Protein AF-0000000084882180 (afdb_homodimer)

Solvent-accessible surface area (backbone atoms only — not comparable to full-atom values): 40878 Å² total; per-residue (Å²): 129,84,77,68,55,60,63,58,51,41,51,53,44,45,50,49,40,44,63,58,40,70,76,53,54,57,49,53,38,50,53,47,47,51,51,44,50,51,38,44,57,66,53,40,53,73,63,55,48,52,50,49,23,41,44,26,39,43,52,49,28,50,51,39,34,31,45,75,58,40,49,36,44,56,32,59,72,39,94,56,69,41,38,28,62,58,49,13,67,74,51,63,30,36,31,69,51,45,40,55,54,48,48,36,35,29,41,72,64,45,28,38,68,80,46,79,56,20,34,31,55,32,79,59,19,55,52,50,42,33,66,47,42,38,19,34,37,45,36,43,48,70,48,52,42,40,16,34,71,29,36,36,61,44,38,58,75,56,54,30,49,76,58,69,36,48,51,65,35,26,31,20,66,46,68,73,45,66,50,33,51,68,61,46,31,68,78,32,55,69,60,38,51,19,44,61,42,25,58,67,73,65,63,68,63,63,46,72,74,78,66,52,63,56,72,70,58,48,69,77,40,80,46,81,45,67,87,40,35,38,36,36,32,45,54,38,68,85,31,62,66,59,50,49,50,41,68,78,41,70,79,60,60,38,37,40,37,33,24,17,45,56,77,54,45,70,68,45,72,76,83,41,73,94,71,40,39,77,38,67,44,58,61,90,41,76,46,83,70,62,48,25,38,30,43,33,35,50,72,48,62,36,59,39,48,70,68,55,38,28,54,32,46,36,24,48,53,73,20,47,41,95,75,28,33,38,36,39,37,38,53,40,38,51,66,65,86,38,50,45,67,43,41,48,51,24,47,50,30,27,30,45,42,17,19,38,59,43,31,54,65,52,47,53,52,48,37,46,75,34,44,31,42,76,78,45,74,48,70,46,28,50,71,52,28,34,24,37,38,34,28,38,62,58,82,74,75,74,81,120,127,83,77,69,55,58,64,58,52,40,51,53,45,44,51,51,40,42,63,59,40,69,77,51,53,59,48,53,39,51,52,48,48,51,51,44,51,49,39,42,58,65,52,40,52,73,64,56,49,51,49,48,24,40,45,26,38,42,52,48,28,50,49,38,35,32,44,74,61,40,48,37,44,56,34,57,73,39,92,56,70,41,37,28,62,58,49,14,67,75,52,63,33,36,31,67,51,44,40,56,52,49,46,35,36,29,42,70,63,48,28,37,70,78,46,78,56,21,33,31,56,32,80,60,18,55,52,49,42,35,68,48,43,38,18,33,36,45,37,42,47,70,46,51,42,40,16,34,71,28,35,36,62,43,37,58,74,54,54,30,51,77,58,66,36,48,52,66,34,26,32,20,65,46,66,73,45,66,51,32,52,68,59,46,32,68,76,33,54,69,62,39,50,19,44,60,42,23,57,67,73,64,63,68,63,63,46,71,74,77,67,52,63,58,72,70,58,48,69,77,40,79,46,80,45,68,86,39,35,39,34,35,32,46,55,36,70,85,31,63,67,59,51,49,49,43,69,77,41,70,78,60,58,38,39,41,35,33,22,18,46,55,76,54,45,70,68,46,73,76,83,42,73,93,71,41,39,78,39,66,42,57,60,89,41,76,47,84,72,61,50,26,38,30,42,32,35,51,72,48,62,38,59,41,48,70,69,57,38,28,51,31,46,38,24,47,53,72,20,46,42,95,77,29,34,40,36,40,38,37,54,42,37,49,66,63,86,36,50,47,67,44,40,47,52,24,48,50,29,28,30,47,44,18,19,39,59,43,31,53,66,52,47,54,53,47,36,46,74,34,45,32,42,76,78,46,74,48,70,46,29,50,71,51,27,34,23,36,37,34,29,37,62,57,83,74,74,73,83,118

InterPro domains:
  IPR001077 O-methyltransferase, C-terminal domain [PF00891] (168-373)
  IPR012967 Caffeic acid 3-O-methyltransferase-like, dimerisation domain [PF08100] (54-114)
  IPR016461 O-methyltransferase-like [PIRSF005739] (48-379)
  IPR016461 O-methyltransferase-like [PS51683] (51-393)
  IPR029063 S-adenosyl-L-methionine-dependent methyltransferase superfamily [G3DSA:3.40.50.150] (137-394)
  IPR029063 S-adenosyl-L-methionine-dependent methyltransferase superfamily [SSF53335] (139-387)
  IPR036388 Winged helix-like DNA-binding domain superfamily [G3DSA:1.10.10.10] (37-126)
  IPR036390 Winged helix DNA-binding domain superfamily [SSF46785] (43-125)

Organism: Fusarium pseudograminearum (strain CS3096) (NCBI:txid1028729)

Foldseek 3Di:
DPPPDPVVVVVVVVVVVVVVQPDDDQFVNLVSVVVVVVVVVVVDDPVSVVVVVVVVLVLLVLLLVCQVQLVLVVQAPDPAWDALVRSCVVSVHDSVVVLVSVVSCCVVPQWPDPDDRTTHGDPNSVVSNDPLVNLVSCQCNVQVVLLVVQQVVQCVVVVNDALADQQRASRCRSVVGSDGLVVVCVVVVVNVVSVVSNVVVPDFPFDQVVWPPLVVLCVPPPQPPLAAAAEEEAQCQQCPVVVVVCVVPVPRHHAAEYEDAPVRLVVHDPPDPSRYHYDYDDLLDADPRAAHQEYEYEPPCQLHDLVRSLSSLLSVQVRHDPSHKYKYWYFAAEPPDGRPVLVSVQVSSCSRRSGGHYHPVRVCVSQVSSQKDWDDWAFTGPDRRTIITIIHGDPPPPPD/DPPPDPVVVVVVVVVVVCVVQPDDDQFVNLVSVVVVVVVVVVVDDPVRVVVVVVVVLVLLVLLLVCQVQLVLVVQAPDPAWDALVRSCVVSVHDSVVVLVSVVSCCVVPQWPDPDDRTTHGDPNSVVSNDPLVNLVSCQCNVQVVLLVVQQVVQCVVVVNDALAAQQRASRCRSVVGSDGLVVVCVVVVVNVVSVVSNVVVPDFPFDQVVFPPLVVLCVPPPQPPLAAAAEEEAQCQQCPVVVVVCVVPVPRHHAAEYEDAPVRLVVHDPPDPSRYHYDYDDLLDADPRAAHQEYEYEPPCQLHDLVSLLSSLLSVQVRHDPSHKYKYWYFAAEPPDGRPVLVSVQVSSCSRRSGGHYHPVRVCVSQVSSQKDWDDWAFTGPDRRTTITIIHGDPPPPPD

Structure (mmCIF, N/CA/C/O backbone):
data_AF-0000000084882180-model_v1
#
loop_
_entity.id
_entity.type
_entity.pdbx_description
1 polymer 'Uncharacterized protein'
#
loop_
_atom_site.group_PDB
_atom_site.id
_atom_site.type_symbol
_atom_site.label_atom_id
_atom_site.label_alt_id
_atom_site.label_comp_id
_atom_site.label_asym_id
_atom_site.label_entity_id
_atom_site.label_seq_id
_atom_site.pdbx_PDB_ins_code
_atom_site.Cartn_x
_atom_site.Cartn_y
_atom_site.Cartn_z
_atom_site.occupancy
_atom_site.B_iso_or_equiv
_atom_site.auth_seq_id
_atom_site.auth_comp_id
_atom_site.auth_asym_id
_atom_site.auth_atom_id
_atom_site.pdbx_PDB_model_num
ATOM 1 N N . MET A 1 1 ? 12.195 -1.178 42 1 37.56 1 MET A N 1
ATOM 2 C CA . MET A 1 1 ? 12.75 -1.414 40.688 1 37.56 1 MET A CA 1
ATOM 3 C C . MET A 1 1 ? 12.008 -0.606 39.625 1 37.56 1 MET A C 1
ATOM 5 O O . MET A 1 1 ? 10.789 -0.744 39.469 1 37.56 1 MET A O 1
ATOM 9 N N . THR A 1 2 ? 12.336 0.528 39.312 1 50.03 2 THR A N 1
ATOM 10 C CA . THR A 1 2 ? 11.656 1.565 38.531 1 50.03 2 THR A CA 1
ATOM 11 C C . THR A 1 2 ? 11.117 1 37.219 1 50.03 2 THR A C 1
ATOM 13 O O . THR A 1 2 ? 11.867 0.424 36.438 1 50.03 2 THR A O 1
ATOM 16 N N . GLN A 1 3 ? 9.867 0.664 37.188 1 65.38 3 GLN A N 1
ATOM 17 C CA . GLN A 1 3 ? 9.164 0.003 36.094 1 65.38 3 GLN A CA 1
ATOM 18 C C . GLN A 1 3 ? 9.461 0.683 34.75 1 65.38 3 GLN A C 1
ATOM 20 O O . GLN A 1 3 ? 9.25 1.888 34.594 1 65.38 3 GLN A O 1
ATOM 25 N N . GLN A 1 4 ? 10.375 0.162 33.969 1 78.88 4 GLN A N 1
ATOM 26 C CA . GLN A 1 4 ? 10.727 0.638 32.656 1 78.88 4 GLN A CA 1
ATOM 27 C C . GLN A 1 4 ? 9.477 1.021 31.844 1 78.88 4 GLN A C 1
ATOM 29 O O . GLN A 1 4 ? 8.438 0.365 31.953 1 78.88 4 GLN A O 1
ATOM 34 N N . ALA A 1 5 ? 9.578 2.225 31.25 1 88.75 5 ALA A N 1
ATOM 35 C CA . ALA A 1 5 ? 8.492 2.666 30.375 1 88.75 5 ALA A CA 1
ATOM 36 C C . ALA A 1 5 ? 8.102 1.574 29.391 1 88.75 5 ALA A C 1
ATOM 38 O O . ALA A 1 5 ? 8.961 0.844 28.891 1 88.75 5 ALA A O 1
ATOM 39 N N . PRO A 1 6 ? 6.859 1.292 29.203 1 91.19 6 PRO A N 1
ATOM 40 C CA . PRO A 1 6 ? 6.383 0.249 28.297 1 91.19 6 PRO A CA 1
ATOM 41 C C . PRO A 1 6 ? 7.094 0.278 26.953 1 91.19 6 PRO A C 1
ATOM 43 O O . PRO A 1 6 ? 7.395 -0.775 26.375 1 91.19 6 PRO A O 1
ATOM 46 N N . THR A 1 7 ? 7.43 1.405 26.422 1 93.31 7 THR A N 1
ATOM 47 C CA . THR A 1 7 ? 8.078 1.52 25.125 1 93.31 7 THR A CA 1
ATOM 48 C C . THR A 1 7 ? 9.477 0.907 25.172 1 93.31 7 THR A C 1
ATOM 50 O O . THR A 1 7 ? 9.898 0.245 24.219 1 93.31 7 THR A O 1
ATOM 53 N N . MET A 1 8 ? 10.164 1.087 26.266 1 93.5 8 MET A N 1
ATOM 54 C CA . MET A 1 8 ? 11.5 0.517 26.406 1 93.5 8 MET A CA 1
ATOM 55 C C . MET A 1 8 ? 11.43 -1.001 26.531 1 93.5 8 MET A C 1
ATOM 57 O O . MET A 1 8 ? 12.281 -1.713 26 1 93.5 8 MET A O 1
ATOM 61 N N . GLN A 1 9 ? 10.469 -1.462 27.281 1 94.81 9 GLN A N 1
ATOM 62 C CA . GLN A 1 9 ? 10.258 -2.9 27.406 1 94.81 9 GLN A CA 1
ATOM 63 C C . GLN A 1 9 ? 9.977 -3.537 26.047 1 94.81 9 GLN A C 1
ATOM 65 O O . GLN A 1 9 ? 10.539 -4.586 25.719 1 94.81 9 GLN A O 1
ATOM 70 N N . ILE A 1 10 ? 9.156 -2.889 25.312 1 96.06 10 ILE A N 1
ATOM 71 C CA . ILE A 1 10 ? 8.781 -3.395 24 1 96.06 10 ILE A CA 1
ATOM 72 C C . ILE A 1 10 ? 10 -3.387 23.078 1 96.06 10 ILE A C 1
ATOM 74 O O . ILE A 1 10 ? 10.234 -4.344 22.328 1 96.06 10 ILE A O 1
ATOM 78 N N . ASP A 1 11 ? 10.805 -2.357 23.172 1 95.75 11 ASP A N 1
ATOM 79 C CA . ASP A 1 11 ? 12.023 -2.299 22.359 1 95.75 11 ASP A CA 1
ATOM 80 C C . ASP A 1 11 ? 12.945 -3.471 22.672 1 95.75 11 ASP A C 1
ATOM 82 O O . ASP A 1 11 ? 13.562 -4.043 21.781 1 95.75 11 ASP A O 1
ATOM 86 N N . ASN A 1 12 ? 13.016 -3.775 23.922 1 96.31 12 ASN A N 1
ATOM 87 C CA . ASN A 1 12 ? 13.852 -4.898 24.328 1 96.31 12 ASN A CA 1
ATOM 88 C C . ASN A 1 12 ? 13.312 -6.223 23.797 1 96.31 12 ASN A C 1
ATOM 90 O O . ASN A 1 12 ? 14.078 -7.086 23.359 1 96.31 12 ASN A O 1
ATOM 94 N N . LEU A 1 13 ? 12.047 -6.383 23.875 1 96.62 13 LEU A N 1
ATOM 95 C CA . LEU A 1 13 ? 11.406 -7.582 23.359 1 96.62 13 LEU A CA 1
ATOM 96 C C . LEU A 1 13 ? 11.633 -7.703 21.844 1 96.62 13 LEU A C 1
ATOM 98 O O . LEU A 1 13 ? 11.969 -8.781 21.359 1 96.62 13 LEU A O 1
ATOM 102 N N . LEU A 1 14 ? 11.523 -6.582 21.156 1 96.94 14 LEU A N 1
ATOM 103 C CA . LEU A 1 14 ? 11.648 -6.605 19.703 1 96.94 14 LEU A CA 1
ATOM 104 C C . LEU A 1 14 ? 13.102 -6.801 19.281 1 96.94 14 LEU A C 1
ATOM 106 O O . LEU A 1 14 ? 13.383 -7.363 18.219 1 96.94 14 LEU A O 1
ATOM 110 N N . ALA A 1 15 ? 14.039 -6.391 20.172 1 96.56 15 ALA A N 1
ATOM 111 C CA . ALA A 1 15 ? 15.445 -6.703 19.922 1 96.56 15 ALA A CA 1
ATOM 112 C C . ALA A 1 15 ? 15.68 -8.211 19.922 1 96.56 15 ALA A C 1
ATOM 114 O O . ALA A 1 15 ? 16.469 -8.727 19.125 1 96.56 15 ALA A O 1
ATOM 115 N N . GLN A 1 16 ? 15 -8.875 20.766 1 96.25 16 GLN A N 1
ATOM 116 C CA . GLN A 1 16 ? 15.094 -10.336 20.812 1 96.25 16 GLN A CA 1
ATOM 117 C C . GLN A 1 16 ? 14.461 -10.969 19.578 1 96.25 16 GLN A C 1
ATOM 119 O O . GLN A 1 16 ? 14.977 -11.945 19.047 1 96.25 16 GLN A O 1
ATOM 124 N N . VAL A 1 17 ? 13.344 -10.391 19.172 1 96.38 17 VAL A N 1
ATOM 125 C CA . VAL A 1 17 ? 12.68 -10.867 17.969 1 96.38 17 VAL A CA 1
ATOM 126 C C . VAL A 1 17 ? 13.633 -10.75 16.781 1 96.38 17 VAL A C 1
ATOM 128 O O . VAL A 1 17 ? 13.75 -11.688 15.977 1 96.38 17 VAL A O 1
ATOM 131 N N . LYS A 1 18 ? 14.312 -9.594 16.688 1 95.62 18 LYS A N 1
ATOM 132 C CA . LYS A 1 18 ? 15.258 -9.383 15.594 1 95.62 18 LYS A CA 1
ATOM 133 C C . LYS A 1 18 ? 16.391 -10.398 15.641 1 95.62 18 LYS A C 1
ATOM 135 O O . LYS A 1 18 ? 16.781 -10.953 14.617 1 95.62 18 LYS A O 1
ATOM 140 N N . ALA A 1 19 ? 16.875 -10.727 16.828 1 95.12 19 ALA A N 1
ATOM 141 C CA . ALA A 1 19 ? 17.969 -11.68 16.984 1 95.12 19 ALA A CA 1
ATOM 142 C C . ALA A 1 19 ? 17.531 -13.086 16.594 1 95.12 19 ALA A C 1
ATOM 144 O O . ALA A 1 19 ? 18.25 -13.789 15.875 1 95.12 19 ALA A O 1
ATOM 145 N N . LEU A 1 20 ? 16.359 -13.477 16.969 1 93.5 20 LEU A N 1
ATOM 146 C CA . LEU A 1 20 ? 15.836 -14.805 16.672 1 93.5 20 LEU A CA 1
ATOM 147 C C . LEU A 1 20 ? 15.461 -14.922 15.203 1 93.5 20 LEU A C 1
ATOM 149 O O . LEU A 1 20 ? 15.508 -16.016 14.625 1 93.5 20 LEU A O 1
ATOM 153 N N . GLY A 1 21 ? 15.109 -13.766 14.609 1 92.06 21 GLY A N 1
ATOM 154 C CA . GLY A 1 21 ? 14.602 -13.75 13.242 1 92.06 21 GLY A CA 1
ATOM 155 C C . GLY A 1 21 ? 15.703 -13.758 12.203 1 92.06 21 GLY A C 1
ATOM 156 O O . GLY A 1 21 ? 15.438 -13.93 11.008 1 92.06 21 GLY A O 1
ATOM 157 N N . SER A 1 22 ? 16.984 -13.594 12.586 1 87.5 22 SER A N 1
ATOM 158 C CA . SER A 1 22 ? 18.078 -13.398 11.648 1 87.5 22 SER A CA 1
ATOM 159 C C . SER A 1 22 ? 18.438 -14.703 10.93 1 87.5 22 SER A C 1
ATOM 161 O O . SER A 1 22 ? 19.047 -14.68 9.859 1 87.5 22 SER A O 1
ATOM 163 N N . SER A 1 23 ? 17.984 -15.883 11.344 1 85.5 23 SER A N 1
ATOM 164 C CA . SER A 1 23 ? 18.406 -17.125 10.703 1 85.5 23 SER A CA 1
ATOM 165 C C . SER A 1 23 ? 17.219 -18.047 10.461 1 85.5 23 SER A C 1
ATOM 167 O O . SER A 1 23 ? 17.344 -19.266 10.586 1 85.5 23 SER A O 1
ATOM 169 N N . LEU A 1 24 ? 16.156 -17.422 10.031 1 90 24 LEU A N 1
ATOM 170 C CA . LEU A 1 24 ? 14.961 -18.234 9.789 1 90 24 LEU A CA 1
ATOM 171 C C . LEU A 1 24 ? 14.914 -18.703 8.336 1 90 24 LEU A C 1
ATOM 173 O O . LEU A 1 24 ? 15.352 -18 7.434 1 90 24 LEU A O 1
ATOM 177 N N . ASN A 1 25 ? 14.438 -19.922 8.219 1 88.25 25 ASN A N 1
ATOM 178 C CA . ASN A 1 25 ? 14.109 -20.344 6.855 1 88.25 25 ASN A CA 1
ATOM 179 C C . ASN A 1 25 ? 12.867 -19.625 6.332 1 88.25 25 ASN A C 1
ATOM 181 O O . ASN A 1 25 ? 12.195 -18.922 7.078 1 88.25 25 ASN A O 1
ATOM 185 N N . ALA A 1 26 ? 12.516 -19.812 5.102 1 86.38 26 ALA A N 1
ATOM 186 C CA . ALA A 1 26 ? 11.469 -19.062 4.426 1 86.38 26 ALA A CA 1
ATOM 187 C C . ALA A 1 26 ? 10.109 -19.297 5.09 1 86.38 26 ALA A C 1
ATOM 189 O O . ALA A 1 26 ? 9.336 -18.359 5.273 1 86.38 26 ALA A O 1
ATOM 190 N N . ALA A 1 27 ? 9.836 -20.516 5.461 1 88.25 27 ALA A N 1
ATOM 191 C CA . ALA A 1 27 ? 8.562 -20.859 6.082 1 88.25 27 ALA A CA 1
ATOM 192 C C . ALA A 1 27 ? 8.398 -20.156 7.426 1 88.25 27 ALA A C 1
ATOM 194 O O . ALA A 1 27 ? 7.352 -19.562 7.703 1 88.25 27 ALA A O 1
ATOM 195 N N . ASP A 1 28 ? 9.438 -20.234 8.219 1 92.94 28 ASP A N 1
ATOM 196 C CA . ASP A 1 28 ? 9.414 -19.625 9.547 1 92.94 28 ASP A CA 1
ATOM 197 C C . ASP A 1 28 ? 9.391 -18.094 9.453 1 92.94 28 ASP A C 1
ATOM 199 O O . ASP A 1 28 ? 8.734 -17.438 10.258 1 92.94 28 ASP A O 1
ATOM 203 N N . ARG A 1 29 ? 10.109 -17.609 8.5 1 92.88 29 ARG A N 1
ATOM 204 C CA . ARG A 1 29 ? 10.133 -16.156 8.273 1 92.88 29 ARG A CA 1
ATOM 205 C C . ARG A 1 29 ? 8.742 -15.633 7.969 1 92.88 29 ARG A C 1
ATOM 207 O O . ARG A 1 29 ? 8.328 -14.602 8.508 1 92.88 29 ARG A O 1
ATOM 214 N N . ALA A 1 30 ? 8.031 -16.344 7.156 1 91.94 30 ALA A N 1
ATOM 215 C CA . ALA A 1 30 ? 6.672 -15.922 6.809 1 91.94 30 ALA A CA 1
ATOM 216 C C . ALA A 1 30 ? 5.766 -15.93 8.039 1 91.94 30 ALA A C 1
ATOM 218 O O . ALA A 1 30 ? 4.918 -15.047 8.195 1 91.94 30 ALA A O 1
ATOM 219 N N . LYS A 1 31 ? 5.953 -16.938 8.875 1 93.56 31 LYS A N 1
ATOM 220 C CA . LYS A 1 31 ? 5.176 -17.016 10.109 1 93.56 31 LYS A CA 1
ATOM 221 C C . LYS A 1 31 ? 5.473 -15.82 11.016 1 93.56 31 LYS A C 1
ATOM 223 O O . LYS A 1 31 ? 4.559 -15.242 11.609 1 93.56 31 LYS A O 1
ATOM 228 N N . VAL A 1 32 ? 6.742 -15.531 11.109 1 95.81 32 VAL A N 1
ATOM 229 C CA . VAL A 1 32 ? 7.168 -14.43 11.961 1 95.81 32 VAL A CA 1
ATOM 230 C C . VAL A 1 32 ? 6.664 -13.102 11.391 1 95.81 32 VAL A C 1
ATOM 232 O O . VAL A 1 32 ? 6.227 -12.227 12.141 1 95.81 32 VAL A O 1
ATOM 235 N N . GLN A 1 33 ? 6.73 -12.945 10.047 1 96.19 33 GLN A N 1
ATOM 236 C CA . GLN A 1 33 ? 6.18 -11.758 9.406 1 96.19 33 GLN A CA 1
ATOM 237 C C . GLN A 1 33 ? 4.711 -11.57 9.758 1 96.19 33 GLN A C 1
ATOM 239 O O . GLN A 1 33 ? 4.289 -10.469 10.125 1 96.19 33 GLN A O 1
ATOM 244 N N . LYS A 1 34 ? 3.957 -12.625 9.664 1 95.44 34 LYS A N 1
ATOM 245 C CA . LYS A 1 34 ? 2.537 -12.578 10 1 95.44 34 LYS A CA 1
ATOM 246 C C . LYS A 1 34 ? 2.33 -12.18 11.461 1 95.44 34 LYS A C 1
ATOM 248 O O . LYS A 1 34 ? 1.466 -11.359 11.766 1 95.44 34 LYS A O 1
ATOM 253 N N . SER A 1 35 ? 3.141 -12.75 12.367 1 96.19 35 SER A N 1
ATOM 254 C CA . SER A 1 35 ? 3.02 -12.461 13.789 1 96.19 35 SER A CA 1
ATOM 255 C C . SER A 1 35 ? 3.336 -11 14.086 1 96.19 35 SER A C 1
ATOM 257 O O . SER A 1 35 ? 2.682 -10.375 14.922 1 96.19 35 SER A O 1
ATOM 259 N N . LEU A 1 36 ? 4.328 -10.484 13.438 1 97.69 36 LEU A N 1
ATOM 260 C CA . LEU A 1 36 ? 4.707 -9.086 13.617 1 97.69 36 LEU A CA 1
ATOM 261 C C . LEU A 1 36 ? 3.609 -8.156 13.109 1 97.69 36 LEU A C 1
ATOM 263 O O . LEU A 1 36 ? 3.283 -7.164 13.758 1 97.69 36 LEU A O 1
ATOM 267 N N . LEU A 1 37 ? 3.049 -8.516 11.992 1 96.88 37 LEU A N 1
ATOM 268 C CA . LEU A 1 37 ? 1.972 -7.707 11.438 1 96.88 37 LEU A CA 1
ATOM 269 C C . LEU A 1 37 ? 0.725 -7.785 12.312 1 96.88 37 LEU A C 1
ATOM 271 O O . LEU A 1 37 ? -0.006 -6.801 12.445 1 96.88 37 LEU A O 1
ATOM 275 N N . ASP A 1 38 ? 0.496 -8.945 12.875 1 95.31 38 ASP A N 1
ATOM 276 C CA . ASP A 1 38 ? -0.609 -9.094 13.812 1 95.31 38 ASP A CA 1
ATOM 277 C C . ASP A 1 38 ? -0.411 -8.203 15.039 1 95.31 38 ASP A C 1
ATOM 279 O O . ASP A 1 38 ? -1.359 -7.582 15.523 1 95.31 38 ASP A O 1
ATOM 283 N N . ALA A 1 39 ? 0.806 -8.211 15.57 1 96.75 39 ALA A N 1
ATOM 284 C CA . ALA A 1 39 ? 1.121 -7.348 16.703 1 96.75 39 ALA A CA 1
ATOM 285 C C . ALA A 1 39 ? 0.937 -5.875 16.344 1 96.75 39 ALA A C 1
ATOM 287 O O . ALA A 1 39 ? 0.427 -5.09 17.156 1 96.75 39 ALA A O 1
ATOM 288 N N . LEU A 1 40 ? 1.366 -5.488 15.188 1 96.94 40 LEU A N 1
ATOM 289 C CA . LEU A 1 40 ? 1.206 -4.121 14.711 1 96.94 40 LEU A CA 1
ATOM 290 C C . LEU A 1 40 ? -0.268 -3.736 14.648 1 96.94 40 LEU A C 1
ATOM 292 O O . LEU A 1 40 ? -0.658 -2.666 15.117 1 96.94 40 LEU A O 1
ATOM 296 N N . SER A 1 41 ? -1.071 -4.617 14.078 1 94.19 41 SER A N 1
ATOM 297 C CA . SER A 1 41 ? -2.504 -4.375 13.953 1 94.19 41 SER A CA 1
ATOM 298 C C . SER A 1 41 ? -3.16 -4.223 15.32 1 94.19 41 SER A C 1
ATOM 300 O O . SER A 1 41 ? -4.137 -3.486 15.469 1 94.19 41 SER A O 1
ATOM 302 N N . HIS A 1 42 ? -2.631 -4.922 16.281 1 93.38 42 HIS A N 1
ATOM 303 C CA . HIS A 1 42 ? -3.172 -4.875 17.625 1 93.38 42 HIS A CA 1
ATOM 304 C C . HIS A 1 42 ? -2.941 -3.512 18.266 1 93.38 42 HIS A C 1
ATOM 306 O O . HIS A 1 42 ? -3.74 -3.066 19.094 1 93.38 42 HIS A O 1
ATOM 312 N N . VAL A 1 43 ? -1.87 -2.881 17.891 1 93.81 43 VAL A N 1
ATOM 313 C CA . VAL A 1 43 ? -1.511 -1.618 18.516 1 93.81 43 VAL A CA 1
ATOM 314 C C . VAL A 1 43 ? -2.111 -0.455 17.734 1 93.81 43 VAL A C 1
ATOM 316 O O . VAL A 1 43 ? -2.35 0.62 18.297 1 93.81 43 VAL A O 1
ATOM 319 N N . GLU A 1 44 ? -2.473 -0.617 16.531 1 93.44 44 GLU A N 1
ATOM 320 C CA . GLU A 1 44 ? -3 0.429 15.664 1 93.44 44 GLU A CA 1
ATOM 321 C C . GLU A 1 44 ? -4.5 0.625 15.883 1 93.44 44 GLU A C 1
ATOM 323 O O . GLU A 1 44 ? -5.227 -0.338 16.141 1 93.44 44 GLU A O 1
ATOM 328 N N . THR A 1 45 ? -4.977 1.891 15.805 1 90.56 45 THR A N 1
ATOM 329 C CA . THR A 1 45 ? -6.402 2.094 15.594 1 90.56 45 THR A CA 1
ATOM 330 C C . THR A 1 45 ? -6.805 1.659 14.188 1 90.56 45 THR A C 1
ATOM 332 O O . THR A 1 45 ? -5.957 1.538 13.305 1 90.56 45 THR A O 1
ATOM 335 N N . PRO A 1 46 ? -8.094 1.399 13.961 1 92.06 46 PRO A N 1
ATOM 336 C CA . PRO A 1 46 ? -8.539 0.975 12.625 1 92.06 46 PRO A CA 1
ATOM 337 C C . PRO A 1 46 ? -8.18 1.98 11.539 1 92.06 46 PRO A C 1
ATOM 339 O O . PRO A 1 46 ? -7.762 1.588 10.445 1 92.06 46 PRO A O 1
ATOM 342 N N . TYR A 1 47 ? -8.227 3.221 11.812 1 91.31 47 TYR A N 1
ATOM 343 C CA . TYR A 1 47 ? -7.902 4.207 10.789 1 91.31 47 TYR A CA 1
ATOM 344 C C . TYR A 1 47 ? -6.398 4.27 10.555 1 91.31 47 TYR A C 1
ATOM 346 O O . TYR A 1 47 ? -5.949 4.465 9.422 1 91.31 47 TYR A O 1
ATOM 354 N N . GLU A 1 48 ? -5.613 4.156 11.656 1 92.25 48 GLU A N 1
ATOM 355 C CA . GLU A 1 48 ? -4.164 4.094 11.5 1 92.25 48 GLU A CA 1
ATOM 356 C C . GLU A 1 48 ? -3.756 2.922 10.609 1 92.25 48 GLU A C 1
ATOM 358 O O . GLU A 1 48 ? -2.805 3.027 9.836 1 92.25 48 GLU A O 1
ATOM 363 N N . HIS A 1 49 ? -4.484 1.854 10.766 1 95.44 49 HIS A N 1
ATOM 364 C CA . HIS A 1 49 ? -4.234 0.688 9.922 1 95.44 49 HIS A CA 1
ATOM 365 C C . HIS A 1 49 ? -4.422 1.021 8.445 1 95.44 49 HIS A C 1
ATOM 367 O O . HIS A 1 49 ? -3.557 0.713 7.625 1 95.44 49 HIS A O 1
ATOM 373 N N . MET A 1 50 ? -5.512 1.657 8.078 1 96.19 50 MET A N 1
ATOM 374 C CA . MET A 1 50 ? -5.793 2.008 6.688 1 96.19 50 MET A CA 1
ATOM 375 C C . MET A 1 50 ? -4.812 3.062 6.184 1 96.19 50 MET A C 1
ATOM 377 O O . MET A 1 50 ? -4.402 3.029 5.023 1 96.19 50 MET A O 1
ATOM 381 N N . LEU A 1 51 ? -4.477 3.982 7.078 1 95.44 51 LEU A N 1
ATOM 382 C CA . LEU A 1 51 ? -3.498 5.004 6.715 1 95.44 51 LEU A CA 1
ATOM 383 C C . LEU A 1 51 ? -2.152 4.371 6.371 1 95.44 51 LEU A C 1
ATOM 385 O O . LEU A 1 51 ? -1.472 4.812 5.441 1 95.44 51 LEU A O 1
ATOM 389 N N . ARG A 1 52 ? -1.785 3.373 7.121 1 96.88 52 ARG A N 1
ATOM 390 C CA . ARG A 1 52 ? -0.542 2.662 6.844 1 96.88 52 ARG A CA 1
ATOM 391 C C . ARG A 1 52 ? -0.615 1.941 5.5 1 96.88 52 ARG A C 1
ATOM 393 O O . ARG A 1 52 ? 0.357 1.93 4.742 1 96.88 52 ARG A O 1
ATOM 400 N N . LEU A 1 53 ? -1.774 1.31 5.195 1 98.31 53 LEU A N 1
ATOM 401 C CA . LEU A 1 53 ? -1.936 0.657 3.9 1 98.31 53 LEU A CA 1
ATOM 402 C C . LEU A 1 53 ? -1.737 1.653 2.764 1 98.31 53 LEU A C 1
ATOM 404 O O . LEU A 1 53 ? -0.988 1.385 1.821 1 98.31 53 LEU A O 1
ATOM 408 N N . SER A 1 54 ? -2.361 2.789 2.875 1 98.5 54 SER A N 1
ATOM 409 C CA . SER A 1 54 ? -2.219 3.836 1.868 1 98.5 54 SER A CA 1
ATOM 410 C C . SER A 1 54 ? -0.783 4.344 1.801 1 98.5 54 SER A C 1
ATOM 412 O O . SER A 1 54 ? -0.242 4.551 0.711 1 98.5 54 SER A O 1
ATOM 414 N N . GLY A 1 55 ? -0.2 4.543 2.965 1 98.44 55 GLY A N 1
ATOM 415 C CA . GLY A 1 55 ? 1.168 5.031 3.041 1 98.44 55 GLY A CA 1
ATOM 416 C C . GLY A 1 55 ? 2.17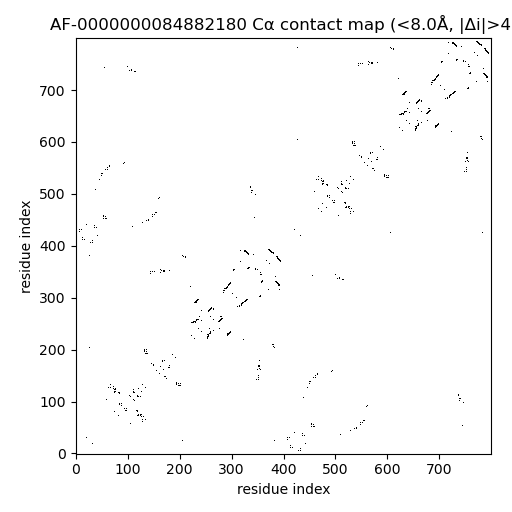6 4.082 2.418 1 98.44 55 GLY A C 1
ATOM 417 O O . GLY A 1 55 ? 3.225 4.516 1.937 1 98.44 55 GLY A O 1
ATOM 418 N N . SER A 1 56 ? 1.888 2.832 2.445 1 98.56 56 SER A N 1
ATOM 419 C CA . SER A 1 56 ? 2.771 1.85 1.825 1 98.56 56 SER A CA 1
ATOM 420 C C . SER A 1 56 ? 2.84 2.043 0.314 1 98.56 56 SER A C 1
ATOM 422 O O . SER A 1 56 ? 3.895 1.849 -0.294 1 98.56 56 SER A O 1
ATOM 424 N N . HIS A 1 57 ? 1.711 2.383 -0.301 1 98.75 57 HIS A N 1
ATOM 425 C CA . HIS A 1 57 ? 1.701 2.705 -1.723 1 98.75 57 HIS A CA 1
ATOM 426 C C . HIS A 1 57 ? 2.557 3.934 -2.014 1 98.75 57 HIS A C 1
ATOM 428 O O . HIS A 1 57 ? 3.273 3.973 -3.018 1 98.75 57 HIS A O 1
ATOM 434 N N . LEU A 1 58 ? 2.514 4.902 -1.126 1 98.88 58 LEU A N 1
ATOM 435 C CA . LEU A 1 58 ? 3.336 6.102 -1.251 1 98.88 58 LEU A CA 1
ATOM 436 C C . LEU A 1 58 ? 4.816 5.758 -1.143 1 98.88 58 LEU A C 1
ATOM 438 O O . LEU A 1 58 ? 5.641 6.301 -1.883 1 98.88 58 LEU A O 1
ATOM 442 N N . GLN A 1 59 ? 5.168 4.918 -0.186 1 98.75 59 GLN A N 1
ATOM 443 C CA . GLN A 1 59 ? 6.559 4.508 -0.035 1 98.75 59 GLN A CA 1
ATOM 444 C C . GLN A 1 59 ? 7.078 3.85 -1.31 1 98.75 59 GLN A C 1
ATOM 446 O O . GLN A 1 59 ? 8.195 4.137 -1.753 1 98.75 59 GLN A O 1
ATOM 451 N N . LEU A 1 60 ? 6.23 2.98 -1.899 1 98.81 60 LEU A N 1
ATOM 452 C CA . LEU A 1 60 ? 6.637 2.324 -3.139 1 98.81 60 LEU A CA 1
ATOM 453 C C . LEU A 1 60 ? 6.766 3.336 -4.273 1 98.81 60 LEU A C 1
ATOM 455 O O . LEU A 1 60 ? 7.648 3.211 -5.121 1 98.81 60 LEU A O 1
ATOM 459 N N . ALA A 1 61 ? 5.902 4.355 -4.328 1 98.88 61 ALA A N 1
ATOM 460 C CA . ALA A 1 61 ? 6 5.434 -5.309 1 98.88 61 ALA A CA 1
ATOM 461 C C . ALA A 1 61 ? 7.332 6.168 -5.188 1 98.88 61 ALA A C 1
ATOM 463 O O . ALA A 1 61 ? 7.969 6.48 -6.195 1 98.88 61 ALA A O 1
ATOM 464 N N . CYS A 1 62 ? 7.738 6.402 -3.959 1 98.81 62 CYS A N 1
ATOM 465 C CA . CYS A 1 62 ? 8.984 7.125 -3.727 1 98.81 62 CYS A CA 1
ATOM 466 C C . CYS A 1 62 ? 10.188 6.258 -4.059 1 98.81 62 CYS A C 1
ATOM 468 O O . CYS A 1 62 ? 11.211 6.758 -4.527 1 98.81 62 CYS A O 1
ATOM 470 N N . ILE A 1 63 ? 10.086 4.945 -3.799 1 98.75 63 ILE A N 1
ATOM 471 C CA . ILE A 1 63 ? 11.133 4.02 -4.203 1 98.75 63 ILE A CA 1
ATOM 472 C C . ILE A 1 63 ? 11.281 4.035 -5.723 1 98.75 63 ILE A C 1
ATOM 474 O O . ILE A 1 63 ? 12.391 4.125 -6.246 1 98.75 63 ILE A O 1
ATOM 478 N N . ARG A 1 64 ? 10.125 3.945 -6.43 1 98.44 64 ARG A N 1
ATOM 479 C CA . ARG A 1 64 ? 10.102 3.969 -7.891 1 98.44 64 ARG A CA 1
ATOM 480 C C . ARG A 1 64 ? 10.711 5.258 -8.43 1 98.44 64 ARG A C 1
ATOM 482 O O . ARG A 1 64 ? 11.555 5.227 -9.328 1 98.44 64 ARG A O 1
ATOM 489 N N . PHE A 1 65 ? 10.383 6.383 -7.875 1 98.62 65 PHE A N 1
ATOM 490 C CA . PHE A 1 65 ? 10.93 7.676 -8.273 1 98.62 65 PHE A CA 1
ATOM 491 C C . PHE A 1 65 ? 12.43 7.734 -8 1 98.62 65 PHE A C 1
ATOM 493 O O . PHE A 1 65 ? 13.203 8.164 -8.859 1 98.62 65 PHE A O 1
ATOM 500 N N . GLY A 1 66 ? 12.844 7.316 -6.762 1 98.44 66 GLY A N 1
ATOM 501 C CA . GLY A 1 66 ? 14.25 7.293 -6.418 1 98.44 66 GLY A CA 1
ATOM 502 C C . GLY A 1 66 ? 15.086 6.457 -7.371 1 98.44 66 GLY A C 1
ATOM 503 O O . GLY A 1 66 ? 16.203 6.844 -7.738 1 98.44 66 GLY A O 1
ATOM 504 N N . ALA A 1 67 ? 14.547 5.301 -7.707 1 97.38 67 ALA A N 1
ATOM 505 C CA . ALA A 1 67 ? 15.227 4.445 -8.672 1 97.38 67 ALA A CA 1
ATOM 506 C C . ALA A 1 67 ? 15.383 5.152 -10.016 1 97.38 67 ALA A C 1
ATOM 508 O O . ALA A 1 67 ? 16.453 5.098 -10.633 1 97.38 67 ALA A O 1
ATOM 509 N N . ASP A 1 68 ? 14.352 5.848 -10.492 1 96.94 68 ASP A N 1
ATOM 510 C CA . ASP A 1 68 ? 14.344 6.52 -11.789 1 96.94 68 ASP A CA 1
ATOM 511 C C . ASP A 1 68 ? 15.438 7.578 -11.875 1 96.94 68 ASP A C 1
ATOM 513 O O . ASP A 1 68 ? 16.062 7.746 -12.922 1 96.94 68 ASP A O 1
ATOM 517 N N . ILE A 1 69 ? 15.695 8.266 -10.758 1 97.56 69 ILE A N 1
ATOM 518 C CA . ILE A 1 69 ? 16.609 9.398 -10.852 1 97.56 69 ILE A CA 1
ATOM 519 C C . ILE A 1 69 ? 18 8.984 -10.375 1 97.56 69 ILE A C 1
ATOM 521 O O . ILE A 1 69 ? 18.922 9.805 -10.344 1 97.56 69 ILE A O 1
ATOM 525 N N . GLY A 1 70 ? 18.141 7.707 -9.922 1 97.88 70 GLY A N 1
ATOM 526 C CA . GLY A 1 70 ? 19.438 7.203 -9.492 1 97.88 70 GLY A CA 1
ATOM 527 C C . GLY A 1 70 ? 19.781 7.574 -8.062 1 97.88 70 GLY A C 1
ATOM 528 O O . GLY A 1 70 ? 20.953 7.645 -7.691 1 97.88 70 GLY A O 1
ATOM 529 N N . LEU A 1 71 ? 18.766 7.828 -7.246 1 98.62 71 LEU A N 1
ATOM 530 C CA . LEU A 1 71 ? 18.938 8.297 -5.875 1 98.62 71 LEU A CA 1
ATOM 531 C C . LEU A 1 71 ? 19.703 7.266 -5.039 1 98.62 71 LEU A C 1
ATOM 533 O O . LEU A 1 71 ? 20.641 7.605 -4.332 1 98.62 71 LEU A O 1
ATOM 537 N N . PHE A 1 72 ? 19.312 6.012 -5.09 1 98.62 72 PHE A N 1
ATOM 538 C CA . PHE A 1 72 ? 19.891 4.965 -4.254 1 98.62 72 PHE A CA 1
ATOM 539 C C . PHE A 1 72 ? 21.312 4.66 -4.676 1 98.62 72 PHE A C 1
ATOM 541 O O . PHE A 1 72 ? 22.188 4.422 -3.832 1 98.62 72 PHE A O 1
ATOM 548 N N . LYS A 1 73 ? 21.562 4.645 -5.977 1 98.25 73 LYS A N 1
ATOM 549 C CA . LYS A 1 73 ? 22.922 4.477 -6.465 1 98.25 73 LYS A CA 1
ATOM 550 C C . LYS A 1 73 ? 23.844 5.586 -5.938 1 98.25 73 LYS A C 1
ATOM 552 O O . LYS A 1 73 ? 24.969 5.316 -5.508 1 98.25 73 LYS A O 1
ATOM 557 N N . ALA A 1 74 ? 23.359 6.824 -6 1 98.5 74 ALA A N 1
ATOM 558 C CA . ALA A 1 74 ? 24.141 7.957 -5.516 1 98.5 74 ALA A CA 1
ATOM 559 C C . ALA A 1 74 ? 24.484 7.793 -4.039 1 98.5 74 ALA A C 1
ATOM 561 O O . ALA A 1 74 ? 25.625 8.062 -3.625 1 98.5 74 ALA A O 1
ATOM 562 N N . LEU A 1 75 ? 23.547 7.352 -3.211 1 98.5 75 LEU A N 1
ATOM 563 C CA . LEU A 1 75 ? 23.75 7.191 -1.775 1 98.5 75 LEU A CA 1
ATOM 564 C C . LEU A 1 75 ? 24.766 6.086 -1.488 1 98.5 75 LEU A C 1
ATOM 566 O O . LEU A 1 75 ? 25.609 6.223 -0.601 1 98.5 75 LEU A O 1
ATOM 570 N N . VAL A 1 76 ? 24.703 4.992 -2.238 1 97.5 76 VAL A N 1
ATOM 571 C CA . VAL A 1 76 ? 25.531 3.822 -1.965 1 97.5 76 VAL A CA 1
ATOM 572 C C . VAL A 1 76 ? 26.953 4.074 -2.455 1 97.5 76 VAL A C 1
ATOM 574 O O . VAL A 1 76 ? 27.922 3.598 -1.849 1 97.5 76 VAL A O 1
ATOM 577 N N . GLU A 1 77 ? 27.109 4.832 -3.48 1 97 77 GLU A N 1
ATOM 578 C CA . GLU A 1 77 ? 28.422 5.102 -4.059 1 97 77 GLU A CA 1
ATOM 579 C C . GLU A 1 77 ? 29.234 6.043 -3.172 1 97 77 GLU A C 1
ATOM 581 O O . GLU A 1 77 ? 30.453 6.074 -3.254 1 97 77 GLU A O 1
ATOM 586 N N . SER A 1 78 ? 28.547 6.785 -2.389 1 96.56 78 SER A N 1
ATOM 587 C CA . SER A 1 78 ? 29.25 7.738 -1.539 1 96.56 78 SER A CA 1
ATOM 588 C C . SER A 1 78 ? 29.656 7.102 -0.213 1 96.56 78 SER A C 1
ATOM 590 O O . SER A 1 78 ? 28.859 6.426 0.43 1 96.56 78 SER A O 1
ATOM 592 N N . GLN A 1 79 ? 30.859 7.34 0.231 1 93.88 79 GLN A N 1
ATOM 593 C CA . GLN A 1 79 ? 31.344 6.848 1.516 1 93.88 79 GLN A CA 1
ATOM 594 C C . GLN A 1 79 ? 30.875 7.746 2.66 1 93.88 79 GLN A C 1
ATOM 596 O O . GLN A 1 79 ? 30.828 7.312 3.814 1 93.88 79 GLN A O 1
ATOM 601 N N . GLU A 1 80 ? 30.562 8.93 2.311 1 97.25 80 GLU A N 1
ATOM 602 C CA . GLU A 1 80 ? 30.109 9.906 3.297 1 97.25 80 GLU A CA 1
ATOM 603 C C . GLU A 1 80 ? 28.641 10.242 3.088 1 97.25 80 GLU A C 1
ATOM 605 O O . GLU A 1 80 ? 28.125 10.133 1.975 1 97.25 80 GLU A O 1
ATOM 610 N N . PRO A 1 81 ? 27.969 10.641 4.164 1 98.38 81 PRO A N 1
ATOM 611 C CA . PRO A 1 81 ? 26.594 11.125 3.994 1 98.38 81 PRO A CA 1
ATOM 612 C C . PRO A 1 81 ? 26.516 12.297 3.018 1 98.38 81 PRO A C 1
ATOM 614 O O . PRO A 1 81 ? 27.453 13.086 2.906 1 98.38 81 PRO A O 1
ATOM 617 N N . LEU A 1 82 ? 25.422 12.391 2.328 1 98.69 82 LEU A N 1
ATOM 618 C CA . LEU A 1 82 ? 25.219 13.43 1.325 1 98.69 82 LEU A CA 1
ATOM 619 C C . LEU A 1 82 ? 24.078 14.375 1.739 1 98.69 82 LEU A C 1
ATOM 621 O O . LEU A 1 82 ? 23.062 13.93 2.273 1 98.69 82 LEU A O 1
ATOM 625 N N . THR A 1 83 ? 24.266 15.633 1.501 1 98.5 83 THR A N 1
ATOM 626 C CA . THR A 1 83 ? 23.203 16.609 1.724 1 98.5 83 THR A CA 1
ATOM 627 C C . THR A 1 83 ? 22.219 16.609 0.556 1 98.5 83 THR A C 1
ATOM 629 O O . THR A 1 83 ? 22.562 16.188 -0.552 1 98.5 83 THR A O 1
ATOM 632 N N . CYS A 1 84 ? 21.047 17.109 0.831 1 97.88 84 CYS A N 1
ATOM 633 C CA . CYS A 1 84 ? 20.047 17.25 -0.232 1 97.88 84 CYS A CA 1
ATOM 634 C C . CYS A 1 84 ? 20.562 18.156 -1.336 1 97.88 84 CYS A C 1
ATOM 636 O O . CYS A 1 84 ? 20.266 17.953 -2.514 1 97.88 84 CYS A O 1
ATOM 638 N N . SER A 1 85 ? 21.281 19.188 -0.947 1 97.81 85 SER A N 1
ATOM 639 C CA . SER A 1 85 ? 21.859 20.109 -1.928 1 97.81 85 SER A CA 1
ATOM 640 C C . SER A 1 85 ? 22.828 19.391 -2.857 1 97.81 85 SER A C 1
ATOM 642 O O . SER A 1 85 ? 22.75 19.531 -4.078 1 97.81 85 SER A O 1
ATOM 644 N N . HIS A 1 86 ? 23.75 18.609 -2.303 1 98.12 86 HIS A N 1
ATOM 645 C CA . HIS A 1 86 ? 24.703 17.859 -3.1 1 98.12 86 HIS A CA 1
ATOM 646 C C . HIS A 1 86 ? 24.016 16.844 -3.992 1 98.12 86 HIS A C 1
ATOM 648 O O . HIS A 1 86 ? 24.359 16.703 -5.168 1 98.12 86 HIS A O 1
ATOM 654 N N . LEU A 1 87 ? 23.062 16.141 -3.447 1 98.25 87 LEU A N 1
ATOM 655 C CA . LEU A 1 87 ? 22.297 15.164 -4.219 1 98.25 87 LEU A CA 1
ATOM 656 C C . LEU A 1 87 ? 21.547 15.836 -5.367 1 98.25 87 LEU A C 1
ATOM 658 O O . LEU A 1 87 ? 21.453 15.281 -6.461 1 98.25 87 LEU A O 1
ATOM 662 N N . GLY A 1 88 ? 20.984 17.031 -5.043 1 97.88 88 GLY A N 1
ATOM 663 C CA . GLY A 1 88 ? 20.281 17.781 -6.082 1 97.88 88 GLY A CA 1
ATOM 664 C C . GLY A 1 88 ? 21.172 18.109 -7.27 1 97.88 88 GLY A C 1
ATOM 665 O O . GLY A 1 88 ? 20.75 17.969 -8.422 1 97.88 88 GLY A O 1
ATOM 666 N N . GLU A 1 89 ? 22.359 18.547 -7.023 1 97.5 89 GLU A N 1
ATOM 667 C CA . GLU A 1 89 ? 23.328 18.875 -8.078 1 97.5 89 GLU A CA 1
ATOM 668 C C . GLU A 1 89 ? 23.703 17.625 -8.875 1 97.5 89 GLU A C 1
ATOM 670 O O . GLU A 1 89 ? 23.75 17.656 -10.109 1 97.5 89 GLU A O 1
ATOM 675 N N . LYS A 1 90 ? 23.938 16.578 -8.188 1 97.19 90 LYS A N 1
ATOM 676 C CA . LYS A 1 90 ? 24.391 15.328 -8.812 1 97.19 90 LYS A CA 1
ATOM 677 C C . LYS A 1 90 ? 23.297 14.719 -9.68 1 97.19 90 LYS A C 1
ATOM 679 O O . LYS A 1 90 ? 23.578 14.148 -10.734 1 97.19 90 LYS A O 1
ATOM 684 N N . LEU A 1 91 ? 22.031 14.812 -9.234 1 97.69 91 LEU A N 1
ATOM 685 C CA . LEU A 1 91 ? 20.938 14.102 -9.867 1 97.69 91 LEU A CA 1
ATOM 686 C C . LEU A 1 91 ? 20.094 15.039 -10.719 1 97.69 91 LEU A C 1
ATOM 688 O O . LEU A 1 91 ? 19.109 14.625 -11.328 1 97.69 91 LEU A O 1
ATOM 692 N N . ASP A 1 92 ? 20.453 16.359 -10.75 1 96.81 92 ASP A N 1
ATOM 693 C CA . ASP A 1 92 ? 19.672 17.391 -11.438 1 96.81 92 ASP A CA 1
ATOM 694 C C . ASP A 1 92 ? 18.219 17.391 -10.961 1 96.81 92 ASP A C 1
ATOM 696 O O . ASP A 1 92 ? 17.297 17.266 -11.766 1 96.81 92 ASP A O 1
ATOM 700 N N . ALA A 1 93 ? 18.062 17.422 -9.656 1 97.19 93 ALA A N 1
ATOM 701 C CA . ALA A 1 93 ? 16.766 17.422 -8.992 1 97.19 93 ALA A CA 1
ATOM 702 C C . ALA A 1 93 ? 16.688 18.5 -7.926 1 97.19 93 ALA A C 1
ATOM 704 O O . ALA A 1 93 ? 17.703 18.859 -7.32 1 97.19 93 ALA A O 1
ATOM 705 N N . ASN A 1 94 ? 15.523 19.016 -7.727 1 97 94 ASN A N 1
ATOM 706 C CA . ASN A 1 94 ? 15.312 20.047 -6.715 1 97 94 ASN A CA 1
ATOM 707 C C . ASN A 1 94 ? 15.633 19.531 -5.312 1 97 94 ASN A C 1
ATOM 709 O O . ASN A 1 94 ? 15.102 18.5 -4.891 1 97 94 ASN A O 1
ATOM 713 N N . ALA A 1 95 ? 16.469 20.25 -4.574 1 96.88 95 ALA A N 1
ATOM 714 C CA . ALA A 1 95 ? 16.938 19.844 -3.256 1 96.88 95 ALA A CA 1
ATOM 715 C C . ALA A 1 95 ? 15.789 19.75 -2.262 1 96.88 95 ALA A C 1
ATOM 717 O O . ALA A 1 95 ? 15.781 18.906 -1.374 1 96.88 95 ALA A O 1
ATOM 718 N N . ASN A 1 96 ? 14.82 20.641 -2.363 1 95.12 96 ASN A N 1
ATOM 719 C CA . ASN A 1 96 ? 13.672 20.625 -1.463 1 95.12 96 ASN A CA 1
ATOM 720 C C . ASN A 1 96 ? 12.82 19.391 -1.667 1 95.12 96 ASN A C 1
ATOM 722 O O . ASN A 1 96 ? 12.359 18.781 -0.698 1 95.12 96 ASN A O 1
ATOM 726 N N . LEU A 1 97 ? 12.586 19.094 -2.906 1 97.12 97 LEU A N 1
ATOM 727 C CA . LEU A 1 97 ? 11.844 17.891 -3.229 1 97.12 97 LEU A CA 1
ATOM 728 C C . LEU A 1 97 ? 12.57 16.656 -2.703 1 97.12 97 LEU A C 1
ATOM 730 O O . LEU A 1 97 ? 11.945 15.773 -2.098 1 97.12 97 LEU A O 1
ATOM 734 N N . LEU A 1 98 ? 13.898 16.578 -2.928 1 98.19 98 LEU A N 1
ATOM 735 C CA . LEU A 1 98 ? 14.688 15.453 -2.453 1 98.19 98 LEU A CA 1
ATOM 736 C C . LEU A 1 98 ? 14.625 15.344 -0.935 1 98.19 98 LEU A C 1
ATOM 738 O O . LEU A 1 98 ? 14.586 14.242 -0.389 1 98.19 98 LEU A O 1
ATOM 742 N N . GLY A 1 99 ? 14.641 16.5 -0.264 1 97.88 99 GLY A N 1
ATOM 743 C CA . GLY A 1 99 ? 14.508 16.484 1.184 1 97.88 99 GLY A CA 1
ATOM 744 C C . GLY A 1 99 ? 13.227 15.82 1.66 1 97.88 99 GLY A C 1
ATOM 745 O O . GLY A 1 99 ? 13.234 15.062 2.635 1 97.88 99 GLY A O 1
ATOM 746 N N . ARG A 1 100 ? 12.102 16.109 1.008 1 98 100 ARG A N 1
ATOM 747 C CA . ARG A 1 100 ? 10.812 15.516 1.357 1 98 100 ARG A CA 1
ATOM 748 C C . ARG A 1 100 ? 10.805 14.016 1.089 1 98 100 ARG A C 1
ATOM 750 O O . ARG A 1 100 ? 10.336 13.234 1.921 1 98 100 ARG A O 1
ATOM 757 N N . VAL A 1 101 ? 11.367 13.562 -0.057 1 98.62 101 VAL A N 1
ATOM 758 C CA . VAL A 1 101 ? 11.445 12.156 -0.429 1 98.62 101 VAL A CA 1
ATOM 759 C C . VAL A 1 101 ? 12.328 11.406 0.563 1 98.62 101 VAL A C 1
ATOM 761 O O . VAL A 1 101 ? 11.938 10.359 1.083 1 98.62 101 VAL A O 1
ATOM 764 N N . LEU A 1 102 ? 13.484 11.992 0.878 1 98.75 102 LEU A N 1
ATOM 765 C CA . LEU A 1 102 ? 14.469 11.328 1.729 1 98.75 102 LEU A CA 1
ATOM 766 C C . LEU A 1 102 ? 13.984 11.266 3.174 1 98.75 102 LEU A C 1
ATOM 768 O O . LEU A 1 102 ? 14.258 10.297 3.883 1 98.75 102 LEU A O 1
ATOM 772 N N . ARG A 1 103 ? 13.266 12.297 3.639 1 98.38 103 ARG A N 1
ATOM 773 C CA . ARG A 1 103 ? 12.695 12.258 4.98 1 98.38 103 ARG A CA 1
ATOM 774 C C . ARG A 1 103 ? 11.68 11.133 5.109 1 98.38 103 ARG A C 1
ATOM 776 O O . ARG A 1 103 ? 11.641 10.43 6.125 1 98.38 103 ARG A O 1
ATOM 783 N N . LEU A 1 104 ? 10.812 10.992 4.074 1 98.5 104 LEU A N 1
ATOM 784 C CA . LEU A 1 104 ? 9.859 9.883 4.086 1 98.5 104 LEU A CA 1
ATOM 785 C C . LEU A 1 104 ? 10.586 8.547 4.09 1 98.5 104 LEU A C 1
ATOM 787 O O . LEU A 1 104 ? 10.25 7.656 4.879 1 98.5 104 LEU A O 1
ATOM 791 N N . LEU A 1 105 ? 11.609 8.383 3.211 1 98.62 105 LEU A N 1
ATOM 792 C CA . LEU A 1 105 ? 12.352 7.129 3.104 1 98.62 105 LEU A CA 1
ATOM 793 C C . LEU A 1 105 ? 13.102 6.828 4.395 1 98.62 105 LEU A C 1
ATOM 795 O O . LEU A 1 105 ? 13.188 5.672 4.812 1 98.62 105 LEU A O 1
ATOM 799 N N . ALA A 1 106 ? 13.641 7.863 5.035 1 98.31 106 ALA A N 1
ATOM 800 C CA . ALA A 1 106 ? 14.336 7.688 6.305 1 98.31 106 ALA A CA 1
ATOM 801 C C . ALA A 1 106 ? 13.375 7.277 7.414 1 98.31 106 ALA A C 1
ATOM 803 O O . ALA A 1 106 ? 13.695 6.43 8.25 1 98.31 106 ALA A O 1
ATOM 804 N N . SER A 1 107 ? 12.203 7.883 7.402 1 97.19 107 SER A N 1
ATOM 805 C CA . SER A 1 107 ? 11.195 7.555 8.414 1 97.19 107 SER A CA 1
ATOM 806 C C . SER A 1 107 ? 10.758 6.098 8.305 1 97.19 107 SER A C 1
ATOM 808 O O . SER A 1 107 ? 10.344 5.496 9.289 1 97.19 107 SER A O 1
ATOM 810 N N . ALA A 1 108 ? 10.906 5.508 7.117 1 96.56 108 ALA A N 1
ATOM 811 C CA . ALA A 1 108 ? 10.508 4.129 6.863 1 96.56 108 ALA A CA 1
ATOM 812 C C . ALA A 1 108 ? 11.711 3.189 6.934 1 96.56 108 ALA A C 1
ATOM 814 O O . ALA A 1 108 ? 11.586 1.99 6.672 1 96.56 108 ALA A O 1
ATOM 815 N N . GLY A 1 109 ? 12.875 3.682 7.164 1 96.25 109 GLY A N 1
ATOM 816 C CA . GLY A 1 109 ? 14.062 2.867 7.383 1 96.25 109 GLY A CA 1
ATOM 817 C C . GLY A 1 109 ? 14.758 2.465 6.094 1 96.25 109 GLY A C 1
ATOM 818 O O . GLY A 1 109 ? 15.539 1.514 6.078 1 96.25 109 GLY A O 1
ATOM 819 N N . LEU A 1 110 ? 14.508 3.178 5.004 1 97.81 110 LEU A N 1
ATOM 820 C CA . LEU A 1 110 ? 15.055 2.791 3.707 1 97.81 110 LEU A CA 1
ATOM 821 C C . LEU A 1 110 ? 16.359 3.525 3.426 1 97.81 110 LEU A C 1
ATOM 823 O O . LEU A 1 110 ? 17.141 3.117 2.557 1 97.81 110 LEU A O 1
ATOM 827 N N . VAL A 1 111 ? 16.547 4.668 4.059 1 98.31 111 VAL A N 1
ATOM 828 C CA . VAL A 1 111 ? 17.812 5.402 4.129 1 98.31 111 VAL A CA 1
ATOM 829 C C . VAL A 1 111 ? 18.031 5.906 5.555 1 98.31 111 VAL A C 1
ATOM 831 O O . VAL A 1 111 ? 17.172 5.738 6.422 1 98.31 111 VAL A O 1
ATOM 834 N N . LYS A 1 112 ? 19.156 6.449 5.82 1 97.88 112 LYS A N 1
ATOM 835 C CA . LYS A 1 112 ? 19.469 6.945 7.156 1 97.88 112 LYS A CA 1
ATOM 836 C C . LYS A 1 112 ? 19.734 8.445 7.137 1 97.88 112 LYS A C 1
ATOM 838 O O . LYS A 1 112 ? 20.547 8.93 6.34 1 97.88 112 LYS A O 1
ATOM 843 N N . GLN A 1 113 ? 19 9.18 7.887 1 98.31 113 GLN A N 1
ATOM 844 C CA . GLN A 1 113 ? 19.297 10.594 8.102 1 98.31 113 GLN A CA 1
ATOM 845 C C . GLN A 1 113 ? 20.375 10.781 9.164 1 98.31 113 GLN A C 1
ATOM 847 O O . GLN A 1 113 ? 20.234 10.273 10.281 1 98.31 113 GLN A O 1
ATOM 852 N N . THR A 1 114 ? 21.438 11.477 8.844 1 98.12 114 THR A N 1
ATOM 853 C CA . THR A 1 114 ? 22.562 11.602 9.758 1 98.12 114 THR A CA 1
ATOM 854 C C . THR A 1 114 ? 22.672 13.031 10.289 1 98.12 114 THR A C 1
ATOM 856 O O . THR A 1 114 ? 23.484 13.305 11.164 1 98.12 114 THR A O 1
ATOM 859 N N . GLY A 1 115 ? 21.906 13.891 9.789 1 97.12 115 GLY A N 1
ATOM 860 C CA . GLY A 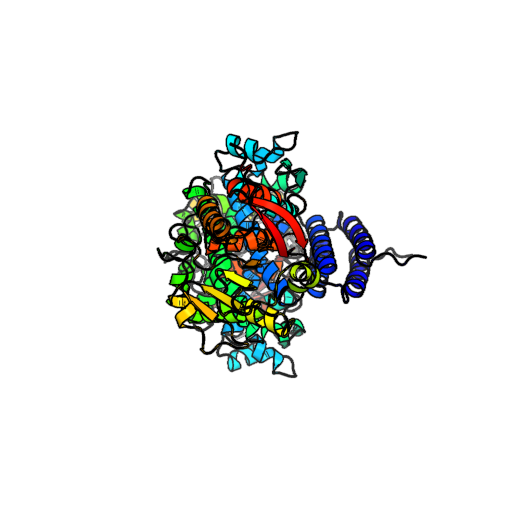1 115 ? 21.875 15.289 10.172 1 97.12 115 GLY A CA 1
ATOM 861 C C . GLY A 1 115 ? 20.828 16.094 9.398 1 97.12 115 GLY A C 1
ATOM 862 O O . GLY A 1 115 ? 20 15.516 8.703 1 97.12 115 GLY A O 1
ATOM 863 N N . LEU A 1 116 ? 20.859 17.344 9.57 1 95.94 116 LEU A N 1
ATOM 864 C CA . LEU A 1 116 ? 19.922 18.203 8.852 1 95.94 116 LEU A CA 1
ATOM 865 C C . LEU A 1 116 ? 20.094 18.031 7.344 1 95.94 116 LEU A C 1
ATOM 867 O O . LEU A 1 116 ? 21.172 18.297 6.797 1 95.94 116 LEU A O 1
ATOM 871 N N . ASP A 1 117 ? 19.094 17.562 6.691 1 96.94 117 ASP A N 1
ATOM 872 C CA . ASP A 1 117 ? 19.031 17.375 5.246 1 96.94 117 ASP A CA 1
ATOM 873 C C . ASP A 1 117 ? 20.203 16.547 4.742 1 96.94 117 ASP A C 1
ATOM 875 O O . ASP A 1 117 ? 20.734 16.797 3.656 1 96.94 117 ASP A O 1
ATOM 879 N N . THR A 1 118 ? 20.703 15.648 5.562 1 98.56 118 THR A N 1
ATOM 880 C CA . THR A 1 118 ? 21.875 14.828 5.246 1 98.56 118 THR A CA 1
ATOM 881 C C . THR A 1 118 ? 21.562 13.352 5.41 1 98.56 118 THR A C 1
ATOM 883 O O . THR A 1 118 ? 21.031 12.93 6.449 1 98.56 118 THR A O 1
ATOM 886 N N . PHE A 1 119 ? 21.891 12.609 4.395 1 98.69 119 PHE A N 1
ATOM 887 C CA . PHE A 1 119 ? 21.422 11.227 4.359 1 98.69 119 PHE A CA 1
ATOM 888 C C . PHE A 1 119 ? 22.516 10.305 3.844 1 98.69 119 PHE A C 1
ATOM 890 O O . PHE A 1 119 ? 23.422 10.734 3.121 1 98.69 119 PHE A O 1
ATOM 897 N N . THR A 1 120 ? 22.469 9.07 4.254 1 98.5 120 THR A N 1
ATOM 898 C CA . THR A 1 120 ? 23.312 7.988 3.75 1 98.5 120 THR A CA 1
ATOM 899 C C . THR A 1 120 ? 22.5 6.719 3.537 1 98.5 120 THR A C 1
ATOM 901 O O . THR A 1 120 ? 21.297 6.691 3.811 1 98.5 120 THR A O 1
ATOM 904 N N . GLY A 1 121 ? 23.141 5.707 2.922 1 97.12 121 GLY A N 1
ATOM 905 C CA . GLY A 1 121 ? 22.453 4.461 2.66 1 97.12 121 GLY A CA 1
ATOM 906 C C . GLY A 1 121 ? 22.359 3.561 3.879 1 97.12 121 GLY A C 1
ATOM 907 O O . GLY A 1 121 ? 23.203 3.625 4.77 1 97.12 121 GLY A O 1
ATOM 908 N N . GLU A 1 122 ? 21.234 2.814 3.975 1 94.44 122 GLU A N 1
ATOM 909 C CA . GLU A 1 122 ? 21.078 1.661 4.855 1 94.44 122 GLU A CA 1
ATOM 910 C C . GLU A 1 122 ? 21.359 0.358 4.113 1 94.44 122 GLU A C 1
ATOM 912 O O . GLU A 1 122 ? 21.609 0.366 2.904 1 94.44 122 GLU A O 1
ATOM 917 N N . LYS A 1 123 ? 21.391 -0.758 4.836 1 92.88 123 LYS A N 1
ATOM 918 C CA . LYS A 1 123 ? 21.594 -2.053 4.199 1 92.88 123 LYS A CA 1
ATOM 919 C C . LYS A 1 123 ? 20.625 -2.258 3.037 1 92.88 123 LYS A C 1
ATOM 921 O O . LYS A 1 123 ? 21.031 -2.672 1.949 1 92.88 123 LYS A O 1
ATOM 926 N N . ILE A 1 124 ? 19.438 -1.941 3.199 1 95.56 124 ILE A N 1
ATOM 927 C CA . ILE A 1 124 ? 18.422 -2.158 2.178 1 95.56 124 ILE A CA 1
ATOM 928 C C . ILE A 1 124 ? 18.656 -1.212 1.003 1 95.56 124 ILE A C 1
ATOM 930 O O . ILE A 1 124 ? 18.266 -1.505 -0.128 1 95.56 124 ILE A O 1
ATOM 934 N N . THR A 1 125 ? 19.297 -0.015 1.266 1 97.62 125 THR A N 1
ATOM 935 C CA . THR A 1 125 ? 19.578 0.926 0.188 1 97.62 125 THR A CA 1
ATOM 936 C C . THR A 1 125 ? 20.5 0.291 -0.855 1 97.62 125 THR A C 1
ATOM 938 O O . THR A 1 125 ? 20.375 0.574 -2.049 1 97.62 125 THR A O 1
ATOM 941 N N . GLN A 1 126 ? 21.391 -0.558 -0.402 1 96 126 GLN A N 1
ATOM 942 C CA . GLN A 1 126 ? 22.281 -1.271 -1.312 1 96 126 GLN A CA 1
ATOM 943 C C . GLN A 1 126 ? 21.5 -2.152 -2.275 1 96 126 GLN A C 1
ATOM 945 O O . GLN A 1 126 ? 21.797 -2.195 -3.471 1 96 126 GLN A O 1
ATOM 950 N N . ASP A 1 127 ? 20.516 -2.793 -1.749 1 94.94 127 ASP A N 1
ATOM 951 C CA . ASP A 1 127 ? 19.672 -3.639 -2.584 1 94.94 127 ASP A CA 1
ATOM 952 C C . ASP A 1 127 ? 18.828 -2.801 -3.551 1 94.94 127 ASP A C 1
ATOM 954 O O . ASP A 1 127 ? 18.688 -3.158 -4.723 1 94.94 127 ASP A O 1
ATOM 958 N N . LEU A 1 128 ? 18.312 -1.664 -3.076 1 96.94 128 LEU A N 1
ATOM 959 C CA . LEU A 1 128 ? 17.453 -0.806 -3.893 1 96.94 128 LEU A CA 1
ATOM 960 C C . LEU A 1 128 ? 18.234 -0.214 -5.059 1 96.94 128 LEU A C 1
ATOM 962 O O . LEU A 1 128 ? 17.656 0.173 -6.074 1 96.94 128 LEU A O 1
ATOM 966 N N . ALA A 1 129 ? 19.578 -0.143 -4.906 1 97.25 129 ALA A N 1
ATOM 967 C CA . ALA A 1 129 ? 20.438 0.423 -5.945 1 97.25 129 ALA A CA 1
ATOM 968 C C . ALA A 1 129 ? 20.672 -0.583 -7.066 1 97.25 129 ALA A C 1
ATOM 970 O O . ALA A 1 129 ? 21.125 -0.215 -8.156 1 97.25 129 ALA A O 1
ATOM 971 N N . ALA A 1 130 ? 20.375 -1.84 -6.797 1 94.38 130 ALA A N 1
ATOM 972 C CA . ALA A 1 130 ? 20.609 -2.885 -7.789 1 94.38 130 ALA A CA 1
ATOM 973 C C . ALA A 1 130 ? 19.547 -2.854 -8.883 1 94.38 130 ALA A C 1
ATOM 975 O O . ALA A 1 130 ? 18.375 -2.572 -8.609 1 94.38 130 ALA A O 1
ATOM 976 N N . GLN A 1 131 ? 19.891 -3.225 -10.062 1 92.44 131 GLN A N 1
ATOM 977 C CA . GLN A 1 131 ? 19.016 -3.205 -11.234 1 92.44 131 GLN A CA 1
ATOM 978 C C . GLN A 1 131 ? 17.781 -4.094 -11.016 1 92.44 131 GLN A C 1
ATOM 980 O O . GLN A 1 131 ? 16.672 -3.74 -11.422 1 92.44 131 GLN A O 1
ATOM 985 N N . ALA A 1 132 ? 18.016 -5.223 -10.438 1 91.81 132 ALA A N 1
ATOM 986 C CA . ALA A 1 132 ? 16.922 -6.164 -10.234 1 91.81 132 ALA A CA 1
ATOM 987 C C . ALA A 1 132 ? 15.82 -5.551 -9.359 1 91.81 132 ALA A C 1
ATOM 989 O O . ALA A 1 132 ? 14.633 -5.754 -9.609 1 91.81 132 ALA A O 1
ATOM 990 N N . MET A 1 133 ? 16.234 -4.832 -8.367 1 94.44 133 MET A N 1
ATOM 991 C CA . MET A 1 133 ? 15.25 -4.215 -7.473 1 94.44 133 MET A CA 1
ATOM 992 C C . MET A 1 133 ? 14.57 -3.029 -8.141 1 94.44 133 MET A C 1
ATOM 994 O O . MET A 1 133 ? 13.391 -2.764 -7.898 1 94.44 133 MET A O 1
ATOM 998 N N . GLU A 1 134 ? 15.32 -2.277 -8.938 1 95.44 134 GLU A N 1
ATOM 999 C CA . GLU A 1 134 ? 14.695 -1.233 -9.75 1 95.44 134 GLU A CA 1
ATOM 1000 C C . GLU A 1 134 ? 13.602 -1.807 -10.641 1 95.44 134 GLU A C 1
ATOM 1002 O O . GLU A 1 134 ? 12.5 -1.25 -10.719 1 95.44 134 GLU A O 1
ATOM 1007 N N . SER A 1 135 ? 13.914 -2.896 -11.297 1 95.44 135 SER A N 1
ATOM 1008 C CA . SER A 1 135 ? 12.93 -3.57 -12.141 1 95.44 135 SER A CA 1
ATOM 1009 C C . SER A 1 135 ? 11.734 -4.051 -11.328 1 95.44 135 SER A C 1
ATOM 1011 O O . SER A 1 135 ? 10.594 -3.963 -11.781 1 95.44 135 SER A O 1
ATOM 1013 N N . GLY A 1 136 ? 12.031 -4.555 -10.125 1 95.5 136 GLY A N 1
ATOM 1014 C CA . GLY A 1 136 ? 10.961 -4.961 -9.227 1 95.5 136 GLY A CA 1
ATOM 1015 C C . GLY A 1 136 ? 10.031 -3.818 -8.844 1 95.5 136 GLY A C 1
ATOM 1016 O O . GLY A 1 136 ? 8.812 -3.986 -8.805 1 95.5 136 GLY A O 1
ATOM 1017 N N . ALA A 1 137 ? 10.633 -2.664 -8.57 1 97.06 137 ALA A N 1
ATOM 1018 C CA . ALA A 1 137 ? 9.828 -1.492 -8.227 1 97.06 137 ALA A CA 1
ATOM 1019 C C . ALA A 1 137 ? 8.898 -1.109 -9.375 1 97.06 137 ALA A C 1
ATOM 1021 O O . ALA A 1 137 ? 7.734 -0.781 -9.156 1 97.06 137 ALA A O 1
ATOM 1022 N N . HIS A 1 138 ? 9.375 -1.183 -10.594 1 96.88 138 HIS A N 1
ATOM 1023 C CA . HIS A 1 138 ? 8.578 -0.847 -11.766 1 96.88 138 HIS A CA 1
ATOM 1024 C C . HIS A 1 138 ? 7.465 -1.868 -11.984 1 96.88 138 HIS A C 1
ATOM 1026 O O . HIS A 1 138 ? 6.328 -1.499 -12.289 1 96.88 138 HIS A O 1
ATOM 1032 N N . LEU A 1 139 ? 7.785 -3.098 -11.82 1 96.06 139 LEU A N 1
ATOM 1033 C CA . LEU A 1 139 ? 6.777 -4.141 -11.977 1 96.06 139 LEU A CA 1
ATOM 1034 C C . LEU A 1 139 ? 5.656 -3.977 -10.961 1 96.06 139 LEU A C 1
ATOM 1036 O O . LEU A 1 139 ? 4.477 -3.934 -11.328 1 96.06 139 LEU A O 1
ATOM 1040 N N . LEU A 1 140 ? 6.066 -3.916 -9.68 1 97.31 140 LEU A N 1
ATOM 1041 C CA . LEU A 1 140 ? 5.098 -3.873 -8.594 1 97.31 140 LEU A CA 1
ATOM 1042 C C . LEU A 1 140 ? 4.266 -2.596 -8.656 1 97.31 140 LEU A C 1
ATOM 1044 O O . LEU A 1 140 ? 3.053 -2.629 -8.438 1 97.31 140 LEU A O 1
ATOM 1048 N N . PHE A 1 141 ? 4.871 -1.481 -9.016 1 98.38 141 PHE A N 1
ATOM 1049 C CA . PHE A 1 141 ? 4.195 -0.19 -8.984 1 98.38 141 PHE A CA 1
ATOM 1050 C C . PHE A 1 141 ? 3.449 0.059 -10.289 1 98.38 141 PHE A C 1
ATOM 1052 O O . PHE A 1 141 ? 2.256 0.373 -10.281 1 98.38 141 PHE A O 1
ATOM 1059 N N . ASP A 1 142 ? 4.09 -0.082 -11.445 1 97.56 142 ASP A N 1
ATOM 1060 C CA . ASP A 1 142 ? 3.576 0.379 -12.734 1 97.56 142 ASP A CA 1
ATOM 1061 C C . ASP A 1 142 ? 2.576 -0.617 -13.312 1 97.56 142 ASP A C 1
ATOM 1063 O O . ASP A 1 142 ? 1.724 -0.247 -14.125 1 97.56 142 ASP A O 1
ATOM 1067 N N . ILE A 1 143 ? 2.699 -1.845 -12.906 1 96.81 143 ILE A N 1
ATOM 1068 C CA . ILE A 1 143 ? 1.752 -2.822 -13.43 1 96.81 143 ILE A CA 1
ATOM 1069 C C . ILE A 1 143 ? 0.789 -3.252 -12.328 1 96.81 143 ILE A C 1
ATOM 1071 O O . ILE A 1 143 ? -0.399 -2.924 -12.367 1 96.81 143 ILE A O 1
ATOM 1075 N N . HIS A 1 144 ? 1.339 -3.863 -11.266 1 97.88 144 HIS A N 1
ATOM 1076 C CA . HIS A 1 144 ? 0.467 -4.477 -10.266 1 97.88 144 HIS A CA 1
ATOM 1077 C C . HIS A 1 144 ? -0.363 -3.422 -9.539 1 97.88 144 HIS A C 1
ATOM 1079 O O . HIS A 1 144 ? -1.593 -3.506 -9.508 1 97.88 144 HIS A O 1
ATOM 1085 N N . ASN A 1 145 ? 0.276 -2.385 -8.977 1 98.75 145 ASN A N 1
ATOM 1086 C CA . ASN A 1 145 ? -0.485 -1.394 -8.227 1 98.75 145 ASN A CA 1
ATOM 1087 C C . ASN A 1 145 ? -1.436 -0.612 -9.125 1 98.75 145 ASN A C 1
ATOM 1089 O O . ASN A 1 145 ? -2.516 -0.207 -8.695 1 98.75 145 ASN A O 1
ATOM 1093 N N . ARG A 1 146 ? -1.027 -0.405 -10.367 1 98.44 146 ARG A N 1
ATOM 1094 C CA . ARG A 1 146 ? -1.934 0.23 -11.32 1 98.44 146 ARG A CA 1
ATOM 1095 C C . ARG A 1 146 ? -3.189 -0.611 -11.523 1 98.44 146 ARG A C 1
ATOM 1097 O O . ARG A 1 146 ? -4.297 -0.076 -11.594 1 98.44 146 ARG A O 1
ATOM 1104 N N . THR A 1 147 ? -3.039 -1.903 -11.648 1 98.69 147 THR A N 1
ATOM 1105 C CA . THR A 1 147 ? -4.195 -2.781 -11.789 1 98.69 147 THR A CA 1
ATOM 1106 C C . THR A 1 147 ? -5.016 -2.812 -10.508 1 98.69 147 THR A C 1
ATOM 1108 O O . THR A 1 147 ? -6.246 -2.881 -10.547 1 98.69 147 THR A O 1
ATOM 1111 N N . TYR A 1 148 ? -4.375 -2.797 -9.305 1 98.81 148 TYR A N 1
ATOM 1112 C CA . TYR A 1 148 ? -5.094 -2.758 -8.039 1 98.81 148 TYR A CA 1
ATOM 1113 C C . TYR A 1 148 ? -5.949 -1.499 -7.938 1 98.81 148 TYR A C 1
ATOM 1115 O O . TYR A 1 148 ? -7.039 -1.527 -7.363 1 98.81 148 TYR A O 1
ATOM 1123 N N . GLN A 1 149 ? -5.414 -0.408 -8.477 1 98.69 149 GLN A N 1
ATOM 1124 C CA . GLN A 1 149 ? -6.137 0.858 -8.43 1 98.69 149 GLN A CA 1
ATOM 1125 C C . GLN A 1 149 ? -7.438 0.778 -9.219 1 98.69 149 GLN A C 1
ATOM 1127 O O . GLN A 1 149 ? -8.422 1.435 -8.875 1 98.69 149 GLN A O 1
ATOM 1132 N N . ALA A 1 150 ? -7.508 -0.069 -10.242 1 98.56 150 ALA A N 1
ATOM 1133 C CA . ALA A 1 150 ? -8.688 -0.205 -11.094 1 98.56 150 ALA A CA 1
ATOM 1134 C C . ALA A 1 150 ? -9.617 -1.294 -10.562 1 98.56 150 ALA A C 1
ATOM 1136 O O . ALA A 1 150 ? -10.789 -1.368 -10.961 1 98.56 150 ALA A O 1
ATOM 1137 N N . LEU A 1 151 ? -9.164 -2.105 -9.656 1 98.69 151 LEU A N 1
ATOM 1138 C CA . LEU A 1 151 ? -9.773 -3.369 -9.266 1 98.69 151 LEU A CA 1
ATOM 1139 C C . LEU A 1 151 ? -11.172 -3.145 -8.688 1 98.69 151 LEU A C 1
ATOM 1141 O O . LEU A 1 151 ? -12.148 -3.725 -9.172 1 98.69 151 LEU A O 1
ATOM 1145 N N . PRO A 1 152 ? -11.352 -2.246 -7.664 1 98.31 152 PRO A N 1
ATOM 1146 C CA . PRO A 1 152 ? -12.68 -2.133 -7.055 1 98.31 152 PRO A CA 1
ATOM 1147 C C . PRO A 1 152 ? -13.742 -1.649 -8.039 1 98.31 152 PRO A C 1
ATOM 1149 O O . PRO A 1 152 ? -14.844 -2.201 -8.078 1 98.31 152 PRO A O 1
ATOM 1152 N N . ASP A 1 153 ? -13.391 -0.616 -8.844 1 97.94 153 ASP A N 1
ATOM 1153 C CA . ASP A 1 153 ? -14.359 -0.097 -9.805 1 97.94 153 ASP A CA 1
ATOM 1154 C C . ASP A 1 153 ? -14.711 -1.15 -10.852 1 97.94 153 ASP A C 1
ATOM 1156 O O . ASP A 1 153 ? -15.875 -1.284 -11.234 1 97.94 153 ASP A O 1
ATOM 1160 N N . TYR A 1 154 ? -13.711 -1.881 -11.359 1 98.38 154 TYR A N 1
ATOM 1161 C CA . TYR A 1 154 ? -13.984 -2.938 -12.32 1 98.38 154 TYR A CA 1
ATOM 1162 C C . TYR A 1 154 ? -14.938 -3.973 -11.75 1 98.38 154 TYR A C 1
ATOM 1164 O O . TYR A 1 154 ? -15.914 -4.363 -12.406 1 98.38 154 TYR A O 1
ATOM 1172 N N . LEU A 1 155 ? -14.641 -4.445 -10.516 1 98 155 LEU A N 1
ATOM 1173 C CA . LEU A 1 155 ? -15.453 -5.496 -9.906 1 98 155 LEU A CA 1
ATOM 1174 C C . LEU A 1 155 ? -16.891 -5.02 -9.695 1 98 155 LEU A C 1
ATOM 1176 O O . LEU A 1 155 ? -17.828 -5.781 -9.906 1 98 155 LEU A O 1
ATOM 1180 N N . CYS A 1 156 ? -17.062 -3.762 -9.289 1 96.5 156 CYS A N 1
ATOM 1181 C CA . CYS A 1 156 ? -18.406 -3.221 -9.086 1 96.5 156 CYS A CA 1
ATOM 1182 C C . CYS A 1 156 ? -19.125 -3.059 -10.422 1 96.5 156 CYS A C 1
ATOM 1184 O O . CYS A 1 156 ? -20.297 -3.428 -10.547 1 96.5 156 CYS A O 1
ATOM 1186 N N . GLU A 1 157 ? -18.438 -2.533 -11.414 1 96 157 GLU A N 1
ATOM 1187 C CA . GLU A 1 157 ? -19.031 -2.311 -12.727 1 96 157 GLU A CA 1
ATOM 1188 C C . GLU A 1 157 ? -19.391 -3.631 -13.398 1 96 157 GLU A C 1
ATOM 1190 O O . GLU A 1 157 ? -20.359 -3.707 -14.148 1 96 157 GLU A O 1
ATOM 1195 N N . ASN A 1 158 ? -18.609 -4.645 -13.125 1 94.31 158 ASN A N 1
ATOM 1196 C CA . ASN A 1 158 ? -18.844 -5.965 -13.695 1 94.31 158 ASN A CA 1
ATOM 1197 C C . ASN A 1 158 ? -19.797 -6.793 -12.82 1 94.31 158 ASN A C 1
ATOM 1199 O O . ASN A 1 158 ? -19.828 -8.016 -12.938 1 94.31 158 ASN A O 1
ATOM 1203 N N . LYS A 1 159 ? -20.484 -6.145 -11.875 1 91.94 159 LYS A N 1
ATOM 1204 C CA . LYS A 1 159 ? -21.516 -6.715 -11.008 1 91.94 159 LYS A CA 1
ATOM 1205 C C . LYS A 1 159 ? -20.969 -7.879 -10.188 1 91.94 159 LYS A C 1
ATOM 1207 O O . LYS A 1 159 ? -21.641 -8.883 -9.992 1 91.94 159 LYS A O 1
ATOM 1212 N N . SER A 1 160 ? -19.688 -7.801 -9.891 1 91.56 160 SER A N 1
ATOM 1213 C CA . SER A 1 160 ? -19.016 -8.75 -9.016 1 91.56 160 SER A CA 1
ATOM 1214 C C . SER A 1 160 ? -19.031 -10.156 -9.594 1 91.56 160 SER A C 1
ATOM 1216 O O . SER A 1 160 ? -19.156 -11.133 -8.852 1 91.56 160 SER A O 1
ATOM 1218 N N . LYS A 1 161 ? -19 -10.203 -10.914 1 90.44 161 LYS A N 1
ATOM 1219 C CA . LYS A 1 161 ? -18.859 -11.484 -11.602 1 90.44 161 LYS A CA 1
ATOM 1220 C C . LYS A 1 161 ? -17.406 -11.938 -11.625 1 90.44 161 LYS A C 1
ATOM 1222 O O . LYS A 1 161 ? -16.5 -11.188 -11.234 1 90.44 161 LYS A O 1
ATOM 1227 N N . ASP A 1 162 ? -17.188 -13.141 -12 1 90.88 162 ASP A N 1
ATOM 1228 C CA . ASP A 1 162 ? -15.828 -13.664 -12.141 1 90.88 162 ASP A CA 1
ATOM 1229 C C . ASP A 1 162 ? -15.055 -12.883 -13.203 1 90.88 162 ASP A C 1
ATOM 1231 O O . ASP A 1 162 ? -15.633 -12.445 -14.203 1 90.88 162 ASP A O 1
ATOM 1235 N N . VAL A 1 163 ? -13.828 -12.695 -12.977 1 94.12 163 VAL A N 1
ATOM 1236 C CA . VAL A 1 163 ? -12.914 -12.117 -13.953 1 94.12 163 VAL A CA 1
ATOM 1237 C C . VAL A 1 163 ? -12.266 -13.219 -14.773 1 94.12 163 VAL A C 1
ATOM 1239 O O . VAL A 1 163 ? -11.305 -13.852 -14.328 1 94.12 163 VAL A O 1
ATOM 1242 N N . ASP A 1 164 ? -12.742 -13.445 -16 1 92.69 164 ASP A N 1
ATOM 1243 C CA . ASP A 1 164 ? -12.297 -14.648 -16.703 1 92.69 164 ASP A CA 1
ATOM 1244 C C . ASP A 1 164 ? -11.984 -14.344 -18.172 1 92.69 164 ASP A C 1
ATOM 1246 O O . ASP A 1 164 ? -11.82 -15.258 -18.969 1 92.69 164 ASP A O 1
ATOM 1250 N N . ASN A 1 165 ? -12.023 -13.039 -18.531 1 93.75 165 ASN A N 1
ATOM 1251 C CA . ASN A 1 165 ? -11.719 -12.625 -19.891 1 93.75 165 ASN A CA 1
ATOM 1252 C C . ASN A 1 165 ? -10.43 -11.805 -19.953 1 93.75 165 ASN A C 1
ATOM 1254 O O . ASN A 1 165 ? -10.391 -10.68 -19.453 1 93.75 165 ASN A O 1
ATOM 1258 N N . MET A 1 166 ? -9.406 -12.312 -20.609 1 92.69 166 MET A N 1
ATOM 1259 C CA . MET A 1 166 ? -8.086 -11.695 -20.641 1 92.69 166 MET A CA 1
ATOM 1260 C C . MET A 1 166 ? -8.094 -10.422 -21.469 1 92.69 166 MET A C 1
ATOM 1262 O O . MET A 1 166 ? -7.152 -9.625 -21.406 1 92.69 166 MET A O 1
ATOM 1266 N N . HIS A 1 167 ? -9.18 -10.18 -22.25 1 95.19 167 HIS A N 1
ATOM 1267 C CA . HIS A 1 167 ? -9.266 -8.992 -23.094 1 95.19 167 HIS A CA 1
ATOM 1268 C C . HIS A 1 167 ? -10.312 -8.016 -22.562 1 95.19 167 HIS A C 1
ATOM 1270 O O . HIS A 1 167 ? -10.578 -6.988 -23.188 1 95.19 167 HIS A O 1
ATOM 1276 N N . ASP A 1 168 ? -10.914 -8.406 -21.516 1 95.88 168 ASP A N 1
ATOM 1277 C CA . ASP A 1 168 ? -11.875 -7.555 -20.828 1 95.88 168 ASP A CA 1
ATOM 1278 C C . ASP A 1 168 ? -11.836 -7.785 -19.312 1 95.88 168 ASP A C 1
ATOM 1280 O O . ASP A 1 168 ? -12.727 -8.43 -18.75 1 95.88 168 ASP A O 1
ATOM 1284 N N . GLY A 1 169 ? -10.82 -7.324 -18.672 1 97.38 169 GLY A N 1
ATOM 1285 C CA . GLY A 1 169 ? -10.602 -7.504 -17.25 1 97.38 169 GLY A CA 1
ATOM 1286 C C . GLY A 1 169 ? -10.047 -6.266 -16.578 1 97.38 169 GLY A C 1
ATOM 1287 O O . GLY A 1 169 ? -10.195 -5.152 -17.078 1 97.38 169 GLY A O 1
ATOM 1288 N N . ILE A 1 170 ? -9.523 -6.422 -15.414 1 98.5 170 ILE A N 1
ATOM 1289 C CA . ILE A 1 170 ? -9.008 -5.352 -14.57 1 98.5 170 ILE A CA 1
ATOM 1290 C C . ILE A 1 170 ? -7.824 -4.68 -15.266 1 98.5 170 ILE A C 1
ATOM 1292 O O . ILE A 1 170 ? -7.691 -3.453 -15.234 1 98.5 170 ILE A O 1
ATOM 1296 N N . PHE A 1 171 ? -6.98 -5.477 -15.891 1 98.25 171 PHE A N 1
ATOM 1297 C CA . PHE A 1 171 ? -5.828 -4.945 -16.609 1 98.25 171 PHE A CA 1
ATOM 1298 C C . PHE A 1 171 ? -6.27 -3.965 -17.688 1 98.25 171 PHE A C 1
ATOM 1300 O O . PHE A 1 171 ? -5.699 -2.881 -17.812 1 98.25 171 PHE A O 1
ATOM 1307 N N . GLN A 1 172 ? -7.273 -4.34 -18.5 1 98.38 172 GLN A N 1
ATOM 1308 C CA . GLN A 1 172 ? -7.766 -3.516 -19.594 1 98.38 172 GLN A CA 1
ATOM 1309 C C . GLN A 1 172 ? -8.328 -2.195 -19.094 1 98.38 172 GLN A C 1
ATOM 1311 O O . GLN A 1 172 ? -8.094 -1.141 -19.688 1 98.38 172 GLN A O 1
ATOM 1316 N N . LYS A 1 173 ? -8.992 -2.268 -18.047 1 98.12 173 LYS A N 1
ATOM 1317 C CA . LYS A 1 173 ? -9.492 -1.034 -17.438 1 98.12 173 LYS A CA 1
ATOM 1318 C C . LYS A 1 173 ? -8.344 -0.158 -16.953 1 98.12 173 LYS A C 1
ATOM 1320 O O . LYS A 1 173 ? -8.359 1.06 -17.141 1 98.12 173 LYS A O 1
ATOM 1325 N N . ALA A 1 174 ? -7.406 -0.728 -16.281 1 98.31 174 ALA A N 1
ATOM 1326 C CA . ALA A 1 174 ? -6.281 -0.008 -15.688 1 98.31 174 ALA A CA 1
ATOM 1327 C C . ALA A 1 174 ? -5.445 0.683 -16.75 1 98.31 174 ALA A C 1
ATOM 1329 O O . ALA A 1 174 ? -4.938 1.786 -16.547 1 98.31 174 ALA A O 1
ATOM 1330 N N . PHE A 1 175 ? -5.293 0.068 -17.891 1 97.69 175 PHE A N 1
ATOM 1331 C CA . PHE A 1 175 ? -4.336 0.548 -18.875 1 97.69 175 PHE A CA 1
ATOM 1332 C C . PHE A 1 175 ? -5.055 1.161 -20.062 1 97.69 175 PHE A C 1
ATOM 1334 O O . PHE A 1 175 ? -4.414 1.7 -20.969 1 97.69 175 PHE A O 1
ATOM 1341 N N . GLY A 1 176 ? -6.379 1.13 -20.109 1 97.25 176 GLY A N 1
ATOM 1342 C CA . GLY A 1 176 ? -7.133 1.682 -21.234 1 97.25 176 GLY A CA 1
ATOM 1343 C C . GLY A 1 176 ? -6.809 1.019 -22.547 1 97.25 176 GLY A C 1
ATOM 1344 O O . GLY A 1 176 ? -6.512 1.699 -23.531 1 97.25 176 GLY A O 1
ATOM 1345 N N . THR A 1 177 ? -6.824 -0.328 -22.562 1 97.5 177 THR A N 1
ATOM 1346 C CA . THR A 1 177 ? -6.465 -1.102 -23.75 1 97.5 177 THR A CA 1
ATOM 1347 C C . THR A 1 177 ? -7.375 -2.316 -23.891 1 97.5 177 THR A C 1
ATOM 1349 O O . THR A 1 177 ? -8.07 -2.697 -22.953 1 97.5 177 THR A O 1
ATOM 1352 N N . ASP A 1 178 ? -7.445 -2.85 -25.094 1 96.25 178 ASP A N 1
ATOM 1353 C CA . ASP A 1 178 ? -8.18 -4.09 -25.312 1 96.25 178 ASP A CA 1
ATOM 1354 C C . ASP A 1 178 ? -7.227 -5.273 -25.469 1 96.25 178 ASP A C 1
ATOM 1356 O O . ASP A 1 178 ? -7.664 -6.406 -25.672 1 96.25 178 ASP A O 1
ATOM 1360 N N . LEU A 1 179 ? -5.969 -4.973 -25.328 1 95.75 179 LEU A N 1
ATOM 1361 C CA . LEU A 1 179 ? -4.953 -6.016 -25.453 1 95.75 179 LEU A CA 1
ATOM 1362 C C . LEU A 1 179 ? -4.859 -6.832 -24.172 1 95.75 179 LEU A C 1
ATOM 1364 O O . LEU A 1 179 ? -5.121 -6.316 -23.078 1 95.75 179 LEU A O 1
ATOM 1368 N N . SER A 1 180 ? -4.48 -8.109 -24.359 1 94.56 180 SER A N 1
ATOM 1369 C CA . SER A 1 180 ? -4.086 -8.875 -23.188 1 94.56 180 SER A CA 1
ATOM 1370 C C . SER A 1 180 ? -2.814 -8.305 -22.562 1 94.56 180 SER A C 1
ATOM 1372 O O . SER A 1 180 ? -2.07 -7.57 -23.219 1 94.56 180 SER A O 1
ATOM 1374 N N . CYS A 1 181 ? -2.6 -8.625 -21.328 1 94.44 181 CYS A N 1
ATOM 1375 C CA . CYS A 1 181 ? -1.383 -8.188 -20.641 1 94.44 181 CYS A CA 1
ATOM 1376 C C . CYS A 1 181 ? -0.144 -8.586 -21.438 1 94.44 181 CYS A C 1
ATOM 1378 O O . CYS A 1 181 ? 0.781 -7.789 -21.594 1 94.44 181 CYS A O 1
ATOM 1380 N N . TYR A 1 182 ? -0.146 -9.781 -21.984 1 88.75 182 TYR A N 1
ATOM 1381 C CA . TYR A 1 182 ? 0.993 -10.281 -22.75 1 88.75 182 TYR A CA 1
ATOM 1382 C C . TYR A 1 182 ? 1.211 -9.445 -24.016 1 88.75 182 TYR A C 1
ATOM 1384 O O . TYR A 1 182 ? 2.336 -9.039 -24.312 1 88.75 182 TYR A O 1
ATOM 1392 N N . GLU A 1 183 ? 0.131 -9.234 -24.719 1 91 183 GLU A N 1
ATOM 1393 C CA . GLU A 1 183 ? 0.215 -8.422 -25.938 1 91 183 GLU A CA 1
ATOM 1394 C C . GLU A 1 183 ? 0.678 -7.008 -25.609 1 91 183 GLU A C 1
ATOM 1396 O O . GLU A 1 183 ? 1.477 -6.43 -26.344 1 91 183 GLU A O 1
ATOM 1401 N N . TYR A 1 184 ? 0.156 -6.488 -24.547 1 95 184 TYR A N 1
ATOM 1402 C CA . TYR A 1 184 ? 0.505 -5.133 -24.141 1 95 184 TYR A CA 1
ATOM 1403 C C . TYR A 1 184 ? 1.997 -5.02 -23.859 1 95 184 TYR A C 1
ATOM 1405 O O . TYR A 1 184 ? 2.639 -4.039 -24.25 1 95 184 TYR A O 1
ATOM 1413 N N . LEU A 1 185 ? 2.553 -6.02 -23.172 1 91.88 185 LEU A N 1
ATOM 1414 C CA . LEU A 1 185 ? 3.957 -6 -22.781 1 91.88 185 LEU A CA 1
ATOM 1415 C C . LEU A 1 185 ? 4.863 -6.098 -24 1 91.88 185 LEU A C 1
ATOM 1417 O O . LEU A 1 185 ? 5.953 -5.527 -24.016 1 91.88 185 LEU A O 1
ATOM 1421 N N . VAL A 1 186 ? 4.391 -6.777 -25.047 1 87.5 186 VAL A N 1
ATOM 1422 C CA . VAL A 1 186 ? 5.145 -6.859 -26.281 1 87.5 186 VAL A CA 1
ATOM 1423 C C . VAL A 1 186 ? 5.285 -5.469 -26.891 1 87.5 186 VAL A C 1
ATOM 1425 O O . VAL A 1 186 ? 6.336 -5.129 -27.438 1 87.5 186 VAL A O 1
ATOM 1428 N N . HIS A 1 187 ? 4.27 -4.672 -26.781 1 92.56 187 HIS A N 1
ATOM 1429 C CA . HIS A 1 187 ? 4.277 -3.324 -27.328 1 92.56 187 HIS A CA 1
ATOM 1430 C C . HIS A 1 187 ? 4.957 -2.34 -26.391 1 92.56 187 HIS A C 1
ATOM 1432 O O . HIS A 1 187 ? 5.156 -1.174 -26.734 1 92.56 187 HIS A O 1
ATOM 1438 N N . ASN A 1 188 ? 5.301 -2.775 -25.234 1 94.25 188 ASN A N 1
ATOM 1439 C CA . ASN A 1 188 ? 5.977 -1.966 -24.219 1 94.25 188 ASN A CA 1
ATOM 1440 C C . ASN A 1 188 ? 7.219 -2.666 -23.672 1 94.25 188 ASN A C 1
ATOM 1442 O O . ASN A 1 188 ? 7.254 -3.059 -22.516 1 94.25 188 ASN A O 1
ATOM 1446 N N . PRO A 1 189 ? 8.25 -2.689 -24.422 1 90.88 189 PRO A N 1
ATOM 1447 C CA . PRO A 1 189 ? 9.422 -3.516 -24.125 1 90.88 189 PRO A CA 1
ATOM 1448 C C . PRO A 1 189 ? 10.102 -3.127 -22.812 1 90.88 189 PRO A C 1
ATOM 1450 O O . PRO A 1 189 ? 10.672 -3.984 -22.141 1 90.88 189 PRO A O 1
ATOM 1453 N N . LYS A 1 190 ? 10.055 -1.871 -22.5 1 91.31 190 LYS A N 1
ATOM 1454 C CA . LYS A 1 190 ? 10.641 -1.464 -21.234 1 91.31 190 LYS A CA 1
ATOM 1455 C C . LYS A 1 190 ? 9.953 -2.164 -20.062 1 91.31 190 LYS A C 1
ATOM 1457 O O . LYS A 1 190 ? 10.625 -2.691 -19.172 1 91.31 190 LYS A O 1
ATOM 1462 N N . LEU A 1 191 ? 8.672 -2.16 -20.094 1 91.81 191 LEU A N 1
ATOM 1463 C CA . LEU A 1 191 ? 7.898 -2.822 -19.047 1 91.81 191 LEU A CA 1
ATOM 1464 C C . LEU A 1 191 ? 8.141 -4.328 -19.062 1 91.81 191 LEU A C 1
ATOM 1466 O O . LEU A 1 191 ? 8.234 -4.957 -18 1 91.81 191 LEU A O 1
ATOM 1470 N N . GLN A 1 192 ? 8.211 -4.871 -20.203 1 89.44 192 GLN A N 1
ATOM 1471 C CA . GLN A 1 192 ? 8.516 -6.293 -20.344 1 89.44 192 GLN A CA 1
ATOM 1472 C C . GLN A 1 192 ? 9.883 -6.621 -19.734 1 89.44 192 GLN A C 1
ATOM 1474 O O . GLN A 1 192 ? 10.047 -7.66 -19.094 1 89.44 192 GLN A O 1
ATOM 1479 N N . GLY A 1 193 ? 10.836 -5.754 -20 1 88.12 193 GLY A N 1
ATOM 1480 C CA . GLY A 1 193 ? 12.164 -5.922 -19.438 1 88.12 193 GLY A CA 1
ATOM 1481 C C . GLY A 1 193 ? 12.172 -5.922 -17.922 1 88.12 193 GLY A C 1
ATOM 1482 O O . GLY A 1 193 ? 12.867 -6.727 -17.297 1 88.12 193 GLY A O 1
ATOM 1483 N N . PHE A 1 194 ? 11.336 -5.074 -17.312 1 89.5 194 PHE A N 1
ATOM 1484 C CA . PHE A 1 194 ? 11.234 -5.031 -15.859 1 89.5 194 PHE A CA 1
ATOM 1485 C C . PHE A 1 194 ? 10.68 -6.344 -15.32 1 89.5 194 PHE A C 1
ATOM 1487 O O . PHE A 1 194 ? 11.164 -6.859 -14.312 1 89.5 194 PHE A O 1
ATOM 1494 N N . MET A 1 195 ? 9.688 -6.809 -15.969 1 86.06 195 MET A N 1
ATOM 1495 C CA . MET A 1 195 ? 9.086 -8.062 -15.531 1 86.06 195 MET A CA 1
ATOM 1496 C C . MET A 1 195 ? 10.094 -9.203 -15.578 1 86.06 195 MET A C 1
ATOM 1498 O O . MET A 1 195 ? 10.203 -9.984 -14.625 1 86.06 195 MET A O 1
ATOM 1502 N N . GLN A 1 196 ? 10.836 -9.305 -16.625 1 80.75 196 GLN A N 1
ATOM 1503 C CA . GLN A 1 196 ? 11.836 -10.359 -16.797 1 80.75 196 GLN A CA 1
ATOM 1504 C C . GLN A 1 196 ? 12.914 -10.281 -15.719 1 80.75 196 GLN A C 1
ATOM 1506 O O . GLN A 1 196 ? 13.305 -11.297 -15.156 1 80.75 196 GLN A O 1
ATOM 1511 N N . ASP A 1 197 ? 13.32 -9.07 -15.414 1 83.44 197 ASP A N 1
ATOM 1512 C CA . ASP A 1 197 ? 14.344 -8.867 -14.391 1 83.44 197 ASP A CA 1
ATOM 1513 C C . ASP A 1 197 ? 13.82 -9.219 -13 1 83.44 197 ASP A C 1
ATOM 1515 O O . ASP A 1 197 ? 14.531 -9.812 -12.195 1 83.44 197 ASP A O 1
ATOM 1519 N N . ALA A 1 198 ? 12.57 -8.859 -12.82 1 80.44 198 ALA A N 1
ATOM 1520 C CA . ALA A 1 198 ? 11.961 -9.039 -11.5 1 80.44 198 ALA A CA 1
ATOM 1521 C C . ALA A 1 198 ? 11.734 -10.516 -11.203 1 80.44 198 ALA A C 1
ATOM 1523 O O . ALA A 1 198 ? 11.758 -10.93 -10.039 1 80.44 198 ALA A O 1
ATOM 1524 N N . MET A 1 199 ? 11.445 -11.273 -12.164 1 75.31 199 MET A N 1
ATOM 1525 C CA . MET A 1 199 ? 11.203 -12.703 -11.984 1 75.31 199 MET A CA 1
ATOM 1526 C C . MET A 1 199 ? 12.445 -13.391 -11.414 1 75.31 199 MET A C 1
ATOM 1528 O O . MET A 1 199 ? 12.336 -14.438 -10.773 1 75.31 199 MET A O 1
ATOM 1532 N N . LYS A 1 200 ? 13.578 -12.719 -11.562 1 72.44 200 LYS A N 1
ATOM 1533 C CA . LYS A 1 200 ? 14.812 -13.258 -11.008 1 72.44 200 LYS A CA 1
ATOM 1534 C C . LYS A 1 200 ? 14.859 -13.078 -9.492 1 72.44 200 LYS A C 1
ATOM 1536 O O . LYS A 1 200 ? 15.594 -13.789 -8.797 1 72.44 200 LYS A O 1
ATOM 1541 N N . LEU A 1 201 ? 14.109 -12.125 -8.992 1 74.56 201 LEU A N 1
ATOM 1542 C CA . LEU A 1 201 ? 14.117 -11.789 -7.574 1 74.56 201 LEU A CA 1
ATOM 1543 C C . LEU A 1 201 ? 13.242 -12.758 -6.781 1 74.56 201 LEU A C 1
ATOM 1545 O O . LEU A 1 201 ? 13.445 -12.938 -5.578 1 74.56 201 LEU A O 1
ATOM 1549 N N . ASN A 1 202 ? 12.25 -13.25 -7.438 1 63.28 202 ASN A N 1
ATOM 1550 C CA . ASN A 1 202 ? 11.258 -14.062 -6.742 1 63.28 202 ASN A CA 1
ATOM 1551 C C . ASN A 1 202 ? 11.516 -15.555 -6.922 1 63.28 202 ASN A C 1
ATOM 1553 O O . ASN A 1 202 ? 10.594 -16.328 -7.207 1 63.28 202 ASN A O 1
ATOM 1557 N N . GLN A 1 203 ? 12.711 -15.859 -6.664 1 62.53 203 GLN A N 1
ATOM 1558 C CA . GLN A 1 203 ? 12.922 -17.297 -6.82 1 62.53 203 GLN A CA 1
ATOM 1559 C C . GLN A 1 203 ? 12.547 -18.047 -5.551 1 62.53 203 GLN A C 1
ATOM 1561 O O . GLN A 1 203 ? 13.109 -17.812 -4.484 1 62.53 203 GLN A O 1
ATOM 1566 N N . ALA A 1 204 ? 11.383 -18.672 -5.699 1 62.38 204 ALA A N 1
ATOM 1567 C CA . ALA A 1 204 ? 10.953 -19.516 -4.59 1 62.38 204 ALA A CA 1
ATOM 1568 C C . ALA A 1 204 ? 12.023 -20.547 -4.23 1 62.38 204 ALA A C 1
ATOM 1570 O O . ALA A 1 204 ? 12.719 -21.047 -5.109 1 62.38 204 ALA A O 1
ATOM 1571 N N . GLU A 1 205 ? 12.086 -20.641 -2.969 1 71.38 205 GLU A N 1
ATOM 1572 C CA . GLU A 1 205 ? 12.93 -21.734 -2.484 1 71.38 205 GLU A CA 1
ATOM 1573 C C . GLU A 1 205 ? 12.289 -23.094 -2.742 1 71.38 205 GLU A C 1
ATOM 1575 O O . GLU A 1 205 ? 11.062 -23.234 -2.658 1 71.38 205 GLU A O 1
ATOM 1580 N N . GLY A 1 206 ? 12.922 -23.922 -3.461 1 82.25 206 GLY A N 1
ATOM 1581 C CA . GLY A 1 206 ? 12.445 -25.281 -3.678 1 82.25 206 GLY A CA 1
ATOM 1582 C C . GLY A 1 206 ? 12.648 -25.766 -5.102 1 82.25 206 GLY A C 1
ATOM 1583 O O . GLY A 1 206 ? 12.961 -24.969 -5.992 1 82.25 206 GLY A O 1
ATOM 1584 N N . ASP A 1 207 ? 12.57 -27.031 -5.211 1 91 207 ASP A N 1
ATOM 1585 C CA . ASP A 1 207 ? 12.758 -27.734 -6.484 1 91 207 ASP A CA 1
ATOM 1586 C C . ASP A 1 207 ? 11.727 -28.844 -6.656 1 91 207 ASP A C 1
ATOM 1588 O O . ASP A 1 207 ? 11.688 -29.797 -5.871 1 91 207 ASP A O 1
ATOM 1592 N N . TRP A 1 208 ? 10.93 -28.641 -7.699 1 94.69 208 TRP A N 1
ATOM 1593 C CA . TRP A 1 208 ? 9.891 -29.641 -7.926 1 94.69 208 TRP A CA 1
ATOM 1594 C C . TRP A 1 208 ? 10.5 -31.031 -8.117 1 94.69 208 TRP A C 1
ATOM 1596 O O . TRP A 1 208 ? 9.891 -32.031 -7.773 1 94.69 208 TRP A O 1
ATOM 1606 N N . LEU A 1 209 ? 11.703 -31.109 -8.609 1 95.62 209 LEU A N 1
ATOM 1607 C CA . LEU A 1 209 ? 12.367 -32.375 -8.844 1 95.62 209 LEU A CA 1
ATOM 1608 C C . LEU A 1 209 ? 12.781 -33.031 -7.531 1 95.62 209 LEU A C 1
ATOM 1610 O O . LEU A 1 209 ? 13.086 -34.219 -7.492 1 95.62 209 LEU A O 1
ATOM 1614 N N . SER A 1 210 ? 12.82 -32.219 -6.5 1 94.38 210 SER A N 1
ATOM 1615 C CA . SER A 1 210 ? 13.188 -32.781 -5.199 1 94.38 210 SER A CA 1
ATOM 1616 C C . SER A 1 210 ? 12.055 -33.625 -4.625 1 94.38 210 SER A C 1
ATOM 1618 O O . SER A 1 210 ? 12.281 -34.438 -3.74 1 94.38 210 SER A O 1
ATOM 1620 N N . VAL A 1 211 ? 10.836 -33.438 -5.145 1 95.81 211 VAL A N 1
ATOM 1621 C CA . VAL A 1 211 ? 9.719 -34.125 -4.523 1 95.81 211 VAL A CA 1
ATOM 1622 C C . VAL A 1 211 ? 9.117 -35.125 -5.508 1 95.81 211 VAL A C 1
ATOM 1624 O O . VAL A 1 211 ? 8.422 -36.062 -5.105 1 95.81 211 VAL A O 1
ATOM 1627 N N . LEU A 1 212 ? 9.289 -34.938 -6.809 1 95 212 LEU A N 1
ATOM 1628 C CA . LEU A 1 212 ? 8.82 -35.938 -7.773 1 95 212 LEU A CA 1
ATOM 1629 C C . LEU A 1 212 ? 9.539 -37.25 -7.582 1 95 212 LEU A C 1
ATOM 1631 O O . LEU A 1 212 ? 10.766 -37.312 -7.602 1 95 212 LEU A O 1
ATOM 1635 N N . PRO A 1 213 ? 8.828 -38.344 -7.395 1 92.56 213 PRO A N 1
ATOM 1636 C CA . PRO A 1 213 ? 9.477 -39.656 -7.223 1 92.56 213 PRO A CA 1
ATOM 1637 C C . PRO A 1 213 ? 9.969 -40.25 -8.547 1 92.56 213 PRO A C 1
ATOM 1639 O O . PRO A 1 213 ? 9.547 -41.344 -8.93 1 92.56 213 PRO A O 1
ATOM 1642 N N . MET A 1 214 ? 10.906 -39.594 -9.141 1 91.12 214 MET A N 1
ATOM 1643 C CA . MET A 1 214 ? 11.383 -39.938 -10.477 1 91.12 214 MET A CA 1
ATOM 1644 C C . MET A 1 214 ? 11.938 -41.344 -10.523 1 91.12 214 MET A C 1
ATOM 1646 O O . MET A 1 214 ? 11.562 -42.156 -11.391 1 91.12 214 MET A O 1
ATOM 1650 N N . GLU A 1 215 ? 12.812 -41.688 -9.617 1 87.25 215 GLU A N 1
ATOM 1651 C CA . GLU A 1 215 ? 13.484 -42.969 -9.617 1 87.25 215 GLU A CA 1
ATOM 1652 C C . GLU A 1 215 ? 12.477 -44.125 -9.492 1 87.25 215 GLU A C 1
ATOM 1654 O O . GLU A 1 215 ? 12.586 -45.125 -10.18 1 87.25 215 GLU A O 1
ATOM 1659 N N . ASP A 1 216 ? 11.531 -43.906 -8.641 1 89.38 216 ASP A N 1
ATOM 1660 C CA . ASP A 1 216 ? 10.516 -44.938 -8.43 1 89.38 216 ASP A CA 1
ATOM 1661 C C . ASP A 1 216 ? 9.625 -45.094 -9.664 1 89.38 216 ASP A C 1
ATOM 1663 O O . ASP A 1 216 ? 9.219 -46.188 -10.016 1 89.38 216 ASP A O 1
ATOM 1667 N N . GLU A 1 217 ? 9.406 -44.031 -10.305 1 89.25 217 GLU A N 1
ATOM 1668 C CA . GLU A 1 217 ? 8.461 -44 -11.414 1 89.25 217 GLU A CA 1
ATOM 1669 C C . GLU A 1 217 ? 9.078 -44.625 -12.672 1 89.25 217 GLU A C 1
ATOM 1671 O O . GLU A 1 217 ? 8.375 -45.219 -13.484 1 89.25 217 GLU A O 1
ATOM 1676 N N . ILE A 1 218 ? 10.359 -44.5 -12.797 1 85.69 218 ILE A N 1
ATOM 1677 C CA . ILE A 1 218 ? 10.969 -44.938 -14.047 1 85.69 218 ILE A CA 1
ATOM 1678 C C . ILE A 1 218 ? 11.398 -46.406 -13.922 1 85.69 218 ILE A C 1
ATOM 1680 O O . ILE A 1 218 ? 11.781 -47.031 -14.906 1 85.69 218 ILE A O 1
ATOM 1684 N N . LYS A 1 219 ? 11.414 -46.875 -12.703 1 80.94 219 LYS A N 1
ATOM 1685 C CA . LYS A 1 219 ? 11.773 -48.281 -12.523 1 80.94 219 LYS A CA 1
ATOM 1686 C C . LYS A 1 219 ? 10.867 -49.188 -13.352 1 80.94 219 LYS A C 1
ATOM 1688 O O . LYS A 1 219 ? 11.328 -50.188 -13.922 1 80.94 219 LYS A O 1
ATOM 1693 N N . ARG A 1 220 ? 9.68 -48.844 -13.461 1 71.38 220 ARG A N 1
ATOM 1694 C CA . ARG A 1 220 ? 8.703 -49.688 -14.133 1 71.38 220 ARG A CA 1
ATOM 1695 C C . ARG A 1 220 ? 8.547 -49.312 -15.602 1 71.38 220 ARG A C 1
ATOM 1697 O O . ARG A 1 220 ? 7.883 -50 -16.375 1 71.38 220 ARG A O 1
ATOM 1704 N N . TRP A 1 221 ? 9.164 -48.281 -15.852 1 74.25 221 TRP A N 1
ATOM 1705 C CA . TRP A 1 221 ? 9.008 -47.719 -17.188 1 74.25 221 TRP A CA 1
ATOM 1706 C C . TRP A 1 221 ? 10.023 -48.312 -18.156 1 74.25 221 TRP A C 1
ATOM 1708 O O . TRP A 1 221 ? 11.172 -48.562 -17.781 1 74.25 221 TRP A O 1
ATOM 1718 N N . GLN A 1 222 ? 9.523 -49.031 -19.156 1 67.38 222 GLN A N 1
ATOM 1719 C CA . GLN A 1 222 ? 10.43 -49.625 -20.141 1 67.38 222 GLN A CA 1
ATOM 1720 C C . GLN A 1 222 ? 11.305 -48.562 -20.781 1 67.38 222 GLN A C 1
ATOM 1722 O O . GLN A 1 222 ? 11.102 -48.188 -21.938 1 67.38 222 GLN A O 1
ATOM 1727 N N . ALA A 1 223 ? 12.242 -48.125 -20.078 1 62.31 223 ALA A N 1
ATOM 1728 C CA . ALA A 1 223 ? 13.078 -46.969 -20.359 1 62.31 223 ALA A CA 1
ATOM 1729 C C . ALA A 1 223 ? 14.055 -47.25 -21.5 1 62.31 223 ALA A C 1
ATOM 1731 O O . ALA A 1 223 ? 14.641 -46.312 -22.062 1 62.31 223 ALA A O 1
ATOM 1732 N N . SER A 1 224 ? 14.078 -48.469 -21.906 1 65.56 224 SER A N 1
ATOM 1733 C CA . SER A 1 224 ? 15.18 -48.781 -22.797 1 65.56 224 SER A CA 1
ATOM 1734 C C . SER A 1 224 ? 14.812 -48.5 -24.25 1 65.56 224 SER A C 1
ATOM 1736 O O . SER A 1 224 ? 15.68 -48.438 -25.125 1 65.56 224 SER A O 1
ATOM 1738 N N . ASP A 1 225 ? 13.562 -48.156 -24.438 1 75.38 225 ASP A N 1
ATOM 1739 C CA . ASP A 1 225 ? 13.172 -47.781 -25.797 1 75.38 225 ASP A CA 1
ATOM 1740 C C . ASP A 1 225 ? 13.453 -46.312 -26.062 1 75.38 225 ASP A C 1
ATOM 1742 O O . ASP A 1 225 ? 12.766 -45.438 -25.531 1 75.38 225 ASP A O 1
ATOM 1746 N N . PRO A 1 226 ? 14.508 -46.031 -26.844 1 74.94 226 PRO A N 1
ATOM 1747 C CA . PRO A 1 226 ? 14.953 -44.656 -27.047 1 74.94 226 PRO A CA 1
ATOM 1748 C C . PRO A 1 226 ? 13.906 -43.812 -27.75 1 74.94 226 PRO A C 1
ATOM 1750 O O . PRO A 1 226 ? 14.016 -42.562 -27.75 1 74.94 226 PRO A O 1
ATOM 1753 N N . ASP A 1 227 ? 12.93 -44.469 -28.297 1 83.44 227 ASP A N 1
ATOM 1754 C CA . ASP A 1 227 ? 11.922 -43.719 -29.047 1 83.44 227 ASP A CA 1
ATOM 1755 C C . ASP A 1 227 ? 10.805 -43.219 -28.125 1 83.44 227 ASP A C 1
ATOM 1757 O O . ASP A 1 227 ? 10.008 -42.344 -28.516 1 83.44 227 ASP A O 1
ATOM 1761 N N . ARG A 1 228 ? 10.883 -43.656 -26.875 1 90.88 228 ARG A N 1
ATOM 1762 C CA . ARG A 1 228 ? 9.82 -43.281 -25.938 1 90.88 228 ARG A CA 1
ATOM 1763 C C . ARG A 1 228 ? 10.078 -41.906 -25.359 1 90.88 228 ARG A C 1
ATOM 1765 O O . ARG A 1 228 ? 11.234 -41.5 -25.172 1 90.88 228 ARG A O 1
ATOM 1772 N N . VAL A 1 229 ? 9 -41.281 -25.141 1 95.56 229 VAL A N 1
ATOM 1773 C CA . VAL A 1 229 ? 9.102 -39.938 -24.578 1 95.56 229 VAL A CA 1
ATOM 1774 C C . VAL A 1 229 ? 8.992 -40 -23.062 1 95.56 229 VAL A C 1
ATOM 1776 O O . VAL A 1 229 ? 8.008 -40.5 -22.531 1 95.56 229 VAL A O 1
ATOM 1779 N N . LEU A 1 230 ? 10.031 -39.531 -22.422 1 95.19 230 LEU A N 1
ATOM 1780 C CA . LEU A 1 230 ? 10.078 -39.5 -20.953 1 95.19 230 LEU A CA 1
ATOM 1781 C C . LEU A 1 230 ? 9.234 -38.344 -20.406 1 95.19 230 LEU A C 1
ATOM 1783 O O . LEU A 1 230 ? 8.484 -38.531 -19.438 1 95.19 230 LEU A O 1
ATOM 1787 N N . PHE A 1 231 ? 9.391 -37.219 -21 1 97 231 PHE A N 1
ATOM 1788 C CA . PHE A 1 231 ? 8.898 -36 -20.406 1 97 231 PHE A CA 1
ATOM 1789 C C . PHE A 1 231 ? 8.398 -35.031 -21.484 1 97 231 PHE A C 1
ATOM 1791 O O . PHE A 1 231 ? 9.117 -34.719 -22.438 1 97 231 PHE A O 1
ATOM 1798 N N . VAL A 1 232 ? 7.176 -34.625 -21.375 1 98.5 232 VAL A N 1
ATOM 1799 C CA . VAL A 1 232 ? 6.594 -33.562 -22.203 1 98.5 232 VAL A CA 1
ATOM 1800 C C . VAL A 1 232 ? 6.25 -32.344 -21.344 1 98.5 232 VAL A C 1
ATOM 1802 O O . VAL A 1 232 ? 5.355 -32.406 -20.5 1 98.5 232 VAL A O 1
ATOM 1805 N N . ASP A 1 233 ? 6.941 -31.266 -21.5 1 98.69 233 ASP A N 1
ATOM 1806 C CA . ASP A 1 233 ? 6.664 -30 -20.812 1 98.69 233 ASP A CA 1
ATOM 1807 C C . ASP A 1 233 ? 5.723 -29.125 -21.641 1 98.69 233 ASP A C 1
ATOM 1809 O O . ASP A 1 233 ? 6.156 -28.453 -22.578 1 98.69 233 ASP A O 1
ATOM 1813 N N . ILE A 1 234 ? 4.465 -29.141 -21.281 1 98.31 234 ILE A N 1
ATOM 1814 C CA . ILE A 1 234 ? 3.436 -28.422 -22.016 1 98.31 234 ILE A CA 1
ATOM 1815 C C . ILE A 1 234 ? 3.365 -26.984 -21.531 1 98.31 234 ILE A C 1
ATOM 1817 O O . ILE A 1 234 ? 3.082 -26.719 -20.359 1 98.31 234 ILE A O 1
ATOM 1821 N N . GLY A 1 235 ? 3.51 -26.031 -22.438 1 96.56 235 GLY A N 1
ATOM 1822 C CA . GLY A 1 235 ? 3.586 -24.625 -22.062 1 96.56 235 GLY A CA 1
ATOM 1823 C C . GLY A 1 235 ? 4.863 -24.281 -21.312 1 96.56 235 GLY A C 1
ATOM 1824 O O . GLY A 1 235 ? 4.84 -23.531 -20.344 1 96.56 235 GLY A O 1
ATOM 1825 N N . GLY A 1 236 ? 5.98 -24.812 -21.781 1 95.94 236 GLY A N 1
ATOM 1826 C CA . GLY A 1 236 ? 7.211 -24.797 -21 1 95.94 236 GLY A CA 1
ATOM 1827 C C . GLY A 1 236 ? 8.062 -23.562 -21.281 1 95.94 236 GLY A C 1
ATOM 1828 O O . GLY A 1 236 ? 9.133 -23.406 -20.688 1 95.94 236 GLY A O 1
ATOM 1829 N N . GLY A 1 237 ? 7.633 -22.703 -22.172 1 93 237 GLY A N 1
ATOM 1830 C CA . GLY A 1 237 ? 8.352 -21.484 -22.469 1 93 237 GLY A CA 1
ATOM 1831 C C . GLY A 1 237 ? 9.734 -21.719 -23.047 1 93 237 GLY A C 1
ATOM 1832 O O . GLY A 1 237 ? 9.875 -22.422 -24.047 1 93 237 GLY A O 1
ATOM 1833 N N . MET A 1 238 ? 10.766 -21.297 -22.328 1 91.12 238 MET A N 1
ATOM 1834 C CA . MET A 1 238 ? 12.133 -21.391 -22.828 1 91.12 238 MET A CA 1
ATOM 1835 C C . MET A 1 238 ? 12.758 -22.734 -22.469 1 91.12 238 MET A C 1
ATOM 1837 O O . MET A 1 238 ? 13.93 -22.984 -22.766 1 91.12 238 MET A O 1
ATOM 1841 N N . GLY A 1 239 ? 12.023 -23.516 -21.828 1 95.81 239 GLY A N 1
ATOM 1842 C CA . GLY A 1 239 ? 12.453 -24.891 -21.594 1 95.81 239 GLY A CA 1
ATOM 1843 C C . GLY A 1 239 ? 13.305 -25.047 -20.344 1 95.81 239 GLY A C 1
ATOM 1844 O O . GLY A 1 239 ? 14.039 -26.031 -20.219 1 95.81 239 GLY A O 1
ATOM 1845 N N . HIS A 1 240 ? 13.188 -24.141 -19.406 1 92.5 240 HIS A N 1
ATOM 1846 C CA . HIS A 1 240 ? 14.023 -24.156 -18.203 1 92.5 240 HIS A CA 1
ATOM 1847 C C . HIS A 1 240 ? 13.812 -25.438 -17.406 1 92.5 240 HIS A C 1
ATOM 1849 O O . HIS A 1 240 ? 14.766 -25.984 -16.844 1 92.5 240 HIS A O 1
ATOM 1855 N N . GLN A 1 241 ? 12.555 -25.938 -17.344 1 96 241 GLN A N 1
ATOM 1856 C CA . GLN A 1 241 ? 12.273 -27.125 -16.547 1 96 241 GLN A CA 1
ATOM 1857 C C . GLN A 1 241 ? 12.789 -28.391 -17.25 1 96 241 GLN A C 1
ATOM 1859 O O . GLN A 1 241 ? 13.219 -29.328 -16.594 1 96 241 GLN A O 1
ATOM 1864 N N . CYS A 1 242 ? 12.742 -28.406 -18.594 1 97.44 242 CYS A N 1
ATOM 1865 C CA . CYS A 1 242 ? 13.352 -29.484 -19.344 1 97.44 242 CYS A CA 1
ATOM 1866 C C . CYS A 1 242 ? 14.852 -29.562 -19.094 1 97.44 242 CYS A C 1
ATOM 1868 O O . CYS A 1 242 ? 15.398 -30.641 -18.859 1 97.44 242 CYS A O 1
ATOM 1870 N N . ILE A 1 243 ? 15.438 -28.406 -19.188 1 96.69 243 ILE A N 1
ATOM 1871 C CA . ILE A 1 243 ? 16.875 -28.312 -18.984 1 96.69 243 ILE A CA 1
ATOM 1872 C C . ILE A 1 243 ? 17.234 -28.766 -17.578 1 96.69 243 ILE A C 1
ATOM 1874 O O . ILE A 1 243 ? 18.188 -29.516 -17.375 1 96.69 243 ILE A O 1
ATOM 1878 N N . ARG A 1 244 ? 16.438 -28.344 -16.609 1 95.19 244 ARG A N 1
ATOM 1879 C CA . ARG A 1 244 ? 16.656 -28.734 -15.219 1 95.19 244 ARG A CA 1
ATOM 1880 C C . ARG A 1 244 ? 16.531 -30.234 -15.039 1 95.19 244 ARG A C 1
ATOM 1882 O O . ARG A 1 244 ? 17.344 -30.859 -14.344 1 95.19 244 ARG A O 1
ATOM 1889 N N . LEU A 1 245 ? 15.516 -30.844 -15.609 1 96.81 245 LEU A N 1
ATOM 1890 C CA . LEU A 1 245 ? 15.297 -32.281 -15.516 1 96.81 245 LEU A CA 1
ATOM 1891 C C . LEU A 1 245 ? 16.5 -33.031 -16.062 1 96.81 245 LEU A C 1
ATOM 1893 O O . LEU A 1 245 ? 17.016 -33.969 -15.414 1 96.81 245 LEU A O 1
ATOM 1897 N N . ARG A 1 246 ? 16.922 -32.688 -17.266 1 96.56 246 ARG A N 1
ATOM 1898 C CA . ARG A 1 246 ? 18.047 -33.375 -17.891 1 96.56 246 ARG A CA 1
ATOM 1899 C C . ARG A 1 246 ? 19.328 -33.125 -17.125 1 96.56 246 ARG A C 1
ATOM 1901 O O . ARG A 1 246 ? 20.203 -34 -17.047 1 96.56 246 ARG A O 1
ATOM 1908 N N . GLY A 1 247 ? 19.484 -31.922 -16.641 1 95.38 247 GLY A N 1
ATOM 1909 C CA . GLY A 1 247 ? 20.641 -31.641 -15.797 1 95.38 247 GLY A CA 1
ATOM 1910 C C . GLY A 1 247 ? 20.719 -32.531 -14.578 1 95.38 247 GLY A C 1
ATOM 1911 O O . GLY A 1 247 ? 21.797 -33 -14.211 1 95.38 247 GLY A O 1
ATOM 1912 N N . LYS A 1 248 ? 19.625 -32.781 -13.93 1 94.56 248 LYS A N 1
ATOM 1913 C CA . LYS A 1 248 ? 19.578 -33.594 -12.719 1 94.56 248 LYS A CA 1
ATOM 1914 C C . LYS A 1 248 ? 19.656 -35.094 -13.062 1 94.56 248 LYS A C 1
ATOM 1916 O O . LYS A 1 248 ? 20.234 -35.875 -12.312 1 94.56 248 LYS A O 1
ATOM 1921 N N . TYR A 1 249 ? 19.031 -35.438 -14.234 1 92.81 249 TYR A N 1
ATOM 1922 C CA . TYR A 1 249 ? 18.969 -36.844 -14.641 1 92.81 249 TYR A CA 1
ATOM 1923 C C . TYR A 1 249 ? 19.5 -37.031 -16.062 1 92.81 249 TYR A C 1
ATOM 1925 O O . TYR A 1 249 ? 18.766 -37.438 -16.953 1 92.81 249 TYR A O 1
ATOM 1933 N N . PRO A 1 250 ? 20.734 -36.906 -16.203 1 91.56 250 PRO A N 1
ATOM 1934 C CA . PRO A 1 250 ? 21.297 -36.969 -17.547 1 91.56 250 PRO A CA 1
ATOM 1935 C C . PRO A 1 250 ? 21.234 -38.375 -18.141 1 91.56 250 PRO A C 1
ATOM 1937 O O . PRO A 1 250 ? 21.188 -38.562 -19.359 1 91.56 250 PRO A O 1
ATOM 1940 N N . ASP A 1 251 ? 21.156 -39.344 -17.281 1 87.81 251 ASP A N 1
ATOM 1941 C CA . ASP A 1 251 ? 21.344 -40.719 -17.75 1 87.81 251 ASP A CA 1
ATOM 1942 C C . ASP A 1 251 ? 20 -41.438 -17.891 1 87.81 251 ASP A C 1
ATOM 1944 O O . ASP A 1 251 ? 19.938 -42.562 -18.375 1 87.81 251 ASP A O 1
ATOM 1948 N N . ILE A 1 252 ? 18.922 -40.781 -17.562 1 89.12 252 ILE A N 1
ATOM 1949 C CA . ILE A 1 252 ? 17.609 -41.406 -17.75 1 89.12 252 ILE A CA 1
ATOM 1950 C C . ILE A 1 252 ? 17.234 -41.375 -19.234 1 89.12 252 ILE A C 1
ATOM 1952 O O . ILE A 1 252 ? 17.203 -40.312 -19.844 1 89.12 252 ILE A O 1
ATOM 1956 N N . PRO A 1 253 ? 17.047 -42.625 -19.75 1 88.56 253 PRO A N 1
ATOM 1957 C CA . PRO A 1 253 ? 16.734 -42.656 -21.188 1 88.56 253 PRO A CA 1
ATOM 1958 C C . PRO A 1 253 ? 15.359 -42.062 -21.484 1 88.56 253 PRO A C 1
ATOM 1960 O O . PRO A 1 253 ? 14.492 -42 -20.609 1 88.56 253 PRO A O 1
ATOM 1963 N N . GLY A 1 254 ? 15.164 -41.688 -22.812 1 92.19 254 GLY A N 1
ATOM 1964 C CA . GLY A 1 254 ? 13.891 -41.188 -23.281 1 92.19 254 GLY A CA 1
ATOM 1965 C C . GLY A 1 254 ? 13.969 -39.75 -23.766 1 92.19 254 GLY A C 1
ATOM 1966 O O . GLY A 1 254 ? 14.75 -38.938 -23.234 1 92.19 254 GLY A O 1
ATOM 1967 N N . ARG A 1 255 ? 13.117 -39.438 -24.641 1 95.12 255 ARG A N 1
ATOM 1968 C CA . ARG A 1 255 ? 13.062 -38.125 -25.25 1 95.12 255 ARG A CA 1
ATOM 1969 C C . ARG A 1 255 ? 12.422 -37.094 -24.297 1 95.12 255 ARG A C 1
ATOM 1971 O O . ARG A 1 255 ? 11.5 -37.438 -23.562 1 95.12 255 ARG A O 1
ATOM 1978 N N . VAL A 1 256 ? 12.922 -35.906 -24.297 1 97 256 VAL A N 1
ATOM 1979 C CA . VAL A 1 256 ? 12.352 -34.781 -23.578 1 97 256 VAL A CA 1
ATOM 1980 C C . VAL A 1 256 ? 11.836 -33.719 -24.578 1 97 256 VAL A C 1
ATOM 1982 O O . VAL A 1 256 ? 12.594 -33.219 -25.391 1 97 256 VAL A O 1
ATOM 1985 N N . VAL A 1 257 ? 10.555 -33.469 -24.5 1 98.06 257 VAL A N 1
ATOM 1986 C CA . VAL A 1 257 ? 9.898 -32.625 -25.484 1 98.06 257 VAL A CA 1
ATOM 1987 C C . VAL A 1 257 ? 9.367 -31.359 -24.781 1 98.06 257 VAL A C 1
ATOM 1989 O O . VAL A 1 257 ? 8.688 -31.453 -23.766 1 98.06 257 VAL A O 1
ATOM 1992 N N . LEU A 1 258 ? 9.711 -30.203 -25.297 1 98.56 258 LEU A N 1
ATOM 1993 C CA . LEU A 1 258 ? 9.188 -28.906 -24.875 1 98.56 258 LEU A CA 1
ATOM 1994 C C . LEU A 1 258 ? 8.109 -28.422 -25.828 1 98.56 258 LEU A C 1
ATOM 1996 O O . LEU A 1 258 ? 8.352 -28.281 -27.016 1 98.56 258 LEU A O 1
ATOM 2000 N N . GLN A 1 259 ? 6.953 -28.188 -25.281 1 98.44 259 GLN A N 1
ATOM 2001 C CA . GLN A 1 259 ? 5.852 -27.688 -26.109 1 98.44 259 GLN A CA 1
ATOM 2002 C C . GLN A 1 259 ? 5.426 -26.297 -25.672 1 98.44 259 GLN A C 1
ATOM 2004 O O . GLN A 1 259 ? 5.332 -26 -24.484 1 98.44 259 GLN A O 1
ATOM 2009 N N . ASP A 1 260 ? 5.223 -25.422 -26.578 1 97 260 ASP A N 1
ATOM 2010 C CA . ASP A 1 260 ? 4.629 -24.094 -26.391 1 97 260 ASP A CA 1
ATOM 2011 C C . ASP A 1 260 ? 4.039 -23.562 -27.703 1 97 260 ASP A C 1
ATOM 2013 O O . ASP A 1 260 ? 4.121 -24.219 -28.734 1 97 260 ASP A O 1
ATOM 2017 N N . MET A 1 261 ? 3.365 -22.422 -27.578 1 94.25 261 MET A N 1
ATOM 2018 C CA . MET A 1 261 ? 2.818 -21.797 -28.766 1 94.25 261 MET A CA 1
ATOM 2019 C C . MET A 1 261 ? 3.914 -21.531 -29.797 1 94.25 261 MET A C 1
ATOM 2021 O O . MET A 1 261 ? 5.074 -21.312 -29.438 1 94.25 261 MET A O 1
ATOM 2025 N N . PRO A 1 262 ? 3.525 -21.469 -31.109 1 94.5 262 PRO A N 1
ATOM 2026 C CA . PRO A 1 262 ? 4.516 -21.297 -32.156 1 94.5 262 PRO A CA 1
ATOM 2027 C C . PRO A 1 262 ? 5.379 -20.047 -31.969 1 94.5 262 PRO A C 1
ATOM 2029 O O . PRO A 1 262 ? 6.602 -20.109 -32.125 1 94.5 262 PRO A O 1
ATOM 2032 N N . ILE A 1 263 ? 4.859 -18.984 -31.578 1 89.31 263 ILE A N 1
ATOM 2033 C CA . ILE A 1 263 ? 5.578 -17.719 -31.438 1 89.31 263 ILE A CA 1
ATOM 2034 C C . ILE A 1 263 ? 6.652 -17.875 -30.359 1 89.31 263 ILE A C 1
ATOM 2036 O O . ILE A 1 263 ? 7.734 -17.281 -30.469 1 89.31 263 ILE A O 1
ATOM 2040 N N . THR A 1 264 ? 6.363 -18.625 -29.359 1 90.88 264 THR A N 1
ATOM 2041 C CA . THR A 1 264 ? 7.32 -18.844 -28.281 1 90.88 264 THR A CA 1
ATOM 2042 C C . THR A 1 264 ? 8.43 -19.797 -28.734 1 90.88 264 THR A C 1
ATOM 2044 O O . THR A 1 264 ? 9.609 -19.531 -28.5 1 90.88 264 THR A O 1
ATOM 2047 N N . VAL A 1 265 ? 8.07 -20.875 -29.344 1 95.12 265 VAL A N 1
ATOM 2048 C CA . VAL A 1 265 ? 9.016 -21.891 -29.797 1 95.12 265 VAL A CA 1
ATOM 2049 C C . VAL A 1 265 ? 10.016 -21.281 -30.781 1 95.12 265 VAL A C 1
ATOM 2051 O O . VAL A 1 265 ? 11.195 -21.641 -30.781 1 95.12 265 VAL A O 1
ATOM 2054 N N . GLU A 1 266 ? 9.523 -20.312 -31.609 1 93.88 266 GLU A N 1
ATOM 2055 C CA . GLU A 1 266 ? 10.375 -19.656 -32.594 1 93.88 266 GLU A CA 1
ATOM 2056 C C . GLU A 1 266 ? 11.477 -18.844 -31.922 1 93.88 266 GLU A C 1
ATOM 2058 O O . GLU A 1 266 ? 12.547 -18.641 -32.5 1 93.88 266 GLU A O 1
ATOM 2063 N N . ARG A 1 267 ? 11.289 -18.484 -30.75 1 89.19 267 ARG A N 1
ATOM 2064 C CA . ARG A 1 267 ? 12.234 -17.625 -30.047 1 89.19 267 ARG A CA 1
ATOM 2065 C C . ARG A 1 267 ? 13.289 -18.453 -29.328 1 89.19 267 ARG A C 1
ATOM 2067 O O . ARG A 1 267 ? 14.312 -17.906 -28.891 1 89.19 267 ARG A O 1
ATOM 2074 N N . ILE A 1 268 ? 13.086 -19.734 -29.219 1 93.62 268 ILE A N 1
ATOM 2075 C CA . ILE A 1 268 ? 14.008 -20.609 -28.5 1 93.62 268 ILE A CA 1
ATOM 2076 C C . ILE A 1 268 ? 15.258 -20.859 -29.344 1 93.62 268 ILE A C 1
ATOM 2078 O O . ILE A 1 268 ? 15.164 -21.297 -30.484 1 93.62 268 ILE A O 1
ATOM 2082 N N . PRO A 1 269 ? 16.391 -20.516 -28.797 1 92.44 269 PRO A N 1
ATOM 2083 C CA . PRO A 1 269 ? 17.609 -20.859 -29.531 1 92.44 269 PRO A CA 1
ATOM 2084 C C . PRO A 1 269 ? 17.75 -22.359 -29.766 1 92.44 269 PRO A C 1
ATOM 2086 O O . PRO A 1 269 ? 17.531 -23.156 -28.859 1 92.44 269 PRO A O 1
ATOM 2089 N N . LYS A 1 270 ? 18.062 -22.656 -31 1 91.06 270 LYS A N 1
ATOM 2090 C CA . LYS A 1 270 ? 18.25 -24.047 -31.359 1 91.06 270 LYS A CA 1
ATOM 2091 C C . LYS A 1 270 ? 19.688 -24.344 -31.766 1 91.06 270 LYS A C 1
ATOM 2093 O O . LYS A 1 270 ? 20.344 -23.484 -32.375 1 91.06 270 LYS A O 1
ATOM 2098 N N . PRO A 1 271 ? 20.266 -25.594 -31.703 1 94.19 271 PRO A N 1
ATOM 2099 C CA . PRO A 1 271 ? 19.625 -26.688 -30.984 1 94.19 271 PRO A CA 1
ATOM 2100 C C . PRO A 1 271 ? 19.562 -26.453 -29.469 1 94.19 271 PRO A C 1
ATOM 2102 O O . PRO A 1 271 ? 20.422 -25.766 -28.922 1 94.19 271 PRO A O 1
ATOM 2105 N N . MET A 1 272 ? 18.594 -27.031 -28.797 1 96.56 272 MET A N 1
ATOM 2106 C CA . MET A 1 272 ? 18.484 -26.938 -27.344 1 96.56 272 MET A CA 1
ATOM 2107 C C . MET A 1 272 ? 19.484 -27.859 -26.656 1 96.56 272 MET A C 1
ATOM 2109 O O . MET A 1 272 ? 19.906 -28.859 -27.234 1 96.56 272 MET A O 1
ATOM 2113 N N . PRO A 1 273 ? 19.844 -27.484 -25.484 1 95.56 273 PRO A N 1
ATOM 2114 C CA . PRO A 1 273 ? 20.766 -28.359 -24.766 1 95.56 273 PRO A CA 1
ATOM 2115 C C . PRO A 1 273 ? 20.172 -29.734 -24.453 1 95.56 273 PRO A C 1
ATOM 2117 O O . PRO A 1 273 ? 18.938 -29.859 -24.328 1 95.56 273 PRO A O 1
ATOM 2120 N N . HIS A 1 274 ? 21.031 -30.797 -24.375 1 94.44 274 HIS A N 1
ATOM 2121 C CA . HIS A 1 274 ? 20.703 -32.125 -23.922 1 94.44 274 HIS A CA 1
ATOM 2122 C C . HIS A 1 274 ? 19.75 -32.844 -24.875 1 94.44 274 HIS A C 1
ATOM 2124 O O . HIS A 1 274 ? 18.984 -33.719 -24.469 1 94.44 274 HIS A O 1
ATOM 2130 N N . GLY A 1 275 ? 19.703 -32.312 -26.094 1 94 275 GLY A N 1
ATOM 2131 C CA . GLY A 1 275 ? 18.859 -32.969 -27.078 1 94 275 GLY A CA 1
ATOM 2132 C C . GLY A 1 275 ? 17.375 -32.75 -26.859 1 94 275 GLY A C 1
ATOM 2133 O O . GLY A 1 275 ? 16.547 -33.438 -27.406 1 94 275 GLY A O 1
ATOM 2134 N N . ILE A 1 276 ? 16.969 -31.719 -26.078 1 97.62 276 ILE A N 1
ATOM 2135 C CA . ILE A 1 276 ? 15.586 -31.359 -25.844 1 97.62 276 ILE A CA 1
ATOM 2136 C C . ILE A 1 276 ? 14.922 -30.938 -27.156 1 97.62 276 ILE A C 1
ATOM 2138 O O . ILE A 1 276 ? 15.523 -30.219 -27.953 1 97.62 276 ILE A O 1
ATOM 2142 N N . GLU A 1 277 ? 13.758 -31.438 -27.406 1 97.38 277 GLU A N 1
ATOM 2143 C CA . GLU A 1 277 ? 13.039 -31.156 -28.641 1 97.38 277 GLU A CA 1
ATOM 2144 C C . GLU A 1 277 ? 11.945 -30.109 -28.422 1 97.38 277 GLU A C 1
ATOM 2146 O O . GLU A 1 277 ? 10.961 -30.359 -27.719 1 97.38 277 GLU A O 1
ATOM 2151 N N . ALA A 1 278 ? 12.125 -28.984 -29.031 1 98 278 ALA A N 1
ATOM 2152 C CA . ALA A 1 278 ? 11.086 -27.953 -28.984 1 98 278 ALA A CA 1
ATOM 2153 C C . ALA A 1 278 ? 10.055 -28.172 -30.094 1 98 278 ALA A C 1
ATOM 2155 O O . ALA A 1 278 ? 10.406 -28.359 -31.25 1 98 278 ALA A O 1
ATOM 2156 N N . MET A 1 279 ? 8.844 -28.125 -29.688 1 97.44 279 MET A N 1
ATOM 2157 C CA . MET A 1 279 ? 7.75 -28.422 -30.609 1 97.44 279 MET A CA 1
ATOM 2158 C C . MET A 1 279 ? 6.609 -27.422 -30.453 1 97.44 279 MET A C 1
ATOM 2160 O O . MET A 1 279 ? 6.129 -27.203 -29.344 1 97.44 279 MET A O 1
ATOM 2164 N N . PRO A 1 280 ? 6.172 -26.719 -31.562 1 97.81 280 PRO A N 1
ATOM 2165 C CA . PRO A 1 280 ? 4.965 -25.891 -31.453 1 97.81 280 PRO A CA 1
ATOM 2166 C C . PRO A 1 280 ? 3.717 -26.719 -31.125 1 97.81 280 PRO A C 1
ATOM 2168 O O . PRO A 1 280 ? 3.5 -27.766 -31.734 1 97.81 280 PRO A O 1
ATOM 2171 N N . TYR A 1 281 ? 2.965 -26.266 -30.141 1 97.56 281 TYR A N 1
ATOM 2172 C CA . TYR A 1 281 ? 1.754 -26.969 -29.734 1 97.56 281 TYR A CA 1
ATOM 2173 C C . TYR A 1 281 ? 0.784 -26.016 -29.031 1 97.56 281 TYR A C 1
ATOM 2175 O O . TYR A 1 281 ? 1.193 -25.188 -28.219 1 97.56 281 TYR A O 1
ATOM 2183 N N . ASN A 1 282 ? -0.444 -26.062 -29.5 1 95.06 282 ASN A N 1
ATOM 2184 C CA . ASN A 1 282 ? -1.578 -25.406 -28.844 1 95.06 282 ASN A CA 1
ATOM 2185 C C . ASN A 1 282 ? -2.424 -26.406 -28.062 1 95.06 282 ASN A C 1
ATOM 2187 O O . ASN A 1 282 ? -2.99 -27.328 -28.625 1 95.06 282 ASN A O 1
ATOM 2191 N N . PHE A 1 283 ? -2.574 -26.172 -26.781 1 93.06 283 PHE A N 1
ATOM 2192 C CA . PHE A 1 283 ? -3.174 -27.188 -25.922 1 93.06 283 PHE A CA 1
ATOM 2193 C C . PHE A 1 283 ? -4.668 -27.312 -26.188 1 93.06 283 PHE A C 1
ATOM 2195 O O . PHE A 1 283 ? -5.328 -28.203 -25.656 1 93.06 283 PHE A O 1
ATOM 2202 N N . GLU A 1 284 ? -5.246 -26.469 -27 1 92.25 284 GLU A N 1
ATOM 2203 C CA . GLU A 1 284 ? -6.633 -26.625 -27.438 1 92.25 284 GLU A CA 1
ATOM 2204 C C . GLU A 1 284 ? -6.773 -27.719 -28.469 1 92.25 284 GLU A C 1
ATOM 2206 O O . GLU A 1 284 ? -7.883 -28.188 -28.75 1 92.25 284 GLU A O 1
ATOM 2211 N N . GLU A 1 285 ? -5.707 -28.094 -29 1 96.5 285 GLU A N 1
ATOM 2212 C CA . GLU A 1 285 ? -5.664 -29.188 -29.984 1 96.5 285 GLU A CA 1
ATOM 2213 C C . GLU A 1 285 ? -5.293 -30.516 -29.328 1 96.5 285 GLU A C 1
ATOM 2215 O O . GLU A 1 285 ? -4.73 -30.531 -28.234 1 96.5 285 GLU A O 1
ATOM 2220 N N . PRO A 1 286 ? -5.605 -31.594 -30.031 1 97.75 286 PRO A N 1
ATOM 2221 C CA . PRO A 1 286 ? -5.211 -32.875 -29.469 1 97.75 286 PRO A CA 1
ATOM 2222 C C . PRO A 1 286 ? -3.705 -33 -29.234 1 97.75 286 PRO A C 1
ATOM 2224 O O . PRO A 1 286 ? -2.912 -32.5 -30.047 1 97.75 286 PRO A O 1
ATOM 2227 N N . GLN A 1 287 ? -3.312 -33.562 -28.125 1 98.38 287 GLN A N 1
ATOM 2228 C CA . GLN A 1 287 ? -1.911 -33.75 -27.766 1 98.38 287 GLN A CA 1
ATOM 2229 C C . GLN A 1 287 ? -1.23 -34.719 -28.719 1 98.38 287 GLN A C 1
ATOM 2231 O O . GLN A 1 287 ? -1.616 -35.906 -28.797 1 98.38 287 GLN A O 1
ATOM 2236 N N . PRO A 1 288 ? -0.214 -34.25 -29.438 1 97.94 288 PRO A N 1
ATOM 2237 C CA . PRO A 1 288 ? 0.396 -35.094 -30.484 1 97.94 288 PRO A CA 1
ATOM 2238 C C . PRO A 1 288 ? 1.342 -36.156 -29.906 1 97.94 288 PRO A C 1
ATOM 2240 O O . PRO A 1 288 ? 1.606 -37.156 -30.562 1 97.94 288 PRO A O 1
ATOM 2243 N N . ILE A 1 289 ? 1.967 -35.906 -28.797 1 97.75 289 ILE A N 1
ATOM 2244 C CA . ILE A 1 289 ? 2.889 -36.875 -28.203 1 97.75 289 ILE A CA 1
ATOM 2245 C C . ILE A 1 289 ? 2.109 -37.906 -27.375 1 97.75 289 ILE A C 1
ATOM 2247 O O . ILE A 1 289 ? 1.52 -37.562 -26.344 1 97.75 289 ILE A O 1
ATOM 2251 N N . LYS A 1 290 ? 2.223 -39.125 -27.828 1 96.06 290 LYS A N 1
ATOM 2252 C CA . LYS A 1 290 ? 1.439 -40.188 -27.188 1 96.06 290 LYS A CA 1
ATOM 2253 C C . LYS A 1 290 ? 2.297 -41 -26.234 1 96.06 290 LYS A C 1
ATOM 2255 O O . LYS A 1 290 ? 3.498 -41.156 -26.453 1 96.06 290 LYS A O 1
ATOM 2260 N N . ASN A 1 291 ? 1.695 -41.375 -25.078 1 94.75 291 ASN A N 1
ATOM 2261 C CA . ASN A 1 291 ? 2.207 -42.375 -24.141 1 94.75 291 ASN A CA 1
ATOM 2262 C C . ASN A 1 291 ? 3.527 -41.938 -23.516 1 94.75 291 ASN A C 1
ATOM 2264 O O . ASN A 1 291 ? 4.422 -42.75 -23.297 1 94.75 291 ASN A O 1
ATOM 2268 N N . ALA A 1 292 ? 3.701 -40.656 -23.359 1 95.94 292 ALA A N 1
ATOM 2269 C CA . ALA A 1 292 ? 4.855 -40.188 -22.594 1 95.94 292 ALA A CA 1
ATOM 2270 C C . ALA A 1 292 ? 4.754 -40.625 -21.125 1 95.94 292 ALA A C 1
ATOM 2272 O O . ALA A 1 292 ? 3.66 -40.906 -20.641 1 95.94 292 ALA A O 1
ATOM 2273 N N . LYS A 1 293 ? 5.879 -40.719 -20.438 1 95.69 293 LYS A N 1
ATOM 2274 C CA . LYS A 1 293 ? 5.859 -41.094 -19.031 1 95.69 293 LYS A CA 1
ATOM 2275 C C . LYS A 1 293 ? 5.27 -39.969 -18.188 1 95.69 293 LYS A C 1
ATOM 2277 O O . LYS A 1 293 ? 4.434 -40.219 -17.312 1 95.69 293 LYS A O 1
ATOM 2282 N N . PHE A 1 294 ? 5.738 -38.719 -18.406 1 97.12 294 PHE A N 1
ATOM 2283 C CA . PHE A 1 294 ? 5.242 -37.562 -17.672 1 97.12 294 PHE A CA 1
ATOM 2284 C C . PHE A 1 294 ? 4.715 -36.5 -18.641 1 97.12 294 PHE A C 1
ATOM 2286 O O . PHE A 1 294 ? 5.418 -36.094 -19.562 1 97.12 294 PHE A O 1
ATOM 2293 N N . TYR A 1 295 ? 3.504 -36.094 -18.5 1 98.44 295 TYR A N 1
ATOM 2294 C CA . TYR A 1 295 ? 2.98 -34.844 -19.031 1 98.44 295 TYR A CA 1
ATOM 2295 C C . TYR A 1 295 ? 2.977 -33.781 -17.969 1 98.44 295 TYR A C 1
ATOM 2297 O O . TYR A 1 295 ? 2.281 -33.875 -16.953 1 98.44 295 TYR A O 1
ATOM 2305 N N . TYR A 1 296 ? 3.73 -32.719 -18.203 1 98.44 296 TYR A N 1
ATOM 2306 C CA . TYR A 1 296 ? 4.047 -31.734 -17.188 1 98.44 296 TYR A CA 1
ATOM 2307 C C . TYR A 1 296 ? 3.549 -30.359 -17.594 1 98.44 296 TYR A C 1
ATOM 2309 O O . TYR A 1 296 ? 3.709 -29.953 -18.75 1 98.44 296 TYR A O 1
ATOM 2317 N N . THR A 1 297 ? 2.85 -29.703 -16.734 1 98 297 THR A N 1
ATOM 2318 C CA . THR A 1 297 ? 2.512 -28.297 -16.891 1 98 297 THR A CA 1
ATOM 2319 C C . THR A 1 297 ? 2.873 -27.5 -15.641 1 98 297 THR A C 1
ATOM 2321 O O . THR A 1 297 ? 2.631 -27.969 -14.516 1 98 297 THR A O 1
ATOM 2324 N N . ARG A 1 298 ? 3.525 -26.391 -15.836 1 96.5 298 ARG A N 1
ATOM 2325 C CA . ARG A 1 298 ? 3.9 -25.531 -14.711 1 96.5 298 ARG A CA 1
ATOM 2326 C C . ARG A 1 298 ? 3.377 -24.109 -14.914 1 96.5 298 ARG A C 1
ATOM 2328 O O . ARG A 1 298 ? 3.729 -23.453 -15.883 1 96.5 298 ARG A O 1
ATOM 2335 N N . ASN A 1 299 ? 2.498 -23.703 -13.992 1 93.56 299 ASN A N 1
ATOM 2336 C CA . ASN A 1 299 ? 1.982 -22.328 -14.008 1 93.56 299 ASN A CA 1
ATOM 2337 C C . ASN A 1 299 ? 1.338 -22 -15.352 1 93.56 299 ASN A C 1
ATOM 2339 O O . ASN A 1 299 ? 1.588 -20.938 -15.914 1 93.56 299 ASN A O 1
ATOM 2343 N N . VAL A 1 300 ? 0.653 -22.922 -15.914 1 95.19 300 VAL A N 1
ATOM 2344 C CA . VAL A 1 300 ? -0.054 -22.75 -17.188 1 95.19 300 VAL A CA 1
ATOM 2345 C C . VAL A 1 300 ? -1.555 -22.641 -16.922 1 95.19 300 VAL A C 1
ATOM 2347 O O . VAL A 1 300 ? -2.203 -21.688 -17.375 1 95.19 300 VAL A O 1
ATOM 2350 N N . LEU A 1 301 ? -2.072 -23.547 -16.094 1 96.5 301 LEU A N 1
ATOM 2351 C CA . LEU A 1 301 ? -3.514 -23.672 -15.914 1 96.5 301 LEU A CA 1
ATOM 2352 C C . LEU A 1 301 ? -4.059 -22.516 -15.086 1 96.5 301 LEU A C 1
ATOM 2354 O O . LEU A 1 301 ? -5.262 -22.25 -15.109 1 96.5 301 LEU A O 1
ATOM 2358 N N . HIS A 1 302 ? -3.176 -21.781 -14.367 1 94.44 302 HIS A N 1
ATOM 2359 C CA . HIS A 1 302 ? -3.611 -20.641 -13.57 1 94.44 302 HIS A CA 1
ATOM 2360 C C . HIS A 1 302 ? -4.098 -19.5 -14.461 1 94.44 302 HIS A C 1
ATOM 2362 O O . HIS A 1 302 ? -4.801 -18.609 -14 1 94.44 302 HIS A O 1
ATOM 2368 N N . GLY A 1 303 ? -3.736 -19.547 -15.758 1 93 303 GLY A N 1
ATOM 2369 C CA . GLY A 1 303 ? -4.129 -18.5 -16.688 1 93 303 GLY A CA 1
ATOM 2370 C C . GLY A 1 303 ? -5.344 -18.875 -17.516 1 93 303 GLY A C 1
ATOM 2371 O O . GLY A 1 303 ? -5.758 -18.109 -18.391 1 93 303 GLY A O 1
ATOM 2372 N N . LEU A 1 304 ? -5.945 -20.031 -17.234 1 93.5 304 LEU A N 1
ATOM 2373 C CA . LEU A 1 304 ? -7.07 -20.547 -18.016 1 93.5 304 LEU A CA 1
ATOM 2374 C C . LEU A 1 304 ? -8.336 -20.609 -17.172 1 93.5 304 LEU A C 1
ATOM 2376 O O . LEU A 1 304 ? -8.266 -20.781 -15.953 1 93.5 304 LEU A O 1
ATOM 2380 N N . THR A 1 305 ? -9.453 -20.422 -17.844 1 91.94 305 THR A N 1
ATOM 2381 C CA . THR A 1 305 ? -10.727 -20.703 -17.188 1 91.94 305 THR A CA 1
ATOM 2382 C C . THR A 1 305 ? -10.844 -22.188 -16.844 1 91.94 305 THR A C 1
ATOM 2384 O O . THR A 1 305 ? -10.062 -23 -17.328 1 91.94 305 THR A O 1
ATOM 2387 N N . ASP A 1 306 ? -11.789 -22.469 -16 1 94 306 ASP A N 1
ATOM 2388 C CA . ASP A 1 306 ? -12.016 -23.875 -15.672 1 94 306 ASP A CA 1
ATOM 2389 C C . ASP A 1 306 ? -12.367 -24.688 -16.922 1 94 306 ASP A C 1
ATOM 2391 O O . ASP A 1 306 ? -11.844 -25.781 -17.125 1 94 306 ASP A O 1
ATOM 2395 N N . SER A 1 307 ? -13.227 -24.109 -17.734 1 94.94 307 SER A N 1
ATOM 2396 C CA . SER A 1 307 ? -13.641 -24.828 -18.938 1 94.94 307 SER A CA 1
ATOM 2397 C C . SER A 1 307 ? -12.461 -25.047 -19.891 1 94.94 307 SER A C 1
ATOM 2399 O O . SER A 1 307 ? -12.32 -26.125 -20.453 1 94.94 307 SER A O 1
ATOM 2401 N N . ALA A 1 308 ? -11.648 -24.031 -20.031 1 94.69 308 ALA A N 1
ATOM 2402 C CA . ALA A 1 308 ? -10.477 -24.156 -20.891 1 94.69 308 ALA A CA 1
ATOM 2403 C C . ALA A 1 308 ? -9.469 -25.156 -20.312 1 94.69 308 ALA A C 1
ATOM 2405 O O . ALA A 1 308 ? -8.844 -25.922 -21.047 1 94.69 308 ALA A O 1
ATOM 2406 N N . SER A 1 309 ? -9.273 -25.125 -19.031 1 97.38 309 SER A N 1
ATOM 2407 C CA . SER A 1 309 ? -8.383 -26.062 -18.359 1 97.38 309 SER A CA 1
ATOM 2408 C C . SER A 1 309 ? -8.859 -27.516 -18.531 1 97.38 309 SER A C 1
ATOM 2410 O O . SER A 1 309 ? -8.055 -28.406 -18.812 1 97.38 309 SER A O 1
ATOM 2412 N N . ILE A 1 310 ? -10.141 -27.703 -18.359 1 97.94 310 ILE A N 1
ATOM 2413 C CA . ILE A 1 310 ? -10.719 -29.031 -18.5 1 97.94 310 ILE A CA 1
ATOM 2414 C C . ILE A 1 310 ? -10.508 -29.531 -19.922 1 97.94 310 ILE A C 1
ATOM 2416 O O . ILE A 1 310 ? -10.102 -30.672 -20.141 1 97.94 310 ILE A O 1
ATOM 2420 N N . ALA A 1 311 ? -10.734 -28.656 -20.875 1 97.38 311 ALA A N 1
ATOM 2421 C CA . ALA A 1 311 ? -10.547 -29.031 -22.281 1 97.38 311 ALA A CA 1
ATOM 2422 C C . ALA A 1 311 ? -9.102 -29.406 -22.547 1 97.38 311 ALA A C 1
ATOM 2424 O O . ALA A 1 311 ? -8.828 -30.422 -23.219 1 97.38 311 ALA A O 1
ATOM 2425 N N . ALA A 1 312 ? -8.18 -28.625 -22.078 1 97.69 312 ALA A N 1
ATOM 2426 C CA . ALA A 1 312 ? -6.758 -28.906 -22.266 1 97.69 312 ALA A CA 1
ATOM 2427 C C . ALA A 1 312 ? -6.367 -30.219 -21.609 1 97.69 312 ALA A C 1
ATOM 2429 O O . ALA A 1 312 ? -5.617 -31.016 -22.188 1 97.69 312 ALA A O 1
ATOM 2430 N N . LEU A 1 313 ? -6.848 -30.438 -20.406 1 98.44 313 LEU A N 1
ATOM 2431 C CA . LEU A 1 313 ? -6.512 -31.641 -19.656 1 98.44 313 LEU A CA 1
ATOM 2432 C C . LEU A 1 313 ? -7.09 -32.875 -20.328 1 98.44 313 LEU A C 1
ATOM 2434 O O . LEU A 1 313 ? -6.484 -33.969 -20.281 1 98.44 313 LEU A O 1
ATOM 2438 N N . LYS A 1 314 ? -8.234 -32.781 -20.922 1 98 314 LYS A N 1
ATOM 2439 C CA . LYS A 1 314 ? -8.82 -33.875 -21.641 1 98 314 LYS A CA 1
ATOM 2440 C C . LYS A 1 314 ? -7.977 -34.281 -22.859 1 98 314 LYS A C 1
ATOM 2442 O O . LYS A 1 314 ? -7.867 -35.438 -23.203 1 98 314 LYS A O 1
ATOM 2447 N N . ASN A 1 315 ? -7.438 -33.25 -23.516 1 98.06 315 ASN A N 1
ATOM 2448 C CA . ASN A 1 315 ? -6.508 -33.5 -24.609 1 98.06 315 ASN A CA 1
ATOM 2449 C C . ASN A 1 315 ? -5.289 -34.281 -24.125 1 98.06 315 ASN A C 1
ATOM 2451 O O . ASN A 1 315 ? -4.801 -35.188 -24.812 1 98.06 315 ASN A O 1
ATOM 2455 N N . VAL A 1 316 ? -4.797 -33.969 -22.969 1 98.38 316 VAL A N 1
ATOM 2456 C CA . VAL A 1 316 ? -3.664 -34.688 -22.391 1 98.38 316 VAL A CA 1
ATOM 2457 C C . VAL A 1 316 ? -4.074 -36.125 -22.031 1 98.38 316 VAL A C 1
ATOM 2459 O O . VAL A 1 316 ? -3.352 -37.062 -22.344 1 98.38 316 VAL A O 1
ATOM 2462 N N . ALA A 1 317 ? -5.219 -36.25 -21.422 1 98.12 317 ALA A N 1
ATOM 2463 C CA . ALA A 1 317 ? -5.715 -37.562 -21.016 1 98.12 317 ALA A CA 1
ATOM 2464 C C . ALA A 1 317 ? -5.797 -38.5 -22.219 1 98.12 317 ALA A C 1
ATOM 2466 O O . ALA A 1 317 ? -5.449 -39.688 -22.109 1 98.12 317 ALA A O 1
ATOM 2467 N N . ALA A 1 318 ? -6.242 -38 -23.281 1 97.44 318 ALA A N 1
ATOM 2468 C CA . ALA A 1 318 ? -6.422 -38.781 -24.5 1 97.44 318 ALA A CA 1
ATOM 2469 C C . ALA A 1 318 ? -5.082 -39.312 -25.016 1 97.44 318 ALA A C 1
ATOM 2471 O O . ALA A 1 318 ? -5.027 -40.312 -25.719 1 97.44 318 ALA A O 1
ATOM 2472 N N . ALA A 1 319 ? -4.027 -38.625 -24.703 1 97.69 319 ALA A N 1
ATOM 2473 C CA . ALA A 1 319 ? -2.701 -38.969 -25.188 1 97.69 319 ALA A CA 1
ATOM 2474 C C . ALA A 1 319 ? -1.988 -39.906 -24.219 1 97.69 319 ALA A C 1
ATOM 2476 O O . ALA A 1 319 ? -1 -40.562 -24.562 1 97.69 319 ALA A O 1
ATOM 2477 N N . MET A 1 320 ? -2.42 -40.031 -23.016 1 97.19 320 MET A N 1
ATOM 2478 C CA . MET A 1 320 ? -1.755 -40.781 -21.953 1 97.19 320 MET A CA 1
ATOM 2479 C C . MET A 1 320 ? -1.952 -42.281 -22.141 1 97.19 320 MET A C 1
ATOM 2481 O O . MET A 1 320 ? -3.01 -42.719 -22.594 1 97.19 320 MET A O 1
ATOM 2485 N N . GLY A 1 321 ? -0.912 -43 -21.828 1 93.25 321 GLY A N 1
ATOM 2486 C CA . GLY A 1 321 ? -0.984 -44.438 -21.734 1 93.25 321 GLY A CA 1
ATOM 2487 C C . GLY A 1 321 ? -1.069 -44.938 -20.297 1 93.25 321 GLY A C 1
ATOM 2488 O O . GLY A 1 321 ? -1.211 -44.156 -19.359 1 93.25 321 GLY A O 1
ATOM 2489 N N . THR A 1 322 ? -0.982 -46.219 -20.125 1 90.56 322 THR A N 1
ATOM 2490 C CA . THR A 1 322 ? -1.176 -46.875 -18.812 1 90.56 322 THR A CA 1
ATOM 2491 C C . THR A 1 322 ? -0.051 -46.469 -17.859 1 90.56 322 THR A C 1
ATOM 2493 O O . THR A 1 322 ? -0.236 -46.5 -16.641 1 90.56 322 THR A O 1
ATOM 2496 N N . GLU A 1 323 ? 1.088 -46.094 -18.391 1 91.31 323 GLU A N 1
ATOM 2497 C CA . GLU A 1 323 ? 2.23 -45.781 -17.547 1 91.31 323 GLU A CA 1
ATOM 2498 C C . GLU A 1 323 ? 2.404 -44.281 -17.375 1 91.31 323 GLU A C 1
ATOM 2500 O O . GLU A 1 323 ? 3.297 -43.812 -16.656 1 91.31 323 GLU A O 1
ATOM 2505 N N . SER A 1 324 ? 1.563 -43.531 -18.031 1 94.88 324 SER A N 1
ATOM 2506 C CA . SER A 1 324 ? 1.704 -42.062 -18.062 1 94.88 324 SER A CA 1
ATOM 2507 C C . SER A 1 324 ? 1.229 -41.438 -16.75 1 94.88 324 SER A C 1
ATOM 2509 O O . SER A 1 324 ? 0.307 -41.969 -16.109 1 94.88 324 SER A O 1
ATOM 2511 N N . LEU A 1 325 ? 1.884 -40.344 -16.359 1 96.94 325 LEU A N 1
ATOM 2512 C CA . LEU A 1 325 ? 1.454 -39.5 -15.242 1 96.94 325 LEU A CA 1
ATOM 2513 C C . LEU A 1 325 ? 1.286 -38.062 -15.688 1 96.94 325 LEU A C 1
ATOM 2515 O O . LEU A 1 325 ? 2.096 -37.531 -16.469 1 96.94 325 LEU A O 1
ATOM 2519 N N . LEU A 1 326 ? 0.166 -37.5 -15.273 1 98.56 326 LEU A N 1
ATOM 2520 C CA . LEU A 1 326 ? 0.034 -36.031 -15.344 1 98.56 326 LEU A CA 1
ATOM 2521 C C . LEU A 1 326 ? 0.67 -35.375 -14.133 1 98.56 326 LEU A C 1
ATOM 2523 O O . LEU A 1 326 ? 0.395 -35.75 -12.992 1 98.56 326 LEU A O 1
ATOM 2527 N N . VAL A 1 327 ? 1.575 -34.469 -14.359 1 98.62 327 VAL A N 1
ATOM 2528 C CA . VAL A 1 327 ? 2.221 -33.688 -13.289 1 98.62 327 VAL A CA 1
ATOM 2529 C C . VAL A 1 327 ? 1.932 -32.219 -13.461 1 98.62 327 VAL A C 1
ATOM 2531 O O . VAL A 1 327 ? 2.445 -31.578 -14.383 1 98.62 327 VAL A O 1
ATOM 2534 N N . ILE A 1 328 ? 1.139 -31.672 -12.562 1 98.69 328 ILE A N 1
ATOM 2535 C CA . ILE A 1 328 ? 0.85 -30.234 -12.562 1 98.69 328 ILE A CA 1
ATOM 2536 C C . ILE A 1 328 ? 1.656 -29.547 -11.469 1 98.69 328 ILE A C 1
ATOM 2538 O O . ILE A 1 328 ? 1.544 -29.906 -10.289 1 98.69 328 ILE A O 1
ATOM 2542 N N . ASP A 1 329 ? 2.521 -28.641 -11.875 1 97.5 329 ASP A N 1
ATOM 2543 C CA . ASP A 1 329 ? 3.359 -27.859 -10.977 1 97.5 329 ASP A CA 1
ATOM 2544 C C . ASP A 1 329 ? 2.826 -26.438 -10.82 1 97.5 329 ASP A C 1
ATOM 2546 O O . ASP A 1 329 ? 3.051 -25.578 -11.68 1 97.5 329 ASP A O 1
ATOM 2550 N N . ASP A 1 330 ? 2.098 -26.172 -9.758 1 96.62 330 ASP A N 1
ATOM 2551 C CA . ASP A 1 330 ? 1.463 -24.891 -9.516 1 96.62 330 ASP A CA 1
ATOM 2552 C C . ASP A 1 330 ? 1.395 -24.578 -8.023 1 96.62 330 ASP A C 1
ATOM 2554 O O . ASP A 1 330 ? 1.701 -25.438 -7.191 1 96.62 330 ASP A O 1
ATOM 2558 N N . LEU A 1 331 ? 1.1 -23.328 -7.801 1 95.69 331 LEU A N 1
ATOM 2559 C CA . LEU A 1 331 ? 0.841 -22.922 -6.418 1 95.69 331 LEU A CA 1
ATOM 2560 C C . LEU A 1 331 ? -0.542 -23.391 -5.973 1 95.69 331 LEU A C 1
ATOM 2562 O O . LEU A 1 331 ? -1.518 -23.25 -6.715 1 95.69 331 LEU A O 1
ATOM 2566 N N . ILE A 1 332 ? -0.622 -24.078 -4.816 1 97.56 332 ILE A N 1
ATOM 2567 C CA . ILE A 1 332 ? -1.9 -24.5 -4.254 1 97.56 332 ILE A CA 1
ATOM 2568 C C . ILE A 1 332 ? -2.23 -23.656 -3.025 1 97.56 332 ILE A C 1
ATOM 2570 O O . ILE A 1 332 ? -1.519 -23.719 -2.02 1 97.56 332 ILE A O 1
ATOM 2574 N N . ILE A 1 333 ? -3.244 -22.891 -3.102 1 97.69 333 ILE A N 1
ATOM 2575 C CA . ILE A 1 333 ? -3.688 -22.125 -1.948 1 97.69 333 ILE A CA 1
ATOM 2576 C C . ILE A 1 333 ? -4.398 -23.031 -0.954 1 97.69 333 ILE A C 1
ATOM 2578 O O . ILE A 1 333 ? -5.352 -23.734 -1.312 1 97.69 333 ILE A O 1
ATOM 2582 N N . PRO A 1 334 ? -3.928 -23.078 0.267 1 96.69 334 PRO A N 1
ATOM 2583 C CA . PRO A 1 334 ? -4.668 -23.859 1.262 1 96.69 334 PRO A CA 1
ATOM 2584 C C . PRO A 1 334 ? -6.117 -23.406 1.414 1 96.69 334 PRO A C 1
ATOM 2586 O O . PRO A 1 334 ? -6.395 -22.203 1.366 1 96.69 334 PRO A O 1
ATOM 2589 N N . ASP A 1 335 ? -6.98 -24.344 1.659 1 96.88 335 ASP A N 1
ATOM 2590 C CA . ASP A 1 335 ? -8.398 -24.016 1.811 1 96.88 335 ASP A CA 1
ATOM 2591 C C . ASP A 1 335 ? -8.633 -23.172 3.062 1 96.88 335 ASP A C 1
ATOM 2593 O O . ASP A 1 335 ? -9.586 -22.406 3.123 1 96.88 335 ASP A O 1
ATOM 2597 N N . GLU A 1 336 ? -7.859 -23.406 4.047 1 96.56 336 GLU A N 1
ATOM 2598 C CA . GLU A 1 336 ? -7.871 -22.609 5.277 1 96.56 336 GLU A CA 1
ATOM 2599 C C . GLU A 1 336 ? -6.461 -22.172 5.656 1 96.56 336 GLU A C 1
ATOM 2601 O O . GLU A 1 336 ? -5.496 -22.906 5.477 1 96.56 336 GLU A O 1
ATOM 2606 N N . GLY A 1 337 ? -6.414 -20.938 6.098 1 94.75 337 GLY A N 1
ATOM 2607 C CA . GLY A 1 337 ? -5.145 -20.469 6.625 1 94.75 337 GLY A CA 1
ATOM 2608 C C . GLY A 1 337 ? -4.156 -20.078 5.539 1 94.75 337 GLY A C 1
ATOM 2609 O O . GLY A 1 337 ? -2.945 -20.219 5.711 1 94.75 337 GLY A O 1
ATOM 2610 N N . ALA A 1 338 ? -4.605 -19.672 4.359 1 95.94 338 ALA A N 1
ATOM 2611 C CA . ALA A 1 338 ? -3.723 -19.219 3.285 1 95.94 338 ALA A CA 1
ATOM 2612 C C . ALA A 1 338 ? -2.855 -18.047 3.74 1 95.94 338 ALA A C 1
ATOM 2614 O O . ALA A 1 338 ? -3.322 -17.172 4.465 1 95.94 338 ALA A O 1
ATOM 2615 N N . CYS A 1 339 ? -1.589 -18.062 3.369 1 94.75 339 CYS A N 1
ATOM 2616 C CA . CYS A 1 339 ? -0.733 -16.922 3.686 1 94.75 339 CYS A CA 1
ATOM 2617 C C . CYS A 1 339 ? -1.038 -15.734 2.771 1 94.75 339 CYS A C 1
ATOM 2619 O O . CYS A 1 339 ? -1.535 -15.922 1.659 1 94.75 339 CYS A O 1
ATOM 2621 N N . THR A 1 340 ? -0.735 -14.555 3.189 1 96 340 THR A N 1
ATOM 2622 C CA . THR A 1 340 ? -1.05 -13.328 2.467 1 96 340 THR A CA 1
ATOM 2623 C C . THR A 1 340 ? -0.332 -13.297 1.121 1 96 340 THR A C 1
ATOM 2625 O O . THR A 1 340 ? -0.869 -12.781 0.138 1 96 340 THR A O 1
ATOM 2628 N N . GLN A 1 341 ? 0.863 -13.844 1.076 1 94.19 341 GLN A N 1
ATOM 2629 C CA . GLN A 1 341 ? 1.652 -13.844 -0.151 1 94.19 341 GLN A CA 1
ATOM 2630 C C . GLN A 1 341 ? 0.962 -14.656 -1.246 1 94.19 341 GLN A C 1
ATOM 2632 O O . GLN A 1 341 ? 0.896 -14.219 -2.398 1 94.19 341 GLN A O 1
ATOM 2637 N N . ALA A 1 342 ? 0.455 -15.789 -0.869 1 95.56 342 ALA A N 1
ATOM 2638 C CA . ALA A 1 342 ? -0.248 -16.625 -1.835 1 95.56 342 ALA A CA 1
ATOM 2639 C C . ALA A 1 342 ? -1.534 -15.961 -2.311 1 95.56 342 ALA A C 1
ATOM 2641 O O . ALA A 1 342 ? -1.872 -16.016 -3.496 1 95.56 342 ALA A O 1
ATOM 2642 N N . CYS A 1 343 ? -2.24 -15.352 -1.389 1 97.81 343 CYS A N 1
ATOM 2643 C CA . CYS A 1 343 ? -3.453 -14.625 -1.752 1 97.81 343 CYS A CA 1
ATOM 2644 C C . CYS A 1 343 ? -3.135 -13.477 -2.703 1 97.81 343 CYS A C 1
ATOM 2646 O O . CYS A 1 343 ? -3.873 -13.234 -3.658 1 97.81 343 CYS A O 1
ATOM 2648 N N . GLN A 1 344 ? -2.068 -12.781 -2.408 1 97.81 344 GLN A N 1
ATOM 2649 C CA . GLN A 1 344 ? -1.657 -11.68 -3.271 1 97.81 344 GLN A CA 1
ATOM 2650 C C . GLN A 1 344 ? -1.319 -12.172 -4.672 1 97.81 344 GLN A C 1
ATOM 2652 O O . GLN A 1 344 ? -1.668 -11.531 -5.668 1 97.81 344 GLN A O 1
ATOM 2657 N N . LEU A 1 345 ? -0.639 -13.266 -4.742 1 96 345 LEU A N 1
ATOM 2658 C CA . LEU A 1 345 ? -0.301 -13.828 -6.043 1 96 345 LEU A CA 1
ATOM 2659 C C . LEU A 1 345 ? -1.561 -14.188 -6.824 1 96 345 LEU A C 1
ATOM 2661 O O . LEU A 1 345 ? -1.605 -14.023 -8.047 1 96 345 LEU A O 1
ATOM 2665 N N . ASP A 1 346 ? -2.537 -14.727 -6.145 1 97.56 346 ASP A N 1
ATOM 2666 C CA . ASP A 1 346 ? -3.818 -14.992 -6.793 1 97.56 346 ASP A CA 1
ATOM 2667 C C . ASP A 1 346 ? -4.398 -13.711 -7.402 1 97.56 346 ASP A C 1
ATOM 2669 O O . ASP A 1 346 ? -4.871 -13.727 -8.539 1 97.56 346 ASP A O 1
ATOM 2673 N N . PHE A 1 347 ? -4.324 -12.633 -6.688 1 98.44 347 PHE A N 1
ATOM 2674 C CA . PHE A 1 347 ? -4.887 -11.383 -7.18 1 98.44 347 PHE A CA 1
ATOM 2675 C C . PHE A 1 347 ? -4.043 -10.82 -8.32 1 98.44 347 PHE A C 1
ATOM 2677 O O . PHE A 1 347 ? -4.574 -10.195 -9.242 1 98.44 347 PHE A O 1
ATOM 2684 N N . ILE A 1 348 ? -2.744 -11.008 -8.234 1 97.19 348 ILE A N 1
ATOM 2685 C CA . ILE A 1 348 ? -1.89 -10.609 -9.352 1 97.19 348 ILE A CA 1
ATOM 2686 C C . ILE A 1 348 ? -2.346 -11.32 -10.625 1 97.19 348 ILE A C 1
ATOM 2688 O O . ILE A 1 348 ? -2.477 -10.695 -11.68 1 97.19 348 ILE A O 1
ATOM 2692 N N . MET A 1 349 ? -2.674 -12.602 -10.539 1 96.75 349 MET A N 1
ATOM 2693 C CA . MET A 1 349 ? -3.154 -13.359 -11.695 1 96.75 349 MET A CA 1
ATOM 2694 C C . MET A 1 349 ? -4.504 -12.828 -12.164 1 96.75 349 MET A C 1
ATOM 2696 O O . MET A 1 349 ? -4.719 -12.641 -13.367 1 96.75 349 MET A O 1
ATOM 2700 N N . MET A 1 350 ? -5.363 -12.594 -11.227 1 97.81 350 MET A N 1
ATOM 2701 C CA . MET A 1 350 ? -6.688 -12.086 -11.578 1 97.81 350 MET A CA 1
ATOM 2702 C C . MET A 1 350 ? -6.59 -10.742 -12.281 1 97.81 350 MET A C 1
ATOM 2704 O O . MET A 1 350 ? -7.184 -10.539 -13.344 1 97.81 350 MET A O 1
ATOM 2708 N N . ALA A 1 351 ? -5.805 -9.828 -11.688 1 98.19 351 ALA A N 1
ATOM 2709 C CA . ALA A 1 351 ? -5.758 -8.438 -12.133 1 98.19 351 ALA A CA 1
ATOM 2710 C C . ALA A 1 351 ? -4.992 -8.305 -13.445 1 98.19 351 ALA A C 1
ATOM 2712 O O . ALA A 1 351 ? -5.32 -7.465 -14.281 1 98.19 351 ALA A O 1
ATOM 2713 N N . SER A 1 352 ? -3.998 -9.141 -13.672 1 96.56 352 SER A N 1
ATOM 2714 C CA . SER A 1 352 ? -3.125 -8.984 -14.828 1 96.56 352 SER A CA 1
ATOM 2715 C C . SER A 1 352 ? -3.639 -9.789 -16.016 1 96.56 352 SER A C 1
ATOM 2717 O O . SER A 1 352 ? -3.629 -9.305 -17.156 1 96.56 352 SER A O 1
ATOM 2719 N N . ILE A 1 353 ? -4.172 -11.07 -15.719 1 95.19 353 ILE A N 1
ATOM 2720 C CA . ILE A 1 353 ? -4.395 -11.938 -16.875 1 95.19 353 ILE A CA 1
ATOM 2721 C C . ILE A 1 353 ? -5.73 -12.664 -16.719 1 95.19 353 ILE A C 1
ATOM 2723 O O . ILE A 1 353 ? -5.965 -13.688 -17.375 1 95.19 353 ILE A O 1
ATOM 2727 N N . ALA A 1 354 ? -6.59 -12.156 -15.797 1 96.56 354 ALA A N 1
ATOM 2728 C CA . ALA A 1 354 ? -7.887 -12.789 -15.547 1 96.56 354 ALA A CA 1
ATOM 2729 C C . ALA A 1 354 ? -7.719 -14.258 -15.195 1 96.56 354 ALA A C 1
ATOM 2731 O O . ALA A 1 354 ? -8.516 -15.102 -15.609 1 96.56 354 ALA A O 1
ATOM 2732 N N . GLY A 1 355 ? -6.633 -14.539 -14.484 1 96.56 355 GLY A N 1
ATOM 2733 C CA . GLY A 1 355 ? -6.328 -15.891 -14.047 1 96.56 355 GLY A CA 1
ATOM 2734 C C . GLY A 1 355 ? -6.625 -16.125 -12.57 1 96.56 355 GLY A C 1
ATOM 2735 O O . GLY A 1 355 ? -7.418 -15.391 -11.977 1 96.56 355 GLY A O 1
ATOM 2736 N N . LYS A 1 356 ? -6.043 -17.234 -12.016 1 96.75 356 LYS A N 1
ATOM 2737 C CA . LYS A 1 356 ? -6.277 -17.547 -10.609 1 96.75 356 LYS A CA 1
ATOM 2738 C C . LYS A 1 356 ? -5.277 -18.594 -10.102 1 96.75 356 LYS A C 1
ATOM 2740 O O . LYS A 1 356 ? -4.75 -19.391 -10.883 1 96.75 356 LYS A O 1
ATOM 2745 N N . LYS A 1 357 ? -4.934 -18.469 -8.883 1 97.38 357 LYS A N 1
ATOM 2746 C CA . LYS A 1 357 ? -4.367 -19.594 -8.141 1 97.38 357 LYS A CA 1
ATOM 2747 C C . LYS A 1 357 ? -5.453 -20.391 -7.418 1 97.38 357 LYS A C 1
ATOM 2749 O O . LYS A 1 357 ? -6.285 -19.812 -6.719 1 97.38 357 LYS A O 1
ATOM 2754 N N . ARG A 1 358 ? -5.434 -21.641 -7.605 1 97.81 358 ARG A N 1
ATOM 2755 C CA . ARG A 1 358 ? -6.531 -22.484 -7.141 1 97.81 358 ARG A CA 1
ATOM 2756 C C . ARG A 1 358 ? -6.246 -23.031 -5.742 1 97.81 358 ARG A C 1
ATOM 2758 O O . ARG A 1 358 ? -5.094 -23.297 -5.402 1 97.81 358 ARG A O 1
ATOM 2765 N N . THR A 1 359 ? -7.32 -23.172 -4.973 1 97.44 359 THR A N 1
ATOM 2766 C CA . THR A 1 359 ? -7.23 -23.875 -3.697 1 97.44 359 THR A CA 1
ATOM 2767 C C . THR A 1 359 ? -7.133 -25.375 -3.914 1 97.44 359 THR A C 1
ATOM 2769 O O . THR A 1 359 ? -7.34 -25.859 -5.027 1 97.44 359 THR A O 1
ATOM 2772 N N . ARG A 1 360 ? -6.781 -26.078 -2.85 1 97.44 360 ARG A N 1
ATOM 2773 C CA . ARG A 1 360 ? -6.719 -27.531 -2.91 1 97.44 360 ARG A CA 1
ATOM 2774 C C . ARG A 1 360 ? -8.047 -28.125 -3.363 1 97.44 360 ARG A C 1
ATOM 2776 O O . ARG A 1 360 ? -8.086 -28.969 -4.258 1 97.44 360 ARG A O 1
ATOM 2783 N N . ASP A 1 361 ? -9.109 -27.609 -2.824 1 96.88 361 ASP A N 1
ATOM 2784 C CA . ASP A 1 361 ? -10.445 -28.094 -3.18 1 96.88 361 ASP A CA 1
ATOM 2785 C C . ASP A 1 361 ? -10.758 -27.797 -4.645 1 96.88 361 ASP A C 1
ATOM 2787 O O . ASP A 1 361 ? -11.344 -28.641 -5.336 1 96.88 361 ASP A O 1
ATOM 2791 N N . GLN A 1 362 ? -10.383 -26.688 -5.09 1 96.75 362 GLN A N 1
ATOM 2792 C CA . GLN A 1 362 ? -10.625 -26.297 -6.477 1 96.75 362 GLN A CA 1
ATOM 2793 C C . GLN A 1 362 ? -9.836 -27.188 -7.438 1 96.75 362 GLN A C 1
ATOM 2795 O O . GLN A 1 362 ? -10.312 -27.516 -8.523 1 96.75 362 GLN A O 1
ATOM 2800 N N . TRP A 1 363 ? -8.625 -27.562 -7.09 1 98.19 363 TRP A N 1
ATOM 2801 C CA . TRP A 1 363 ? -7.844 -28.469 -7.914 1 98.19 363 TRP A CA 1
ATOM 2802 C C . TRP A 1 363 ? -8.516 -29.828 -8 1 98.19 363 TRP A C 1
ATOM 2804 O O . TRP A 1 363 ? -8.586 -30.422 -9.078 1 98.19 363 TRP A O 1
ATOM 2814 N N . TYR A 1 364 ? -8.984 -30.344 -6.875 1 98.06 364 TYR A N 1
ATOM 2815 C CA . TYR A 1 364 ? -9.688 -31.625 -6.887 1 98.06 364 TYR A CA 1
ATOM 2816 C C . TYR A 1 364 ? -10.906 -31.578 -7.797 1 98.06 364 TYR A C 1
ATOM 2818 O O . TYR A 1 364 ? -11.117 -32.469 -8.609 1 98.06 364 TYR A O 1
ATOM 2826 N N . LYS A 1 365 ? -11.672 -30.5 -7.68 1 97.31 365 LYS A N 1
ATOM 2827 C CA . LYS A 1 365 ? -12.867 -30.359 -8.5 1 97.31 365 LYS A CA 1
ATOM 2828 C C . LYS A 1 365 ? -12.516 -30.25 -9.977 1 97.31 365 LYS A C 1
ATOM 2830 O O . LYS A 1 365 ? -13.18 -30.844 -10.828 1 97.31 365 LYS A O 1
ATOM 2835 N N . LEU A 1 366 ? -11.5 -29.453 -10.266 1 98.06 366 LEU A N 1
ATOM 2836 C CA . LEU A 1 366 ? -11.078 -29.25 -11.648 1 98.06 366 LEU A CA 1
ATOM 2837 C C . LEU A 1 366 ? -10.633 -30.562 -12.281 1 98.06 366 LEU A C 1
ATOM 2839 O O . LEU A 1 366 ? -11.039 -30.891 -13.398 1 98.06 366 LEU A O 1
ATOM 2843 N N . LEU A 1 367 ? -9.773 -31.297 -11.578 1 98.56 367 LEU A N 1
ATOM 2844 C CA . LEU A 1 367 ? -9.219 -32.531 -12.125 1 98.56 367 LEU A CA 1
ATOM 2845 C C . LEU A 1 367 ? -10.289 -33.625 -12.227 1 98.56 367 LEU A C 1
ATOM 2847 O O . LEU A 1 367 ? -10.297 -34.406 -13.18 1 98.56 367 LEU A O 1
ATOM 2851 N N . GLU A 1 368 ? -11.188 -33.625 -11.258 1 98.25 368 GLU A N 1
ATOM 2852 C CA . GLU A 1 368 ? -12.312 -34.562 -11.352 1 98.25 368 GLU A CA 1
ATOM 2853 C C . GLU A 1 368 ? -13.148 -34.281 -12.594 1 98.25 368 GLU A C 1
ATOM 2855 O O . GLU A 1 368 ? -13.5 -35.219 -13.328 1 98.25 368 GLU A O 1
ATOM 2860 N N . ALA A 1 369 ? -13.445 -33.062 -12.828 1 98 369 ALA A N 1
ATOM 2861 C CA . ALA A 1 369 ? -14.234 -32.656 -13.984 1 98 369 ALA A CA 1
ATOM 2862 C C . ALA A 1 369 ? -13.516 -33 -15.289 1 98 369 ALA A C 1
ATOM 2864 O O . ALA A 1 369 ? -14.148 -33.281 -16.312 1 98 369 ALA A O 1
ATOM 2865 N N . ALA A 1 370 ? -12.242 -33 -15.25 1 98.12 370 ALA A N 1
ATOM 2866 C CA . ALA A 1 370 ? -11.438 -33.312 -16.438 1 98.12 370 ALA A CA 1
ATOM 2867 C C . ALA A 1 370 ? -11.227 -34.812 -16.578 1 98.12 370 ALA A C 1
ATOM 2869 O O . ALA A 1 370 ? -10.633 -35.281 -17.547 1 98.12 370 ALA A O 1
ATOM 2870 N N . GLY A 1 371 ? -11.711 -35.594 -15.633 1 97.69 371 GLY A N 1
ATOM 2871 C CA . GLY A 1 371 ? -11.625 -37.062 -15.711 1 97.69 371 GLY A CA 1
ATOM 2872 C C . GLY A 1 371 ? -10.352 -37.625 -15.102 1 97.69 371 GLY A C 1
ATOM 2873 O O . GLY A 1 371 ? -9.859 -38.656 -15.523 1 97.69 371 GLY A O 1
ATOM 2874 N N . PHE A 1 372 ? -9.766 -36.875 -14.18 1 98.56 372 PHE A N 1
ATOM 2875 C CA . PHE A 1 372 ? -8.531 -37.312 -13.555 1 98.56 372 PHE A CA 1
ATOM 2876 C C . PHE A 1 372 ? -8.758 -37.656 -12.078 1 98.56 372 PHE A C 1
ATOM 2878 O O . PHE A 1 372 ? -9.617 -37.062 -11.43 1 98.56 372 PHE A O 1
ATOM 2885 N N . GLU A 1 373 ? -7.988 -38.594 -11.586 1 97.94 373 GLU A N 1
ATOM 2886 C CA . GLU A 1 373 ? -7.84 -38.844 -10.156 1 97.94 373 GLU A CA 1
ATOM 2887 C C . GLU A 1 373 ? -6.477 -38.375 -9.648 1 97.94 373 GLU A C 1
ATOM 2889 O O . GLU A 1 373 ? -5.445 -38.719 -10.234 1 97.94 373 GLU A O 1
ATOM 2894 N N . ILE A 1 374 ? -6.465 -37.625 -8.578 1 98.44 374 ILE A N 1
ATOM 2895 C CA . ILE A 1 374 ? -5.223 -37.156 -7.973 1 98.44 374 ILE A CA 1
ATOM 2896 C C . ILE A 1 374 ? -4.641 -38.25 -7.09 1 98.44 374 ILE A C 1
ATOM 2898 O O . ILE A 1 374 ? -5.305 -38.75 -6.172 1 98.44 374 ILE A O 1
ATOM 2902 N N . SER A 1 375 ? -3.486 -38.656 -7.363 1 97 375 SER A N 1
ATOM 2903 C CA . SER A 1 375 ? -2.83 -39.656 -6.547 1 97 375 SER A CA 1
ATOM 2904 C C . SER A 1 375 ? -2.025 -39.031 -5.418 1 97 375 SER A C 1
ATOM 2906 O O . SER A 1 375 ? -1.983 -39.562 -4.305 1 97 375 SER A O 1
ATOM 2908 N N . GLN A 1 376 ? -1.325 -37.906 -5.73 1 97.31 376 GLN A N 1
ATOM 2909 C CA . GLN A 1 376 ? -0.477 -37.281 -4.738 1 97.31 376 GLN A CA 1
ATOM 2910 C C . GLN A 1 376 ? -0.415 -35.75 -4.973 1 97.31 376 GLN A C 1
ATOM 2912 O O . GLN A 1 376 ? -0.521 -35.312 -6.109 1 97.31 376 GLN A O 1
ATOM 2917 N N . ILE A 1 377 ? -0.324 -35.031 -3.973 1 98.25 377 ILE A N 1
ATOM 2918 C CA . ILE A 1 377 ? 0.072 -33.625 -3.971 1 98.25 377 ILE A CA 1
ATOM 2919 C C . ILE A 1 377 ? 1.315 -33.438 -3.102 1 98.25 377 ILE A C 1
ATOM 2921 O O . ILE A 1 377 ? 1.291 -33.719 -1.903 1 98.25 377 ILE A O 1
ATOM 2925 N N . LEU A 1 378 ? 2.383 -33 -3.709 1 97.88 378 LEU A N 1
ATOM 2926 C CA . LEU A 1 378 ? 3.664 -32.875 -3.023 1 97.88 378 LEU A CA 1
ATOM 2927 C C . LEU A 1 378 ? 4.137 -31.438 -3.016 1 97.88 378 LEU A C 1
ATOM 2929 O O . LEU A 1 378 ? 4.531 -30.891 -4.055 1 97.88 378 LEU A O 1
ATOM 2933 N N . THR A 1 379 ? 4.145 -30.844 -1.846 1 96.25 379 THR A N 1
ATOM 2934 C CA . THR A 1 379 ? 4.539 -29.453 -1.687 1 96.25 379 THR A CA 1
ATOM 2935 C C . THR A 1 379 ? 6.051 -29.328 -1.527 1 96.25 379 THR A C 1
ATOM 2937 O O . THR A 1 379 ? 6.676 -30.141 -0.828 1 96.25 379 THR A O 1
ATOM 2940 N N . TYR A 1 380 ? 6.672 -28.281 -2.232 1 94.69 380 TYR A N 1
ATOM 2941 C CA . TYR A 1 380 ? 8.133 -28.234 -2.164 1 94.69 380 TYR A CA 1
ATOM 2942 C C . TYR A 1 380 ? 8.617 -26.812 -1.867 1 94.69 380 TYR A C 1
ATOM 2944 O O . TYR A 1 380 ? 9.82 -26.562 -1.867 1 94.69 380 TYR A O 1
ATOM 2952 N N . SER A 1 381 ? 7.707 -25.906 -1.688 1 91.94 381 SER A N 1
ATOM 2953 C CA . SER A 1 381 ? 8.125 -24.562 -1.314 1 91.94 381 SER A CA 1
ATOM 2954 C C . SER A 1 381 ? 7.254 -24 -0.193 1 91.94 381 SER A C 1
ATOM 2956 O O . SER A 1 381 ? 6.109 -24.422 -0.018 1 91.94 381 SER A O 1
ATOM 2958 N N . TRP A 1 382 ? 7.75 -23.125 0.559 1 89.75 382 TRP A N 1
ATOM 2959 C CA . TRP A 1 382 ? 7.047 -22.391 1.607 1 89.75 382 TRP A CA 1
ATOM 2960 C C . TRP A 1 382 ? 7.441 -20.922 1.597 1 89.75 382 TRP A C 1
ATOM 2962 O O . TRP A 1 382 ? 8.594 -20.578 1.301 1 89.75 382 TRP A O 1
ATOM 2972 N N . PRO A 1 383 ? 6.609 -19.984 1.846 1 90.31 383 PRO A N 1
ATOM 2973 C CA . PRO A 1 383 ? 5.234 -20.172 2.318 1 90.31 383 PRO A CA 1
ATOM 2974 C C . PRO A 1 383 ? 4.234 -20.328 1.178 1 90.31 383 PRO A C 1
ATOM 2976 O O . PRO A 1 383 ? 3.053 -20.594 1.419 1 90.31 383 PRO A O 1
ATOM 2979 N N . LEU A 1 384 ? 4.574 -20.219 -0.079 1 91.81 384 LEU A N 1
ATOM 2980 C CA . LEU A 1 384 ? 3.666 -20.156 -1.22 1 91.81 384 LEU A CA 1
ATOM 2981 C C . LEU A 1 384 ? 3.033 -21.516 -1.487 1 91.81 384 LEU A C 1
ATOM 2983 O O . LEU A 1 384 ? 1.956 -21.594 -2.08 1 91.81 384 LEU A O 1
ATOM 2987 N N . GLN A 1 385 ? 3.736 -22.547 -1.065 1 93.19 385 GLN A N 1
ATOM 2988 C CA . GLN A 1 385 ? 3.252 -23.922 -1.193 1 93.19 385 GLN A CA 1
ATOM 2989 C C . GLN A 1 385 ? 3.135 -24.328 -2.658 1 93.19 385 GLN A C 1
ATOM 2991 O O . GLN A 1 385 ? 2.096 -24.828 -3.086 1 93.19 385 GLN A O 1
ATOM 2996 N N . ASP A 1 386 ? 4.156 -23.969 -3.408 1 95.12 386 ASP A N 1
ATOM 2997 C CA . ASP A 1 386 ? 4.277 -24.625 -4.699 1 95.12 386 ASP A CA 1
ATOM 2998 C C . ASP A 1 386 ? 4.246 -26.141 -4.539 1 95.12 386 ASP A C 1
ATOM 3000 O O . ASP A 1 386 ? 4.895 -26.688 -3.643 1 95.12 386 ASP A O 1
ATOM 3004 N N . SER A 1 387 ? 3.469 -26.766 -5.371 1 97.19 387 SER A N 1
ATOM 3005 C CA . SER A 1 387 ? 3.26 -28.203 -5.254 1 97.19 387 SER A CA 1
ATOM 3006 C C . SER A 1 387 ? 3.172 -28.859 -6.629 1 97.19 387 SER A C 1
ATOM 3008 O O . SER A 1 387 ? 2.834 -28.203 -7.617 1 97.19 387 SER A O 1
ATOM 3010 N N . ILE A 1 388 ? 3.52 -30.094 -6.656 1 97.88 388 ILE A N 1
ATOM 3011 C CA . ILE A 1 388 ? 3.178 -30.891 -7.824 1 97.88 388 ILE A CA 1
ATOM 3012 C C . ILE A 1 388 ? 1.951 -31.75 -7.523 1 97.88 388 ILE A C 1
ATOM 3014 O O . ILE A 1 388 ? 1.827 -32.312 -6.426 1 97.88 388 ILE A O 1
ATOM 3018 N N . ILE A 1 389 ? 1.044 -31.734 -8.383 1 98.62 389 ILE A N 1
ATOM 3019 C CA . ILE A 1 389 ? -0.11 -32.625 -8.375 1 98.62 389 ILE A CA 1
ATOM 3020 C C . ILE A 1 389 ? 0.121 -33.781 -9.352 1 98.62 389 ILE A C 1
ATOM 3022 O O . ILE A 1 389 ? 0.326 -33.562 -10.547 1 98.62 389 ILE A O 1
ATOM 3026 N N . ILE A 1 390 ? 0.159 -34.969 -8.844 1 98.38 390 ILE A N 1
ATOM 3027 C CA . ILE A 1 390 ? 0.272 -36.156 -9.68 1 98.38 390 ILE A CA 1
ATOM 3028 C C . ILE A 1 390 ? -1.104 -36.812 -9.859 1 98.38 390 ILE A C 1
ATOM 3030 O O . ILE A 1 390 ? -1.791 -37.094 -8.883 1 98.38 390 ILE A O 1
ATOM 3034 N N . ALA A 1 391 ? -1.469 -36.969 -11.133 1 98.5 391 ALA A N 1
ATOM 3035 C CA . ALA A 1 391 ? -2.814 -37.469 -11.406 1 98.5 391 ALA A CA 1
ATOM 3036 C C . ALA A 1 391 ? -2.807 -38.469 -12.57 1 98.5 391 ALA A C 1
ATOM 3038 O O . ALA A 1 391 ? -1.87 -38.5 -13.367 1 98.5 391 ALA A O 1
ATOM 3039 N N . THR A 1 392 ? -3.805 -39.344 -12.664 1 97.81 392 THR A N 1
ATOM 3040 C CA . THR A 1 392 ? -4.051 -40.281 -13.742 1 97.81 392 THR A CA 1
ATOM 3041 C C . THR A 1 392 ? -5.523 -40.281 -14.156 1 97.81 392 THR A C 1
ATOM 3043 O O . THR A 1 392 ? -6.391 -39.906 -13.359 1 97.81 392 THR A O 1
ATOM 3046 N N . PRO A 1 393 ? -5.766 -40.562 -15.414 1 97.06 393 PRO A N 1
ATOM 3047 C CA . PRO A 1 393 ? -7.172 -40.625 -15.812 1 97.06 393 PRO A CA 1
ATOM 3048 C C . PRO A 1 393 ? -7.953 -41.688 -15.047 1 97.06 393 PRO A C 1
ATOM 3050 O O . PRO A 1 393 ? -7.383 -42.688 -14.625 1 97.06 393 PRO A O 1
ATOM 3053 N N . PHE A 1 394 ? -9.281 -41.375 -14.797 1 91.94 394 PHE A N 1
ATOM 3054 C CA . PHE A 1 394 ? -10.133 -42.406 -14.188 1 91.94 394 PHE A CA 1
ATOM 3055 C C . PHE A 1 394 ? -10.055 -43.719 -14.961 1 91.94 394 PHE A C 1
ATOM 3057 O O . PHE A 1 394 ? -9.922 -43.719 -16.188 1 91.94 394 PHE A O 1
ATOM 3064 N N . LYS A 1 395 ? -9.82 -44.844 -14.25 1 76.81 395 LYS A N 1
ATOM 3065 C CA . LYS A 1 395 ? -9.836 -46.156 -14.914 1 76.81 395 LYS A CA 1
ATOM 3066 C C . LYS A 1 395 ? -11.164 -46.406 -15.617 1 76.81 395 LYS A C 1
ATOM 3068 O O . LYS A 1 395 ? -12.227 -46.156 -15.039 1 76.81 395 LYS A O 1
ATOM 3073 N N . ARG A 1 396 ? -11.242 -46.281 -17.078 1 56.97 396 ARG A N 1
ATOM 3074 C CA . ARG A 1 396 ? -12.406 -46.719 -17.844 1 56.97 396 ARG A CA 1
ATOM 3075 C C . ARG A 1 396 ? -12.781 -48.156 -17.531 1 56.97 396 ARG A C 1
ATOM 3077 O O . ARG A 1 396 ? -11.906 -49.031 -17.422 1 56.97 396 ARG A O 1
ATOM 3084 N N . ASP A 1 397 ? -13.703 -48.25 -16.766 1 47.03 397 ASP A N 1
ATOM 3085 C CA . ASP A 1 397 ? -14.242 -49.594 -16.734 1 47.03 397 ASP A CA 1
ATOM 3086 C C . ASP A 1 397 ? -14.469 -50.125 -18.156 1 47.03 397 ASP A C 1
ATOM 3088 O O . ASP A 1 397 ? -15.281 -49.594 -18.906 1 47.03 397 ASP A O 1
ATOM 3092 N N . VAL A 1 398 ? -13.609 -50.656 -18.828 1 40.28 398 VAL A N 1
ATOM 3093 C CA . VAL A 1 398 ? -13.781 -51.375 -20.094 1 40.28 398 VAL A CA 1
ATOM 3094 C C . VAL A 1 398 ? -14.781 -52.5 -19.906 1 40.28 398 VAL A C 1
ATOM 3096 O O . VAL A 1 398 ? -15 -53.312 -20.828 1 40.28 398 VAL A O 1
ATOM 3099 N N . THR A 1 399 ? -15.539 -53 -19.031 1 33.16 399 THR A N 1
ATOM 3100 C CA . THR A 1 399 ? -16.484 -54.094 -19.188 1 33.16 399 THR A CA 1
ATOM 3101 C C . THR A 1 399 ? -17.766 -53.625 -19.844 1 33.16 399 THR A C 1
ATOM 3103 O O . THR A 1 399 ? -18.703 -54.406 -20.047 1 33.16 399 THR A O 1
ATOM 3106 N N . LYS A 1 400 ? -18.25 -52.562 -20.062 1 26.41 400 LYS A N 1
ATOM 3107 C CA . LYS A 1 400 ? -19.469 -52.531 -20.875 1 26.41 400 LYS A CA 1
ATOM 3108 C C . LYS A 1 400 ? -19.125 -52.531 -22.359 1 26.41 400 LYS A C 1
ATOM 3110 O O . LYS A 1 400 ? -18.234 -51.781 -22.812 1 26.41 400 LYS A O 1
ATOM 3115 N N . MET B 1 1 ? 16.516 -29.047 28.375 1 37.34 1 MET B N 1
ATOM 3116 C CA . MET B 1 1 ? 15.375 -28.156 28.234 1 37.34 1 MET B CA 1
ATOM 3117 C C . MET B 1 1 ? 15.094 -27.859 26.766 1 37.34 1 MET B C 1
ATOM 3119 O O . MET B 1 1 ? 15.961 -27.359 26.047 1 37.34 1 MET B O 1
ATOM 3123 N N . THR B 1 2 ? 14.359 -28.547 26.094 1 50.41 2 THR B N 1
ATOM 3124 C CA . THR B 1 2 ? 14.141 -28.641 24.641 1 50.41 2 THR B CA 1
ATOM 3125 C C . THR B 1 2 ? 13.914 -27.25 24.047 1 50.41 2 THR B C 1
ATOM 3127 O O . THR B 1 2 ? 13.023 -26.516 24.484 1 50.41 2 THR B O 1
ATOM 3130 N N . GLN B 1 3 ? 14.914 -26.625 23.5 1 65.69 3 GLN B N 1
ATOM 3131 C CA . GLN B 1 3 ? 14.969 -25.266 22.969 1 65.69 3 GLN B CA 1
ATOM 3132 C C . GLN B 1 3 ? 13.789 -24.984 22.047 1 65.69 3 GLN B C 1
ATOM 3134 O O . GLN B 1 3 ? 13.57 -25.703 21.078 1 65.69 3 GLN B O 1
ATOM 3139 N N . GLN B 1 4 ? 12.766 -24.344 22.547 1 79.31 4 GLN B N 1
ATOM 3140 C CA . GLN B 1 4 ? 11.594 -23.922 21.781 1 79.31 4 GLN B CA 1
ATOM 3141 C C . GLN B 1 4 ? 11.992 -23.375 20.406 1 79.31 4 GLN B C 1
ATOM 3143 O O . GLN B 1 4 ? 13.023 -22.719 20.281 1 79.31 4 GLN B O 1
ATOM 3148 N N . ALA B 1 5 ? 11.258 -23.891 19.391 1 88.94 5 ALA B N 1
ATOM 3149 C CA . ALA B 1 5 ? 11.477 -23.391 18.047 1 88.94 5 ALA B CA 1
ATOM 3150 C C . ALA B 1 5 ? 11.461 -21.859 18.031 1 88.94 5 ALA B C 1
ATOM 3152 O O . ALA B 1 5 ? 10.695 -21.234 18.766 1 88.94 5 ALA B O 1
ATOM 3153 N N . PRO B 1 6 ? 12.375 -21.234 17.391 1 91.25 6 PRO B N 1
ATOM 3154 C CA . PRO B 1 6 ? 12.461 -19.766 17.312 1 91.25 6 PRO B CA 1
ATOM 3155 C C . PRO B 1 6 ? 11.109 -19.109 17.047 1 91.25 6 PRO B C 1
ATOM 3157 O O . PRO B 1 6 ? 10.805 -18.047 17.625 1 91.25 6 PRO B O 1
ATOM 3160 N N . THR B 1 7 ? 10.258 -19.688 16.281 1 93.44 7 THR B N 1
ATOM 3161 C CA . THR B 1 7 ? 8.961 -19.109 15.953 1 93.44 7 THR B CA 1
ATOM 3162 C C . THR B 1 7 ? 8.07 -19.047 17.188 1 93.44 7 THR B C 1
ATOM 3164 O O . THR B 1 7 ? 7.348 -18.062 17.391 1 93.44 7 THR B O 1
ATOM 3167 N N . MET B 1 8 ? 8.148 -20.047 18.016 1 93.56 8 MET B N 1
ATOM 3168 C CA . MET B 1 8 ? 7.355 -20.062 19.25 1 93.56 8 MET B CA 1
ATOM 3169 C C . MET B 1 8 ? 7.871 -19.031 20.234 1 93.56 8 MET B C 1
ATOM 3171 O O . MET B 1 8 ? 7.082 -18.391 20.938 1 93.56 8 MET B O 1
ATOM 3175 N N . GLN B 1 9 ? 9.164 -18.922 20.312 1 94.81 9 GLN B N 1
ATOM 3176 C CA . GLN B 1 9 ? 9.758 -17.906 21.172 1 94.81 9 GLN B CA 1
ATOM 3177 C C . GLN B 1 9 ? 9.328 -16.5 20.75 1 94.81 9 GLN B C 1
ATOM 3179 O O . GLN B 1 9 ? 8.969 -15.672 21.594 1 94.81 9 GLN B O 1
ATOM 3184 N N . ILE B 1 10 ? 9.367 -16.297 19.484 1 96.06 10 ILE B N 1
ATOM 3185 C CA . ILE B 1 10 ? 9 -14.992 18.938 1 96.06 10 ILE B CA 1
ATOM 3186 C C . ILE B 1 10 ? 7.52 -14.719 19.203 1 96.06 10 ILE B C 1
ATOM 3188 O O . ILE B 1 10 ? 7.145 -13.609 19.594 1 96.06 10 ILE B O 1
ATOM 3192 N N . ASP B 1 11 ? 6.695 -15.734 19.062 1 95.75 11 ASP B N 1
ATOM 3193 C CA . ASP B 1 11 ? 5.273 -15.57 19.359 1 95.75 11 ASP B CA 1
ATOM 3194 C C . ASP B 1 11 ? 5.051 -15.156 20.797 1 95.75 11 ASP B C 1
ATOM 3196 O O . ASP B 1 11 ? 4.191 -14.32 21.094 1 95.75 11 ASP B O 1
ATOM 3200 N N . ASN B 1 12 ? 5.801 -15.742 21.656 1 96.38 12 ASN B N 1
ATOM 3201 C CA . ASN B 1 12 ? 5.688 -15.398 23.062 1 96.38 12 ASN B CA 1
ATOM 3202 C C . ASN B 1 12 ? 6.125 -13.961 23.328 1 96.38 12 ASN B C 1
ATOM 3204 O O . ASN B 1 12 ? 5.504 -13.25 24.125 1 96.38 12 ASN B O 1
ATOM 3208 N N . LEU B 1 13 ? 7.184 -13.578 22.734 1 96.62 13 LEU B N 1
ATOM 3209 C CA . LEU B 1 13 ? 7.668 -12.211 22.859 1 96.62 13 LEU B CA 1
ATOM 3210 C C . LEU B 1 13 ? 6.633 -11.219 22.328 1 96.62 13 LEU B C 1
ATOM 3212 O O . LEU B 1 13 ? 6.359 -10.203 22.969 1 96.62 13 LEU B O 1
ATOM 3216 N N . LEU B 1 14 ? 6.016 -11.562 21.203 1 97 14 LEU B N 1
ATOM 3217 C CA . LEU B 1 14 ? 5.066 -10.648 20.578 1 97 14 LEU B CA 1
ATOM 3218 C C . LEU B 1 14 ? 3.756 -10.609 21.359 1 97 14 LEU B C 1
ATOM 3220 O O . LEU B 1 14 ? 3.057 -9.586 21.359 1 97 14 LEU B O 1
ATOM 3224 N N . ALA B 1 15 ? 3.461 -11.703 22.078 1 96.56 15 ALA B N 1
ATOM 3225 C CA . ALA B 1 15 ? 2.318 -11.672 23 1 96.56 15 ALA B CA 1
ATOM 3226 C C . ALA B 1 15 ? 2.525 -10.641 24.094 1 96.56 15 ALA B C 1
ATOM 3228 O O . ALA B 1 15 ? 1.583 -9.961 24.5 1 96.56 15 ALA B O 1
ATOM 3229 N N . GLN B 1 16 ? 3.711 -10.523 24.531 1 96.25 16 GLN B N 1
ATOM 3230 C CA . GLN B 1 16 ? 4.039 -9.523 25.547 1 96.25 16 GLN B CA 1
ATOM 3231 C C . GLN B 1 16 ? 3.959 -8.117 24.969 1 96.25 16 GLN B C 1
ATOM 3233 O O . GLN B 1 16 ? 3.492 -7.188 25.625 1 96.25 16 GLN B O 1
ATOM 3238 N N . VAL B 1 17 ? 4.418 -7.988 23.734 1 96.31 17 VAL B N 1
ATOM 3239 C CA . VAL B 1 17 ? 4.332 -6.703 23.047 1 96.31 17 VAL B CA 1
ATOM 3240 C C . VAL B 1 17 ? 2.871 -6.266 22.953 1 96.31 17 VAL B C 1
ATOM 3242 O O . VAL B 1 17 ? 2.545 -5.105 23.234 1 96.31 17 VAL B O 1
ATOM 3245 N N . LYS B 1 18 ? 2.008 -7.223 22.578 1 95.75 18 LYS B N 1
ATOM 3246 C CA . LYS B 1 18 ? 0.585 -6.9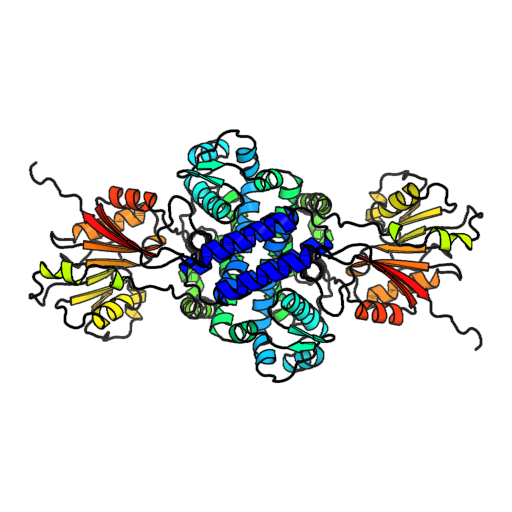18 22.469 1 95.75 18 LYS B CA 1
ATOM 3247 C C . LYS B 1 18 ? 0.005 -6.5 23.812 1 95.75 18 LYS B C 1
ATOM 3249 O O . LYS B 1 18 ? -0.764 -5.539 23.891 1 95.75 18 LYS B O 1
ATOM 3254 N N . ALA B 1 19 ? 0.406 -7.141 24.875 1 95.19 19 ALA B N 1
ATOM 3255 C CA . ALA B 1 19 ? -0.086 -6.832 26.219 1 95.19 19 ALA B CA 1
ATOM 3256 C C . ALA B 1 19 ? 0.366 -5.441 26.656 1 95.19 19 ALA B C 1
ATOM 3258 O O . ALA B 1 19 ? -0.431 -4.664 27.188 1 95.19 19 ALA B O 1
ATOM 3259 N N . LEU B 1 20 ? 1.593 -5.109 26.422 1 93.5 20 LEU B N 1
ATOM 3260 C CA . LEU B 1 20 ? 2.156 -3.822 26.812 1 93.5 20 LEU B CA 1
ATOM 3261 C C . LEU B 1 20 ? 1.604 -2.701 25.938 1 93.5 20 LEU B C 1
ATOM 3263 O O . LEU B 1 20 ? 1.51 -1.554 26.375 1 93.5 20 LEU B O 1
ATOM 3267 N N . GLY B 1 21 ? 1.232 -3.076 24.703 1 92.12 21 GLY B N 1
ATOM 3268 C CA . GLY B 1 21 ? 0.808 -2.088 23.719 1 92.12 21 GLY B CA 1
ATOM 3269 C C . GLY B 1 21 ? -0.651 -1.697 23.859 1 92.12 21 GLY B C 1
ATOM 3270 O O . GLY B 1 21 ? -1.108 -0.745 23.234 1 92.12 21 GLY B O 1
ATOM 3271 N N . SER B 1 22 ? -1.443 -2.391 24.688 1 87.69 22 SER B N 1
ATOM 3272 C CA . SER B 1 22 ? -2.891 -2.215 24.766 1 87.69 22 SER B CA 1
ATOM 3273 C C . SER B 1 22 ? -3.254 -0.899 25.438 1 87.69 22 SER B C 1
ATOM 3275 O O . SER B 1 22 ? -4.363 -0.393 25.266 1 87.69 22 SER B O 1
ATOM 3277 N N . SER B 1 23 ? -2.377 -0.179 26.125 1 85.56 23 SER B N 1
ATOM 3278 C CA . SER B 1 23 ? -2.77 1.024 26.859 1 85.56 23 SER B CA 1
ATOM 3279 C C . SER B 1 23 ? -1.776 2.158 26.625 1 85.56 23 SER B C 1
ATOM 3281 O O . SER B 1 23 ? -1.496 2.941 27.531 1 85.56 23 SER B O 1
ATOM 3283 N N . LEU B 1 24 ? -1.362 2.24 25.391 1 90 24 LEU B N 1
ATOM 3284 C CA . LEU B 1 24 ? -0.392 3.285 25.078 1 90 24 LEU B CA 1
ATOM 3285 C C . LEU B 1 24 ? -1.094 4.562 24.625 1 90 24 LEU B C 1
ATOM 3287 O O . LEU B 1 24 ? -2.146 4.508 23.984 1 90 24 LEU B O 1
ATOM 3291 N N . ASN B 1 25 ? -0.495 5.648 25.062 1 88.19 25 ASN B N 1
ATOM 3292 C CA . ASN B 1 25 ? -0.949 6.902 24.469 1 88.19 25 ASN B CA 1
ATOM 3293 C C . ASN B 1 25 ? -0.489 7.031 23.031 1 88.19 25 ASN B C 1
ATOM 3295 O O . ASN B 1 25 ? 0.288 6.207 22.531 1 88.19 25 ASN B O 1
ATOM 3299 N N . ALA B 1 26 ? -0.909 8.047 22.328 1 86.44 26 ALA B N 1
ATOM 3300 C CA . ALA B 1 26 ? -0.696 8.195 20.891 1 86.44 26 ALA B CA 1
ATOM 3301 C C . ALA B 1 26 ? 0.791 8.289 20.562 1 86.44 26 ALA B C 1
ATOM 3303 O O . ALA B 1 26 ? 1.258 7.688 19.594 1 86.44 26 ALA B O 1
ATOM 3304 N N . ALA B 1 27 ? 1.534 9.016 21.359 1 88.12 27 ALA B N 1
ATOM 3305 C CA . ALA B 1 27 ? 2.965 9.188 21.125 1 88.12 27 ALA B CA 1
ATOM 3306 C C . ALA B 1 27 ? 3.707 7.859 21.25 1 88.12 27 ALA B C 1
ATOM 3308 O O . ALA B 1 27 ? 4.527 7.523 20.391 1 88.12 27 ALA B O 1
ATOM 3309 N N . ASP B 1 28 ? 3.396 7.141 22.312 1 92.88 28 ASP B N 1
ATOM 3310 C CA . ASP B 1 28 ? 4.055 5.863 22.562 1 92.88 28 ASP B CA 1
ATOM 3311 C C . ASP B 1 28 ? 3.631 4.816 21.531 1 92.88 28 ASP B C 1
ATOM 3313 O O . ASP B 1 28 ? 4.441 3.984 21.109 1 92.88 28 ASP B O 1
ATOM 3317 N N . ARG B 1 29 ? 2.391 4.887 21.172 1 92.81 29 ARG B N 1
ATOM 3318 C CA . ARG B 1 29 ? 1.875 3.971 20.156 1 92.81 29 ARG B CA 1
ATOM 3319 C C . ARG B 1 29 ? 2.625 4.133 18.844 1 92.81 29 ARG B C 1
ATOM 3321 O O . ARG B 1 29 ? 3 3.141 18.203 1 92.81 29 ARG B O 1
ATOM 3328 N N . ALA B 1 30 ? 2.859 5.344 18.453 1 91.88 30 ALA B N 1
ATOM 3329 C CA . ALA B 1 30 ? 3.59 5.605 17.219 1 91.88 30 ALA B CA 1
ATOM 3330 C C . ALA B 1 30 ? 5.012 5.055 17.297 1 91.88 30 ALA B C 1
ATOM 3332 O O . ALA B 1 30 ? 5.531 4.527 16.312 1 91.88 30 ALA B O 1
ATOM 3333 N N . LYS B 1 31 ? 5.625 5.215 18.453 1 93.44 31 LYS B N 1
ATOM 3334 C CA . LYS B 1 31 ? 6.969 4.68 18.656 1 93.44 31 LYS B CA 1
ATOM 3335 C C . LYS B 1 31 ? 6.984 3.158 18.516 1 93.44 31 LYS B C 1
ATOM 3337 O O . LYS B 1 31 ? 7.887 2.592 17.906 1 93.44 31 LYS B O 1
ATOM 3342 N N . VAL B 1 32 ? 5.988 2.562 19.125 1 95.81 32 VAL B N 1
ATOM 3343 C CA . VAL B 1 32 ? 5.895 1.106 19.109 1 95.81 32 VAL B CA 1
ATOM 3344 C C . VAL B 1 32 ? 5.602 0.634 17.688 1 95.81 32 VAL B C 1
ATOM 3346 O O . VAL B 1 32 ? 6.156 -0.371 17.234 1 95.81 32 VAL B O 1
ATOM 3349 N N . GLN B 1 33 ? 4.711 1.356 16.953 1 96.19 33 GLN B N 1
ATOM 3350 C CA . GLN B 1 33 ? 4.449 1.035 15.555 1 96.19 33 GLN B CA 1
ATOM 3351 C C . GLN B 1 33 ? 5.738 1.046 14.742 1 96.19 33 GLN B C 1
ATOM 3353 O O . GLN B 1 33 ? 5.996 0.123 13.969 1 96.19 33 GLN B O 1
ATOM 3358 N N . LYS B 1 34 ? 6.523 2.072 14.914 1 95.31 34 LYS B N 1
ATOM 3359 C CA . LYS B 1 34 ? 7.797 2.184 14.203 1 95.31 34 LYS B CA 1
ATOM 3360 C C . LYS B 1 34 ? 8.719 1.021 14.547 1 95.31 34 LYS B C 1
ATOM 3362 O O . LYS B 1 34 ? 9.359 0.443 13.664 1 95.31 34 LYS B O 1
ATOM 3367 N N . SER B 1 35 ? 8.789 0.656 15.844 1 96.12 35 SER B N 1
ATOM 3368 C CA . SER B 1 35 ? 9.648 -0.432 16.297 1 96.12 35 SER B CA 1
ATOM 3369 C C . SER B 1 35 ? 9.219 -1.765 15.695 1 96.12 35 SER B C 1
ATOM 3371 O O . SER B 1 35 ? 10.055 -2.588 15.32 1 96.12 35 SER B O 1
ATOM 3373 N N . LEU B 1 36 ? 7.945 -1.985 15.633 1 97.69 36 LEU B N 1
ATOM 3374 C CA . LEU B 1 36 ? 7.41 -3.213 15.055 1 97.69 36 LEU B CA 1
ATOM 3375 C C . LEU B 1 36 ? 7.715 -3.285 13.562 1 97.69 36 LEU B C 1
ATOM 3377 O O . LEU B 1 36 ? 8.094 -4.34 13.055 1 97.69 36 LEU B O 1
ATOM 3381 N N . LEU B 1 37 ? 7.566 -2.174 12.898 1 96.88 37 LEU B N 1
ATOM 3382 C CA . LEU B 1 37 ? 7.859 -2.137 11.477 1 96.88 37 LEU B CA 1
ATOM 3383 C C . LEU B 1 37 ? 9.352 -2.318 11.219 1 96.88 37 LEU B C 1
ATOM 3385 O O . LEU B 1 37 ? 9.742 -2.938 10.227 1 96.88 37 LEU B O 1
ATOM 3389 N N . ASP B 1 38 ? 10.148 -1.765 12.102 1 95.25 38 ASP B N 1
ATOM 3390 C CA . ASP B 1 38 ? 11.594 -1.976 12.008 1 95.25 38 ASP B CA 1
ATOM 3391 C C . ASP B 1 38 ? 11.938 -3.455 12.156 1 95.25 38 ASP B C 1
ATOM 3393 O O . ASP B 1 38 ? 12.797 -3.975 11.438 1 95.25 38 ASP B O 1
ATOM 3397 N N . ALA B 1 39 ? 11.328 -4.098 13.148 1 96.75 39 ALA B N 1
ATOM 3398 C CA . ALA B 1 39 ? 11.547 -5.531 13.344 1 96.75 39 ALA B CA 1
ATOM 3399 C C . ALA B 1 39 ? 11.102 -6.324 12.117 1 96.75 39 ALA B C 1
ATOM 3401 O O . ALA B 1 39 ? 11.773 -7.277 11.711 1 96.75 39 ALA B O 1
ATOM 3402 N N . LEU B 1 40 ? 9.984 -5.988 11.555 1 96.94 40 LEU B N 1
ATOM 3403 C CA . LEU B 1 40 ? 9.484 -6.645 10.352 1 96.94 40 LEU B CA 1
ATOM 3404 C C . LEU B 1 40 ? 10.477 -6.508 9.203 1 96.94 40 LEU B C 1
ATOM 3406 O O . LEU B 1 40 ? 10.781 -7.488 8.516 1 96.94 40 LEU B O 1
ATOM 3410 N N . SER B 1 41 ? 10.977 -5.293 9.008 1 94.12 41 SER B N 1
ATOM 3411 C CA . SER B 1 41 ? 11.93 -5.027 7.938 1 94.12 41 SER B CA 1
ATOM 3412 C C . SER B 1 41 ? 13.211 -5.84 8.125 1 94.12 41 SER B C 1
ATOM 3414 O O . SER B 1 41 ? 13.859 -6.223 7.152 1 94.12 41 SER B O 1
ATOM 3416 N N . HIS B 1 42 ? 13.547 -6.078 9.359 1 93.44 42 HIS B N 1
ATOM 3417 C CA . HIS B 1 42 ? 14.758 -6.836 9.672 1 93.44 42 HIS B CA 1
ATOM 3418 C C . HIS B 1 42 ? 14.609 -8.2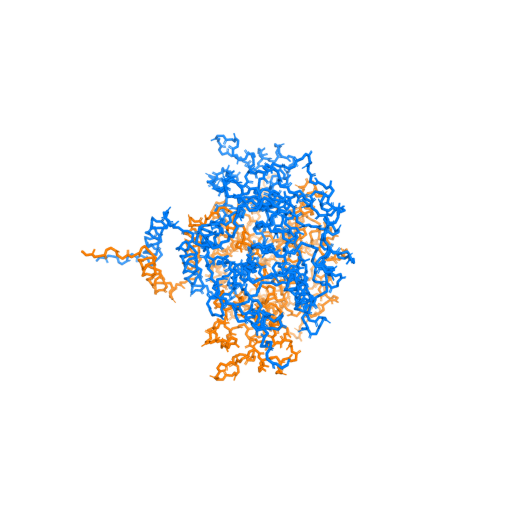97 9.258 1 93.44 42 HIS B C 1
ATOM 3420 O O . HIS B 1 42 ? 15.602 -8.945 8.914 1 93.44 42 HIS B O 1
ATOM 3426 N N . VAL B 1 43 ? 13.406 -8.781 9.312 1 93.81 43 VAL B N 1
ATOM 3427 C CA . VAL B 1 43 ? 13.18 -10.195 9.039 1 93.81 43 VAL B CA 1
ATOM 3428 C C . VAL B 1 43 ? 12.883 -10.398 7.555 1 93.81 43 VAL B C 1
ATOM 3430 O O . VAL B 1 43 ? 13.148 -11.469 7 1 93.81 43 VAL B O 1
ATOM 3433 N N . GLU B 1 44 ? 12.484 -9.43 6.852 1 93.44 44 GLU B N 1
ATOM 3434 C CA . GLU B 1 44 ? 12.102 -9.516 5.441 1 93.44 44 GLU B CA 1
ATOM 3435 C C . GLU B 1 44 ? 13.328 -9.414 4.535 1 93.44 44 GLU B C 1
ATOM 3437 O O . GLU B 1 44 ? 14.273 -8.688 4.844 1 93.44 44 GLU B O 1
ATOM 3442 N N . THR B 1 45 ? 13.328 -10.164 3.404 1 90.69 45 THR B N 1
ATOM 3443 C CA . THR B 1 45 ? 14.234 -9.812 2.32 1 90.69 45 THR B CA 1
ATOM 3444 C C . THR B 1 45 ? 13.82 -8.5 1.665 1 90.69 45 THR B C 1
ATOM 3446 O O . THR B 1 45 ? 12.672 -8.062 1.812 1 90.69 45 THR B O 1
ATOM 3449 N N . PRO B 1 46 ? 14.742 -7.828 0.958 1 92.19 46 PRO B N 1
ATOM 3450 C CA . PRO B 1 46 ? 14.398 -6.562 0.309 1 92.19 46 PRO B CA 1
ATOM 3451 C C . PRO B 1 46 ? 13.219 -6.691 -0.655 1 92.19 46 PRO B C 1
ATOM 3453 O O . PRO B 1 46 ? 12.352 -5.816 -0.698 1 92.19 46 PRO B O 1
ATOM 3456 N N . TYR B 1 47 ? 13.117 -7.766 -1.337 1 91.5 47 TYR B N 1
ATOM 3457 C CA . TYR B 1 47 ? 12.008 -7.914 -2.277 1 91.5 47 TYR B CA 1
ATOM 3458 C C . TYR B 1 47 ? 10.703 -8.188 -1.543 1 91.5 47 TYR B C 1
ATOM 3460 O O . TYR B 1 47 ? 9.641 -7.723 -1.958 1 91.5 47 TYR B O 1
ATOM 3468 N N . GLU B 1 48 ? 10.781 -9.008 -0.462 1 92.31 48 GLU B N 1
ATOM 3469 C CA . GLU B 1 48 ? 9.602 -9.227 0.36 1 92.31 48 GLU B CA 1
ATOM 3470 C C . GLU B 1 48 ? 9.055 -7.91 0.905 1 92.31 48 GLU B C 1
ATOM 3472 O O . GLU B 1 48 ? 7.84 -7.734 1.02 1 92.31 48 GLU B O 1
ATOM 3477 N N . HIS B 1 49 ? 9.969 -7.047 1.235 1 95.56 49 HIS B N 1
ATOM 3478 C CA . HIS B 1 49 ? 9.578 -5.727 1.712 1 95.56 49 HIS B CA 1
ATOM 3479 C C . HIS B 1 49 ? 8.758 -4.98 0.66 1 95.56 49 HIS B C 1
ATOM 3481 O O . HIS B 1 49 ? 7.688 -4.449 0.961 1 95.56 49 HIS B O 1
ATOM 3487 N N . MET B 1 50 ? 9.219 -4.934 -0.579 1 96.25 50 MET B N 1
ATOM 3488 C CA . MET B 1 50 ? 8.516 -4.234 -1.654 1 96.25 50 MET B CA 1
ATOM 3489 C C . MET B 1 50 ? 7.203 -4.926 -1.992 1 96.25 50 MET B C 1
ATOM 3491 O O . MET B 1 50 ? 6.211 -4.27 -2.301 1 96.25 50 MET B O 1
ATOM 3495 N N . LEU B 1 51 ? 7.25 -6.25 -1.939 1 95.5 51 LEU B N 1
ATOM 3496 C CA . LEU B 1 51 ? 6.027 -7.008 -2.189 1 95.5 51 LEU B CA 1
ATOM 3497 C C . LEU B 1 51 ? 4.957 -6.668 -1.16 1 95.5 51 LEU B C 1
ATOM 3499 O O . LEU B 1 51 ? 3.773 -6.57 -1.497 1 95.5 51 LEU B O 1
ATOM 3503 N N . ARG B 1 52 ? 5.367 -6.516 0.063 1 96.88 52 ARG B N 1
ATOM 3504 C CA . ARG B 1 52 ? 4.43 -6.133 1.114 1 96.88 52 ARG B CA 1
ATOM 3505 C C . ARG B 1 52 ? 3.873 -4.734 0.87 1 96.88 52 ARG B C 1
ATOM 3507 O O . ARG B 1 52 ? 2.682 -4.492 1.078 1 96.88 52 ARG B O 1
ATOM 3514 N N . LEU B 1 53 ? 4.742 -3.787 0.443 1 98.31 53 LEU B N 1
ATOM 3515 C CA . LEU B 1 53 ? 4.262 -2.447 0.125 1 98.31 53 LEU B CA 1
ATOM 3516 C C . LEU B 1 53 ? 3.186 -2.496 -0.954 1 98.31 53 LEU B C 1
ATOM 3518 O O . LEU B 1 53 ? 2.123 -1.89 -0.803 1 98.31 53 LEU B O 1
ATOM 3522 N N . SER B 1 54 ? 3.439 -3.242 -1.992 1 98.5 54 SER B N 1
ATOM 3523 C CA . SER B 1 54 ? 2.471 -3.396 -3.072 1 98.5 54 SER B CA 1
ATOM 3524 C C . SER B 1 54 ? 1.203 -4.09 -2.58 1 98.5 54 SER B C 1
ATOM 3526 O O . SER B 1 54 ? 0.093 -3.682 -2.93 1 98.5 54 SER B O 1
ATOM 3528 N N . GLY B 1 55 ? 1.397 -5.117 -1.792 1 98.44 55 GLY B N 1
ATOM 3529 C CA . GLY B 1 55 ? 0.273 -5.867 -1.255 1 98.44 55 GLY B CA 1
ATOM 3530 C C . GLY B 1 55 ? -0.629 -5.035 -0.363 1 98.44 55 GLY B C 1
ATOM 3531 O O . GLY B 1 55 ? -1.826 -5.309 -0.254 1 98.44 55 GLY B O 1
ATOM 3532 N N . SER B 1 56 ? -0.076 -4.07 0.283 1 98.56 56 SER B N 1
ATOM 3533 C CA . SER B 1 56 ? -0.872 -3.186 1.127 1 98.56 56 SER B CA 1
ATOM 3534 C C . SER B 1 56 ? -1.867 -2.379 0.3 1 98.56 56 SER B C 1
ATOM 3536 O O . SER B 1 56 ? -2.984 -2.115 0.747 1 98.56 56 SER B O 1
ATOM 3538 N N . HIS B 1 57 ? -1.455 -1.948 -0.887 1 98.75 57 HIS B N 1
ATOM 3539 C CA . HIS B 1 57 ? -2.371 -1.273 -1.8 1 98.75 57 HIS B CA 1
ATOM 3540 C C . HIS B 1 57 ? -3.508 -2.197 -2.221 1 98.75 57 HIS B C 1
ATOM 3542 O O . HIS B 1 57 ? -4.66 -1.767 -2.316 1 98.75 57 HIS B O 1
ATOM 3548 N N . LEU B 1 58 ? -3.188 -3.453 -2.43 1 98.88 58 LEU B N 1
ATOM 3549 C CA . LEU B 1 58 ? -4.195 -4.453 -2.771 1 98.88 58 LEU B CA 1
ATOM 3550 C C . LEU B 1 58 ? -5.18 -4.648 -1.622 1 98.88 58 LEU B C 1
ATOM 3552 O O . LEU B 1 58 ? -6.383 -4.777 -1.847 1 98.88 58 LEU B O 1
ATOM 3556 N N . GLN B 1 59 ? -4.672 -4.742 -0.407 1 98.75 59 GLN B N 1
ATOM 3557 C CA . GLN B 1 59 ? -5.543 -4.891 0.754 1 98.75 59 GLN B CA 1
ATOM 3558 C C . GLN B 1 59 ? -6.531 -3.732 0.854 1 98.75 59 GLN B C 1
ATOM 3560 O O . GLN B 1 59 ? -7.719 -3.941 1.111 1 98.75 59 GLN B O 1
ATOM 3565 N N . LEU B 1 60 ? -6.016 -2.504 0.619 1 98.81 60 LEU B N 1
ATOM 3566 C CA . LEU B 1 60 ? -6.895 -1.34 0.666 1 98.81 60 LEU B CA 1
ATOM 3567 C C . LEU B 1 60 ? -7.922 -1.387 -0.461 1 98.81 60 LEU B C 1
ATOM 3569 O O . LEU B 1 60 ? -9.07 -0.979 -0.277 1 98.81 60 LEU B O 1
ATOM 3573 N N . ALA B 1 61 ? -7.547 -1.871 -1.649 1 98.88 61 ALA B N 1
ATOM 3574 C CA . ALA B 1 61 ? -8.477 -2.057 -2.762 1 98.88 61 ALA B CA 1
ATOM 3575 C C . ALA B 1 61 ? -9.609 -3.004 -2.381 1 98.88 61 ALA B C 1
ATOM 3577 O O . ALA B 1 61 ? -10.773 -2.752 -2.697 1 98.88 61 ALA B O 1
ATOM 3578 N N . CYS B 1 62 ? -9.25 -4.066 -1.685 1 98.75 62 CYS B N 1
ATOM 3579 C CA . CYS B 1 62 ? -10.25 -5.055 -1.294 1 98.75 62 CYS B CA 1
ATOM 3580 C C . CYS B 1 62 ? -11.148 -4.516 -0.19 1 98.75 62 CYS B C 1
ATOM 3582 O O . CYS B 1 62 ? -12.336 -4.844 -0.135 1 98.75 62 CYS B O 1
ATOM 3584 N N . ILE B 1 63 ? -10.578 -3.695 0.707 1 98.75 63 ILE B N 1
ATOM 3585 C CA . ILE B 1 63 ? -11.391 -3.029 1.722 1 98.75 63 ILE B CA 1
ATOM 3586 C C . ILE B 1 63 ? -12.406 -2.107 1.051 1 98.75 63 ILE B C 1
ATOM 3588 O O . ILE B 1 63 ? -13.586 -2.121 1.394 1 98.75 63 ILE B O 1
ATOM 3592 N N . ARG B 1 64 ? -11.922 -1.301 0.077 1 98.44 64 ARG B N 1
ATOM 3593 C CA . ARG B 1 64 ? -12.781 -0.383 -0.666 1 98.44 64 ARG B CA 1
ATOM 3594 C C . ARG B 1 64 ? -13.891 -1.136 -1.39 1 98.44 64 ARG B C 1
ATOM 3596 O O . ARG B 1 64 ? -15.062 -0.752 -1.315 1 98.44 64 ARG B O 1
ATOM 3603 N N . PHE B 1 65 ? -13.594 -2.221 -2.033 1 98.62 65 PHE B N 1
ATOM 3604 C CA . PHE B 1 65 ? -14.57 -3.043 -2.73 1 98.62 65 PHE B CA 1
ATOM 3605 C C . PHE B 1 65 ? -15.57 -3.643 -1.747 1 98.62 65 PHE B C 1
ATOM 3607 O O . PHE B 1 65 ? -16.781 -3.604 -1.983 1 98.62 65 PHE B O 1
ATOM 3614 N N . GLY B 1 66 ? -15.047 -4.23 -0.634 1 98.44 66 GLY B N 1
ATOM 3615 C CA . GLY B 1 66 ? -15.922 -4.797 0.386 1 98.44 66 GLY B CA 1
ATOM 3616 C C . GLY B 1 66 ? -16.906 -3.793 0.948 1 98.44 66 GLY B C 1
ATOM 3617 O O . GLY B 1 66 ? -18.078 -4.125 1.177 1 98.44 66 GLY B O 1
ATOM 3618 N N . ALA B 1 67 ? -16.391 -2.604 1.212 1 97.38 67 ALA B N 1
ATOM 3619 C CA . ALA B 1 67 ? -17.281 -1.537 1.688 1 97.38 67 ALA B CA 1
ATOM 3620 C C . ALA B 1 67 ? -18.375 -1.232 0.67 1 97.38 67 ALA B C 1
ATOM 3622 O O . ALA B 1 67 ? -19.531 -1.071 1.034 1 97.38 67 ALA B O 1
ATOM 3623 N N . ASP B 1 68 ? -18.047 -1.175 -0.622 1 96.94 68 ASP B N 1
ATOM 3624 C CA . ASP B 1 68 ? -18.984 -0.832 -1.693 1 96.94 68 ASP B CA 1
ATOM 3625 C C . ASP B 1 68 ? -20.141 -1.828 -1.759 1 96.94 68 ASP B C 1
ATOM 3627 O O . ASP B 1 68 ? -21.281 -1.445 -2.01 1 96.94 68 ASP B O 1
ATOM 3631 N N . ILE B 1 69 ? -19.844 -3.102 -1.501 1 97.56 69 ILE B N 1
ATOM 3632 C CA . ILE B 1 69 ? -20.891 -4.098 -1.732 1 97.56 69 ILE B CA 1
ATOM 3633 C C . ILE B 1 69 ? -21.562 -4.453 -0.41 1 97.56 69 ILE B C 1
ATOM 3635 O O . ILE B 1 69 ? -22.469 -5.297 -0.375 1 97.56 69 ILE B O 1
ATOM 3639 N N . GLY B 1 70 ? -21.078 -3.855 0.715 1 97.88 70 GLY B N 1
ATOM 3640 C CA . GLY B 1 70 ? -21.688 -4.094 2.016 1 97.88 70 GLY B CA 1
ATOM 3641 C C . GLY B 1 70 ? -21.188 -5.363 2.682 1 97.88 70 GLY B C 1
ATOM 3642 O O . GLY B 1 70 ? -21.875 -5.945 3.518 1 97.88 70 GLY B O 1
ATOM 3643 N N . LEU B 1 71 ? -20 -5.812 2.326 1 98.56 71 LEU B N 1
ATOM 3644 C CA . LEU B 1 71 ? -19.438 -7.07 2.807 1 98.56 71 LEU B CA 1
ATOM 3645 C C . LEU B 1 71 ? -19.25 -7.043 4.32 1 98.56 71 LEU B C 1
ATOM 3647 O O . LEU B 1 71 ? -19.656 -7.98 5.016 1 98.56 71 LEU B O 1
ATOM 3651 N N . PHE B 1 72 ? -18.672 -5.992 4.859 1 98.62 72 PHE B N 1
ATOM 3652 C CA . PHE B 1 72 ? -18.344 -5.91 6.281 1 98.62 72 PHE B CA 1
ATOM 3653 C C . PHE B 1 72 ? -19.625 -5.781 7.113 1 98.62 72 PHE B C 1
ATOM 3655 O O . PHE B 1 72 ? -19.719 -6.363 8.195 1 98.62 72 PHE B O 1
ATOM 3662 N N . LYS B 1 73 ? -20.578 -5 6.625 1 98.19 73 LYS B N 1
ATOM 3663 C CA . LYS B 1 73 ? -21.859 -4.91 7.297 1 98.19 73 LYS B CA 1
ATOM 3664 C C . LYS B 1 73 ? -22.531 -6.277 7.395 1 98.19 73 LYS B C 1
ATOM 3666 O O . LYS B 1 73 ? -23.062 -6.641 8.445 1 98.19 73 LYS B O 1
ATOM 3671 N N . ALA B 1 74 ? -22.516 -7.027 6.293 1 98.5 74 ALA B N 1
ATOM 3672 C CA . ALA B 1 74 ? -23.109 -8.359 6.277 1 98.5 74 ALA B CA 1
ATOM 3673 C C . ALA B 1 74 ? -22.469 -9.266 7.32 1 98.5 74 ALA B C 1
ATOM 3675 O O . ALA B 1 74 ? -23.156 -10.008 8.016 1 98.5 74 ALA B O 1
ATOM 3676 N N . LEU B 1 75 ? -21.141 -9.242 7.449 1 98.5 75 LEU B N 1
ATOM 3677 C CA . LEU B 1 75 ? -20.406 -10.094 8.383 1 98.5 75 LEU B CA 1
ATOM 3678 C C . LEU B 1 75 ? -20.734 -9.727 9.828 1 98.5 75 LEU B C 1
ATOM 3680 O O . LEU B 1 75 ? -20.891 -10.602 10.672 1 98.5 75 LEU B O 1
ATOM 3684 N N . VAL B 1 76 ? -20.844 -8.422 10.109 1 97.44 76 VAL B N 1
ATOM 3685 C CA . VAL B 1 76 ? -21.016 -7.957 11.484 1 97.44 76 VAL B CA 1
ATOM 3686 C C . VAL B 1 76 ? -22.469 -8.188 11.93 1 97.44 76 VAL B C 1
ATOM 3688 O O . VAL B 1 76 ? -22.719 -8.469 13.102 1 97.44 76 VAL B O 1
ATOM 3691 N N . GLU B 1 77 ? -23.391 -8.125 11.023 1 96.94 77 GLU B N 1
ATOM 3692 C CA . GLU B 1 77 ? -24.797 -8.281 11.344 1 96.94 77 GLU B CA 1
ATOM 3693 C C . GLU B 1 77 ? -25.141 -9.734 11.656 1 96.94 77 GLU B C 1
ATOM 3695 O O . GLU B 1 77 ? -26.125 -10.023 12.336 1 96.94 77 GLU B O 1
ATOM 3700 N N . SER B 1 78 ? -24.328 -10.602 11.164 1 96.44 78 SER B N 1
ATOM 3701 C CA . SER B 1 78 ? -24.609 -12.016 11.391 1 96.44 78 SER B CA 1
ATOM 3702 C C . SER B 1 78 ? -23.969 -12.492 12.695 1 96.44 78 SER B C 1
ATOM 3704 O O . SER B 1 78 ? -22.812 -12.195 12.977 1 96.44 78 SER B O 1
ATOM 3706 N N . GLN B 1 79 ? -24.688 -13.258 13.484 1 93.44 79 GLN B N 1
ATOM 3707 C CA . GLN B 1 79 ? -24.188 -13.836 14.719 1 93.44 79 GLN B CA 1
ATOM 3708 C C . GLN B 1 79 ? -23.375 -15.109 14.438 1 93.44 79 GLN B C 1
ATOM 3710 O O . GLN B 1 79 ? -22.547 -15.516 15.258 1 93.44 79 GLN B O 1
ATOM 3715 N N . GLU B 1 80 ? -23.641 -15.664 13.32 1 97.12 80 GLU B N 1
ATOM 3716 C CA . GLU B 1 80 ? -22.953 -16.891 12.922 1 97.12 80 GLU B CA 1
ATOM 3717 C C . GLU B 1 80 ? -22.031 -16.641 11.727 1 97.12 80 GLU B C 1
ATOM 3719 O O . GLU B 1 80 ? -22.266 -15.719 10.938 1 97.12 80 GLU B O 1
ATOM 3724 N N . PRO B 1 81 ? -21 -17.438 11.609 1 98.31 81 PRO B N 1
ATOM 3725 C CA . PRO B 1 81 ? -20.172 -17.344 10.398 1 98.31 81 PRO B CA 1
ATOM 3726 C C . PRO B 1 81 ? -20.969 -17.547 9.117 1 98.31 81 PRO B C 1
ATOM 3728 O O . PRO B 1 81 ? -21.953 -18.297 9.117 1 98.31 81 PRO B O 1
ATOM 3731 N N . LEU B 1 82 ? -20.562 -16.906 8.07 1 98.69 82 LEU B N 1
ATOM 3732 C CA . LEU B 1 82 ? -21.266 -16.969 6.793 1 98.69 82 LEU B CA 1
ATOM 3733 C C . LEU B 1 82 ? -20.391 -17.641 5.73 1 98.69 82 LEU B C 1
ATOM 3735 O O . LEU B 1 82 ? -19.188 -17.391 5.672 1 98.69 82 LEU B O 1
ATOM 3739 N N . THR B 1 83 ? -20.984 -18.453 4.91 1 98.5 83 THR B N 1
ATOM 3740 C CA . THR B 1 83 ? -20.281 -19.031 3.771 1 98.5 83 THR B CA 1
ATOM 3741 C C . THR B 1 83 ? -20.234 -18.047 2.609 1 98.5 83 THR B C 1
ATOM 3743 O O . THR B 1 83 ? -21.047 -17.125 2.531 1 98.5 83 THR B O 1
ATOM 3746 N N . CYS B 1 84 ? -19.297 -18.281 1.744 1 97.94 84 CYS B N 1
ATOM 3747 C CA . CYS B 1 84 ? -19.203 -17.453 0.543 1 97.94 84 CYS B CA 1
ATOM 3748 C C . CYS B 1 84 ? -20.484 -17.547 -0.28 1 97.94 84 CYS B C 1
ATOM 3750 O O . CYS B 1 84 ? -20.891 -16.562 -0.896 1 97.94 84 CYS B O 1
ATOM 3752 N N . SER B 1 85 ? -21.062 -18.734 -0.326 1 97.81 85 SER B N 1
ATOM 3753 C CA . SER B 1 85 ? -22.312 -18.922 -1.056 1 97.81 85 SER B CA 1
ATOM 3754 C C . SER B 1 85 ? -23.422 -18.047 -0.479 1 97.81 85 SER B C 1
ATOM 3756 O O . SER B 1 85 ? -24.125 -17.359 -1.219 1 97.81 85 SER B O 1
ATOM 3758 N N . HIS B 1 86 ? -23.594 -18.062 0.843 1 98.12 86 HIS B N 1
ATOM 3759 C CA . HIS B 1 86 ? -24.625 -17.25 1.5 1 98.12 86 HIS B CA 1
ATOM 3760 C C . HIS B 1 86 ? -24.359 -15.766 1.297 1 98.12 86 HIS B C 1
ATOM 3762 O O . HIS B 1 86 ? -25.281 -15.008 1.015 1 98.12 86 HIS B O 1
ATOM 3768 N N . LEU B 1 87 ? -23.125 -15.359 1.438 1 98.25 87 LEU B N 1
ATOM 3769 C CA . LEU B 1 87 ? -22.75 -13.969 1.231 1 98.25 87 LEU B CA 1
ATOM 3770 C C . LEU B 1 87 ? -23.031 -13.539 -0.205 1 98.25 87 LEU B C 1
ATOM 3772 O O . LEU B 1 87 ? -23.469 -12.406 -0.445 1 98.25 87 LEU B O 1
ATOM 3776 N N . GLY B 1 88 ? -22.703 -14.469 -1.143 1 97.81 88 GLY B N 1
ATOM 3777 C CA . GLY B 1 88 ? -22.969 -14.18 -2.541 1 97.81 88 GLY B CA 1
ATOM 3778 C C . GLY B 1 88 ? -24.438 -13.883 -2.822 1 97.81 88 GLY B C 1
ATOM 3779 O O . GLY B 1 88 ? -24.766 -12.945 -3.549 1 97.81 88 GLY B O 1
ATOM 3780 N N . GLU B 1 89 ? -25.328 -14.656 -2.271 1 97.5 89 GLU B N 1
ATOM 3781 C CA . GLU B 1 89 ? -26.766 -14.461 -2.43 1 97.5 89 GLU B CA 1
ATOM 3782 C C . GLU B 1 89 ? -27.203 -13.141 -1.802 1 97.5 89 GLU B C 1
ATOM 3784 O O . GLU B 1 89 ? -27.969 -12.391 -2.402 1 97.5 89 GLU B O 1
ATOM 3789 N N . LYS B 1 90 ? -26.703 -12.883 -0.654 1 97.19 90 LYS B N 1
ATOM 3790 C CA . LYS B 1 90 ? -27.109 -11.703 0.103 1 97.19 90 LYS B CA 1
ATOM 3791 C C . LYS B 1 90 ? -26.641 -10.422 -0.582 1 97.19 90 LYS B C 1
ATOM 3793 O O . LYS B 1 90 ? -27.328 -9.406 -0.564 1 97.19 90 LYS B O 1
ATOM 3798 N N . LEU B 1 91 ? -25.438 -10.461 -1.172 1 97.69 91 LEU B N 1
ATOM 3799 C CA . LEU B 1 91 ? -24.797 -9.258 -1.683 1 97.69 91 LEU B CA 1
ATOM 3800 C C . LEU B 1 91 ? -24.891 -9.188 -3.201 1 97.69 91 LEU B C 1
ATOM 3802 O O . LEU B 1 91 ? -24.391 -8.242 -3.82 1 97.69 91 LEU B O 1
ATOM 3806 N N . ASP B 1 92 ? -25.531 -10.219 -3.848 1 96.75 92 ASP B N 1
ATOM 3807 C CA . ASP B 1 92 ? -25.594 -10.328 -5.301 1 96.75 92 ASP B CA 1
ATOM 3808 C C . ASP B 1 92 ? -24.203 -10.273 -5.926 1 96.75 92 ASP B C 1
ATOM 3810 O O . ASP B 1 92 ? -23.938 -9.43 -6.789 1 96.75 92 ASP B O 1
ATOM 3814 N N . ALA B 1 93 ? -23.312 -11.07 -5.398 1 97.19 93 ALA B N 1
ATOM 3815 C CA . ALA B 1 93 ? -21.922 -11.172 -5.844 1 97.19 93 ALA B CA 1
ATOM 3816 C C . ALA B 1 93 ? -21.516 -12.625 -6.055 1 97.19 93 ALA B C 1
ATOM 3818 O O . ALA B 1 93 ? -22.031 -13.523 -5.383 1 97.19 93 ALA B O 1
ATOM 3819 N N . ASN B 1 94 ? -20.625 -12.828 -6.969 1 97 94 ASN B N 1
ATOM 3820 C CA . ASN B 1 94 ? -20.125 -14.172 -7.25 1 97 94 ASN B CA 1
ATOM 3821 C C . ASN B 1 94 ? -19.422 -14.773 -6.043 1 97 94 ASN B C 1
ATOM 3823 O O . ASN B 1 94 ? -18.5 -14.156 -5.488 1 97 94 ASN B O 1
ATOM 3827 N N . ALA B 1 95 ? -19.797 -15.969 -5.645 1 96.94 95 ALA B N 1
ATOM 3828 C CA . ALA B 1 95 ? -19.266 -16.625 -4.449 1 96.94 95 ALA B CA 1
ATOM 3829 C C . ALA B 1 95 ? -17.781 -16.906 -4.59 1 96.94 95 ALA B C 1
ATOM 3831 O O . ALA B 1 95 ? -17.031 -16.859 -3.611 1 96.94 95 ALA B O 1
ATOM 3832 N N . ASN B 1 96 ? -17.328 -17.25 -5.781 1 95.19 96 ASN B N 1
ATOM 3833 C CA . ASN B 1 96 ? -15.906 -17.531 -6.008 1 95.19 96 ASN B CA 1
ATOM 3834 C C . ASN B 1 96 ? -15.055 -16.266 -5.816 1 95.19 96 ASN B C 1
ATOM 3836 O O . ASN B 1 96 ? -13.977 -16.328 -5.223 1 95.19 96 ASN B O 1
ATOM 3840 N N . LEU B 1 97 ? -15.547 -15.211 -6.391 1 97.19 97 LEU B N 1
ATOM 3841 C CA . LEU B 1 97 ? -14.859 -13.938 -6.215 1 97.19 97 LEU B CA 1
ATOM 3842 C C . LEU B 1 97 ? -14.789 -13.555 -4.742 1 97.19 97 LEU B C 1
ATOM 3844 O O . LEU B 1 97 ? -13.734 -13.148 -4.25 1 97.19 97 LEU B O 1
ATOM 3848 N N . LEU B 1 98 ? -15.922 -13.703 -4.016 1 98.19 98 LEU B N 1
ATOM 3849 C CA . LEU B 1 98 ? -15.961 -13.383 -2.594 1 98.19 98 LEU B CA 1
ATOM 3850 C C . LEU B 1 98 ? -14.984 -14.25 -1.812 1 98.19 98 LEU B C 1
ATOM 3852 O O . LEU B 1 98 ? -14.359 -13.789 -0.859 1 98.19 98 LEU B O 1
ATOM 3856 N N . GLY B 1 99 ? -14.883 -15.523 -2.207 1 97.88 99 GLY B N 1
ATOM 3857 C CA . GLY B 1 99 ? -13.922 -16.406 -1.56 1 97.88 99 GLY B CA 1
ATOM 3858 C C . GLY B 1 99 ? -12.492 -15.906 -1.663 1 97.88 99 GLY B C 1
ATOM 3859 O O . GLY B 1 99 ? -11.734 -15.977 -0.696 1 97.88 99 GLY B O 1
ATOM 3860 N N . ARG B 1 100 ? -12.094 -15.414 -2.832 1 98 100 ARG B N 1
ATOM 3861 C CA . ARG B 1 100 ? -10.75 -14.883 -3.047 1 98 100 ARG B CA 1
ATOM 3862 C C . ARG B 1 100 ? -10.523 -13.609 -2.229 1 98 100 ARG B C 1
ATOM 3864 O O . ARG B 1 100 ? -9.477 -13.453 -1.596 1 98 100 ARG B O 1
ATOM 3871 N N . VAL B 1 101 ? -11.523 -12.695 -2.18 1 98.62 101 VAL B N 1
ATOM 3872 C CA . VAL B 1 101 ? -11.445 -11.453 -1.421 1 98.62 101 VAL B CA 1
ATOM 3873 C C . VAL B 1 101 ? -11.344 -11.758 0.071 1 98.62 101 VAL B C 1
ATOM 3875 O O . VAL B 1 101 ? -10.477 -11.234 0.763 1 98.62 101 VAL B O 1
ATOM 3878 N N . LEU B 1 102 ? -12.188 -12.68 0.537 1 98.75 102 LEU B N 1
ATOM 3879 C CA . LEU B 1 102 ? -12.266 -12.984 1.961 1 98.75 102 LEU B CA 1
ATOM 3880 C C . LEU B 1 102 ? -11.023 -13.742 2.424 1 98.75 102 LEU B C 1
ATOM 3882 O O . LEU B 1 102 ? -10.57 -13.555 3.555 1 98.75 102 LEU B O 1
ATOM 3886 N N . ARG B 1 103 ? -10.469 -14.609 1.575 1 98.38 103 ARG B N 1
ATOM 3887 C CA . ARG B 1 103 ? -9.227 -15.289 1.926 1 98.38 103 ARG B CA 1
ATOM 3888 C C . ARG B 1 103 ? -8.086 -14.289 2.104 1 98.38 103 ARG B C 1
ATOM 3890 O O . ARG B 1 103 ? -7.281 -14.422 3.027 1 98.38 103 ARG B O 1
ATOM 3897 N N . LEU B 1 104 ? -8.008 -13.305 1.175 1 98.5 104 LEU B N 1
ATOM 3898 C CA . LEU B 1 104 ? -6.992 -12.273 1.318 1 98.5 104 LEU B CA 1
ATOM 3899 C C . LEU B 1 104 ? -7.203 -11.477 2.605 1 98.5 104 LEU B C 1
ATOM 3901 O O . LEU B 1 104 ? -6.254 -11.25 3.363 1 98.5 104 LEU B O 1
ATOM 3905 N N . LEU B 1 105 ? -8.461 -11.062 2.877 1 98.62 105 LEU B N 1
ATOM 3906 C CA . LEU B 1 105 ? -8.773 -10.266 4.059 1 98.62 105 LEU B CA 1
ATOM 3907 C C . LEU B 1 105 ? -8.508 -11.062 5.332 1 98.62 105 LEU B C 1
ATOM 3909 O O . LEU B 1 105 ? -8.031 -10.508 6.328 1 98.62 105 LEU B O 1
ATOM 3913 N N . ALA B 1 106 ? -8.805 -12.359 5.316 1 98.31 106 ALA B N 1
ATOM 3914 C CA . ALA B 1 106 ? -8.539 -13.219 6.465 1 98.31 106 ALA B CA 1
ATOM 3915 C C . ALA B 1 106 ? -7.043 -13.383 6.699 1 98.31 106 ALA B C 1
ATOM 3917 O O . ALA B 1 106 ? -6.582 -13.375 7.844 1 98.31 106 ALA B O 1
ATOM 3918 N N . SER B 1 107 ? -6.309 -13.523 5.621 1 97.25 107 SER B N 1
ATOM 3919 C CA . SER B 1 107 ? -4.863 -13.68 5.73 1 97.25 107 SER B CA 1
ATOM 3920 C C . SER B 1 107 ? -4.223 -12.438 6.344 1 97.25 107 SER B C 1
ATOM 3922 O O . SER B 1 107 ? -3.158 -12.523 6.965 1 97.25 107 SER B O 1
ATOM 3924 N N . ALA B 1 108 ? -4.883 -11.281 6.219 1 96.56 108 ALA B N 1
ATOM 3925 C CA . ALA B 1 108 ? -4.379 -10.016 6.734 1 96.56 108 ALA B CA 1
ATOM 3926 C C . ALA B 1 108 ? -5.02 -9.68 8.078 1 96.56 108 ALA B C 1
ATOM 3928 O O . ALA B 1 108 ? -4.773 -8.609 8.641 1 96.56 108 ALA B O 1
ATOM 3929 N N . GLY B 1 109 ? -5.902 -10.477 8.57 1 96.25 109 GLY B N 1
ATOM 3930 C CA . GLY B 1 109 ? -6.469 -10.32 9.906 1 96.25 109 GLY B CA 1
ATOM 3931 C C . GLY B 1 109 ? -7.664 -9.383 9.938 1 96.25 109 GLY B C 1
ATOM 3932 O O . GLY B 1 109 ? -8.031 -8.875 11 1 96.25 109 GLY B O 1
ATOM 3933 N N . LEU B 1 110 ? -8.305 -9.148 8.797 1 97.81 110 LEU B N 1
ATOM 3934 C CA . LEU B 1 110 ? -9.398 -8.18 8.727 1 97.81 110 LEU B CA 1
ATOM 3935 C C . LEU B 1 110 ? -10.75 -8.867 8.898 1 97.81 110 LEU B C 1
ATOM 3937 O O . LEU B 1 110 ? -11.75 -8.211 9.188 1 97.81 110 LEU B O 1
ATOM 3941 N N . VAL B 1 111 ? -10.805 -10.148 8.609 1 98.31 111 VAL B N 1
ATOM 3942 C CA . VAL B 1 111 ? -11.906 -11.047 8.922 1 98.31 111 VAL B CA 1
ATOM 3943 C C . VAL B 1 111 ? -11.359 -12.375 9.43 1 98.31 111 VAL B C 1
ATOM 3945 O O . VAL B 1 111 ? -10.148 -12.594 9.453 1 98.31 111 VAL B O 1
ATOM 3948 N N . LYS B 1 112 ? -12.203 -13.227 9.875 1 97.88 112 LYS B N 1
ATOM 3949 C CA . LYS B 1 112 ? -11.773 -14.516 10.406 1 97.88 112 LYS B CA 1
ATOM 3950 C C . LYS B 1 112 ? -12.367 -15.664 9.602 1 97.88 112 LYS B C 1
ATOM 3952 O O . LYS B 1 112 ? -13.586 -15.719 9.383 1 97.88 112 LYS B O 1
ATOM 3957 N N . GLN B 1 113 ? -11.539 -16.5 9.062 1 98.31 113 GLN B N 1
ATOM 3958 C CA . GLN B 1 113 ? -12 -17.734 8.445 1 98.31 113 GLN B CA 1
ATOM 3959 C C . GLN B 1 113 ? -12.242 -18.812 9.492 1 98.31 113 GLN B C 1
ATOM 3961 O O . GLN B 1 113 ? -11.352 -19.125 10.289 1 98.31 113 GLN B O 1
ATOM 3966 N N . THR B 1 114 ? -13.422 -19.391 9.508 1 98.12 114 THR B N 1
ATOM 3967 C CA . THR B 1 114 ? -13.781 -20.344 10.539 1 98.12 114 THR B CA 1
ATOM 3968 C C . THR B 1 114 ? -13.914 -21.75 9.961 1 98.12 114 THR B C 1
ATOM 3970 O O . THR B 1 114 ? -14.102 -22.719 10.695 1 98.12 114 THR B O 1
ATOM 3973 N N . GLY B 1 115 ? -13.836 -21.859 8.711 1 97.25 115 GLY B N 1
ATOM 3974 C CA . GLY B 1 115 ? -13.93 -23.125 7.977 1 97.25 115 GLY B CA 1
ATOM 3975 C C . GLY B 1 115 ? -13.805 -22.938 6.477 1 97.25 115 GLY B C 1
ATOM 3976 O O . GLY B 1 115 ? -13.43 -21.859 6 1 97.25 115 GLY B O 1
ATOM 3977 N N . LEU B 1 116 ? -14.039 -23.984 5.785 1 96.06 116 LEU B N 1
ATOM 3978 C CA . LEU B 1 116 ? -13.969 -23.906 4.328 1 96.06 116 LEU B CA 1
ATOM 3979 C C . LEU B 1 116 ? -14.945 -22.859 3.791 1 96.06 116 LEU B C 1
ATOM 3981 O O . LEU B 1 116 ? -16.156 -22.984 3.996 1 96.06 116 LEU B O 1
ATOM 3985 N N . ASP B 1 117 ? -14.445 -21.859 3.172 1 97 117 ASP B N 1
ATOM 3986 C CA . ASP B 1 117 ? -15.203 -20.781 2.541 1 97 117 ASP B CA 1
ATOM 3987 C C . ASP B 1 117 ? -16.188 -20.156 3.521 1 97 117 ASP B C 1
ATOM 3989 O O . ASP B 1 117 ? -17.297 -19.766 3.139 1 97 117 ASP B O 1
ATOM 3993 N N . THR B 1 118 ? -15.859 -20.156 4.797 1 98.56 118 THR B N 1
ATOM 3994 C CA . THR B 1 118 ? -16.734 -19.656 5.852 1 98.56 118 THR B CA 1
ATOM 3995 C C . THR B 1 118 ? -16.016 -18.594 6.691 1 98.56 118 THR B C 1
ATOM 3997 O O . THR B 1 118 ? -14.898 -18.828 7.156 1 98.56 118 THR B O 1
ATOM 4000 N N . PHE B 1 119 ? -16.688 -17.5 6.863 1 98.69 119 PHE B N 1
ATOM 4001 C CA . PHE B 1 119 ? -16 -16.359 7.453 1 98.69 119 PHE B CA 1
ATOM 4002 C C . PHE B 1 119 ? -16.906 -15.625 8.438 1 98.69 119 PHE B C 1
ATOM 4004 O O . PHE B 1 119 ? -18.141 -15.703 8.336 1 98.69 119 PHE B O 1
ATOM 4011 N N . THR B 1 120 ? -16.312 -14.977 9.398 1 98.5 120 THR B N 1
ATOM 4012 C CA . THR B 1 120 ? -16.984 -14.078 10.336 1 98.5 120 THR B CA 1
ATOM 4013 C C . THR B 1 120 ? -16.172 -12.812 10.555 1 98.5 120 THR B C 1
ATOM 4015 O O . THR B 1 120 ? -15.086 -12.664 10 1 98.5 120 THR B O 1
ATOM 4018 N N . GLY B 1 121 ? -16.797 -11.852 11.273 1 97.06 121 GLY B N 1
ATOM 4019 C CA . GLY B 1 121 ? -16.094 -10.602 11.523 1 97.06 121 GLY B CA 1
ATOM 4020 C C . GLY B 1 121 ? -15.078 -10.703 12.648 1 97.06 121 GLY B C 1
ATOM 4021 O O . GLY B 1 121 ? -15.211 -11.539 13.539 1 97.06 121 GLY B O 1
ATOM 4022 N N . GLU B 1 122 ? -13.977 -9.938 12.5 1 94.25 122 GLU B N 1
ATOM 4023 C CA . GLU B 1 122 ? -13.047 -9.617 13.578 1 94.25 122 GLU B CA 1
ATOM 4024 C C . GLU B 1 122 ? -13.367 -8.266 14.211 1 94.25 122 GLU B C 1
ATOM 4026 O O . GLU B 1 122 ? -14.281 -7.57 13.758 1 94.25 122 GLU B O 1
ATOM 4031 N N . LYS B 1 123 ? -12.68 -7.922 15.297 1 92.69 123 LYS B N 1
ATOM 4032 C CA . LYS B 1 123 ? -12.891 -6.625 15.93 1 92.69 123 LYS B CA 1
ATOM 4033 C C . LYS B 1 123 ? -12.781 -5.492 14.914 1 92.69 123 LYS B C 1
ATOM 4035 O O . LYS B 1 123 ? -13.633 -4.598 14.883 1 92.69 123 LYS B O 1
ATOM 4040 N N . ILE B 1 124 ? -11.852 -5.523 14.086 1 95.5 124 ILE B N 1
ATOM 4041 C CA . ILE B 1 124 ? -11.617 -4.457 13.117 1 95.5 124 ILE B CA 1
ATOM 4042 C C . ILE B 1 124 ? -12.734 -4.457 12.07 1 95.5 124 ILE B C 1
ATOM 4044 O O . ILE B 1 124 ? -13.031 -3.424 11.469 1 95.5 124 ILE B O 1
ATOM 4048 N N . THR B 1 125 ? -13.367 -5.656 11.82 1 97.56 125 THR B N 1
ATOM 4049 C CA . THR B 1 125 ? -14.461 -5.73 10.859 1 97.56 125 THR B CA 1
ATOM 4050 C C . THR B 1 125 ? -15.617 -4.836 11.289 1 97.56 125 THR B C 1
ATOM 4052 O O . THR B 1 125 ? -16.312 -4.25 10.445 1 97.56 125 THR B O 1
ATOM 4055 N N . GLN B 1 126 ? -15.836 -4.73 12.586 1 95.94 126 GLN B N 1
ATOM 4056 C CA . GLN B 1 126 ? -16.875 -3.857 13.117 1 95.94 126 GLN B CA 1
ATOM 4057 C C . GLN B 1 126 ? -16.625 -2.402 12.734 1 95.94 126 GLN B C 1
ATOM 4059 O O . GLN B 1 126 ? -17.547 -1.685 12.352 1 95.94 126 GLN B O 1
ATOM 4064 N N . ASP B 1 127 ? -15.398 -2.023 12.828 1 94.88 127 ASP B N 1
ATOM 4065 C CA . ASP B 1 127 ? -15.031 -0.66 12.453 1 94.88 127 ASP B CA 1
ATOM 4066 C C . ASP B 1 127 ? -15.18 -0.442 10.945 1 94.88 127 ASP B C 1
ATOM 4068 O O . ASP B 1 127 ? -15.672 0.602 10.508 1 94.88 127 ASP B O 1
ATOM 4072 N N . LEU B 1 128 ? -14.781 -1.44 10.148 1 96.94 128 LEU B N 1
ATOM 4073 C CA . LEU B 1 128 ? -14.828 -1.328 8.695 1 96.94 128 LEU B CA 1
ATOM 4074 C C . LEU B 1 128 ? -16.266 -1.215 8.203 1 96.94 128 LEU B C 1
ATOM 4076 O O . LEU B 1 128 ? -16.516 -0.703 7.113 1 96.94 128 LEU B O 1
ATOM 4080 N N . ALA B 1 129 ? -17.219 -1.7 9.023 1 97.25 129 ALA B N 1
ATOM 4081 C CA . ALA B 1 129 ? -18.625 -1.667 8.664 1 97.25 129 ALA B CA 1
ATOM 4082 C C . ALA B 1 129 ? -19.219 -0.28 8.891 1 97.25 129 ALA B C 1
ATOM 4084 O O . ALA B 1 129 ? -20.297 0.033 8.383 1 97.25 129 ALA B O 1
ATOM 4085 N N . ALA B 1 130 ? -18.531 0.538 9.648 1 94.38 130 ALA B N 1
ATOM 4086 C CA . ALA B 1 130 ? -19.031 1.872 9.961 1 94.38 130 ALA B CA 1
ATOM 4087 C C . ALA B 1 130 ? -18.859 2.816 8.773 1 94.38 130 ALA B C 1
ATOM 4089 O O . ALA B 1 130 ? -17.875 2.734 8.039 1 94.38 130 ALA B O 1
ATOM 4090 N N . GLN B 1 131 ? -19.719 3.756 8.633 1 92.5 131 GLN B N 1
ATOM 4091 C CA . GLN B 1 131 ? -19.75 4.707 7.527 1 92.5 131 GLN B CA 1
ATOM 4092 C C . GLN B 1 131 ? -18.469 5.527 7.477 1 92.5 131 GLN B C 1
ATOM 4094 O O . GLN B 1 131 ? -17.938 5.805 6.398 1 92.5 131 GLN B O 1
ATOM 4099 N N . ALA B 1 132 ? -18 5.922 8.609 1 91.88 132 ALA B N 1
ATOM 4100 C CA . ALA B 1 132 ? -16.812 6.754 8.656 1 91.88 132 ALA B CA 1
ATOM 4101 C C . ALA B 1 132 ? -15.609 6.023 8.055 1 91.88 132 ALA B C 1
ATOM 4103 O O . ALA B 1 132 ? -14.789 6.633 7.359 1 91.88 132 ALA B O 1
ATOM 4104 N N . MET B 1 133 ? -15.523 4.766 8.328 1 94.44 133 MET B N 1
ATOM 4105 C CA . MET B 1 133 ? -14.406 3.988 7.801 1 94.44 133 MET B CA 1
ATOM 4106 C C . MET B 1 133 ? -14.578 3.73 6.309 1 94.44 133 MET B C 1
ATOM 4108 O O . MET B 1 133 ? -13.602 3.678 5.562 1 94.44 133 MET B O 1
ATOM 4112 N N . GLU B 1 134 ? -15.812 3.504 5.879 1 95.5 134 GLU B N 1
ATOM 4113 C CA . GLU B 1 134 ? -16.078 3.42 4.449 1 95.5 134 GLU B CA 1
ATOM 4114 C C . GLU B 1 134 ? -15.625 4.684 3.725 1 95.5 134 GLU B C 1
ATOM 4116 O O . GLU B 1 134 ? -14.969 4.605 2.684 1 95.5 134 GLU B O 1
ATOM 4121 N N . SER B 1 135 ? -15.969 5.82 4.281 1 95.56 135 SER B N 1
ATOM 4122 C CA . SER B 1 135 ? -15.547 7.098 3.713 1 95.56 135 SER B CA 1
ATOM 4123 C C . SER B 1 135 ? -14.023 7.227 3.717 1 95.56 135 SER B C 1
ATOM 4125 O O . SER B 1 135 ? -13.438 7.746 2.764 1 95.56 135 SER B O 1
ATOM 4127 N N . GLY B 1 136 ? -13.406 6.746 4.805 1 95.5 136 GLY B N 1
ATOM 4128 C CA . GLY B 1 136 ? -11.953 6.742 4.875 1 95.5 136 GLY B CA 1
ATOM 4129 C C . GLY B 1 136 ? -11.305 5.902 3.785 1 95.5 136 GLY B C 1
ATOM 4130 O O . GLY B 1 136 ? -10.305 6.312 3.191 1 95.5 136 GLY B O 1
ATOM 4131 N N . ALA B 1 137 ? -11.898 4.734 3.535 1 97.06 137 ALA B N 1
ATOM 4132 C CA . ALA B 1 137 ? -11.383 3.869 2.48 1 97.06 137 ALA B CA 1
ATOM 4133 C C . ALA B 1 137 ? -11.445 4.562 1.122 1 97.06 137 ALA B C 1
ATOM 4135 O O . ALA B 1 137 ? -10.5 4.48 0.331 1 97.06 137 ALA B O 1
ATOM 4136 N N . HIS B 1 138 ? -12.508 5.27 0.844 1 96.94 138 HIS B N 1
ATOM 4137 C CA . HIS B 1 138 ? -12.68 5.977 -0.42 1 96.94 138 HIS B CA 1
ATOM 4138 C C . HIS B 1 138 ? -11.703 7.145 -0.534 1 96.94 138 HIS B C 1
ATOM 4140 O O . HIS B 1 138 ? -11.109 7.359 -1.592 1 96.94 138 HIS B O 1
ATOM 4146 N N . LEU B 1 139 ? -11.539 7.848 0.525 1 96.12 139 LEU B N 1
ATOM 4147 C CA . LEU B 1 139 ? -10.602 8.969 0.514 1 96.12 139 LEU B CA 1
ATOM 4148 C C . LEU B 1 139 ? -9.18 8.484 0.247 1 96.12 139 LEU B C 1
ATOM 4150 O O . LEU B 1 139 ? -8.508 8.984 -0.657 1 96.12 139 LEU B O 1
ATOM 4154 N N . LEU B 1 140 ? -8.758 7.516 1.078 1 97.31 140 LEU B N 1
ATOM 4155 C CA . LEU B 1 140 ? -7.379 7.039 1.015 1 97.31 140 LEU B CA 1
ATOM 4156 C C . LEU B 1 140 ? -7.102 6.355 -0.321 1 97.31 140 LEU B C 1
ATOM 4158 O O . LEU B 1 140 ? -6.035 6.543 -0.909 1 97.31 140 LEU B O 1
ATOM 4162 N N . PHE B 1 141 ? -8.062 5.621 -0.853 1 98.38 141 PHE B N 1
ATOM 4163 C CA . PHE B 1 141 ? -7.852 4.832 -2.062 1 98.38 141 PHE B CA 1
ATOM 4164 C C . PHE B 1 141 ? -8.117 5.672 -3.307 1 98.38 141 PHE B C 1
ATOM 4166 O O . PHE B 1 141 ? -7.277 5.738 -4.207 1 98.38 141 PHE B O 1
ATOM 4173 N N . ASP B 1 142 ? -9.258 6.348 -3.402 1 97.56 142 ASP B N 1
ATOM 4174 C CA . ASP B 1 142 ? -9.742 6.961 -4.633 1 97.56 142 ASP B CA 1
ATOM 4175 C C . ASP B 1 142 ? -9.062 8.305 -4.883 1 97.56 142 ASP B C 1
ATOM 4177 O O . ASP B 1 142 ? -8.984 8.766 -6.023 1 97.56 142 ASP B O 1
ATOM 4181 N N . ILE B 1 143 ? -8.609 8.914 -3.828 1 96.81 143 ILE B N 1
ATOM 4182 C CA . ILE B 1 143 ? -7.953 10.203 -4.027 1 96.81 143 ILE B CA 1
ATOM 4183 C C . ILE B 1 143 ? -6.453 10.055 -3.779 1 96.81 143 ILE B C 1
ATOM 4185 O O . ILE B 1 143 ? -5.652 10.148 -4.711 1 96.81 143 ILE B O 1
ATOM 4189 N N . HIS B 1 144 ? -6.086 9.688 -2.543 1 97.81 144 HIS B N 1
ATOM 4190 C CA . HIS B 1 144 ? -4.676 9.719 -2.178 1 97.81 144 HIS B CA 1
ATOM 4191 C C . HIS B 1 144 ? -3.873 8.695 -2.98 1 97.81 144 HIS B C 1
ATOM 4193 O O . HIS B 1 144 ? -2.893 9.055 -3.639 1 97.81 144 HIS B O 1
ATOM 4199 N N . ASN B 1 145 ? -4.289 7.426 -2.979 1 98.75 145 ASN B N 1
ATOM 4200 C CA . ASN B 1 145 ? -3.512 6.414 -3.689 1 98.75 145 ASN B CA 1
ATOM 4201 C C . ASN B 1 145 ? -3.514 6.664 -5.195 1 98.75 145 ASN B C 1
ATOM 4203 O O . ASN B 1 145 ? -2.531 6.371 -5.879 1 98.75 145 ASN B O 1
ATOM 4207 N N . ARG B 1 146 ? -4.617 7.195 -5.699 1 98.44 146 ARG B N 1
ATOM 4208 C CA . ARG B 1 146 ? -4.648 7.566 -7.109 1 98.44 146 ARG B CA 1
ATOM 4209 C C . ARG B 1 146 ? -3.598 8.633 -7.418 1 98.44 146 ARG B C 1
ATOM 4211 O O . ARG B 1 146 ? -2.924 8.562 -8.445 1 98.44 146 ARG B O 1
ATOM 4218 N N . THR B 1 147 ? -3.457 9.609 -6.57 1 98.69 147 THR B N 1
ATOM 4219 C CA . THR B 1 147 ? -2.438 10.641 -6.77 1 98.69 147 THR B CA 1
ATOM 4220 C C . THR B 1 147 ? -1.039 10.047 -6.598 1 98.69 147 THR B C 1
ATOM 4222 O O . THR B 1 147 ? -0.107 10.438 -7.305 1 98.69 147 THR B O 1
ATOM 4225 N N . TYR B 1 148 ? -0.823 9.109 -5.637 1 98.81 148 TYR B N 1
ATOM 4226 C CA . TYR B 1 148 ? 0.471 8.461 -5.465 1 98.81 148 TYR B CA 1
ATOM 4227 C C . TYR B 1 148 ? 0.869 7.691 -6.719 1 98.81 148 TYR B C 1
ATOM 4229 O O . TYR B 1 148 ? 2.051 7.625 -7.066 1 98.81 148 TYR B O 1
ATOM 4237 N N . GLN B 1 149 ? -0.139 7.098 -7.355 1 98.69 149 GLN B N 1
ATOM 4238 C CA . GLN B 1 149 ? 0.125 6.328 -8.57 1 98.69 149 GLN B CA 1
ATOM 4239 C C . GLN B 1 149 ? 0.675 7.219 -9.68 1 98.69 149 GLN B C 1
ATOM 4241 O O . GLN B 1 149 ? 1.47 6.77 -10.508 1 98.69 149 GLN B O 1
ATOM 4246 N N . ALA B 1 150 ? 0.334 8.508 -9.695 1 98.62 150 ALA B N 1
ATOM 4247 C CA . ALA B 1 150 ? 0.772 9.445 -10.727 1 98.62 150 ALA B CA 1
ATOM 4248 C C . ALA B 1 150 ? 2.072 10.141 -10.32 1 98.62 150 ALA B C 1
ATOM 4250 O O . ALA B 1 150 ? 2.748 10.734 -11.156 1 98.62 150 ALA B O 1
ATOM 4251 N N . LEU B 1 151 ? 2.463 10.039 -9.094 1 98.69 151 LEU B N 1
ATOM 4252 C CA . LEU B 1 151 ? 3.482 10.859 -8.453 1 98.69 151 LEU B CA 1
ATOM 4253 C C . LEU B 1 151 ? 4.832 10.68 -9.141 1 98.69 151 LEU B C 1
ATOM 4255 O O . LEU B 1 151 ? 5.445 11.656 -9.578 1 98.69 151 LEU B O 1
ATOM 4259 N N . PRO B 1 152 ? 5.355 9.422 -9.312 1 98.38 152 PRO B N 1
ATOM 4260 C CA . PRO B 1 152 ? 6.703 9.281 -9.875 1 98.38 152 PRO B CA 1
ATOM 4261 C C . PRO B 1 152 ? 6.809 9.828 -11.297 1 98.38 152 PRO B C 1
ATOM 4263 O O . PRO B 1 152 ? 7.77 10.531 -11.617 1 98.38 152 PRO B O 1
ATOM 4266 N N . ASP B 1 153 ? 5.797 9.5 -12.148 1 98 153 ASP B N 1
ATOM 4267 C CA . ASP B 1 153 ? 5.836 9.984 -13.523 1 98 153 ASP B CA 1
ATOM 4268 C C . ASP B 1 153 ? 5.754 11.508 -13.578 1 98 153 ASP B C 1
ATOM 4270 O O . ASP B 1 153 ? 6.449 12.141 -14.367 1 98 153 ASP B O 1
ATOM 4274 N N . TYR B 1 154 ? 4.883 12.102 -12.758 1 98.38 154 TYR B N 1
ATOM 4275 C CA . TYR B 1 154 ? 4.781 13.555 -12.719 1 98.38 154 TYR B CA 1
ATOM 4276 C C . TYR B 1 154 ? 6.117 14.188 -12.352 1 98.38 154 TYR B C 1
ATOM 4278 O O . TYR B 1 154 ? 6.562 15.141 -12.992 1 98.38 154 TYR B O 1
ATOM 4286 N N . LEU B 1 155 ? 6.742 13.664 -11.266 1 98.06 155 LEU B N 1
ATOM 4287 C CA . LEU B 1 155 ? 7.988 14.25 -10.781 1 98.06 155 LEU B CA 1
ATOM 4288 C C . LEU B 1 155 ? 9.086 14.133 -11.836 1 98.06 155 LEU B C 1
ATOM 4290 O O . LEU B 1 155 ? 9.883 15.055 -12.016 1 98.06 155 LEU B O 1
ATOM 4294 N N . C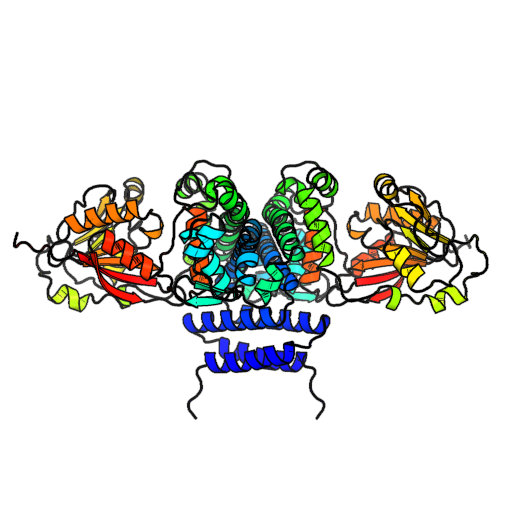YS B 1 156 ? 9.141 13.016 -12.539 1 96.5 156 CYS B N 1
ATOM 4295 C CA . CYS B 1 156 ? 10.148 12.828 -13.578 1 96.5 156 CYS B CA 1
ATOM 4296 C C . CYS B 1 156 ? 9.875 13.742 -14.773 1 96.5 156 CYS B C 1
ATOM 4298 O O . CYS B 1 156 ? 10.789 14.391 -15.289 1 96.5 156 CYS B O 1
ATOM 4300 N N . GLU B 1 157 ? 8.625 13.812 -15.18 1 96.06 157 GLU B N 1
ATOM 4301 C CA . GLU B 1 157 ? 8.242 14.633 -16.328 1 96.06 157 GLU B CA 1
ATOM 4302 C C . GLU B 1 157 ? 8.453 16.125 -16.031 1 96.06 157 GLU B C 1
ATOM 4304 O O . GLU B 1 157 ? 8.773 16.891 -16.922 1 96.06 157 GLU B O 1
ATOM 4309 N N . ASN B 1 158 ? 8.281 16.484 -14.789 1 94.5 158 ASN B N 1
ATOM 4310 C CA . ASN B 1 158 ? 8.461 17.859 -14.359 1 94.5 158 ASN B CA 1
ATOM 4311 C C . ASN B 1 158 ? 9.906 18.141 -13.961 1 94.5 158 ASN B C 1
ATOM 4313 O O . ASN B 1 158 ? 10.18 19.125 -13.25 1 94.5 158 ASN B O 1
ATOM 4317 N N . LYS B 1 159 ? 10.836 17.25 -14.32 1 92.12 159 LYS B N 1
ATOM 4318 C CA . LYS B 1 159 ? 12.281 17.375 -14.141 1 92.12 159 LYS B CA 1
ATOM 4319 C C . LYS B 1 159 ? 12.633 17.562 -12.664 1 92.12 159 LYS B C 1
ATOM 4321 O O . LYS B 1 159 ? 13.523 18.344 -12.328 1 92.12 159 LYS B O 1
ATOM 4326 N N . SER B 1 160 ? 11.828 16.984 -11.812 1 91.62 160 SER B N 1
ATOM 4327 C CA . SER B 1 160 ? 12.062 16.953 -10.375 1 91.62 160 SER B CA 1
ATOM 4328 C C . SER B 1 160 ? 12.094 18.359 -9.773 1 91.62 160 SER B C 1
ATOM 4330 O O . SER B 1 160 ? 12.883 18.625 -8.867 1 91.62 160 SER B O 1
ATOM 4332 N N . LYS B 1 161 ? 11.289 19.219 -10.383 1 90.69 161 LYS B N 1
ATOM 4333 C CA . LYS B 1 161 ? 11.102 20.547 -9.82 1 90.69 161 LYS B CA 1
ATOM 4334 C C . LYS B 1 161 ? 10.094 20.531 -8.68 1 90.69 161 LYS B C 1
ATOM 4336 O O . LYS B 1 161 ? 9.438 19.516 -8.438 1 90.69 161 LYS B O 1
ATOM 4341 N N . ASP B 1 162 ? 10.016 21.578 -7.969 1 91 162 ASP B N 1
ATOM 4342 C CA . ASP B 1 162 ? 9.023 21.719 -6.906 1 91 162 ASP B CA 1
ATOM 4343 C C . ASP B 1 162 ? 7.602 21.625 -7.461 1 91 162 ASP B C 1
ATOM 4345 O O . ASP B 1 162 ? 7.336 22.094 -8.57 1 91 162 ASP B O 1
ATOM 4349 N N . VAL B 1 163 ? 6.746 21.047 -6.738 1 94.25 163 VAL B N 1
ATOM 4350 C CA . VAL B 1 163 ? 5.324 21 -7.051 1 94.25 163 VAL B CA 1
ATOM 4351 C C . VAL B 1 163 ? 4.613 22.172 -6.363 1 94.25 163 VAL B C 1
ATOM 4353 O O . VAL B 1 163 ? 4.297 22.094 -5.176 1 94.25 163 VAL B O 1
ATOM 4356 N N . ASP B 1 164 ? 4.312 23.234 -7.117 1 92.81 164 ASP B N 1
ATOM 43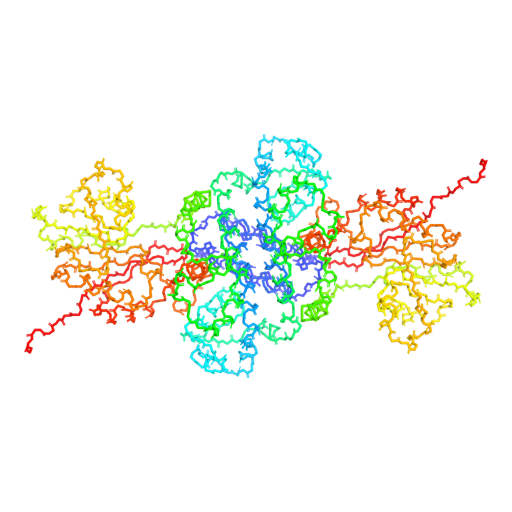57 C CA . ASP B 1 164 ? 3.861 24.453 -6.434 1 92.81 164 ASP B CA 1
ATOM 4358 C C . ASP B 1 164 ? 2.682 25.094 -7.164 1 92.81 164 ASP B C 1
ATOM 4360 O O . ASP B 1 164 ? 2.316 26.234 -6.887 1 92.81 164 ASP B O 1
ATOM 4364 N N . ASN B 1 165 ? 2.154 24.375 -8.188 1 93.94 165 ASN B N 1
ATOM 4365 C CA . ASN B 1 165 ? 1.006 24.859 -8.938 1 93.94 165 ASN B CA 1
ATOM 4366 C C . ASN B 1 165 ? -0.22 23.984 -8.734 1 93.94 165 ASN B C 1
ATOM 4368 O O . ASN B 1 165 ? -0.243 22.828 -9.18 1 93.94 165 ASN B O 1
ATOM 4372 N N . MET B 1 166 ? -1.264 24.5 -8.125 1 93 166 MET B N 1
ATOM 4373 C CA . MET B 1 166 ? -2.449 23.734 -7.75 1 93 166 MET B CA 1
ATOM 4374 C C . MET B 1 166 ? -3.262 23.359 -8.984 1 93 166 MET B C 1
ATOM 4376 O O . MET B 1 166 ? -4.145 22.5 -8.906 1 93 166 MET B O 1
ATOM 4380 N N . HIS B 1 167 ? -2.947 23.953 -10.156 1 95.38 167 HIS B N 1
ATOM 4381 C CA . HIS B 1 167 ? -3.678 23.641 -11.383 1 95.38 167 HIS B CA 1
ATOM 4382 C C . HIS B 1 167 ? -2.811 22.859 -12.367 1 95.38 167 HIS B C 1
ATOM 4384 O O . HIS B 1 167 ? -3.23 22.594 -13.492 1 95.38 167 HIS B O 1
ATOM 4390 N N . ASP B 1 168 ? -1.625 22.625 -11.945 1 95.94 168 ASP B N 1
ATOM 4391 C CA . ASP B 1 168 ? -0.693 21.812 -12.719 1 95.94 168 ASP B CA 1
ATOM 4392 C C . ASP B 1 168 ? 0.226 21 -11.805 1 95.94 168 ASP B C 1
ATOM 4394 O O . ASP B 1 168 ? 1.403 21.328 -11.648 1 95.94 168 ASP B O 1
ATOM 4398 N N . GLY B 1 169 ? -0.295 20 -11.172 1 97.44 169 GLY B N 1
ATOM 4399 C CA . GLY B 1 169 ? 0.425 19.172 -10.227 1 97.44 169 GLY B CA 1
ATOM 4400 C C . GLY B 1 169 ? 0.096 17.703 -10.359 1 97.44 169 GLY B C 1
ATOM 4401 O O . GLY B 1 169 ? -0.38 17.25 -11.406 1 97.44 169 GLY B O 1
ATOM 4402 N N . ILE B 1 170 ? 0.42 16.938 -9.383 1 98.5 170 ILE B N 1
ATOM 4403 C CA . ILE B 1 170 ? 0.252 15.492 -9.344 1 98.5 170 ILE B CA 1
ATOM 4404 C C . ILE B 1 170 ? -1.232 15.141 -9.422 1 98.5 170 ILE B C 1
ATOM 4406 O O . ILE B 1 170 ? -1.621 14.195 -10.109 1 98.5 170 ILE B O 1
ATOM 4410 N N . PHE B 1 171 ? -2.043 15.906 -8.727 1 98.31 171 PHE B N 1
ATOM 4411 C CA . PHE B 1 171 ? -3.484 15.688 -8.734 1 98.31 171 PHE B CA 1
ATOM 4412 C C . PHE B 1 171 ? -4.035 15.766 -10.148 1 98.31 171 PHE B C 1
ATOM 4414 O O . PHE B 1 171 ? -4.824 14.922 -10.57 1 98.31 171 PHE B O 1
ATOM 4421 N N . GLN B 1 172 ? -3.652 16.828 -10.906 1 98.38 172 GLN B N 1
ATOM 4422 C CA . GLN B 1 172 ? -4.141 17.047 -12.266 1 98.38 172 GLN B CA 1
ATOM 4423 C C . GLN B 1 172 ? -3.736 15.898 -13.188 1 98.38 172 GLN B C 1
ATOM 4425 O O . GLN B 1 172 ? -4.535 15.445 -14.008 1 98.38 172 GLN B O 1
ATOM 4430 N N . LYS B 1 173 ? -2.59 15.445 -13.023 1 98.12 173 LYS B N 1
ATOM 4431 C CA . LYS B 1 173 ? -2.166 14.289 -13.812 1 98.12 173 LYS B CA 1
ATOM 4432 C C . LYS B 1 173 ? -2.975 13.055 -13.445 1 98.12 173 LYS B C 1
ATOM 4434 O O . LYS B 1 173 ? -3.391 12.297 -14.32 1 98.12 173 LYS B O 1
ATOM 4439 N N . ALA B 1 174 ? -3.154 12.805 -12.195 1 98.31 174 ALA B N 1
ATOM 4440 C CA . ALA B 1 174 ? -3.846 11.617 -11.695 1 98.31 174 ALA B CA 1
ATOM 4441 C C . ALA B 1 174 ? -5.297 11.586 -12.164 1 98.31 174 ALA B C 1
ATOM 4443 O O . ALA B 1 174 ? -5.836 10.523 -12.461 1 98.31 174 ALA B O 1
ATOM 4444 N N . PHE B 1 175 ? -5.926 12.719 -12.242 1 97.75 175 PHE B N 1
ATOM 4445 C CA . PHE B 1 175 ? -7.363 12.766 -12.461 1 97.75 175 PHE B CA 1
ATOM 4446 C C . PHE B 1 175 ? -7.68 13.258 -13.867 1 97.75 175 PHE B C 1
ATOM 4448 O O . PHE B 1 175 ? -8.844 13.281 -14.281 1 97.75 175 PHE B O 1
ATOM 4455 N N . GLY B 1 176 ? -6.688 13.648 -14.656 1 97.31 176 GLY B N 1
ATOM 4456 C CA . GLY B 1 176 ? -6.914 14.148 -16 1 97.31 176 GLY B CA 1
ATOM 4457 C C . GLY B 1 176 ? -7.777 15.391 -16.031 1 97.31 176 GLY B C 1
ATOM 4458 O O . GLY B 1 176 ? -8.766 15.453 -16.781 1 97.31 176 GLY B O 1
ATOM 4459 N N . THR B 1 177 ? -7.422 16.391 -15.188 1 97.5 177 THR B N 1
ATOM 4460 C CA . THR B 1 177 ? -8.203 17.609 -15.062 1 97.5 177 THR B CA 1
ATOM 4461 C C . THR B 1 177 ? -7.285 18.812 -14.898 1 97.5 177 THR B C 1
ATOM 4463 O O . THR B 1 177 ? -6.098 18.672 -14.609 1 97.5 177 THR B O 1
ATOM 4466 N N . ASP B 1 178 ? -7.805 19.984 -15.188 1 96.31 178 ASP B N 1
ATOM 4467 C CA . ASP B 1 178 ? -7.059 21.219 -14.945 1 96.31 178 ASP B CA 1
ATOM 4468 C C . ASP B 1 178 ? -7.578 21.938 -13.703 1 96.31 178 ASP B C 1
ATOM 4470 O O . ASP B 1 178 ? -7.074 23 -13.336 1 96.31 178 ASP B O 1
ATOM 4474 N N . LEU B 1 179 ? -8.539 21.312 -13.086 1 95.81 179 LEU B N 1
ATOM 4475 C CA . LEU B 1 179 ? -9.117 21.891 -11.875 1 95.81 179 LEU B CA 1
ATOM 4476 C C . LEU B 1 179 ? -8.227 21.641 -10.672 1 95.81 179 LEU B C 1
ATOM 4478 O O . LEU B 1 179 ? -7.508 20.641 -10.617 1 95.81 179 LEU B O 1
ATOM 4482 N N . SER B 1 180 ? -8.305 22.609 -9.734 1 94.69 180 SER B N 1
ATOM 4483 C CA . SER B 1 180 ? -7.719 22.312 -8.43 1 94.69 180 SER B CA 1
ATOM 4484 C C . SER B 1 180 ? -8.461 21.188 -7.73 1 94.69 180 SER B C 1
ATOM 4486 O O . SER B 1 180 ? -9.602 20.875 -8.078 1 94.69 180 SER B O 1
ATOM 4488 N N . CYS B 1 181 ? -7.816 20.562 -6.793 1 94.56 181 CYS B N 1
ATOM 4489 C CA . CYS B 1 181 ? -8.453 19.516 -6.012 1 94.56 181 CYS B CA 1
ATOM 4490 C C . CYS B 1 181 ? -9.766 20 -5.414 1 94.56 181 CYS B C 1
ATOM 4492 O O . CYS B 1 181 ? -10.773 19.281 -5.449 1 94.56 181 CYS B O 1
ATOM 4494 N N . TYR B 1 182 ? -9.789 21.219 -4.922 1 88.75 182 TYR B N 1
ATOM 4495 C CA . TYR B 1 182 ? -10.992 21.781 -4.309 1 88.75 182 TYR B CA 1
ATOM 4496 C C . TYR B 1 182 ? -12.109 21.922 -5.328 1 88.75 182 TYR B C 1
ATOM 4498 O O . TYR B 1 182 ? -13.25 21.531 -5.066 1 88.75 182 TYR B O 1
ATOM 4506 N N . GLU B 1 183 ? -11.758 22.484 -6.445 1 91.06 183 GLU B N 1
ATOM 4507 C CA . GLU B 1 183 ? -12.75 22.641 -7.512 1 91.06 183 GLU B CA 1
ATOM 4508 C C . GLU B 1 183 ? -13.273 21.297 -7.98 1 91.06 183 GLU B C 1
ATOM 4510 O O . GLU B 1 183 ? -14.469 21.141 -8.234 1 91.06 183 GLU B O 1
ATOM 4515 N N . TYR B 1 184 ? -12.383 20.375 -8.102 1 95 184 TYR B N 1
ATOM 4516 C CA . TYR B 1 184 ? -12.75 19.031 -8.555 1 95 184 TYR B CA 1
ATOM 4517 C C . TYR B 1 184 ? -13.742 18.391 -7.602 1 95 184 TYR B C 1
ATOM 4519 O O . TYR B 1 184 ? -14.719 17.766 -8.031 1 95 184 TYR B O 1
ATOM 4527 N N . LEU B 1 185 ? -13.508 18.547 -6.305 1 91.88 185 LEU B N 1
ATOM 4528 C CA . LEU B 1 185 ? -14.359 17.922 -5.293 1 91.88 185 LEU B CA 1
ATOM 4529 C C . LEU B 1 185 ? -15.75 18.547 -5.289 1 91.88 185 LEU B C 1
ATOM 4531 O O . LEU B 1 185 ? -16.734 17.875 -5.012 1 91.88 185 LEU B O 1
ATOM 4535 N N . VAL B 1 186 ? -15.828 19.828 -5.645 1 87.44 186 VAL B N 1
ATOM 4536 C CA . VAL B 1 186 ? -17.125 20.5 -5.758 1 87.44 186 VAL B CA 1
ATOM 4537 C C . VAL B 1 186 ? -17.953 19.828 -6.863 1 87.44 186 VAL B C 1
ATOM 4539 O O . VAL B 1 186 ? -19.156 19.672 -6.727 1 87.44 186 VAL B O 1
ATOM 4542 N N . HIS B 1 187 ? -17.297 19.422 -7.906 1 92.56 187 HIS B N 1
ATOM 4543 C CA . HIS B 1 187 ? -17.984 18.797 -9.031 1 92.56 187 HIS B CA 1
ATOM 4544 C C . HIS B 1 187 ? -18.188 17.312 -8.797 1 92.56 187 HIS B C 1
ATOM 4546 O O . HIS B 1 187 ? -18.844 16.625 -9.594 1 92.56 187 HIS B O 1
ATOM 4552 N N . ASN B 1 188 ? -17.656 16.797 -7.738 1 94.25 188 ASN B N 1
ATOM 4553 C CA . ASN B 1 188 ? -17.781 15.398 -7.359 1 94.25 188 ASN B CA 1
ATOM 4554 C C . ASN B 1 188 ? -18.234 15.25 -5.906 1 94.25 188 ASN B C 1
ATOM 4556 O O . ASN B 1 188 ? -17.484 14.766 -5.062 1 94.25 188 ASN B O 1
ATOM 4560 N N . PRO B 1 189 ? -19.453 15.484 -5.648 1 90.88 189 PRO B N 1
ATOM 4561 C CA . PRO B 1 189 ? -19.969 15.594 -4.281 1 90.88 189 PRO B CA 1
ATOM 4562 C C . PRO B 1 189 ? -19.812 14.305 -3.482 1 90.88 189 PRO B C 1
ATOM 4564 O O . PRO B 1 189 ? -19.625 14.344 -2.264 1 90.88 189 PRO B O 1
ATOM 4567 N N . LYS B 1 190 ? -19.906 13.203 -4.164 1 91.25 190 LYS B N 1
ATOM 4568 C CA . LYS B 1 190 ? -19.703 11.945 -3.455 1 91.25 190 LYS B CA 1
ATOM 4569 C C . LYS B 1 190 ? -18.312 11.875 -2.838 1 91.25 190 LYS B C 1
ATOM 4571 O O . LYS B 1 190 ? -18.156 11.523 -1.668 1 91.25 190 LYS B O 1
ATOM 4576 N N . LEU B 1 191 ? -17.344 12.227 -3.609 1 91.81 191 LEU B N 1
ATOM 4577 C CA . LEU B 1 191 ? -15.977 12.234 -3.131 1 91.81 191 LEU B CA 1
ATOM 4578 C C . LEU B 1 191 ? -15.789 13.273 -2.031 1 91.81 191 LEU B C 1
ATOM 4580 O O . LEU B 1 191 ? -15.07 13.031 -1.056 1 91.81 191 LEU B O 1
ATOM 4584 N N . GLN B 1 192 ? -16.391 14.383 -2.205 1 89.56 192 GLN B N 1
ATOM 4585 C CA . GLN B 1 192 ? -16.328 15.422 -1.182 1 89.56 192 GLN B CA 1
ATOM 4586 C C . GLN B 1 192 ? -16.938 14.93 0.131 1 89.56 192 GLN B C 1
ATOM 4588 O O . GLN B 1 192 ? -16.422 15.234 1.209 1 89.56 192 GLN B O 1
ATOM 4593 N N . GLY B 1 193 ? -18.031 14.227 0.013 1 88.12 193 GLY B N 1
ATOM 4594 C CA . GLY B 1 193 ? -18.672 13.656 1.185 1 88.12 193 GLY B CA 1
ATOM 4595 C C . GLY B 1 193 ? -17.781 12.68 1.937 1 88.12 193 GLY B C 1
ATOM 4596 O O . GLY B 1 193 ? -17.75 12.688 3.168 1 88.12 193 GLY B O 1
ATOM 4597 N N . PHE B 1 194 ? -17.016 11.891 1.2 1 89.56 194 PHE B N 1
ATOM 4598 C CA . PHE B 1 194 ? -16.078 10.953 1.826 1 89.56 194 PHE B CA 1
ATOM 4599 C C . PHE B 1 194 ? -15.008 11.703 2.605 1 89.56 194 PHE B C 1
ATOM 4601 O O . PHE B 1 194 ? -14.648 11.305 3.717 1 89.56 194 PHE B O 1
ATOM 4608 N N . MET B 1 195 ? -14.508 12.711 1.996 1 86.25 195 MET B N 1
ATOM 4609 C CA . MET B 1 195 ? -13.469 13.492 2.658 1 86.25 195 MET B CA 1
ATOM 4610 C C . MET B 1 195 ? -13.992 14.094 3.963 1 86.25 195 MET B C 1
ATOM 4612 O O . MET B 1 195 ? -13.312 14.023 4.992 1 86.25 195 MET B O 1
ATOM 4616 N N . GLN B 1 196 ? -15.148 14.641 3.949 1 81 196 GLN B N 1
ATOM 4617 C CA . GLN B 1 196 ? -15.758 15.258 5.125 1 81 196 GLN B CA 1
ATOM 4618 C C . GLN B 1 196 ? -15.961 14.234 6.242 1 81 196 GLN B C 1
ATOM 4620 O O . GLN B 1 196 ? -15.672 14.516 7.406 1 81 196 GLN B O 1
ATOM 4625 N N . ASP B 1 197 ? -16.391 13.062 5.863 1 83.44 197 ASP B N 1
ATOM 4626 C CA . ASP B 1 197 ? -16.625 12.008 6.844 1 83.44 197 ASP B CA 1
ATOM 4627 C C . ASP B 1 197 ? -15.312 11.508 7.438 1 83.44 197 ASP B C 1
ATOM 4629 O O . ASP B 1 197 ? -15.234 11.242 8.641 1 83.44 197 ASP B O 1
ATOM 4633 N N . ALA B 1 198 ? -14.336 11.445 6.566 1 80.38 198 ALA B N 1
ATOM 4634 C CA . ALA B 1 198 ? -13.055 10.883 6.973 1 80.38 198 ALA B CA 1
ATOM 4635 C C . ALA B 1 198 ? -12.32 11.82 7.926 1 80.38 198 ALA B C 1
ATOM 4637 O O . ALA B 1 198 ? -11.555 11.375 8.781 1 80.38 198 ALA B O 1
ATOM 4638 N N . MET B 1 199 ? -12.477 13.07 7.754 1 75.69 199 MET B N 1
ATOM 4639 C CA . MET B 1 199 ? -11.828 14.055 8.609 1 75.69 199 MET B CA 1
ATOM 4640 C C . MET B 1 199 ? -12.258 13.891 10.062 1 75.69 199 MET B C 1
ATOM 4642 O O . MET B 1 199 ? -11.531 14.266 10.984 1 75.69 199 MET B O 1
ATOM 4646 N N . LYS B 1 200 ? -13.383 13.203 10.227 1 72.19 200 LYS B N 1
ATOM 4647 C CA . LYS B 1 200 ? -13.867 12.938 11.578 1 72.19 200 LYS B CA 1
ATOM 4648 C C . LYS B 1 200 ? -13.047 11.836 12.242 1 72.19 200 LYS B C 1
ATOM 4650 O O . LYS B 1 200 ? -13.016 11.727 13.469 1 72.19 200 LYS B O 1
ATOM 4655 N N . LEU B 1 201 ? -12.414 11.016 11.445 1 74.38 201 LEU B N 1
ATOM 4656 C CA . LEU B 1 201 ? -11.664 9.867 11.938 1 74.38 201 LEU B CA 1
ATOM 4657 C C . LEU B 1 201 ? -10.281 10.297 12.422 1 74.38 201 LEU B C 1
ATOM 4659 O O . LEU B 1 201 ? -9.672 9.609 13.242 1 74.38 201 LEU B O 1
ATOM 4663 N N . ASN B 1 202 ? -9.789 11.328 11.812 1 62.75 202 ASN B N 1
ATOM 4664 C CA . ASN B 1 202 ? -8.414 11.727 12.086 1 62.75 202 ASN B CA 1
ATOM 4665 C C . ASN B 1 202 ? -8.344 12.859 13.102 1 62.75 202 ASN B C 1
ATOM 4667 O O . ASN B 1 202 ? -7.586 13.812 12.93 1 62.75 202 ASN B O 1
ATOM 4671 N N . GLN B 1 203 ? -9.047 12.641 14.109 1 62.19 203 GLN B N 1
ATOM 4672 C CA . GLN B 1 203 ? -8.945 13.734 15.07 1 62.19 203 GLN B CA 1
ATOM 4673 C C . GLN B 1 203 ? -7.715 13.578 15.953 1 62.19 203 GLN B C 1
ATOM 4675 O O . GLN B 1 203 ? -7.566 12.578 16.656 1 62.19 203 GLN B O 1
ATOM 4680 N N . ALA B 1 204 ? -6.766 14.398 15.586 1 62.06 204 ALA B N 1
ATOM 4681 C CA . ALA B 1 204 ? -5.562 14.422 16.406 1 62.06 204 ALA B CA 1
ATOM 4682 C C . ALA B 1 204 ? -5.91 14.672 17.875 1 62.06 204 ALA B C 1
ATOM 4684 O O . ALA B 1 204 ? -6.848 15.414 18.188 1 62.06 204 ALA B O 1
ATOM 4685 N N . GLU B 1 205 ? -5.188 13.93 18.594 1 71.06 205 GLU B N 1
ATOM 4686 C CA . GLU B 1 205 ? -5.273 14.188 20.031 1 71.06 205 GLU B CA 1
ATOM 4687 C C . GLU B 1 205 ? -4.586 15.5 20.391 1 71.06 205 GLU B C 1
ATOM 4689 O O . GLU B 1 205 ? -3.564 15.859 19.812 1 71.06 205 GLU B O 1
ATOM 4694 N N . GLY B 1 206 ? -5.273 16.422 20.922 1 82.56 206 GLY B N 1
ATOM 4695 C CA . GLY B 1 206 ? -4.691 17.656 21.406 1 82.56 206 GLY B CA 1
ATOM 4696 C C . GLY B 1 206 ? -5.559 18.875 21.141 1 82.56 206 GLY B C 1
ATOM 4697 O O . GLY B 1 206 ? -6.523 18.797 20.375 1 82.56 206 GLY B O 1
ATOM 4698 N N . ASP B 1 207 ? -5.258 19.875 21.844 1 91.06 207 ASP B N 1
ATOM 4699 C CA . ASP B 1 207 ? -5.973 21.156 21.781 1 91.06 207 ASP B CA 1
ATOM 4700 C C . ASP B 1 207 ? -5 22.328 21.797 1 91.06 207 ASP B C 1
ATOM 4702 O O . ASP B 1 207 ? -4.27 22.531 22.766 1 91.06 207 ASP B O 1
ATOM 4706 N N . TRP B 1 208 ? -5.047 23.062 20.672 1 94.75 208 TRP B N 1
ATOM 4707 C CA . TRP B 1 208 ? -4.125 24.188 20.594 1 94.75 208 TRP B CA 1
ATOM 4708 C C . TRP B 1 208 ? -4.352 25.156 21.75 1 94.75 208 TRP B C 1
ATOM 4710 O O . TRP B 1 208 ? -3.418 25.828 22.203 1 94.75 208 TRP B O 1
ATOM 4720 N N . LEU B 1 209 ? -5.543 25.234 22.266 1 95.62 209 LEU B N 1
ATOM 4721 C CA . LEU B 1 209 ? -5.863 26.141 23.359 1 95.62 209 LEU B CA 1
ATOM 4722 C C . LEU B 1 209 ? -5.238 25.672 24.672 1 95.62 209 LEU B C 1
ATOM 4724 O O . LEU B 1 209 ? -5.145 26.438 25.641 1 95.62 209 LEU B O 1
ATOM 4728 N N . SER B 1 210 ? -4.867 24.406 24.672 1 94.44 210 SER B N 1
ATOM 4729 C CA . SER B 1 210 ? -4.238 23.891 25.891 1 94.44 210 SER B CA 1
ATOM 4730 C C . SER B 1 210 ? -2.818 24.422 26.047 1 94.44 210 SER B C 1
ATOM 4732 O O . SER B 1 210 ? -2.262 24.406 27.141 1 94.44 210 SER B O 1
ATOM 4734 N N . VAL B 1 211 ? -2.236 24.922 24.938 1 95.81 211 VAL B N 1
ATOM 4735 C CA . VAL B 1 211 ? -0.833 25.312 25.031 1 95.81 211 VAL B CA 1
ATOM 4736 C C . VAL B 1 211 ? -0.704 26.812 24.828 1 95.81 211 VAL B C 1
ATOM 4738 O O . VAL B 1 211 ? 0.297 27.422 25.234 1 95.81 211 VAL B O 1
ATOM 4741 N N . LEU B 1 212 ? -1.649 27.469 24.156 1 95 212 LEU B N 1
ATOM 4742 C CA . LEU B 1 212 ? -1.611 28.922 24.047 1 95 212 LEU B CA 1
ATOM 4743 C C . LEU B 1 212 ? -1.713 29.578 25.406 1 95 212 LEU B C 1
ATOM 4745 O O . LEU B 1 212 ? -2.658 29.328 26.156 1 95 212 LEU B O 1
ATOM 4749 N N . PRO B 1 213 ? -0.781 30.438 25.797 1 92.38 213 PRO B N 1
ATOM 4750 C CA . PRO B 1 213 ? -0.855 31.109 27.094 1 92.38 213 PRO B CA 1
ATOM 4751 C C . PRO B 1 213 ? -1.858 32.25 27.109 1 92.38 213 PRO B C 1
ATOM 4753 O O . PRO B 1 213 ? -1.485 33.406 27.375 1 92.38 213 PRO B O 1
ATOM 4756 N N . MET B 1 214 ? -3.094 31.922 26.953 1 91.06 214 MET B N 1
ATOM 4757 C CA . MET B 1 214 ? -4.172 32.906 26.781 1 91.06 214 MET B CA 1
ATOM 4758 C C . MET B 1 214 ? -4.262 33.812 28 1 91.06 214 MET B C 1
ATOM 4760 O O . MET B 1 214 ? -4.289 35.031 27.859 1 91.06 214 MET B O 1
ATOM 4764 N N . GLU B 1 215 ? -4.312 33.281 29.172 1 87.06 215 GLU B N 1
ATOM 4765 C CA . GLU B 1 215 ? -4.492 34.031 30.391 1 87.06 215 GLU B CA 1
ATOM 4766 C C . GLU B 1 215 ? -3.355 35.031 30.594 1 87.06 215 GLU B C 1
ATOM 4768 O O . GLU B 1 215 ? -3.592 36.188 30.969 1 87.06 215 GLU B O 1
ATOM 4773 N N . ASP B 1 216 ? -2.186 34.594 30.312 1 89.19 216 ASP B N 1
ATOM 4774 C CA . ASP B 1 216 ? -1.026 35.469 30.469 1 89.19 216 ASP B CA 1
ATOM 4775 C C . ASP B 1 216 ? -1.031 36.562 29.422 1 89.19 216 ASP B C 1
ATOM 4777 O O . ASP B 1 216 ? -0.648 37.719 29.719 1 89.19 216 ASP B O 1
ATOM 4781 N N . GLU B 1 217 ? -1.521 36.25 28.312 1 88.94 217 GLU B N 1
ATOM 4782 C CA . GLU B 1 217 ? -1.455 37.219 27.188 1 88.94 217 GLU B CA 1
ATOM 4783 C C . GLU B 1 217 ? -2.52 38.281 27.328 1 88.94 217 GLU B C 1
ATOM 4785 O O . GLU B 1 217 ? -2.311 39.438 26.891 1 88.94 217 GLU B O 1
ATOM 4790 N N . ILE B 1 218 ? -3.596 37.969 27.953 1 85.38 218 ILE B N 1
ATOM 4791 C CA . ILE B 1 218 ? -4.688 38.938 27.984 1 85.38 218 ILE B CA 1
ATOM 4792 C C . ILE B 1 218 ? -4.566 39.812 29.234 1 85.38 218 ILE B C 1
ATOM 4794 O O . ILE B 1 218 ? -5.293 40.781 29.375 1 85.38 218 ILE B O 1
ATOM 4798 N N . LYS B 1 219 ? -3.754 39.375 30.141 1 80.62 219 LYS B N 1
ATOM 4799 C CA . LYS B 1 219 ? -3.557 40.188 31.328 1 80.62 219 LYS B CA 1
ATOM 4800 C C . LYS B 1 219 ? -3.098 41.594 30.938 1 80.62 219 LYS B C 1
ATOM 4802 O O . LYS B 1 219 ? -3.516 42.594 31.562 1 80.62 219 LYS B O 1
ATOM 4807 N N . ARG B 1 220 ? -2.35 41.688 29.953 1 70.62 220 ARG B N 1
ATOM 4808 C CA . ARG B 1 220 ? -1.755 42.969 29.578 1 70.62 220 ARG B CA 1
ATOM 4809 C C . ARG B 1 220 ? -2.6 43.688 28.516 1 70.62 220 ARG B C 1
ATOM 4811 O O . ARG B 1 220 ? -2.344 44.844 28.172 1 70.62 220 ARG B O 1
ATOM 4818 N N . TRP B 1 221 ? -3.506 42.938 28.125 1 73.44 221 TRP B N 1
ATOM 4819 C CA . TRP B 1 221 ? -4.328 43.438 27.016 1 73.44 221 TRP B CA 1
ATOM 4820 C C . TRP B 1 221 ? -5.516 44.25 27.531 1 73.44 221 TRP B C 1
ATOM 4822 O O . TRP B 1 221 ? -6.117 43.875 28.547 1 73.44 221 TRP B O 1
ATOM 4832 N N . GLN B 1 222 ? -5.52 45.531 27.234 1 66.94 222 GLN B N 1
ATOM 4833 C CA . GLN B 1 222 ? -6.637 46.344 27.688 1 66.94 222 GLN B CA 1
ATOM 4834 C C . GLN B 1 222 ? -7.965 45.812 27.172 1 66.94 222 GLN B C 1
ATOM 4836 O O . GLN B 1 222 ? -8.555 46.344 26.234 1 66.94 222 GLN B O 1
ATOM 4841 N N . ALA B 1 223 ? -8.375 44.812 27.766 1 62.12 223 ALA B N 1
ATOM 4842 C CA . ALA B 1 223 ? -9.484 43.938 27.328 1 62.12 223 ALA B CA 1
ATOM 4843 C C . ALA B 1 223 ? -10.828 44.656 27.531 1 62.12 223 ALA B C 1
ATOM 4845 O O . ALA B 1 223 ? -11.844 44.219 26.984 1 62.12 223 ALA B O 1
ATOM 4846 N N . SER B 1 224 ? -10.758 45.781 28.156 1 64.94 224 SER B N 1
ATOM 4847 C CA . SER B 1 224 ? -12.055 46.312 28.562 1 64.94 224 SER B CA 1
ATOM 4848 C C . SER B 1 224 ? -12.711 47.094 27.438 1 64.94 224 SER B C 1
ATOM 4850 O O . SER B 1 224 ? -13.898 47.406 27.5 1 64.94 224 SER B O 1
ATOM 4852 N N . ASP B 1 225 ? -11.969 47.312 26.406 1 74.81 225 ASP B N 1
ATOM 4853 C CA . ASP B 1 225 ? -12.57 48 25.281 1 74.81 225 ASP B CA 1
ATOM 4854 C C . ASP B 1 225 ? -13.328 47.031 24.375 1 74.81 225 ASP B C 1
ATOM 4856 O O . ASP B 1 225 ? -12.711 46.219 23.688 1 74.81 225 ASP B O 1
ATOM 4860 N N . PRO B 1 226 ? -14.648 47.062 24.469 1 74.38 226 PRO B N 1
ATOM 4861 C CA . PRO B 1 226 ? -15.469 46.062 23.75 1 74.38 226 PRO B CA 1
ATOM 4862 C C . PRO B 1 226 ? -15.305 46.156 22.234 1 74.38 226 PRO B C 1
ATOM 4864 O O . PRO B 1 226 ? -15.711 45.219 21.516 1 74.38 226 PRO B O 1
ATOM 4867 N N . ASP B 1 227 ? -14.711 47.219 21.797 1 83.12 227 ASP B N 1
ATOM 4868 C CA . ASP B 1 227 ? -14.578 47.406 20.344 1 83.12 227 ASP B CA 1
ATOM 4869 C C . ASP B 1 227 ? -13.297 46.75 19.828 1 83.12 227 ASP B C 1
ATOM 4871 O O . ASP B 1 227 ? -13.133 46.531 18.625 1 83.12 227 ASP B O 1
ATOM 4875 N N . ARG B 1 228 ? -12.508 46.219 20.781 1 90.75 228 ARG B N 1
ATOM 4876 C CA . ARG B 1 228 ? -11.242 45.625 20.375 1 90.75 228 ARG B CA 1
ATOM 4877 C C . ARG B 1 228 ? -11.445 44.188 19.938 1 90.75 228 ARG B C 1
ATOM 4879 O O . ARG B 1 228 ? -12.32 43.5 20.453 1 90.75 228 ARG B O 1
ATOM 4886 N N . VAL B 1 229 ? -10.672 43.875 19 1 95.44 229 VAL B N 1
ATOM 4887 C CA . VAL B 1 229 ? -10.758 42.5 18.484 1 95.44 229 VAL B CA 1
ATOM 4888 C C . VAL B 1 229 ? -9.758 41.625 19.203 1 95.44 229 VAL B C 1
ATOM 4890 O O . VAL B 1 229 ? -8.555 41.906 19.219 1 95.44 229 VAL B O 1
ATOM 4893 N N . LEU B 1 230 ? -10.289 40.594 19.844 1 95.12 230 LEU B N 1
ATOM 4894 C CA . LEU B 1 230 ? -9.469 39.625 20.578 1 95.12 230 LEU B CA 1
ATOM 4895 C C . LEU B 1 230 ? -8.789 38.656 19.625 1 95.12 230 LEU B C 1
ATOM 4897 O O . LEU B 1 230 ? -7.598 38.375 19.766 1 95.12 230 LEU B O 1
ATOM 4901 N N . PHE B 1 231 ? -9.547 38.188 18.703 1 96.94 231 PHE B N 1
ATOM 4902 C CA . PHE B 1 231 ? -9.125 37.031 17.922 1 96.94 231 PHE B CA 1
ATOM 4903 C C . PHE B 1 231 ? -9.617 37.156 16.484 1 96.94 231 PHE B C 1
ATOM 4905 O O . PHE B 1 231 ? -10.812 37.344 16.25 1 96.94 231 PHE B O 1
ATOM 4912 N N . VAL B 1 232 ? -8.727 37.062 15.539 1 98.5 232 VAL B N 1
ATOM 4913 C CA . VAL B 1 232 ? -9.039 37 14.117 1 98.5 232 VAL B CA 1
ATOM 4914 C C . VAL B 1 232 ? -8.578 35.656 13.562 1 98.5 232 VAL B C 1
ATOM 4916 O O . VAL B 1 232 ? -7.379 35.375 13.492 1 98.5 232 VAL B O 1
ATOM 4919 N N . ASP B 1 233 ? -9.477 34.781 13.195 1 98.69 233 ASP B N 1
ATOM 4920 C CA . ASP B 1 233 ? -9.18 33.5 12.562 1 98.69 233 ASP B CA 1
ATOM 4921 C C . ASP B 1 233 ? -9.172 33.625 11.047 1 98.69 233 ASP B C 1
ATOM 4923 O O . ASP B 1 233 ? -10.227 33.594 10.406 1 98.69 233 ASP B O 1
ATOM 4927 N N . ILE B 1 234 ? -7.992 33.719 10.484 1 98.38 234 ILE B N 1
ATOM 4928 C CA . ILE B 1 234 ? -7.824 33.906 9.047 1 98.38 234 ILE B CA 1
ATOM 4929 C C . ILE B 1 234 ? -7.848 32.562 8.328 1 98.38 234 ILE B C 1
ATOM 4931 O O . ILE B 1 234 ? -7 31.719 8.578 1 98.38 234 ILE B O 1
ATOM 4935 N N . GLY B 1 235 ? -8.75 32.438 7.352 1 96.69 235 GLY B N 1
ATOM 4936 C CA . GLY B 1 235 ? -8.938 31.156 6.695 1 96.69 235 GLY B CA 1
ATOM 4937 C C . GLY B 1 235 ? -9.562 30.109 7.598 1 96.69 235 GLY B C 1
ATOM 4938 O O . GLY B 1 235 ? -9.156 28.938 7.578 1 96.69 235 GLY B O 1
ATOM 4939 N N . GLY B 1 236 ? -10.547 30.5 8.375 1 96 236 GLY B N 1
ATOM 4940 C CA . GLY B 1 236 ? -11.031 29.672 9.469 1 96 236 GLY B CA 1
ATOM 4941 C C . GLY B 1 236 ? -12.156 28.75 9.062 1 96 236 GLY B C 1
ATOM 4942 O O . GLY B 1 236 ? -12.672 27.984 9.883 1 96 236 GLY B O 1
ATOM 4943 N N . GLY B 1 237 ? -12.586 28.812 7.816 1 93.19 237 GLY B N 1
ATOM 4944 C CA . GLY B 1 237 ? -13.625 27.922 7.316 1 93.19 237 GLY B CA 1
ATOM 4945 C C . GLY B 1 237 ? -14.961 28.125 8.008 1 93.19 237 GLY B C 1
ATOM 4946 O O . GLY B 1 237 ? -15.477 29.25 8.055 1 93.19 237 GLY B O 1
ATOM 4947 N N . MET B 1 238 ? -15.422 27.109 8.695 1 91.44 238 MET B N 1
ATOM 4948 C CA . MET B 1 238 ? -16.75 27.141 9.32 1 91.44 238 MET B CA 1
ATOM 4949 C C . MET B 1 238 ? -16.672 27.734 10.727 1 91.44 238 MET B C 1
ATOM 4951 O O . MET B 1 238 ? -17.672 27.812 11.43 1 91.44 238 MET B O 1
ATOM 4955 N N . GLY B 1 239 ? -15.516 28.078 11.117 1 95.94 239 GLY B N 1
ATOM 4956 C CA . GLY B 1 239 ? -15.367 28.812 12.359 1 95.94 239 GLY B CA 1
ATOM 4957 C C . GLY B 1 239 ? -15.242 27.922 13.578 1 95.94 239 GLY B C 1
ATOM 4958 O O . GLY B 1 239 ? -15.477 28.359 14.703 1 95.94 239 GLY B O 1
ATOM 4959 N N . HIS B 1 240 ? -14.828 26.672 13.391 1 92.69 240 HIS B N 1
ATOM 4960 C CA . HIS B 1 240 ? -14.75 25.719 14.484 1 92.69 240 HIS B CA 1
ATOM 4961 C C . HIS B 1 240 ? -13.797 26.188 15.57 1 92.69 240 HIS B C 1
ATOM 4963 O O . HIS B 1 240 ? -14.047 25.984 16.766 1 92.69 240 HIS B O 1
ATOM 4969 N N . GLN B 1 241 ? -12.672 26.828 15.18 1 96.06 241 GLN B N 1
ATOM 4970 C CA . GLN B 1 241 ? -11.68 27.266 16.172 1 96.06 241 GLN B CA 1
ATOM 4971 C C . GLN B 1 241 ? -12.164 28.484 16.922 1 96.06 241 GLN B C 1
ATOM 4973 O O . GLN B 1 241 ? -11.867 28.656 18.109 1 96.06 241 GLN B O 1
ATOM 4978 N N . CYS B 1 242 ? -12.914 29.375 16.25 1 97.44 242 CYS B N 1
ATOM 4979 C CA . CYS B 1 242 ? -13.547 30.5 16.938 1 97.44 242 CYS B CA 1
ATOM 4980 C C . CYS B 1 242 ? -14.531 30.016 17.984 1 97.44 242 CYS B C 1
ATOM 4982 O O . CYS B 1 242 ? -14.547 30.5 19.109 1 97.44 242 CYS B O 1
ATOM 4984 N N . ILE B 1 243 ? -15.336 29.094 17.547 1 96.69 243 ILE B N 1
ATOM 4985 C CA . ILE B 1 243 ? -16.344 28.531 18.438 1 96.69 243 ILE B CA 1
ATOM 4986 C C . ILE B 1 243 ? -15.656 27.859 19.641 1 96.69 243 ILE B C 1
ATOM 4988 O O . ILE B 1 243 ? -16.094 28.031 20.781 1 96.69 243 ILE B O 1
ATOM 4992 N N . ARG B 1 244 ? -14.594 27.141 19.375 1 95.19 244 ARG B N 1
ATOM 4993 C CA . ARG B 1 244 ? -13.844 26.469 20.438 1 95.19 244 ARG B CA 1
ATOM 4994 C C . ARG B 1 244 ? -13.258 27.484 21.422 1 95.19 244 ARG B C 1
ATOM 4996 O O . ARG B 1 244 ? -13.32 27.281 22.625 1 95.19 244 ARG B O 1
ATOM 5003 N N . LEU B 1 245 ? -12.664 28.547 20.906 1 96.81 245 LEU B N 1
ATOM 5004 C CA . LEU B 1 245 ? -12.07 29.594 21.75 1 96.81 245 LEU B CA 1
ATOM 5005 C C . LEU B 1 245 ? -13.117 30.203 22.672 1 96.81 245 LEU B C 1
ATOM 5007 O O . LEU B 1 245 ? -12.898 30.312 23.875 1 96.81 245 LEU B O 1
ATOM 5011 N N . ARG B 1 246 ? -14.25 30.594 22.094 1 96.62 246 ARG B N 1
ATOM 5012 C CA . ARG B 1 246 ? -15.312 31.203 22.891 1 96.62 246 ARG B CA 1
ATOM 5013 C C . ARG B 1 246 ? -15.898 30.219 23.875 1 96.62 246 ARG B C 1
ATOM 5015 O O . ARG B 1 246 ? -16.297 30.594 24.984 1 96.62 246 ARG B O 1
ATOM 5022 N N . GLY B 1 247 ? -16.047 29 23.453 1 95.44 247 GLY B N 1
ATOM 5023 C CA . GLY B 1 247 ? -16.5 27.953 24.359 1 95.44 247 GLY B CA 1
ATOM 5024 C C . GLY B 1 247 ? -15.609 27.812 25.578 1 95.44 247 GLY B C 1
ATOM 5025 O O . GLY B 1 247 ? -16.094 27.641 26.703 1 95.44 247 GLY B O 1
ATOM 5026 N N . LYS B 1 248 ? -14.328 27.844 25.406 1 94.62 248 LYS B N 1
ATOM 5027 C CA . LYS B 1 248 ? -13.367 27.672 26.5 1 94.62 248 LYS B CA 1
ATOM 5028 C C . LYS B 1 248 ? -13.25 28.953 27.328 1 94.62 248 LYS B C 1
ATOM 5030 O O . LYS B 1 248 ? -13.055 28.891 28.547 1 94.62 248 LYS B O 1
ATOM 5035 N N . TYR B 1 249 ? -13.383 30.125 26.609 1 92.88 249 TYR B N 1
ATOM 5036 C CA . TYR B 1 249 ? -13.211 31.406 27.266 1 92.88 249 TYR B CA 1
ATOM 5037 C C . TYR B 1 249 ? -14.398 32.312 27 1 92.88 249 TYR B C 1
ATOM 5039 O O . TYR B 1 249 ? -14.25 33.375 26.391 1 92.88 249 TYR B O 1
ATOM 5047 N N . PRO B 1 250 ? -15.469 32 27.562 1 91.5 250 PRO B N 1
ATOM 5048 C CA . PRO B 1 250 ? -16.672 32.781 27.281 1 91.5 250 PRO B CA 1
ATOM 5049 C C . PRO B 1 250 ? -16.609 34.188 27.859 1 91.5 250 PRO B C 1
ATOM 5051 O O . PRO B 1 250 ? -17.25 35.125 27.328 1 91.5 250 PRO B O 1
ATOM 5054 N N . ASP B 1 251 ? -15.797 34.375 28.844 1 87.75 251 ASP B N 1
ATOM 5055 C CA . ASP B 1 251 ? -15.859 35.625 29.594 1 87.75 251 ASP B CA 1
ATOM 5056 C C . ASP B 1 251 ? -14.734 36.562 29.172 1 87.75 251 ASP B C 1
ATOM 5058 O O . ASP B 1 251 ? -14.68 37.719 29.641 1 87.75 251 ASP B O 1
ATOM 5062 N N . ILE B 1 252 ? -13.883 36.156 28.297 1 89 252 ILE B N 1
ATOM 5063 C CA . ILE B 1 252 ? -12.836 37.062 27.828 1 89 252 ILE B CA 1
ATOM 5064 C C . ILE B 1 252 ? -13.422 38.062 26.859 1 89 252 ILE B C 1
ATOM 5066 O O . ILE B 1 252 ? -14.031 37.688 25.844 1 89 252 ILE B O 1
ATOM 5070 N N . PRO B 1 253 ? -13.273 39.375 27.297 1 88.44 253 PRO B N 1
ATOM 5071 C CA . PRO B 1 253 ? -13.867 40.375 26.422 1 88.44 253 PRO B CA 1
ATOM 5072 C C . PRO B 1 253 ? -13.148 40.5 25.078 1 88.44 253 PRO B C 1
ATOM 5074 O O . PRO B 1 253 ? -11.977 40.125 24.969 1 88.44 253 PRO B O 1
ATOM 5077 N N . GLY B 1 254 ? -13.883 41.125 24.078 1 92 254 GLY B N 1
ATOM 5078 C CA . GLY B 1 254 ? -13.32 41.375 22.766 1 92 254 GLY B CA 1
ATOM 5079 C C . GLY B 1 254 ? -14.031 40.594 21.656 1 92 254 GLY B C 1
ATOM 5080 O O . GLY B 1 254 ? -14.508 39.5 21.875 1 92 254 GLY B O 1
ATOM 5081 N N . ARG B 1 255 ? -13.977 41.156 20.531 1 95.06 255 ARG B N 1
ATOM 5082 C CA . ARG B 1 255 ? -14.641 40.594 19.359 1 95.06 255 ARG B CA 1
ATOM 5083 C C . ARG B 1 255 ? -13.844 39.406 18.797 1 95.06 255 ARG B C 1
ATOM 5085 O O . ARG B 1 255 ? -12.609 39.438 18.828 1 95.06 255 ARG B O 1
ATOM 5092 N N . VAL B 1 256 ? -14.523 38.406 18.344 1 97 256 VAL B N 1
ATOM 5093 C CA . VAL B 1 256 ? -13.945 37.281 17.625 1 97 256 VAL B CA 1
ATOM 5094 C C . VAL B 1 256 ? -14.406 37.281 16.172 1 97 256 VAL B C 1
ATOM 5096 O O . VAL B 1 256 ? -15.609 37.25 15.891 1 97 256 VAL B O 1
ATOM 5099 N N . VAL B 1 257 ? -13.453 37.406 15.281 1 98.12 257 VAL B N 1
ATOM 5100 C CA . VAL B 1 257 ? -13.75 37.562 13.867 1 98.12 257 VAL B CA 1
ATOM 5101 C C . VAL B 1 257 ? -13.25 36.344 13.094 1 98.12 257 VAL B C 1
ATOM 5103 O O . VAL B 1 257 ? -12.102 35.938 13.25 1 98.12 257 VAL B O 1
ATOM 5106 N N . LEU B 1 258 ? -14.109 35.719 12.297 1 98.62 258 LEU B N 1
ATOM 5107 C CA . LEU B 1 258 ? -13.781 34.656 11.375 1 98.62 258 LEU B CA 1
ATOM 5108 C C . LEU B 1 258 ? -13.648 35.156 9.953 1 98.62 258 LEU B C 1
ATOM 5110 O O . LEU B 1 258 ? -14.578 35.781 9.414 1 98.62 258 LEU B O 1
ATOM 5114 N N . GLN B 1 259 ? -12.5 34.969 9.375 1 98.44 259 GLN B N 1
ATOM 5115 C CA . GLN B 1 259 ? -12.273 35.406 8 1 98.44 259 GLN B CA 1
ATOM 5116 C C . GLN B 1 259 ? -12.047 34.219 7.07 1 98.44 259 GLN B C 1
ATOM 5118 O O . GLN B 1 259 ? -11.344 33.281 7.422 1 98.44 259 GLN B O 1
ATOM 5123 N N . ASP B 1 260 ? -12.648 34.188 5.945 1 97.06 260 ASP B N 1
ATOM 5124 C CA . ASP B 1 260 ? -12.414 33.25 4.848 1 97.06 260 ASP B CA 1
ATOM 5125 C C . ASP B 1 260 ? -12.875 33.844 3.516 1 97.06 260 ASP B C 1
ATOM 5127 O O . ASP B 1 260 ? -13.383 34.969 3.475 1 97.06 260 ASP B O 1
ATOM 5131 N N . MET B 1 261 ? -12.57 33.125 2.451 1 94.38 261 MET B N 1
ATOM 5132 C CA . MET B 1 261 ? -13.031 33.562 1.136 1 94.38 261 MET B CA 1
ATOM 5133 C C . MET B 1 261 ? -14.539 33.781 1.118 1 94.38 261 MET B C 1
ATOM 5135 O O . MET B 1 261 ? -15.266 33.094 1.846 1 94.38 261 MET B O 1
ATOM 5139 N N . PRO B 1 262 ? -15.039 34.656 0.206 1 94.69 262 PRO B N 1
ATOM 5140 C CA . PRO B 1 262 ? -16.469 34.938 0.155 1 94.69 262 PRO B CA 1
ATOM 5141 C C . PRO B 1 262 ? -17.328 33.688 -0.025 1 94.69 262 PRO B C 1
ATOM 5143 O O . PRO B 1 262 ? -18.344 33.531 0.654 1 94.69 262 PRO B O 1
ATOM 5146 N N . ILE B 1 263 ? -16.969 32.812 -0.83 1 89.44 263 ILE B N 1
ATOM 5147 C CA . ILE B 1 263 ? -17.75 31.625 -1.134 1 89.44 263 ILE B CA 1
ATOM 5148 C C . ILE B 1 263 ? -17.906 30.766 0.124 1 89.44 263 ILE B C 1
ATOM 5150 O O . ILE B 1 263 ? -18.938 30.141 0.337 1 89.44 263 ILE B O 1
ATOM 5154 N N . THR B 1 264 ? -16.891 30.75 0.924 1 91.06 264 THR B N 1
ATOM 5155 C CA . THR B 1 264 ? -16.938 29.984 2.168 1 91.06 264 THR B CA 1
ATOM 5156 C C . THR B 1 264 ? -17.812 30.672 3.203 1 91.06 264 THR B C 1
ATOM 5158 O O . THR B 1 264 ? -18.641 30.047 3.85 1 91.06 264 THR B O 1
ATOM 5161 N N . VAL B 1 265 ? -17.625 31.953 3.381 1 95.19 265 VAL B N 1
ATOM 5162 C CA . VAL B 1 265 ? -18.344 32.75 4.371 1 95.19 265 VAL B CA 1
ATOM 5163 C C . VAL B 1 265 ? -19.844 32.656 4.09 1 95.19 265 VAL B C 1
ATOM 5165 O O . VAL B 1 265 ? -20.656 32.625 5.016 1 95.19 265 VAL B O 1
ATOM 5168 N N . GLU B 1 266 ? -20.203 32.625 2.777 1 93.94 266 GLU B N 1
ATOM 5169 C CA . GLU B 1 266 ? -21.609 32.562 2.379 1 93.94 266 GLU B CA 1
ATOM 5170 C C . GLU B 1 266 ? -22.266 31.266 2.834 1 93.94 266 GLU B C 1
ATOM 5172 O O . GLU B 1 266 ? -23.484 31.219 3.053 1 93.94 266 GLU B O 1
ATOM 5177 N N . ARG B 1 267 ? -21.516 30.297 3.062 1 89.31 267 ARG B N 1
ATOM 5178 C CA . ARG B 1 267 ? -22.047 28.969 3.42 1 89.31 267 ARG B CA 1
ATOM 5179 C C . ARG B 1 267 ? -22.219 28.844 4.93 1 89.31 267 ARG B C 1
ATOM 5181 O O . ARG B 1 267 ? -22.875 27.922 5.406 1 89.31 267 ARG B O 1
ATOM 5188 N N . ILE B 1 268 ? -21.672 29.766 5.691 1 93.69 268 ILE B N 1
ATOM 5189 C CA . ILE B 1 268 ? -21.734 29.719 7.148 1 93.69 268 ILE B CA 1
ATOM 5190 C C . ILE B 1 268 ? -23.125 30.109 7.625 1 93.69 268 ILE B C 1
ATOM 5192 O O . ILE B 1 268 ? -23.625 31.172 7.281 1 93.69 268 ILE B O 1
ATOM 5196 N N . PRO B 1 269 ? -23.75 29.234 8.344 1 92.5 269 PRO B N 1
ATOM 5197 C CA . PRO B 1 269 ? -25.031 29.625 8.93 1 92.5 269 PRO B CA 1
ATOM 5198 C C . PRO B 1 269 ? -24.906 30.844 9.852 1 92.5 269 PRO B C 1
ATOM 5200 O O . PRO B 1 269 ? -23.984 30.891 10.68 1 92.5 269 PRO B O 1
ATOM 5203 N N . LYS B 1 270 ? -25.797 31.75 9.633 1 91.19 270 LYS B N 1
ATOM 5204 C CA . LYS B 1 270 ? -25.781 32.969 10.453 1 91.19 270 LYS B CA 1
ATOM 5205 C C . LYS B 1 270 ? -27.062 33.062 11.281 1 91.19 270 LYS B C 1
ATOM 5207 O O . LYS B 1 270 ? -28.141 32.656 10.828 1 91.19 270 LYS B O 1
ATOM 5212 N N . PRO B 1 271 ? -27.156 33.781 12.43 1 94.25 271 PRO B N 1
ATOM 5213 C CA . PRO B 1 271 ? -25.953 34.281 13.117 1 94.25 271 PRO B CA 1
ATOM 5214 C C . PRO B 1 271 ? -25.078 33.188 13.68 1 94.25 271 PRO B C 1
ATOM 5216 O O . PRO B 1 271 ? -25.578 32.094 14.023 1 94.25 271 PRO B O 1
ATOM 5219 N N . MET B 1 272 ? -23.781 33.406 13.812 1 96.62 272 MET B N 1
ATOM 5220 C CA . MET B 1 272 ? -22.875 32.438 14.406 1 96.62 272 MET B CA 1
ATOM 5221 C C . MET B 1 272 ? -22.984 32.406 15.922 1 96.62 272 MET B C 1
ATOM 5223 O O . MET B 1 272 ? -23.391 33.406 16.531 1 96.62 272 MET B O 1
ATOM 5227 N N . PRO B 1 273 ? -22.672 31.312 16.484 1 95.62 273 PRO B N 1
ATOM 5228 C CA . PRO B 1 273 ? -22.734 31.266 17.938 1 95.62 273 PRO B CA 1
ATOM 5229 C C . PRO B 1 273 ? -21.75 32.219 18.609 1 95.62 273 PRO B C 1
ATOM 5231 O O . PRO B 1 273 ? -20.703 32.531 18.031 1 95.62 273 PRO B O 1
ATOM 5234 N N . HIS B 1 274 ? -22.078 32.719 19.844 1 94.56 274 HIS B N 1
ATOM 5235 C CA . HIS B 1 274 ? -21.219 33.5 20.734 1 94.56 274 HIS B CA 1
ATOM 5236 C C . HIS B 1 274 ? -20.875 34.844 20.141 1 94.56 274 HIS B C 1
ATOM 5238 O O . HIS B 1 274 ? -19.828 35.406 20.453 1 94.56 274 HIS B O 1
ATOM 5244 N N . GLY B 1 275 ? -21.688 35.25 19.188 1 94 275 GLY B N 1
ATOM 5245 C CA . GLY B 1 275 ? -21.469 36.594 18.609 1 94 275 GLY B CA 1
ATOM 5246 C C . GLY B 1 275 ? -20.266 36.656 17.688 1 94 275 GLY B C 1
ATOM 5247 O O . GLY B 1 275 ? -19.766 37.719 17.375 1 94 275 GLY B O 1
ATOM 5248 N N . ILE B 1 276 ? -19.734 35.5 17.203 1 97.62 276 ILE B N 1
ATOM 5249 C CA . ILE B 1 276 ? -18.625 35.438 16.25 1 97.62 276 ILE B CA 1
ATOM 5250 C C . ILE B 1 276 ? -19.016 36.156 14.953 1 97.62 276 ILE B C 1
ATOM 5252 O O . ILE B 1 276 ? -20.125 35.969 14.461 1 97.62 276 ILE B O 1
ATOM 5256 N N . GLU B 1 277 ? -18.141 36.969 14.453 1 97.44 277 GLU B N 1
ATOM 5257 C CA . GLU B 1 277 ? -18.391 37.719 13.242 1 97.44 277 GLU B CA 1
ATOM 5258 C C . GLU B 1 277 ? -17.688 37.094 12.031 1 97.44 277 GLU B C 1
ATOM 5260 O O . GLU B 1 277 ? -16.453 37.094 11.969 1 97.44 277 GLU B O 1
ATOM 5265 N N . ALA B 1 278 ? -18.469 36.625 11.109 1 98.06 278 ALA B N 1
ATOM 5266 C CA . ALA B 1 278 ? -17.922 36.094 9.859 1 98.06 278 ALA B CA 1
ATOM 5267 C C . ALA B 1 278 ? -17.719 37.219 8.844 1 98.06 278 ALA B C 1
ATOM 5269 O O . ALA B 1 278 ? -18.625 38.031 8.609 1 98.06 278 ALA B O 1
ATOM 5270 N N . MET B 1 279 ? -16.562 37.25 8.297 1 97.5 279 MET B N 1
ATOM 5271 C CA . MET B 1 279 ? -16.203 38.344 7.383 1 97.5 279 MET B CA 1
ATOM 5272 C C . MET B 1 279 ? -15.492 37.781 6.152 1 97.5 279 MET B C 1
ATOM 5274 O O . MET B 1 279 ? -14.516 37.031 6.27 1 97.5 279 MET B O 1
ATOM 5278 N N . PRO B 1 280 ? -16 38.094 4.887 1 97.81 280 PRO B N 1
ATOM 5279 C CA . PRO B 1 280 ? -15.227 37.719 3.699 1 97.81 280 PRO B CA 1
ATOM 5280 C C . PRO B 1 280 ? -13.875 38.438 3.637 1 97.81 280 PRO B C 1
ATOM 5282 O O . PRO B 1 280 ? -13.797 39.625 3.883 1 97.81 280 PRO B O 1
ATOM 5285 N N . TYR B 1 281 ? -12.828 37.656 3.393 1 97.62 281 TYR B N 1
ATOM 5286 C CA . TYR B 1 281 ? -11.477 38.219 3.322 1 97.62 281 TYR B CA 1
ATOM 5287 C C . TYR B 1 281 ? -10.562 37.312 2.496 1 97.62 281 TYR B C 1
ATOM 5289 O O . TYR B 1 281 ? -10.602 36.094 2.631 1 97.62 281 TYR B O 1
ATOM 5297 N N . ASN B 1 282 ? -9.883 37.938 1.563 1 95.25 282 ASN B N 1
ATOM 5298 C CA . ASN B 1 282 ? -8.797 37.344 0.803 1 95.25 282 ASN B CA 1
ATOM 5299 C C . ASN B 1 282 ? -7.43 37.75 1.335 1 95.25 282 ASN B C 1
ATOM 5301 O O . ASN B 1 282 ? -7.09 38.938 1.295 1 95.25 282 ASN B O 1
ATOM 5305 N N . PHE B 1 283 ? -6.625 36.812 1.749 1 93.25 283 PHE B N 1
ATOM 5306 C CA . PHE B 1 283 ? -5.406 37.156 2.473 1 93.25 283 PHE B CA 1
ATOM 5307 C C . PHE B 1 283 ? -4.383 37.781 1.535 1 93.25 283 PHE B C 1
ATOM 5309 O O . PHE B 1 283 ? -3.334 38.281 1.981 1 93.25 283 PHE B O 1
ATOM 5316 N N . GLU B 1 284 ? -4.613 37.844 0.256 1 92.56 284 GLU B N 1
ATOM 5317 C CA . GLU B 1 284 ? -3.76 38.562 -0.686 1 92.56 284 GLU B CA 1
ATOM 5318 C C . GLU B 1 284 ? -3.982 40.062 -0.591 1 92.56 284 GLU B C 1
ATOM 5320 O O . GLU B 1 284 ? -3.174 40.844 -1.093 1 92.56 284 GLU B O 1
ATOM 5325 N N . GLU B 1 285 ? -5.023 40.438 0.009 1 96.56 285 GLU B N 1
ATOM 5326 C CA . GLU B 1 285 ? -5.359 41.812 0.227 1 96.56 285 GLU B CA 1
ATOM 5327 C C . GLU B 1 285 ? -4.922 42.281 1.614 1 96.56 285 GLU B C 1
ATOM 5329 O O . GLU B 1 285 ? -4.707 41.469 2.51 1 96.56 285 GLU B O 1
ATOM 5334 N N . PRO B 1 286 ? -4.824 43.594 1.76 1 97.81 286 PRO B N 1
ATOM 5335 C CA . PRO B 1 286 ? -4.477 44.094 3.094 1 97.81 286 PRO B CA 1
ATOM 5336 C C . PRO B 1 286 ? -5.465 43.656 4.168 1 97.81 286 PRO B C 1
ATOM 5338 O O . PRO B 1 286 ? -6.672 43.625 3.924 1 97.81 286 PRO B O 1
ATOM 5341 N N . GLN B 1 287 ? -4.965 43.25 5.324 1 98.38 287 GLN B N 1
ATOM 5342 C CA . GLN B 1 287 ? -5.777 42.812 6.453 1 98.38 287 GLN B CA 1
ATOM 5343 C C . GLN B 1 287 ? -6.617 43.969 7.008 1 98.38 287 GLN B C 1
ATOM 5345 O O . GLN B 1 287 ? -6.078 44.969 7.477 1 98.38 287 GLN B O 1
ATOM 5350 N N . PRO B 1 288 ? -7.93 43.844 6.957 1 97.94 288 PRO B N 1
ATOM 5351 C CA . PRO B 1 288 ? -8.805 44.969 7.336 1 97.94 288 PRO B CA 1
ATOM 5352 C C . PRO B 1 288 ? -8.922 45.125 8.852 1 97.94 288 PRO B C 1
ATOM 5354 O O . PRO B 1 288 ? -9.25 46.219 9.336 1 97.94 288 PRO B O 1
ATOM 5357 N N . ILE B 1 289 ? -8.797 44.094 9.625 1 97.75 289 ILE B N 1
ATOM 5358 C CA . ILE B 1 289 ? -8.906 44.156 11.078 1 97.75 289 ILE B CA 1
ATOM 5359 C C . ILE B 1 289 ? -7.555 44.562 11.664 1 97.75 289 ILE B C 1
ATOM 5361 O O . ILE B 1 289 ? -6.582 43.812 11.594 1 97.75 289 ILE B O 1
ATOM 5365 N N . LYS B 1 290 ? -7.602 45.719 12.289 1 96 290 LYS B N 1
ATOM 5366 C CA . LYS B 1 290 ? -6.355 46.281 12.812 1 96 290 LYS B CA 1
ATOM 5367 C C . LYS B 1 290 ? -6.234 46.031 14.312 1 96 290 LYS B C 1
ATOM 5369 O O . LYS B 1 290 ? -7.242 46 15.023 1 96 290 LYS B O 1
ATOM 5374 N N . ASN B 1 291 ? -5.004 45.75 14.789 1 94.69 291 ASN B N 1
ATOM 5375 C CA . ASN B 1 291 ? -4.59 45.75 16.188 1 94.69 291 ASN B CA 1
ATOM 5376 C C . ASN B 1 291 ? -5.344 44.688 16.984 1 94.69 291 ASN B C 1
ATOM 5378 O O . ASN B 1 291 ? -5.688 44.906 18.156 1 94.69 291 ASN B O 1
ATOM 5382 N N . ALA B 1 292 ? -5.703 43.625 16.359 1 95.81 292 ALA B N 1
ATOM 5383 C CA . ALA B 1 292 ? -6.254 42.5 17.125 1 95.81 292 ALA B CA 1
ATOM 5384 C C . ALA B 1 292 ? -5.199 41.906 18.062 1 95.81 292 ALA B C 1
ATOM 5386 O O . ALA B 1 292 ? -4 42.062 17.844 1 95.81 292 ALA B O 1
ATOM 5387 N N . LYS B 1 293 ? -5.633 41.25 19.125 1 95.62 293 LYS B N 1
ATOM 5388 C CA . LYS B 1 293 ? -4.688 40.625 20.031 1 95.62 293 LYS B CA 1
ATOM 5389 C C . LYS B 1 293 ? -4.02 39.406 19.391 1 95.62 293 LYS B C 1
ATOM 5391 O O . LYS B 1 293 ? -2.803 39.25 19.484 1 95.62 293 LYS B O 1
ATOM 5396 N N . PHE B 1 294 ? -4.836 38.531 18.75 1 97.06 294 PHE B N 1
ATOM 5397 C CA . PHE B 1 294 ? -4.32 37.344 18.078 1 97.06 294 PHE B CA 1
ATOM 5398 C C . PHE B 1 294 ? -4.754 37.312 16.625 1 97.06 294 PHE B C 1
ATOM 5400 O O . PHE B 1 294 ? -5.945 37.406 16.312 1 97.06 294 PHE B O 1
ATOM 5407 N N . TYR B 1 295 ? -3.846 37.25 15.727 1 98.44 295 TYR B N 1
ATOM 5408 C CA . TYR B 1 295 ? -4.074 36.812 14.359 1 98.44 295 TYR B CA 1
ATOM 5409 C C . TYR B 1 295 ? -3.717 35.344 14.188 1 98.44 295 TYR B C 1
ATOM 5411 O O . TYR B 1 295 ? -2.555 34.969 14.352 1 98.44 295 TYR B O 1
ATOM 5419 N N . TYR B 1 296 ? -4.691 34.531 13.867 1 98.44 296 TYR B N 1
ATOM 5420 C CA . TYR B 1 296 ? -4.582 33.094 13.922 1 98.44 296 TYR B CA 1
ATOM 5421 C C . TYR B 1 296 ? -4.797 32.469 12.547 1 98.44 296 TYR B C 1
ATOM 5423 O O . TYR B 1 296 ? -5.703 32.875 11.812 1 98.44 296 TYR B O 1
ATOM 5431 N N . THR B 1 297 ? -3.932 31.625 12.133 1 98 297 THR B N 1
ATOM 5432 C CA . THR B 1 297 ? -4.125 30.797 10.953 1 98 297 THR B CA 1
ATOM 5433 C C . THR B 1 297 ? -3.859 29.328 11.281 1 98 297 THR B C 1
ATOM 5435 O O . THR B 1 297 ? -2.896 29 11.977 1 98 297 THR B O 1
ATOM 5438 N N . ARG B 1 298 ? -4.746 28.484 10.859 1 96.5 298 ARG B N 1
ATOM 5439 C CA . ARG B 1 298 ? -4.59 27.047 11.078 1 96.5 298 ARG B CA 1
ATOM 5440 C C . ARG B 1 298 ? -4.668 26.266 9.766 1 96.5 298 ARG B C 1
ATOM 5442 O O . ARG B 1 298 ? -5.684 26.328 9.07 1 96.5 298 ARG B O 1
ATOM 5449 N N . ASN B 1 299 ? -3.562 25.609 9.438 1 93.69 299 ASN B N 1
ATOM 5450 C CA . ASN B 1 299 ? -3.527 24.75 8.25 1 93.69 299 ASN B CA 1
ATOM 5451 C C . ASN B 1 299 ? -3.91 25.531 6.992 1 93.69 299 ASN B C 1
ATOM 5453 O O . ASN B 1 299 ? -4.711 25.047 6.184 1 93.69 299 ASN B O 1
ATOM 5457 N N . VAL B 1 300 ? -3.486 26.734 6.898 1 95.25 300 VAL B N 1
ATOM 5458 C CA . VAL B 1 300 ? -3.734 27.578 5.742 1 95.25 300 VAL B CA 1
ATOM 5459 C C . VAL B 1 300 ? -2.459 27.719 4.91 1 95.25 300 VAL B C 1
ATOM 5461 O O . VAL B 1 300 ? -2.473 27.484 3.699 1 95.25 300 VAL B O 1
ATOM 5464 N N . LEU B 1 301 ? -1.346 27.984 5.598 1 96.62 301 LEU B N 1
ATOM 5465 C CA . LEU B 1 301 ? -0.099 28.312 4.914 1 96.62 301 LEU B CA 1
ATOM 5466 C C . LEU B 1 301 ? 0.511 27.078 4.266 1 96.62 301 LEU B C 1
ATOM 5468 O O . LEU B 1 301 ? 1.347 27.188 3.367 1 96.62 301 LEU B O 1
ATOM 5472 N N . HIS B 1 302 ? 0.07 25.859 4.68 1 94.56 302 HIS B N 1
ATOM 5473 C CA . HIS B 1 302 ? 0.585 24.625 4.09 1 94.56 302 HIS B CA 1
ATOM 5474 C C . HIS B 1 302 ? 0.145 24.484 2.637 1 94.56 302 HIS B C 1
ATOM 5476 O O . HIS B 1 302 ? 0.733 23.719 1.877 1 94.56 302 HIS B O 1
ATOM 5482 N N . GLY B 1 303 ? -0.886 25.25 2.232 1 93.19 303 GLY B N 1
ATOM 5483 C CA . GLY B 1 303 ? -1.398 25.188 0.872 1 93.19 303 GLY B CA 1
ATOM 5484 C C . GLY B 1 303 ? -0.861 26.281 -0.022 1 93.19 303 GLY B C 1
ATOM 5485 O O . GLY B 1 303 ? -1.249 26.391 -1.188 1 93.19 303 GLY B O 1
ATOM 5486 N N . LEU B 1 304 ? 0.07 27.109 0.496 1 93.75 304 LEU B N 1
ATOM 5487 C CA . LEU B 1 304 ? 0.596 28.25 -0.23 1 93.75 304 LEU B CA 1
ATOM 5488 C C . LEU B 1 304 ? 2.084 28.078 -0.518 1 93.75 304 LEU B C 1
ATOM 5490 O O . LEU B 1 304 ? 2.795 27.422 0.242 1 93.75 304 LEU B O 1
ATOM 5494 N N . THR B 1 305 ? 2.496 28.656 -1.625 1 92.19 305 THR B N 1
ATOM 5495 C CA . THR B 1 305 ? 3.932 28.75 -1.874 1 92.19 305 THR B CA 1
ATOM 5496 C C . THR B 1 305 ? 4.598 29.656 -0.836 1 92.19 305 THR B C 1
ATOM 5498 O O . THR B 1 305 ? 3.918 30.359 -0.095 1 92.19 305 THR B O 1
ATOM 5501 N N . ASP B 1 306 ? 5.895 29.562 -0.785 1 94.19 306 ASP B N 1
ATOM 5502 C CA . ASP B 1 306 ? 6.609 30.438 0.139 1 94.19 306 ASP B CA 1
ATOM 5503 C C . ASP B 1 306 ? 6.34 31.906 -0.176 1 94.19 306 ASP B C 1
ATOM 5505 O O . ASP B 1 306 ? 6.102 32.719 0.73 1 94.19 306 ASP B O 1
ATOM 5509 N N . SER B 1 307 ? 6.379 32.219 -1.446 1 95.12 307 SER B N 1
ATOM 5510 C CA . SER B 1 307 ? 6.164 33.625 -1.843 1 95.12 307 SER B CA 1
ATOM 5511 C C . SER B 1 307 ? 4.762 34.094 -1.474 1 95.12 307 SER B C 1
ATOM 5513 O O . SER B 1 307 ? 4.586 35.219 -0.981 1 95.12 307 SER B O 1
ATOM 5515 N N . ALA B 1 308 ? 3.799 33.25 -1.71 1 94.88 308 ALA B N 1
ATOM 5516 C CA . ALA B 1 308 ? 2.424 33.594 -1.359 1 94.88 308 ALA B CA 1
ATOM 5517 C C . ALA B 1 308 ? 2.252 33.688 0.154 1 94.88 308 ALA B C 1
ATOM 5519 O O . ALA B 1 308 ? 1.531 34.562 0.647 1 94.88 308 ALA B O 1
ATOM 5520 N N . SER B 1 309 ? 2.855 32.812 0.895 1 97.44 309 SER B N 1
ATOM 5521 C CA . SER B 1 309 ? 2.805 32.844 2.354 1 97.44 309 SER B CA 1
ATOM 5522 C C . SER B 1 309 ? 3.428 34.125 2.902 1 97.44 309 SER B C 1
ATOM 5524 O O . SER B 1 309 ? 2.871 34.75 3.803 1 97.44 309 SER B O 1
ATOM 5526 N N . ILE B 1 310 ? 4.559 34.469 2.359 1 98 310 ILE B N 1
ATOM 5527 C CA . ILE B 1 310 ? 5.258 35.656 2.789 1 98 310 ILE B CA 1
ATOM 5528 C C . ILE B 1 310 ? 4.379 36.906 2.529 1 98 310 ILE B C 1
ATOM 5530 O O . ILE B 1 310 ? 4.234 37.75 3.398 1 98 310 ILE B O 1
ATOM 5534 N N . ALA B 1 311 ? 3.76 36.906 1.36 1 97.5 311 ALA B N 1
ATOM 5535 C CA . ALA B 1 311 ? 2.887 38.031 1.021 1 97.5 311 ALA B CA 1
ATOM 5536 C C . ALA B 1 311 ? 1.711 38.125 1.989 1 97.5 311 ALA B C 1
ATOM 5538 O O . ALA B 1 311 ? 1.367 39.219 2.457 1 97.5 311 ALA B O 1
ATOM 5539 N N . ALA B 1 312 ? 1.093 37.031 2.268 1 97.75 312 ALA B N 1
ATOM 5540 C CA . ALA B 1 312 ? -0.036 37 3.193 1 97.75 312 ALA B CA 1
ATOM 5541 C C . ALA B 1 312 ? 0.387 37.438 4.594 1 97.75 312 ALA B C 1
ATOM 5543 O O . ALA B 1 312 ? -0.329 38.188 5.254 1 97.75 312 ALA B O 1
ATOM 5544 N N . LEU B 1 313 ? 1.519 36.938 5.039 1 98.44 313 LEU B N 1
ATOM 5545 C CA . LEU B 1 313 ? 2.014 37.25 6.375 1 98.44 313 LEU B CA 1
ATOM 5546 C C . LEU B 1 313 ? 2.381 38.719 6.492 1 98.44 313 LEU B C 1
ATOM 5548 O O . LEU B 1 313 ? 2.213 39.312 7.559 1 98.44 313 LEU B O 1
ATOM 5552 N N . LYS B 1 314 ? 2.879 39.312 5.453 1 98 314 LYS B N 1
ATOM 5553 C CA . LYS B 1 314 ? 3.188 40.719 5.461 1 98 314 LYS B CA 1
ATOM 5554 C C . LYS B 1 314 ? 1.919 41.562 5.605 1 98 314 LYS B C 1
ATOM 5556 O O . LYS B 1 314 ? 1.934 42.625 6.25 1 98 314 LYS B O 1
ATOM 5561 N N . ASN B 1 315 ? 0.845 41.125 4.938 1 98.12 315 ASN B N 1
ATOM 5562 C CA . ASN B 1 315 ? -0.441 41.781 5.129 1 98.12 315 ASN B CA 1
ATOM 5563 C C . ASN B 1 315 ? -0.888 41.719 6.586 1 98.12 315 ASN B C 1
ATOM 5565 O O . ASN B 1 315 ? -1.447 42.688 7.102 1 98.12 315 ASN B O 1
ATOM 5569 N N . VAL B 1 316 ? -0.67 40.656 7.242 1 98.38 316 VAL B N 1
ATOM 5570 C CA . VAL B 1 316 ? -1.013 40.5 8.656 1 98.38 316 VAL B CA 1
ATOM 5571 C C . VAL B 1 316 ? -0.128 41.406 9.492 1 98.38 316 VAL B C 1
ATOM 5573 O O . VAL B 1 316 ? -0.619 42.125 10.383 1 98.38 316 VAL B O 1
ATOM 5576 N N . ALA B 1 317 ? 1.156 41.406 9.227 1 98.19 317 ALA B N 1
ATOM 5577 C CA . ALA B 1 317 ? 2.107 42.25 9.961 1 98.19 317 ALA B CA 1
ATOM 5578 C C . ALA B 1 317 ? 1.702 43.719 9.922 1 98.19 317 ALA B C 1
ATOM 5580 O O . ALA B 1 317 ? 1.798 44.406 10.922 1 98.19 317 ALA B O 1
ATOM 5581 N N . ALA B 1 318 ? 1.271 44.125 8.789 1 97.5 318 ALA B N 1
ATOM 5582 C CA . ALA B 1 318 ? 0.897 45.5 8.594 1 97.5 318 ALA B CA 1
ATOM 5583 C C . ALA B 1 318 ? -0.308 45.875 9.453 1 97.5 318 ALA B C 1
ATOM 5585 O O . ALA B 1 318 ? -0.501 47.062 9.789 1 97.5 318 ALA B O 1
ATOM 5586 N N . ALA B 1 319 ? -1.103 44.906 9.805 1 97.69 319 ALA B N 1
ATOM 5587 C CA . ALA B 1 319 ? -2.314 45.156 10.578 1 97.69 319 ALA B CA 1
ATOM 5588 C C . ALA B 1 319 ? -2.045 45.031 12.07 1 97.69 319 ALA B C 1
ATOM 5590 O O . ALA B 1 319 ? -2.846 45.469 12.898 1 97.69 319 ALA B O 1
ATOM 5591 N N . MET B 1 320 ? -0.983 44.469 12.484 1 97.12 320 MET B N 1
ATOM 5592 C CA . MET B 1 320 ? -0.671 44.156 13.875 1 97.12 320 MET B CA 1
ATOM 5593 C C . MET B 1 320 ? -0.246 45.406 14.625 1 97.12 320 MET B C 1
ATOM 5595 O O . MET B 1 320 ? 0.401 46.281 14.055 1 97.12 320 MET B O 1
ATOM 5599 N N . GLY B 1 321 ? -0.679 45.5 15.867 1 93.12 321 GLY B N 1
ATOM 5600 C CA . GLY B 1 321 ? -0.197 46.5 16.797 1 93.12 321 GLY B CA 1
ATOM 5601 C C . GLY B 1 321 ? 0.844 45.969 17.766 1 93.12 321 GLY B C 1
ATOM 5602 O O . GLY B 1 321 ? 1.302 44.844 17.625 1 93.12 321 GLY B O 1
ATOM 5603 N N . THR B 1 322 ? 1.211 46.781 18.719 1 90.38 322 THR B N 1
ATOM 5604 C CA . THR B 1 322 ? 2.289 46.438 19.641 1 90.38 322 THR B CA 1
ATOM 5605 C C . THR B 1 322 ? 1.904 45.281 20.547 1 90.38 322 THR B C 1
ATOM 5607 O O . THR B 1 322 ? 2.773 44.562 21.031 1 90.38 322 THR B O 1
ATOM 5610 N N . GLU B 1 323 ? 0.618 45.062 20.703 1 91.25 323 GLU B N 1
ATOM 5611 C CA . GLU B 1 323 ? 0.172 44 21.609 1 91.25 323 GLU B CA 1
ATOM 5612 C C . GLU B 1 323 ? -0.249 42.75 20.828 1 91.25 323 GLU B C 1
ATOM 5614 O O . GLU B 1 323 ? -0.619 41.719 21.422 1 91.25 323 GLU B O 1
ATOM 5619 N N . SER B 1 324 ? -0.189 42.844 19.547 1 94.81 324 SER B N 1
ATOM 5620 C CA . SER B 1 324 ? -0.683 41.75 18.688 1 94.81 324 SER B CA 1
ATOM 5621 C C . SER B 1 324 ? 0.294 40.594 18.641 1 94.81 324 SER B C 1
ATOM 5623 O O . SER B 1 324 ? 1.508 40.781 18.75 1 94.81 324 SER B O 1
ATOM 5625 N N . LEU B 1 325 ? -0.245 39.375 18.531 1 96.88 325 LEU B N 1
ATOM 5626 C CA . LEU B 1 325 ? 0.527 38.156 18.297 1 96.88 325 LEU B CA 1
ATOM 5627 C C . LEU B 1 325 ? 0.023 37.438 17.047 1 96.88 325 LEU B C 1
ATOM 5629 O O . LEU B 1 325 ? -1.185 37.344 16.812 1 96.88 325 LEU B O 1
ATOM 5633 N N . LEU B 1 326 ? 0.974 37.031 16.234 1 98.5 326 LEU B N 1
ATOM 5634 C CA . LEU B 1 326 ? 0.662 36.062 15.188 1 98.5 326 LEU B CA 1
ATOM 5635 C C . LEU B 1 326 ? 0.723 34.625 15.734 1 98.5 326 LEU B C 1
ATOM 5637 O O . LEU B 1 326 ? 1.702 34.25 16.391 1 98.5 326 LEU B O 1
ATOM 5641 N N . VAL B 1 327 ? -0.336 33.875 15.57 1 98.62 327 VAL B N 1
ATOM 5642 C CA . VAL B 1 327 ? -0.39 32.5 16 1 98.62 327 VAL B CA 1
ATOM 5643 C C . VAL B 1 327 ? -0.648 31.578 14.797 1 98.62 327 VAL B C 1
ATOM 5645 O O . VAL B 1 327 ? -1.748 31.578 14.234 1 98.62 327 VAL B O 1
ATOM 5648 N N . ILE B 1 328 ? 0.346 30.812 14.422 1 98.69 328 ILE B N 1
ATOM 5649 C CA . ILE B 1 328 ? 0.203 29.859 13.336 1 98.69 328 ILE B CA 1
ATOM 5650 C C . ILE B 1 328 ? 0.056 28.453 13.914 1 98.69 328 ILE B C 1
ATOM 5652 O O . ILE B 1 328 ? 0.926 27.984 14.648 1 98.69 328 ILE B O 1
ATOM 5656 N N . ASP B 1 329 ? -1.075 27.828 13.641 1 97.56 329 ASP B N 1
ATOM 5657 C CA . ASP B 1 329 ? -1.381 26.484 14.086 1 97.56 329 ASP B CA 1
ATOM 5658 C C . ASP B 1 329 ? -1.246 25.484 12.938 1 97.56 329 ASP B C 1
ATOM 5660 O O . ASP B 1 329 ? -2.145 25.359 12.109 1 97.56 329 ASP B O 1
ATOM 5664 N N . ASP B 1 330 ? -0.125 24.797 12.875 1 96.62 330 ASP B N 1
ATOM 5665 C CA . ASP B 1 330 ? 0.172 23.859 11.797 1 96.62 330 ASP B CA 1
ATOM 5666 C C . ASP B 1 330 ? 1.026 22.703 12.297 1 96.62 330 ASP B C 1
ATOM 5668 O O . ASP B 1 330 ? 1.498 22.719 13.438 1 96.62 330 ASP B O 1
ATOM 5672 N N . LEU B 1 331 ? 1.076 21.719 11.422 1 95.75 331 LEU B N 1
ATOM 5673 C CA . LEU B 1 331 ? 1.986 20.609 11.695 1 95.75 331 LEU B CA 1
ATOM 5674 C C . LEU B 1 331 ? 3.428 21.016 11.391 1 95.75 331 LEU B C 1
ATOM 5676 O O . LEU B 1 331 ? 3.701 21.625 10.359 1 95.75 331 LEU B O 1
ATOM 5680 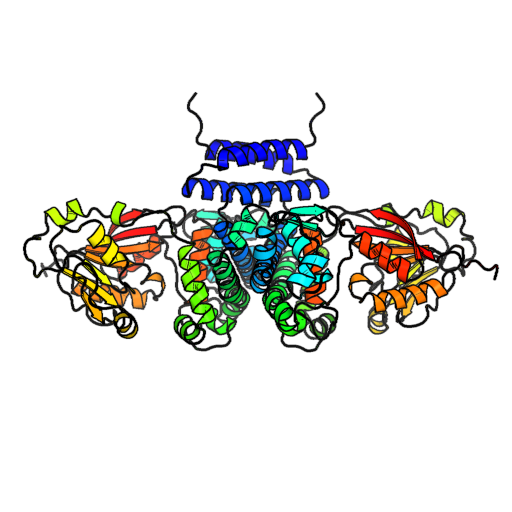N N . ILE B 1 332 ? 4.344 20.797 12.359 1 97.56 332 ILE B N 1
ATOM 5681 C CA . ILE B 1 332 ? 5.762 21.078 12.148 1 97.56 332 ILE B CA 1
ATOM 5682 C C . ILE B 1 332 ? 6.527 19.75 12.023 1 97.56 332 ILE B C 1
ATOM 5684 O O . ILE B 1 332 ? 6.586 18.969 12.969 1 97.56 332 ILE B O 1
ATOM 5688 N N . ILE B 1 333 ? 7.07 19.5 10.906 1 97.62 333 ILE B N 1
ATOM 5689 C CA . ILE B 1 333 ? 7.898 18.312 10.711 1 97.62 333 ILE B CA 1
ATOM 5690 C C . ILE B 1 333 ? 9.266 18.531 11.367 1 97.62 333 ILE B C 1
ATOM 5692 O O . ILE B 1 333 ? 9.953 19.5 11.07 1 97.62 333 ILE B O 1
ATOM 5696 N N . PRO B 1 334 ? 9.641 17.656 12.273 1 96.62 334 PRO B N 1
ATOM 5697 C CA . PRO B 1 334 ? 10.992 17.781 12.82 1 96.62 334 PRO B CA 1
ATOM 5698 C C . PRO B 1 334 ? 12.078 17.719 11.742 1 96.62 334 PRO B C 1
ATOM 5700 O O . PRO B 1 334 ? 11.961 16.938 10.797 1 96.62 334 PRO B O 1
ATOM 5703 N N . ASP B 1 335 ? 13.117 18.469 11.953 1 96.81 335 ASP B N 1
ATOM 5704 C CA . ASP B 1 335 ? 14.203 18.484 10.984 1 96.81 335 ASP B CA 1
ATOM 5705 C C . ASP B 1 335 ? 14.914 17.141 10.922 1 96.81 335 ASP B C 1
ATOM 5707 O O . ASP B 1 335 ? 15.484 16.781 9.891 1 96.81 335 ASP B O 1
ATOM 5711 N N . GLU B 1 336 ? 14.961 16.484 12.008 1 96.56 336 GLU B N 1
ATOM 5712 C CA . GLU B 1 336 ? 15.5 15.125 12.109 1 96.56 336 GLU B CA 1
ATOM 5713 C C . GLU B 1 336 ? 14.531 14.203 12.836 1 96.56 336 GLU B C 1
ATOM 5715 O O . GLU B 1 336 ? 13.867 14.617 13.789 1 96.56 336 GLU B O 1
ATOM 5720 N N . GLY B 1 337 ? 14.445 13.008 12.305 1 94.62 337 GLY B N 1
ATOM 5721 C CA . GLY B 1 337 ? 13.664 12.008 13.016 1 94.62 337 GLY B CA 1
ATOM 5722 C C . GLY B 1 337 ? 12.172 12.164 12.812 1 94.62 337 GLY B C 1
ATOM 5723 O O . GLY B 1 337 ? 11.383 11.852 13.711 1 94.62 337 GLY B O 1
ATOM 5724 N N . ALA B 1 338 ? 11.711 12.734 11.711 1 95.88 338 ALA B N 1
ATOM 5725 C CA . ALA B 1 338 ? 10.289 12.875 11.422 1 95.88 338 ALA B CA 1
ATOM 5726 C C . ALA B 1 338 ? 9.594 11.516 11.406 1 95.88 338 ALA B C 1
ATOM 5728 O O . ALA B 1 338 ? 10.164 10.531 10.93 1 95.88 338 ALA B O 1
ATOM 5729 N N . CYS B 1 339 ? 8.414 11.438 11.984 1 94.69 339 CYS B N 1
ATOM 5730 C CA . CYS B 1 339 ? 7.656 10.188 11.922 1 94.69 339 CYS B CA 1
ATOM 5731 C C . CYS B 1 339 ? 7.047 9.992 10.539 1 94.69 339 CYS B C 1
ATOM 5733 O O . CYS B 1 339 ? 6.816 10.961 9.812 1 94.69 339 CYS B O 1
ATOM 5735 N N . THR B 1 340 ? 6.77 8.781 10.172 1 95.88 340 THR B N 1
ATOM 5736 C CA . THR B 1 340 ? 6.273 8.422 8.852 1 95.88 340 THR B CA 1
ATOM 5737 C C . THR B 1 340 ? 4.918 9.078 8.586 1 95.88 340 THR B C 1
ATOM 5739 O O . THR B 1 340 ? 4.617 9.469 7.457 1 95.88 340 THR B O 1
ATOM 5742 N N . GLN B 1 341 ? 4.109 9.203 9.617 1 94.12 341 GLN B N 1
ATOM 5743 C CA . GLN B 1 341 ? 2.779 9.789 9.484 1 94.12 341 GLN B CA 1
ATOM 5744 C C . GLN B 1 341 ? 2.863 11.25 9.047 1 94.12 341 GLN B C 1
ATOM 5746 O O . GLN B 1 341 ? 2.121 11.68 8.164 1 94.12 341 GLN B O 1
ATOM 5751 N N . ALA B 1 342 ? 3.768 11.969 9.664 1 95.56 342 ALA B N 1
ATOM 5752 C CA . ALA B 1 342 ? 3.947 13.375 9.305 1 95.56 342 ALA B CA 1
ATOM 5753 C C . ALA B 1 342 ? 4.48 13.516 7.883 1 95.56 342 ALA B C 1
ATOM 5755 O O . ALA B 1 342 ? 4.051 14.398 7.137 1 95.56 342 ALA B O 1
ATOM 5756 N N . CYS B 1 343 ? 5.41 12.656 7.527 1 97.81 343 CYS B N 1
ATOM 5757 C CA . CYS B 1 343 ? 5.938 12.672 6.168 1 97.81 343 CYS B CA 1
ATOM 5758 C C . CYS B 1 343 ? 4.844 12.359 5.152 1 97.81 343 CYS B C 1
ATOM 5760 O O . CYS B 1 343 ? 4.781 12.984 4.09 1 97.81 343 CYS B O 1
ATOM 5762 N N . GLN B 1 344 ? 4.027 11.398 5.488 1 97.81 344 GLN B N 1
ATOM 5763 C CA . GLN B 1 344 ? 2.922 11.047 4.602 1 97.81 344 GLN B CA 1
ATOM 5764 C C . GLN B 1 344 ? 1.956 12.211 4.43 1 97.81 344 GLN B C 1
ATOM 5766 O O . GLN B 1 344 ? 1.47 12.469 3.328 1 97.81 344 GLN B O 1
ATOM 5771 N N . LEU B 1 345 ? 1.671 12.875 5.504 1 96.06 345 LEU B N 1
ATOM 5772 C CA . LEU B 1 345 ? 0.782 14.031 5.422 1 96.06 345 LEU B CA 1
ATOM 5773 C C . LEU B 1 345 ? 1.37 15.109 4.52 1 96.06 345 LEU B C 1
ATOM 5775 O O . LEU B 1 345 ? 0.639 15.781 3.789 1 96.06 345 LEU B O 1
ATOM 5779 N N . ASP B 1 346 ? 2.658 15.32 4.613 1 97.62 346 ASP B N 1
ATOM 5780 C CA . ASP B 1 346 ? 3.322 16.25 3.703 1 97.62 346 ASP B CA 1
ATOM 5781 C C . ASP B 1 346 ? 3.084 15.852 2.246 1 97.62 346 ASP B C 1
ATOM 5783 O O . ASP B 1 346 ? 2.773 16.703 1.411 1 97.62 346 ASP B O 1
ATOM 5787 N N . PHE B 1 347 ? 3.178 14.586 1.954 1 98.44 347 PHE B N 1
ATOM 5788 C CA . PHE B 1 347 ? 2.998 14.125 0.582 1 98.44 347 PHE B CA 1
ATOM 5789 C C . PHE B 1 347 ? 1.537 14.234 0.161 1 98.44 347 PHE B C 1
ATOM 5791 O O . PHE B 1 347 ? 1.239 14.5 -1.006 1 98.44 347 PHE B O 1
ATOM 5798 N N . ILE B 1 348 ? 0.639 13.992 1.09 1 97.19 348 ILE B N 1
ATOM 5799 C CA . ILE B 1 348 ? -0.774 14.203 0.794 1 97.19 348 ILE B CA 1
ATOM 5800 C C . ILE B 1 348 ? -0.997 15.648 0.352 1 97.19 348 ILE B C 1
ATOM 5802 O O . ILE B 1 348 ? -1.681 15.898 -0.643 1 97.19 348 ILE B O 1
ATOM 5806 N N . MET B 1 349 ? -0.369 16.609 1.02 1 96.81 349 MET B N 1
ATOM 5807 C CA . MET B 1 349 ? -0.494 18.016 0.643 1 96.81 349 MET B CA 1
ATOM 5808 C C . MET B 1 349 ? 0.122 18.266 -0.729 1 96.81 349 MET B C 1
ATOM 5810 O O . MET B 1 349 ? -0.469 18.953 -1.562 1 96.81 349 MET B O 1
ATOM 5814 N N . MET B 1 350 ? 1.275 17.719 -0.935 1 97.88 350 MET B N 1
ATOM 5815 C CA . MET B 1 350 ? 1.953 17.906 -2.213 1 97.88 350 MET B CA 1
ATOM 5816 C C . MET B 1 350 ? 1.121 17.344 -3.361 1 97.88 350 MET B C 1
ATOM 5818 O O . MET B 1 350 ? 0.894 18.031 -4.359 1 97.88 350 MET B O 1
ATOM 5822 N N . ALA B 1 351 ? 0.635 16.109 -3.184 1 98.19 351 ALA B N 1
ATOM 5823 C CA . ALA B 1 351 ? -0.017 15.367 -4.258 1 98.19 351 ALA B CA 1
ATOM 5824 C C . ALA B 1 351 ? -1.414 15.914 -4.535 1 98.19 351 ALA B C 1
ATOM 5826 O O . ALA B 1 351 ? -1.873 15.914 -5.68 1 98.19 351 ALA B O 1
ATOM 5827 N N . SER B 1 352 ? -2.09 16.422 -3.523 1 96.62 352 SER B N 1
ATOM 5828 C CA . SER B 1 352 ? -3.482 16.828 -3.67 1 96.62 352 SER B CA 1
ATOM 5829 C C . SER B 1 352 ? -3.59 18.297 -4.051 1 96.62 352 SER B C 1
ATOM 5831 O O . SER B 1 352 ? -4.391 18.672 -4.914 1 96.62 352 SER B O 1
ATOM 5833 N N . ILE B 1 353 ? -2.682 19.188 -3.396 1 95.31 353 ILE B N 1
ATOM 5834 C CA . ILE B 1 353 ? -2.975 20.609 -3.547 1 95.31 353 ILE B CA 1
ATOM 5835 C C . ILE B 1 353 ? -1.682 21.375 -3.805 1 95.31 353 ILE B C 1
ATOM 5837 O O . ILE B 1 353 ? -1.624 22.594 -3.602 1 95.31 353 ILE B O 1
ATOM 5841 N N . ALA B 1 354 ? -0.603 20.625 -4.184 1 96.62 354 ALA B N 1
ATOM 5842 C CA . ALA B 1 354 ? 0.695 21.25 -4.426 1 96.62 354 ALA B CA 1
ATOM 5843 C C . ALA B 1 354 ? 1.151 22.047 -3.213 1 96.62 354 ALA B C 1
ATOM 5845 O O . ALA B 1 354 ? 1.729 23.125 -3.359 1 96.62 354 ALA B O 1
ATOM 5846 N N . GLY B 1 355 ? 0.806 21.531 -2.047 1 96.62 355 GLY B N 1
ATOM 5847 C CA . GLY B 1 355 ? 1.181 22.156 -0.788 1 96.62 355 GLY B CA 1
ATOM 5848 C C . GLY B 1 355 ? 2.332 21.453 -0.093 1 96.62 355 GLY B C 1
ATOM 5849 O O . GLY B 1 355 ? 3.109 20.75 -0.732 1 96.62 355 GLY B O 1
ATOM 5850 N N . LYS B 1 356 ? 2.498 21.766 1.236 1 96.81 356 LYS B N 1
ATOM 5851 C CA . LYS B 1 356 ? 3.588 21.156 1.991 1 96.81 356 LYS B CA 1
ATOM 5852 C C . LYS B 1 356 ? 3.389 21.328 3.492 1 96.81 356 LYS B C 1
ATOM 5854 O O . LYS B 1 356 ? 2.721 22.281 3.926 1 96.81 356 LYS B O 1
ATOM 5859 N N . LYS B 1 357 ? 3.828 20.391 4.223 1 97.44 357 LYS B N 1
ATOM 5860 C CA . LYS B 1 357 ? 4.117 20.594 5.641 1 97.44 357 LYS B CA 1
ATOM 5861 C C . LYS B 1 357 ? 5.578 20.984 5.855 1 97.44 357 LYS B C 1
ATOM 5863 O O . LYS B 1 357 ? 6.48 20.328 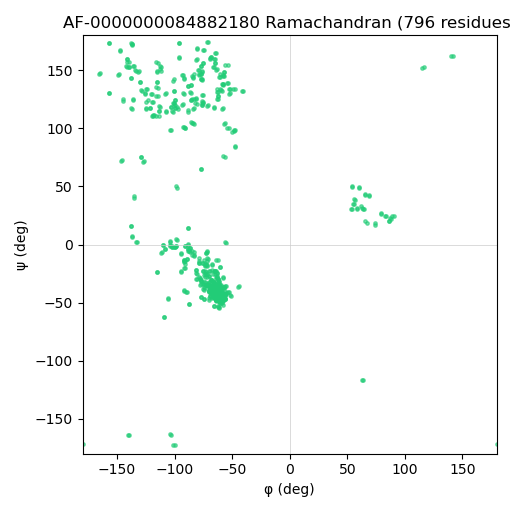5.332 1 97.44 357 LYS B O 1
ATOM 5868 N N . ARG B 1 358 ? 5.77 22.016 6.586 1 97.81 358 ARG B N 1
ATOM 5869 C CA . ARG B 1 358 ? 7.098 22.609 6.699 1 97.81 358 ARG B CA 1
ATOM 5870 C C . ARG B 1 358 ? 7.848 22.047 7.906 1 97.81 358 ARG B C 1
ATOM 5872 O O . ARG B 1 358 ? 7.234 21.734 8.93 1 97.81 358 ARG B O 1
ATOM 5879 N N . THR B 1 359 ? 9.156 21.922 7.738 1 97.44 359 THR B N 1
ATOM 5880 C CA . THR B 1 359 ? 10.023 21.594 8.867 1 97.44 359 THR B CA 1
ATOM 5881 C C . THR B 1 359 ? 10.195 22.812 9.781 1 97.44 359 THR B C 1
ATOM 5883 O O . THR B 1 359 ? 9.812 23.922 9.414 1 97.44 359 THR B O 1
ATOM 5886 N N . ARG B 1 360 ? 10.742 22.547 10.953 1 97.38 360 ARG B N 1
ATOM 5887 C CA . ARG B 1 360 ? 11.023 23.641 11.891 1 97.38 360 ARG B CA 1
ATOM 5888 C C . ARG B 1 360 ? 11.922 24.688 11.258 1 97.38 360 ARG B C 1
ATOM 5890 O O . ARG B 1 360 ? 11.641 25.891 11.336 1 97.38 360 ARG B O 1
ATOM 5897 N N . ASP B 1 361 ? 12.93 24.25 10.57 1 96.88 361 ASP B N 1
ATOM 5898 C CA . ASP B 1 361 ? 13.859 25.156 9.906 1 96.88 361 ASP B CA 1
ATOM 5899 C C . ASP B 1 361 ? 13.156 25.969 8.812 1 96.88 361 ASP B C 1
ATOM 5901 O O . ASP B 1 361 ? 13.406 27.156 8.664 1 96.88 361 ASP B O 1
ATOM 5905 N N . GLN B 1 362 ? 12.328 25.328 8.102 1 96.75 362 GLN B N 1
ATOM 5906 C CA . GLN B 1 362 ? 11.602 26 7.027 1 96.75 362 GLN B CA 1
ATOM 5907 C C . GLN B 1 362 ? 10.648 27.062 7.586 1 96.75 362 GLN B C 1
ATOM 5909 O O . GLN B 1 362 ? 10.453 28.109 6.973 1 96.75 362 GLN B O 1
ATOM 5914 N N . TRP B 1 363 ? 10.023 26.812 8.711 1 98.19 363 TRP B N 1
ATOM 5915 C CA . TRP B 1 363 ? 9.172 27.797 9.352 1 98.19 363 TRP B CA 1
ATOM 5916 C C . TRP B 1 363 ? 9.977 29.016 9.781 1 98.19 363 TRP B C 1
ATOM 5918 O O . TRP B 1 363 ? 9.547 30.156 9.586 1 98.19 363 TRP B O 1
ATOM 5928 N N . TYR B 1 364 ? 11.133 28.781 10.391 1 98.06 364 TYR B N 1
ATOM 5929 C CA . TYR B 1 364 ? 11.984 29.906 10.789 1 98.06 364 TYR B CA 1
ATOM 5930 C C . TYR B 1 364 ? 12.367 30.75 9.586 1 98.06 364 TYR B C 1
ATOM 5932 O O . TYR B 1 364 ? 12.281 31.984 9.633 1 98.06 364 TYR B O 1
ATOM 5940 N N . LYS B 1 365 ? 12.75 30.078 8.5 1 97.38 365 LYS B N 1
ATOM 5941 C CA . LYS B 1 365 ? 13.148 30.797 7.289 1 97.38 365 LYS B CA 1
ATOM 5942 C C . LYS B 1 365 ? 11.977 31.578 6.699 1 97.38 365 LYS B C 1
ATOM 5944 O O . LYS B 1 365 ? 12.133 32.719 6.273 1 97.38 365 LYS B O 1
ATOM 5949 N N . LEU B 1 366 ? 10.836 30.938 6.656 1 98.06 366 LEU B N 1
ATOM 5950 C CA . LEU B 1 366 ? 9.641 31.562 6.098 1 98.06 366 LEU B CA 1
ATOM 5951 C C . LEU B 1 366 ? 9.258 32.812 6.887 1 98.06 366 LEU B C 1
ATOM 5953 O O . LEU B 1 366 ? 8.992 33.844 6.301 1 98.06 366 LEU B O 1
ATOM 5957 N N . LEU B 1 367 ? 9.195 32.688 8.203 1 98.56 367 LEU B N 1
ATOM 5958 C CA . LEU B 1 367 ? 8.758 33.781 9.047 1 98.56 367 LEU B CA 1
ATOM 5959 C C . LEU B 1 367 ? 9.789 34.906 9.055 1 98.56 367 LEU B C 1
ATOM 5961 O O . LEU B 1 367 ? 9.43 36.094 9.086 1 98.56 367 LEU B O 1
ATOM 5965 N N . GLU B 1 368 ? 11.055 34.531 9.031 1 98.31 368 GLU B N 1
ATOM 5966 C CA . GLU B 1 368 ? 12.094 35.531 8.906 1 98.31 368 GLU B CA 1
ATOM 5967 C C . GLU B 1 368 ? 11.938 36.344 7.625 1 98.31 368 GLU B C 1
ATOM 5969 O O . GLU B 1 368 ? 12.008 37.594 7.645 1 98.31 368 GLU B O 1
ATOM 5974 N N . ALA B 1 369 ? 11.703 35.688 6.547 1 98 369 ALA B N 1
ATOM 5975 C CA . ALA B 1 369 ? 11.531 36.312 5.25 1 98 369 ALA B CA 1
ATOM 5976 C C . ALA B 1 369 ? 10.289 37.219 5.246 1 98 369 ALA B C 1
ATOM 5978 O O . ALA B 1 369 ? 10.25 38.219 4.543 1 98 369 ALA B O 1
ATOM 5979 N N . ALA B 1 370 ? 9.344 36.875 6.02 1 98.19 370 ALA B N 1
ATOM 5980 C CA . ALA B 1 370 ? 8.109 37.656 6.109 1 98.19 370 ALA B CA 1
ATOM 5981 C C . ALA B 1 370 ? 8.242 38.781 7.117 1 98.19 370 ALA B C 1
ATOM 5983 O O . ALA B 1 370 ? 7.328 39.594 7.281 1 98.19 370 ALA B O 1
ATOM 5984 N N . GLY B 1 371 ? 9.367 38.875 7.809 1 97.62 371 GLY B N 1
ATOM 5985 C CA . GLY B 1 371 ? 9.625 39.969 8.742 1 97.62 371 GLY B CA 1
ATOM 5986 C C . GLY B 1 371 ? 9.156 39.656 10.156 1 97.62 371 GLY B C 1
ATOM 5987 O O . GLY B 1 371 ? 8.805 40.562 10.906 1 97.62 371 GLY B O 1
ATOM 5988 N N . PHE B 1 372 ? 9.062 38.375 10.484 1 98.56 372 PHE B N 1
ATOM 5989 C CA . PHE B 1 372 ? 8.602 38 11.812 1 98.56 372 PHE B CA 1
ATOM 5990 C C . PHE B 1 372 ? 9.734 37.344 12.609 1 98.56 372 PHE B C 1
ATOM 5992 O O . PHE B 1 372 ? 10.625 36.719 12.039 1 98.56 372 PHE B O 1
ATOM 5999 N N . GLU B 1 373 ? 9.68 37.5 13.898 1 97.94 373 GLU B N 1
ATOM 6000 C CA . GLU B 1 373 ? 10.477 36.75 14.852 1 97.94 373 GLU B CA 1
ATOM 6001 C C . GLU B 1 373 ? 9.609 35.75 15.617 1 97.94 373 GLU B C 1
ATOM 6003 O O . GLU B 1 373 ? 8.562 36.094 16.156 1 97.94 373 GLU B O 1
ATOM 6008 N N . ILE B 1 374 ? 10.047 34.5 15.656 1 98.44 374 ILE B N 1
ATOM 6009 C CA . ILE B 1 374 ? 9.336 33.469 16.406 1 98.44 374 ILE B CA 1
ATOM 6010 C C . ILE B 1 374 ? 9.695 33.562 17.891 1 98.44 374 ILE B C 1
ATOM 6012 O O . ILE B 1 374 ? 10.875 33.5 18.25 1 98.44 374 ILE B O 1
ATOM 6016 N N . SER B 1 375 ? 8.75 33.75 18.688 1 97 375 SER B N 1
ATOM 6017 C CA . SER B 1 375 ? 8.992 33.781 20.125 1 97 375 SER B CA 1
ATOM 6018 C C . SER B 1 375 ? 8.883 32.406 20.766 1 97 375 SER B C 1
ATOM 6020 O O . SER B 1 375 ? 9.641 32.062 21.672 1 97 375 SER B O 1
ATOM 6022 N N . GLN B 1 376 ? 7.867 31.625 20.312 1 97.31 376 GLN B N 1
ATOM 6023 C CA . GLN B 1 376 ? 7.637 30.297 20.891 1 97.31 376 GLN B CA 1
ATOM 6024 C C . GLN B 1 376 ? 7.066 29.344 19.844 1 97.31 376 GLN B C 1
ATOM 6026 O O . GLN B 1 376 ? 6.363 29.766 18.922 1 97.31 376 GLN B O 1
ATOM 6031 N N . ILE B 1 377 ? 7.398 28.141 19.938 1 98.25 377 ILE B N 1
ATOM 6032 C CA . ILE B 1 377 ? 6.738 27.016 19.266 1 98.25 377 ILE B CA 1
ATOM 6033 C C . ILE B 1 377 ? 6.25 26.016 20.312 1 98.25 377 ILE B C 1
ATOM 6035 O O . ILE B 1 377 ? 7.051 25.469 21.078 1 98.25 377 ILE B O 1
ATOM 6039 N N . LEU B 1 378 ? 4.957 25.828 20.375 1 97.88 378 LEU B N 1
ATOM 6040 C CA . LEU B 1 378 ? 4.352 24.984 21.391 1 97.88 378 LEU B CA 1
ATOM 6041 C C . LEU B 1 378 ? 3.625 23.797 20.75 1 97.88 378 LEU B C 1
ATOM 6043 O O . LEU B 1 378 ? 2.578 23.984 20.125 1 97.88 378 LEU B O 1
ATOM 6047 N N . THR B 1 379 ? 4.156 22.625 20.953 1 96.25 379 THR B N 1
ATOM 6048 C CA . THR B 1 379 ? 3.596 21.406 20.375 1 96.25 379 THR B CA 1
ATOM 6049 C C . THR B 1 379 ? 2.502 20.828 21.266 1 96.25 379 THR B C 1
ATOM 6051 O O . THR B 1 379 ? 2.641 20.812 22.5 1 96.25 379 THR B O 1
ATOM 6054 N N . TYR B 1 380 ? 1.354 20.375 20.625 1 94.69 380 TYR B N 1
ATOM 6055 C CA . TYR B 1 380 ? 0.267 19.922 21.484 1 94.69 380 TYR B CA 1
ATOM 6056 C C . TYR B 1 380 ? -0.288 18.578 21.016 1 94.69 380 TYR B C 1
ATOM 6058 O O . TYR B 1 380 ? -1.277 18.094 21.562 1 94.69 380 TYR B O 1
ATOM 6066 N N . SER B 1 381 ? 0.285 18.031 19.984 1 91.94 381 SER B N 1
ATOM 6067 C CA . SER B 1 381 ? -0.157 16.703 19.562 1 91.94 381 SER B CA 1
ATOM 6068 C C . SER B 1 381 ? 1.029 15.797 19.234 1 91.94 381 SER B C 1
ATOM 6070 O O . SER B 1 381 ? 2.113 16.281 18.906 1 91.94 381 SER B O 1
ATOM 6072 N N . TRP B 1 382 ? 0.873 14.562 19.344 1 89.56 382 TRP B N 1
ATOM 6073 C CA . TRP B 1 382 ? 1.843 13.531 18.984 1 89.56 382 TRP B CA 1
ATOM 6074 C C . TRP B 1 382 ? 1.161 12.367 18.266 1 89.56 382 TRP B C 1
ATOM 6076 O O . TRP B 1 382 ? 0.021 12.023 18.594 1 89.56 382 TRP B O 1
ATOM 6086 N N . PRO B 1 383 ? 1.711 11.742 17.312 1 90.25 383 PRO B N 1
ATOM 6087 C CA . PRO B 1 383 ? 3.09 11.93 16.844 1 90.25 383 PRO B CA 1
ATOM 6088 C C . PRO B 1 383 ? 3.221 13.023 15.797 1 90.25 383 PRO B C 1
ATOM 6090 O O . PRO B 1 383 ? 4.332 13.367 15.391 1 90.25 383 PRO B O 1
ATOM 6093 N N . LEU B 1 384 ? 2.189 13.648 15.297 1 91.75 384 LEU B N 1
ATOM 6094 C CA . LEU B 1 384 ? 2.191 14.562 14.156 1 91.75 384 LEU B CA 1
ATOM 6095 C C . LEU B 1 384 ? 2.859 15.883 14.523 1 91.75 384 LEU B C 1
ATOM 6097 O O . LEU B 1 384 ? 3.35 16.594 13.641 1 91.75 384 LEU B O 1
ATOM 6101 N N . GLN B 1 385 ? 2.836 16.188 15.812 1 93.12 385 GLN B N 1
ATOM 6102 C CA . GLN B 1 385 ? 3.479 17.391 16.328 1 93.12 385 GLN B CA 1
ATOM 6103 C C . GLN B 1 385 ? 2.803 18.656 15.805 1 93.12 385 GLN B C 1
ATOM 6105 O O . GLN B 1 385 ? 3.475 19.562 15.305 1 93.12 385 GLN B O 1
ATOM 6110 N N . ASP B 1 386 ? 1.482 18.609 15.797 1 95.12 386 ASP B N 1
ATOM 6111 C CA . ASP B 1 386 ? 0.794 19.891 15.656 1 95.12 386 ASP B CA 1
ATOM 6112 C C . ASP B 1 386 ? 1.297 20.891 16.688 1 95.12 386 ASP B C 1
ATOM 6114 O O . ASP B 1 386 ? 1.474 20.562 17.859 1 95.12 386 ASP B O 1
ATOM 6118 N N . SER B 1 387 ? 1.569 22.078 16.219 1 97.19 387 SER B N 1
ATOM 6119 C CA . SER B 1 387 ? 2.162 23.109 17.062 1 97.19 387 SER B CA 1
ATOM 6120 C C . SER B 1 387 ? 1.586 24.484 16.766 1 97.19 387 SER B C 1
ATOM 6122 O O . SER B 1 387 ? 1.094 24.719 15.656 1 97.19 387 SER B O 1
ATOM 6124 N N . ILE B 1 388 ? 1.609 25.297 17.734 1 97.88 388 ILE B N 1
ATOM 6125 C CA . ILE B 1 388 ? 1.385 26.719 17.469 1 97.88 388 ILE B CA 1
ATOM 6126 C C . ILE B 1 388 ? 2.723 27.453 17.438 1 97.88 388 ILE B C 1
ATOM 6128 O O . ILE B 1 388 ? 3.605 27.188 18.25 1 97.88 388 ILE B O 1
ATOM 6132 N N . ILE B 1 389 ? 2.912 28.234 16.469 1 98.62 389 ILE B N 1
ATOM 6133 C CA . ILE B 1 389 ? 4.027 29.172 16.359 1 98.62 389 ILE B CA 1
ATOM 6134 C C . ILE B 1 389 ? 3.566 30.562 16.75 1 98.62 389 ILE B C 1
ATOM 6136 O O . ILE B 1 389 ? 2.646 31.125 16.141 1 98.62 389 ILE B O 1
ATOM 6140 N N . ILE B 1 390 ? 4.137 31.109 17.781 1 98.38 390 ILE B N 1
ATOM 6141 C CA . ILE B 1 390 ? 3.855 32.469 18.203 1 98.38 390 ILE B CA 1
ATOM 6142 C C . ILE B 1 390 ? 4.965 33.406 17.703 1 98.38 390 ILE B C 1
ATOM 6144 O O . ILE B 1 390 ? 6.145 33.156 17.969 1 98.38 390 ILE B O 1
ATOM 6148 N N . ALA B 1 391 ? 4.547 34.438 16.969 1 98.5 391 ALA B N 1
ATOM 6149 C CA . ALA B 1 391 ? 5.543 35.312 16.359 1 98.5 391 ALA B CA 1
ATOM 6150 C C . ALA B 1 391 ? 5.098 36.75 16.422 1 98.5 391 ALA B C 1
ATOM 6152 O O . ALA B 1 391 ? 3.91 37.062 16.594 1 98.5 391 ALA B O 1
ATOM 6153 N N . THR B 1 392 ? 6.027 37.719 16.359 1 97.81 392 THR B N 1
ATOM 6154 C CA . THR B 1 392 ? 5.816 39.156 16.281 1 97.81 392 THR B CA 1
ATOM 6155 C C . THR B 1 392 ? 6.691 39.781 15.195 1 97.81 392 THR B C 1
ATOM 6157 O O . THR B 1 392 ? 7.734 39.219 14.844 1 97.81 392 THR B O 1
ATOM 6160 N N . PRO B 1 393 ? 6.207 40.844 14.602 1 97 393 PRO B N 1
ATOM 6161 C CA . PRO B 1 393 ? 7.062 41.531 13.617 1 97 393 PRO B CA 1
ATOM 6162 C C . PRO B 1 393 ? 8.383 42 14.211 1 97 393 PRO B C 1
ATOM 6164 O O . PRO B 1 393 ? 8.453 42.312 15.398 1 97 393 PRO B O 1
ATOM 6167 N N . PHE B 1 394 ? 9.477 41.969 13.359 1 91.94 394 PHE B N 1
ATOM 6168 C CA . PHE B 1 394 ? 10.742 42.531 13.797 1 91.94 394 PHE B CA 1
ATOM 6169 C C . PHE B 1 394 ? 10.555 43.969 14.297 1 91.94 394 PHE B C 1
ATOM 6171 O O . PHE B 1 394 ? 9.727 44.719 13.766 1 91.94 394 PHE B O 1
ATOM 6178 N N . LYS B 1 395 ? 11.086 44.281 15.531 1 75.81 395 LYS B N 1
ATOM 6179 C CA . LYS B 1 395 ? 11.023 45.656 16.016 1 75.81 395 LYS B CA 1
ATOM 6180 C C . LYS B 1 395 ? 11.68 46.625 15.031 1 75.81 395 LYS B C 1
ATOM 6182 O O . LYS B 1 395 ? 12.781 46.375 14.547 1 75.81 395 LYS B O 1
ATOM 6187 N N . ARG B 1 396 ? 10.828 47.469 14.211 1 56.91 396 ARG B N 1
ATOM 6188 C CA . ARG B 1 396 ? 11.359 48.562 13.406 1 56.91 396 ARG B CA 1
ATOM 6189 C C . ARG B 1 396 ? 12.188 49.531 14.258 1 56.91 396 ARG B C 1
ATOM 6191 O O . ARG B 1 396 ? 11.797 49.875 15.375 1 56.91 396 ARG B O 1
ATOM 6198 N N . ASP B 1 397 ? 13.383 49.344 14.148 1 46.44 397 ASP B N 1
ATOM 6199 C CA . ASP B 1 397 ? 14.141 50.469 14.703 1 46.44 397 ASP B CA 1
ATOM 6200 C C . ASP B 1 397 ? 13.602 51.812 14.203 1 46.44 397 ASP B C 1
ATOM 6202 O O . ASP B 1 397 ? 13.656 52.094 13 1 46.44 397 ASP B O 1
ATOM 6206 N N . VAL B 1 398 ? 12.672 52.375 14.711 1 39.56 398 VAL B N 1
ATOM 6207 C CA . VAL B 1 398 ? 12.227 53.75 14.422 1 39.56 398 VAL B CA 1
ATOM 6208 C C . VAL B 1 398 ? 13.375 54.719 14.633 1 39.56 398 VAL B C 1
ATOM 6210 O O . VAL B 1 398 ? 13.195 55.938 14.5 1 39.56 398 VAL B O 1
ATOM 6213 N N . THR B 1 399 ? 14.586 54.719 14.961 1 32.69 399 THR B N 1
ATOM 6214 C CA . THR B 1 399 ? 15.508 55.875 15.039 1 32.69 399 THR B CA 1
ATOM 6215 C C . THR B 1 399 ? 16 56.25 13.648 1 32.69 399 THR B C 1
ATOM 6217 O O . THR B 1 399 ? 16.812 57.188 13.508 1 32.69 399 THR B O 1
ATOM 6220 N N . LYS B 1 400 ? 15.945 55.719 12.57 1 27.42 400 LYS B N 1
ATOM 6221 C CA . LYS B 1 400 ? 16.375 56.531 11.438 1 27.42 400 LYS B CA 1
ATOM 6222 C C . LYS B 1 400 ? 15.219 57.406 10.93 1 27.42 400 LYS B C 1
ATOM 6224 O O . LYS B 1 400 ? 14.094 56.906 10.766 1 27.42 400 LYS B O 1
#

Nearest PDB structures (foldseek):
  6ix3-assembly1_A  TM=8.673E-01  e=8.418E-42  Aspergillus flavus NRRL3357
  6ix7-assembly1_A  TM=8.644E-01  e=7.940E-42  Aspergillus flavus NRRL3357
  6inw-assembly1_A  TM=8.585E-01  e=4.589E-41  Aspergillus flavus NRRL3357
  6ix3-assembly1_B-2  TM=8.640E-01  e=1.762E-40  Aspergillus flavus NRRL3357
  5w7p-assembly1_A-2  TM=8.250E-01  e=3.771E-24  Penicillium oxalicum

pLDDT: mean 93.44, std 9.36, range [26.41, 98.88]

Radius of gyration: 30.92 Å; Cα contacts (8 Å, |Δi|>4): 1422; chains: 2; bounding box: 58×111×73 Å

Sequence (800 aa):
MTQQAPTMQIDNLLAQVKALGSSLNAADRAKVQKSLLDALSHVETPYEHMLRLSGSHLQLACIRFGADIGLFKALVESQEPLTCSHLGEKLDANANLLGRVLRLLASAGLVKQTGLDTFTGEKITQDLAAQAMESGAHLLFDIHNRTYQALPDYLCENKSKDVDNMHDGIFQKAFGTDLSCYEYLVHNPKLQGFMQDAMKLNQAEGDWLSVLPMEDEIKRWQASDPDRVLFVDIGGGMGHQCIRLRGKYPDIPGRVVLQDMPITVERIPKPMPHGIEAMPYNFEEPQPIKNAKFYYTRNVLHGLTDSASIAALKNVAAAMGTESLLVIDDLIIPDEGACTQACQLDFIMMASIAGKKRTRDQWYKLLEAAGFEISQILTYSWPLQDSIIIATPFKRDVTKMTQQAPTMQIDNLLAQVKALGSSLNAADRAKVQKSLLDALSHVETPYEHMLRLSGSHLQLACIRFGADIGLFKALVESQEPLTCSHLGEKLDANANLLGRVLRLLASAGLVKQTGLDTFTGEKITQDLAAQAMESGAHLLFDIHNRTYQALPDYLCENKSKDVDNMHDGIFQKAFGTDLSCYEYLVHNPKLQGFMQDAMKLNQAEGDWLSVLPMEDEIKRWQASDPDRVLFVDIGGGMGHQCIRLRGKYPDIPGRVVLQDMPITVERIPKPMPHGIEAMPYNFEEPQPIKNAKFYYTRNVLHGLTDSASIAALKNVAAAMGTESLLVIDDLIIPDEGACTQACQLDFIMMASIAGKKRTRDQWYKLLEAAGFEISQILTYSWPLQDSIIIATPFKRDVTK

Secondary structure (DSSP, 8-state):
-----HHHHHHHHHHHHHHHHTT--HHHHHHHHHHHHHHHHHHS-HHHHHHHHHHHHHHHHHHHHHHHHTHHHHHHH-SS-EEHHHHHHHHT--HHHHHHHHHHHHHTTSEEEEETTEEEE-HHHHHHTSHHHHHHHHIIIIIIIHHHHHHHHHHHHTTT-----TTSSHHHHHHT-SS-HHHHHHT-HHHHHHHHHHTTT---S--GGGTS-HHHHHHSS-TT-TTSEEEEEET-TTTHHHHHHHHH-TT--SEEEEEE-HHHHHHS-SSPGGG-EEEE--TTSPP-S-S-SEEEEES-GGGS-HHHHHHHHHHHHHH--TT-EEEEEEE-B-SSS--HHHHHHHHHHHHHHS--PPBHHHHHHHHHHTTEEEEEEEE-SSSS-EEEEEEEE-------/-----HHHHHHHHHHHHHHHHTT--HHHHHHHHHHHHHHHHHHS-HHHHHHHHHHHHHHHHHHHHHHHHTHHHHHHH-SS-EEHHHHHHHHT--HHHHHHHHHHHHHTTSEEEEETTEEEE-HHHHHHTSHHHHHHHHIIIIIIIHHHHHHHHHHHHTTT-----TTSSHHHHHHT-SS-HHHHHHT-HHHHHHHHHHHTT---S--GGGTS-HHHHHHSS-TT-TTSEEEEEET-TTTHHHHHHHHH-TT--SEEEEEE-HHHHHHS-SSPGGG-EEEE--TTSPP-S-S-SEEEEES-GGGS-HHHHHHHHHHHHHH--TT-EEEEEEE-B-SSS--HHHHHHHHHHHHHHS--PPBHHHHHHHHHHTTEEEEEEEE-SSSS-EEEEEEEE----TT-